Protein AF-A0A7C7DUZ4-F1 (afdb_monomer)

Sequence (855 aa):
MRRPFFCGAVLFALGIWLGDLLRHGRVPGPGAGMCAGWSPSPGIGALIILAMAALSCLAGTVTVIVPRFCFTRLPERAFGVTVLLLGLLAYEVASLRLDLWDRILPDGERITIRGVITGEPRVSGGYAQAPLRLEDGARVLLRWRPAGGAVGNGAKTGPREGWRWEGPRYGDVAVVRGRIVRPRPSLNPGEFNMRAYLARQGITRVVYLGDSAGPGVFQRVGRSGSLFVSMLSRLRDRLISAASAGLDRFQADILSMLLFGKAGSGSPVAGPEVESFSTIGVQHVFSVSGLHVTLVAAVTSSLCQYLRRGAVARAAIVALACTGYSVMSGGTPSSLRAAIMAIMACGPRGDPLNSLGLSALFLLVRNPYLLFDIGFQLSFATTYAIIFMVPLLTGLSQASCDPSGARNRGRSILIHMAATSLAAQAGSAPLVALYFGTVSPLAVVANLAIVPLVEAAVMTAMVSGFLGIVAPGLNLPINLGNSFILQGAIKVSSLLASLPGAQINVSVPAVAVAVYYWAFFILGPAHGHLAMFRVRRRAMATLALIISVVVAASFTARRLLDPPLRVVFAAVGQGDSILVIAPDGKTMLIDGGSGGGGDSWDAGDRVVVPLLRRYGIRTVDVVVLTHPHEDHVGGLVSVMRKVGARYVLDPGLPHPSQQYREFLELVEAGGAKYIRARRGTSIRLGRSASVTVLHPPPEVSPANGIYPAASLNDSSLVLRLEHGNVSFLFAGDIEAAGECLLLQGTLKKATVLKVAHHGSASSTSPAFIEAVDPKYSVISVGSNPFGHPSPGTIHRLERVGSKVFRTDLDGAVIMESDGRKIRVSAPRLKVGGMDETYSLSPSRRREGRRIPPMD

Solvent-accessible surface area (backbone atoms only — not comparable to full-atom values): 44678 Å² total; per-residue (Å²): 139,82,64,64,65,58,52,47,51,52,50,48,52,50,48,52,48,50,51,50,51,57,67,68,62,58,69,82,65,100,74,88,89,75,78,93,84,79,81,81,56,75,69,57,58,55,54,52,52,54,37,52,53,54,49,52,52,50,51,55,48,51,67,58,46,54,70,46,55,82,72,46,91,69,62,72,66,62,52,52,51,50,43,50,52,53,24,51,53,45,28,55,43,47,51,57,53,51,54,51,50,57,68,70,54,76,65,73,47,78,45,75,47,55,29,28,25,76,36,65,63,43,34,55,79,64,27,34,34,30,42,31,32,34,83,82,66,52,37,31,34,37,34,34,59,78,80,89,66,71,61,50,53,88,57,102,64,78,91,57,90,84,74,75,81,84,70,77,48,55,18,34,22,31,41,37,31,25,38,28,29,61,56,62,64,51,41,38,68,62,25,74,41,54,30,62,57,35,42,52,74,60,24,57,37,34,31,30,48,37,57,101,92,44,68,13,35,60,35,77,78,50,74,53,67,59,67,66,57,50,48,40,48,53,50,45,54,51,30,46,52,31,32,28,41,92,47,56,73,68,58,27,22,51,50,23,14,42,68,32,46,41,35,67,84,40,46,74,87,78,50,74,67,60,47,15,30,49,36,24,55,51,48,65,59,47,39,46,40,42,62,61,34,46,47,52,30,49,54,48,41,51,51,29,52,76,68,67,48,53,68,66,61,31,35,52,50,28,38,52,51,20,48,52,51,20,53,50,37,68,53,43,60,32,21,46,35,28,26,49,34,52,37,39,57,58,42,101,77,51,47,70,66,62,32,49,50,52,30,49,36,57,48,21,73,76,40,24,43,42,76,78,31,64,62,37,47,39,43,53,36,17,50,54,27,29,72,58,39,25,62,58,58,47,53,71,52,55,82,76,58,73,86,88,42,73,73,47,50,57,52,50,52,52,50,53,53,50,29,39,35,47,17,30,44,70,29,28,42,57,59,40,19,53,77,71,25,34,44,30,78,43,25,47,62,44,44,70,61,38,47,59,36,51,53,48,36,45,50,50,33,52,53,15,10,54,38,25,72,77,44,71,68,74,13,43,66,47,26,53,54,36,49,54,36,50,50,50,38,48,54,54,30,42,59,51,35,70,39,88,65,16,50,42,82,41,79,52,59,68,67,60,46,50,50,50,52,50,50,51,59,72,68,44,83,74,88,85,53,75,70,62,49,56,55,51,50,50,57,46,52,51,48,51,48,49,50,50,48,49,51,50,48,51,54,49,47,57,66,71,45,74,44,50,35,33,40,34,42,39,44,37,35,48,31,40,26,35,42,36,34,27,48,80,66,36,33,36,36,40,31,20,2,21,31,42,80,71,65,49,74,33,19,6,70,55,40,48,44,33,33,37,41,64,74,59,54,67,56,36,48,28,36,33,41,29,40,76,49,54,32,24,35,20,4,37,37,46,33,41,74,75,40,33,41,52,28,35,36,28,53,73,71,91,61,92,49,66,51,48,51,51,34,52,52,42,36,60,76,62,68,27,50,76,41,75,46,30,37,75,43,70,44,74,44,46,91,69,30,39,36,36,28,65,23,37,55,76,90,60,41,93,88,69,65,73,53,82,84,60,56,68,39,48,44,16,34,22,39,38,40,40,26,75,80,39,30,36,33,39,37,41,36,23,28,51,69,38,44,49,60,34,70,78,53,87,70,59,66,21,46,29,29,40,41,18,40,34,24,28,76,66,14,66,42,71,70,51,48,65,54,28,57,31,57,30,32,38,27,38,28,24,90,62,93,84,56,54,56,21,71,69,31,53,52,54,42,49,72,72,63,20,50,78,46,40,18,68,48,28,12,22,41,35,36,37,24,80,26,80,55,78,46,79,49,53,62,63,57,80,80,67,98,75,92,78,85,82,81,86,74,88,84,80,83,90,76,90,79,82,83,80,88,80,134

Secondary structure (DSSP, 8-state):
--SHHHHHHHHHHHHHHHHHHHHTT-PPPS-SSS-S--PPPHHHHHHHHHHHHHHHHHHHHHHHHHHHHTTS---HHHHHHHHHHHHHHHHHHHHHHHHHHHHHS-SS-EEEEEEEE-S--EEETTEEEEEEEETTS-EEEEEE-SSSS----SS-----T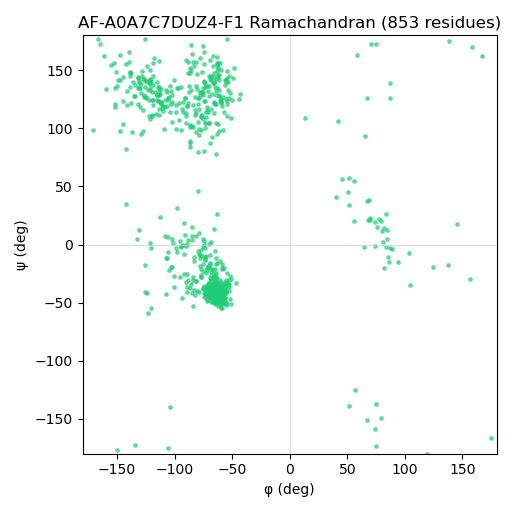T-------TTEEEEEEEEEEPPPPP-STT---HHHHHHTTTEEEEEESSBTTB--EEEEEEE-S-HHHHHHHHHHHHHHHHHHTTS-HHHHHHHHHHHHSS-TTSS---SHHHHHHHHTT-GGGGS--HHHHHHHHHHHHHHHHHTT--HHHHHHHHHHHHHHHHHHTT--HHHHHHHHHHHHHTSTT--HHHHHHHHHHHHHHH-GGGGG-HHHHHHHHHHHHHHHHHHHHHHHHHTT--TT-HHHHHHHHHHHHHHHHHHHHHHHHHHHHHHHSEE-TTHHHHHHHHHHHHHHHHHHHHHHHHHHHHSTTTTHHHHHHHHHHHHHHHHHHHHHHTSTTSSEE----HHHHHHHHHHHHHHS--TT-HHHHHHHHHHHHHHHHHHHHHHHHHHHHHHHS-PPEEEEE---SSS--EEEE-TTS-EEEE------SSSS--HIIIIIHHHHHHTT-SSEEEEE-SS--HHHHHHHHHHHHHT-EEEEEE-------HHHHHHHHHHHHTT-EEEE--TT-EEEETTTEEEEEEES-TT--GGGS--SS--GGGGPPEEEEEETTEEEEE-TT--HHHHHHHHTTT----SEEE-GGGG-TTSS-HHHHHHH--SEEEE---S-SS-PSPHHHHHHHHHTT-EEEEHHHH-SEEEEE-SS-EEEE-----SSS----------------PPPP--

Foldseek 3Di:
DPPVVVVCVVVVVVVVVVVVVVVLLDQDDQDDDDDDDDDDDPVVVVLSVLLVVLVVVLSVCCVVVVVVLVPDDDDLVVLLVVLVVSLVSLVVSLVSVLVVCLVPDDAQDWDWFKFFFAFAWFDELQKIWTWTQGPSRQIAIEIEGQDDAPADAPDPDDDDPPDRDPDDGHQFTKTKTFTKHFDDAAQAQLFDGPCLVCVLVRHGIYGYQDDPVGGMYIYRPDGGDDPLLVVLLVLLLLLLCQLCPPPDQLLSQQLSLQQQVAGNVSYDRDDPLLVLCVLLPNNCSSQHALVNLVVQLVVLLVVCVVVVHDLVVSLVSSLVRLVSSCSSSVNFLRSQLSSQLSSLVSDPDRDNSSSLSVSSSVVSSVRSSLVVPLSSQLNSLLSLLLSFQLCVQLVVVVVPDDPPDPVRVVVSVLSSLLRSQVSSCLRHQLSCCANVQKGFPNNSVLSSQQVVLSVLLNVLSSVSSVCCVVPNPVSNVSSVVSNVSSVSNSVVSSVCSPDPRRMDGHHDDPVLSVVSVVLVVVLGDPPDDPVVNVVNVVVVVVVVVVSVVVVVVVVVVLLVPQFFWKWKFFQLAAATWIWTAGSNRAIEIFFFFAADPDSHDASLVRHVVSNCSSVPQQEHAEYEQQFDDRRGQRSLLSCLVRRNYQEYEYCPDDDPDPSSVSNVVSCVVRVHHYDNDAAQDKDDRPDFKIKGWHDDHPVDDPVPCVPPPPDSLLRTTWMWMAGAQAIEIESEARFPVSLVSSVVDDQAAHQEYAFHNLQDPRGPDLVSCVRNLYQEYERNHHDDPRCPNPPVSVVSCVVSVHHYDYCHAQRIWMWTHPNPDIDIHTNGDDPDDDDDDDDDDDDDDDDDDDDDDDD

Radius of gyration: 30.51 Å; Cα contacts (8 Å, |Δi|>4): 1479; chains: 1; bounding box: 96×80×94 Å

Mean predicted aligned error: 12.91 Å

pLDDT: mean 77.42, std 19.64, range [24.36, 98.69]

Nearest PDB structures (foldseek):
  2wcd-assembly1_A  TM=1.338E-01  e=2.869E+00  Escherichia coli K-12
  4c6g-assembly1_B  TM=1.301E-01  e=3.816E+00  Taxus chinensis

Structure (mmCIF, N/CA/C/O backbone):
data_AF-A0A7C7DUZ4-F1
#
_entry.id   AF-A0A7C7DUZ4-F1
#
loop_
_atom_site.group_PDB
_atom_site.id
_atom_site.type_symbol
_atom_site.label_atom_id
_atom_site.label_alt_id
_atom_site.label_comp_id
_atom_site.label_asym_id
_atom_site.label_entity_id
_atom_site.label_seq_id
_atom_site.pdbx_PDB_ins_code
_atom_site.Cartn_x
_atom_site.Cartn_y
_atom_site.Cartn_z
_atom_site.occupancy
_atom_site.B_iso_or_equiv
_atom_site.auth_seq_id
_atom_site.auth_comp_id
_atom_site.auth_asym_id
_atom_site.auth_atom_id
_atom_site.pdbx_PDB_model_num
ATOM 1 N N . MET A 1 1 ? 12.848 9.543 -50.400 1.00 33.81 1 MET A N 1
ATOM 2 C CA . MET A 1 1 ? 12.300 8.163 -50.379 1.00 33.81 1 MET A CA 1
ATOM 3 C C . MET A 1 1 ? 12.406 7.423 -49.019 1.00 33.81 1 MET A C 1
ATOM 5 O O . MET A 1 1 ? 12.445 6.207 -49.006 1.00 33.81 1 MET A O 1
ATOM 9 N N . ARG A 1 2 ? 12.373 8.085 -47.843 1.00 41.28 2 ARG A N 1
ATOM 10 C CA . ARG A 1 2 ? 12.466 7.413 -46.509 1.00 41.28 2 ARG A CA 1
ATOM 11 C C . ARG A 1 2 ? 11.127 7.248 -45.756 1.00 41.28 2 ARG A C 1
ATOM 13 O O . ARG A 1 2 ? 11.113 6.842 -44.603 1.00 41.28 2 ARG A O 1
ATOM 20 N N . ARG A 1 3 ? 10.008 7.613 -46.391 1.00 38.47 3 ARG A N 1
ATOM 21 C CA . ARG A 1 3 ? 8.661 7.701 -45.791 1.00 38.47 3 ARG A CA 1
ATOM 22 C C . ARG A 1 3 ? 7.795 6.418 -45.862 1.00 38.47 3 ARG A C 1
ATOM 24 O O . ARG A 1 3 ? 7.060 6.198 -44.904 1.00 38.47 3 ARG A O 1
ATOM 31 N N . PRO A 1 4 ? 7.875 5.547 -46.894 1.00 40.22 4 PRO A N 1
ATOM 32 C CA . PRO A 1 4 ? 6.981 4.384 -46.984 1.00 40.22 4 PRO A CA 1
ATOM 33 C C . PRO A 1 4 ? 7.378 3.228 -46.053 1.00 40.22 4 PRO A C 1
ATOM 35 O O . PRO A 1 4 ? 6.509 2.496 -45.600 1.00 40.22 4 PRO A O 1
ATOM 38 N N . PHE A 1 5 ? 8.657 3.102 -45.683 1.00 39.91 5 PHE A N 1
ATOM 39 C CA . PHE A 1 5 ? 9.136 1.998 -44.837 1.00 39.91 5 PHE A CA 1
ATOM 40 C C . PHE A 1 5 ? 8.616 2.081 -43.389 1.00 39.91 5 PHE A C 1
ATOM 42 O O . PHE A 1 5 ? 8.281 1.070 -42.783 1.00 39.91 5 PHE A O 1
ATOM 49 N N . PHE A 1 6 ? 8.495 3.297 -42.843 1.00 41.75 6 PHE A N 1
ATOM 50 C CA . PHE A 1 6 ? 8.000 3.524 -41.479 1.00 41.75 6 PHE A CA 1
ATOM 51 C C . PHE A 1 6 ? 6.477 3.347 -41.387 1.00 41.75 6 PHE A C 1
ATOM 53 O O . PHE A 1 6 ? 5.975 2.752 -40.439 1.00 41.75 6 PHE A O 1
ATOM 60 N N . CYS A 1 7 ? 5.746 3.797 -42.413 1.00 37.91 7 CYS A N 1
ATOM 61 C CA . CYS A 1 7 ? 4.314 3.532 -42.558 1.00 37.91 7 CYS A CA 1
ATOM 62 C C . CYS A 1 7 ? 4.045 2.040 -42.761 1.00 37.91 7 CYS A C 1
ATOM 64 O O . CYS A 1 7 ? 3.163 1.496 -42.111 1.00 37.91 7 CYS A O 1
ATOM 66 N N . GLY A 1 8 ? 4.862 1.369 -43.579 1.00 39.41 8 GLY A N 1
ATOM 67 C CA . GLY A 1 8 ? 4.838 -0.079 -43.744 1.00 39.41 8 GLY A CA 1
ATOM 68 C C . GLY A 1 8 ? 5.050 -0.802 -42.419 1.00 39.41 8 GLY A C 1
ATOM 69 O O . GLY A 1 8 ? 4.252 -1.658 -42.088 1.00 39.41 8 GLY A O 1
ATOM 70 N N . ALA A 1 9 ? 6.032 -0.409 -41.604 1.00 41.56 9 ALA A N 1
ATOM 71 C CA . ALA A 1 9 ? 6.284 -1.040 -40.306 1.00 41.56 9 ALA A CA 1
ATOM 72 C C . ALA A 1 9 ? 5.157 -0.811 -39.280 1.00 41.56 9 ALA A C 1
ATOM 74 O O . ALA A 1 9 ? 4.790 -1.742 -38.567 1.00 41.56 9 ALA A O 1
ATOM 75 N N . VAL A 1 10 ? 4.579 0.395 -39.216 1.00 40.59 10 VAL A N 1
ATOM 76 C CA . VAL A 1 10 ? 3.463 0.714 -38.305 1.00 40.59 10 VAL A CA 1
ATOM 77 C C . VAL A 1 10 ? 2.162 0.052 -38.760 1.00 40.59 10 VAL A C 1
ATOM 79 O O . VAL A 1 10 ? 1.465 -0.520 -37.930 1.00 40.59 10 VAL A O 1
ATOM 82 N N . LEU A 1 11 ? 1.854 0.060 -40.061 1.00 41.94 11 LEU A N 1
ATOM 83 C CA . LEU A 1 11 ? 0.685 -0.618 -40.635 1.00 41.94 11 LEU A CA 1
ATOM 84 C C . LEU A 1 11 ? 0.834 -2.142 -40.610 1.00 41.94 11 LEU A C 1
ATOM 86 O O . LEU A 1 11 ? -0.147 -2.838 -40.393 1.00 41.94 11 LEU A O 1
ATOM 90 N N . PHE A 1 12 ? 2.047 -2.670 -40.768 1.00 41.31 12 PHE A N 1
ATOM 91 C CA . PHE A 1 12 ? 2.345 -4.095 -40.628 1.00 41.31 12 PHE A CA 1
ATOM 92 C C . PHE A 1 12 ? 2.257 -4.537 -39.167 1.00 41.31 12 PHE A C 1
ATOM 94 O O . PHE A 1 12 ? 1.655 -5.564 -38.882 1.00 41.31 12 PHE A O 1
ATOM 101 N N . ALA A 1 13 ? 2.759 -3.737 -38.222 1.00 40.25 13 ALA A N 1
ATOM 102 C CA . ALA A 1 13 ? 2.572 -3.988 -36.795 1.00 40.25 13 ALA A CA 1
ATOM 103 C C . ALA A 1 13 ? 1.093 -3.887 -36.389 1.00 40.25 13 ALA A C 1
ATOM 105 O O . ALA A 1 13 ? 0.623 -4.734 -35.637 1.00 40.25 13 ALA A O 1
ATOM 106 N N . LEU A 1 14 ? 0.347 -2.912 -36.923 1.00 40.88 14 LEU A N 1
ATOM 107 C CA . LEU A 1 14 ? -1.103 -2.785 -36.743 1.00 40.88 14 LEU A CA 1
ATOM 108 C C . LEU A 1 14 ? -1.871 -3.932 -37.401 1.00 40.88 14 LEU A C 1
ATOM 110 O O . LEU A 1 14 ? -2.829 -4.399 -36.810 1.00 40.88 14 LEU A O 1
ATOM 114 N N . GLY A 1 15 ? -1.451 -4.414 -38.570 1.00 36.53 15 GLY A N 1
ATOM 115 C CA . GLY A 1 15 ? -2.055 -5.542 -39.282 1.00 36.53 15 GLY A CA 1
ATOM 116 C C . GLY A 1 15 ? -1.769 -6.889 -38.616 1.00 36.53 15 GLY A C 1
ATOM 117 O O . GLY A 1 15 ? -2.671 -7.713 -38.499 1.00 36.53 15 GLY A O 1
ATOM 118 N N . ILE A 1 16 ? -0.556 -7.093 -38.092 1.00 41.47 16 ILE A N 1
ATOM 119 C CA . ILE A 1 16 ? -0.224 -8.231 -37.220 1.00 41.47 16 ILE A CA 1
ATOM 120 C C . ILE A 1 16 ? -1.041 -8.147 -35.934 1.00 41.47 16 ILE A C 1
ATOM 122 O O . ILE A 1 16 ? -1.579 -9.156 -35.499 1.00 41.47 16 ILE A O 1
ATOM 126 N N . TRP A 1 17 ? -1.177 -6.955 -35.354 1.00 40.88 17 TRP A N 1
ATOM 127 C CA . TRP A 1 17 ? -1.933 -6.729 -34.127 1.00 40.88 17 TRP A CA 1
ATOM 128 C C . TRP A 1 17 ? -3.445 -6.922 -34.317 1.00 40.88 17 TRP A C 1
ATOM 130 O O . TRP A 1 17 ? -4.054 -7.618 -33.516 1.00 40.88 17 TRP A O 1
ATOM 140 N N . LEU A 1 18 ? -4.040 -6.405 -35.398 1.00 38.69 18 LEU A N 1
ATOM 141 C CA . LEU A 1 18 ? -5.423 -6.674 -35.815 1.00 38.69 18 LEU A CA 1
ATOM 142 C C . LEU A 1 18 ? -5.620 -8.155 -36.140 1.00 38.69 18 LEU A C 1
ATOM 144 O O . LEU A 1 18 ? -6.634 -8.730 -35.765 1.00 38.69 18 LEU A O 1
ATOM 148 N N . GLY A 1 19 ? -4.642 -8.791 -36.785 1.00 35.31 19 GLY A N 1
ATOM 149 C CA . GLY A 1 19 ? -4.639 -10.225 -37.052 1.00 35.31 19 GLY A CA 1
ATOM 150 C C . GLY A 1 19 ? -4.582 -11.067 -35.776 1.00 35.31 19 GLY A C 1
ATOM 151 O O . GLY A 1 19 ? -5.274 -12.078 -35.700 1.00 35.31 19 GLY A O 1
ATOM 152 N N . ASP A 1 20 ? -3.814 -10.650 -34.768 1.00 39.31 20 ASP A N 1
ATOM 153 C CA . ASP A 1 20 ? -3.795 -11.265 -33.437 1.00 39.31 20 ASP A CA 1
ATOM 154 C C . ASP A 1 20 ? -5.133 -11.023 -32.736 1.00 39.31 20 ASP A C 1
ATOM 156 O O . ASP A 1 20 ? -5.725 -11.953 -32.206 1.00 39.31 20 ASP A O 1
ATOM 160 N N . LEU A 1 21 ? -5.682 -9.809 -32.797 1.00 36.78 21 LEU A N 1
ATOM 161 C CA . LEU A 1 21 ? -6.962 -9.479 -32.175 1.00 36.78 21 LEU A CA 1
ATOM 162 C C . LEU A 1 21 ? -8.148 -10.228 -32.790 1.00 36.78 21 LEU A C 1
ATOM 164 O O . LEU A 1 21 ? -9.027 -10.668 -32.057 1.00 36.78 21 LEU A O 1
ATOM 168 N N . LEU A 1 22 ? -8.149 -10.418 -34.112 1.00 36.94 22 LEU A N 1
ATOM 169 C CA . LEU A 1 22 ? -9.148 -11.194 -34.850 1.00 36.94 22 LEU A CA 1
ATOM 170 C C . LEU A 1 22 ? -8.966 -12.705 -34.634 1.00 36.94 22 LEU A C 1
ATOM 172 O O . LEU A 1 22 ? -9.954 -13.416 -34.458 1.00 36.94 22 LEU A O 1
ATOM 176 N N . ARG A 1 23 ? -7.724 -13.209 -34.543 1.00 39.25 23 ARG A N 1
ATOM 177 C CA . ARG A 1 23 ? -7.449 -14.592 -34.095 1.00 39.25 23 ARG A CA 1
ATOM 178 C C . ARG A 1 23 ? -7.860 -14.818 -32.637 1.00 39.25 23 ARG A C 1
ATOM 180 O O . ARG A 1 23 ? -8.276 -15.916 -32.289 1.00 39.25 23 ARG A O 1
ATOM 187 N N . HIS A 1 24 ? -7.783 -13.781 -31.805 1.00 40.59 24 HIS A N 1
ATOM 188 C CA . HIS A 1 24 ? -8.180 -13.763 -30.394 1.00 40.59 24 HIS A CA 1
ATOM 189 C C . HIS A 1 24 ? -9.648 -13.366 -30.153 1.00 40.59 24 HIS A C 1
ATOM 191 O O . HIS A 1 24 ? -10.066 -13.336 -28.993 1.00 40.59 24 HIS A O 1
ATOM 197 N N . GLY A 1 25 ? -10.400 -13.054 -31.215 1.00 35.28 25 GLY A N 1
ATOM 198 C CA . GLY A 1 25 ? -11.838 -12.772 -31.211 1.00 35.28 25 GLY A CA 1
ATOM 199 C C . GLY A 1 25 ? -12.702 -13.999 -31.518 1.00 35.28 25 GLY A C 1
ATOM 200 O O . GLY A 1 25 ? -13.926 -13.907 -31.475 1.00 35.28 25 GLY A O 1
ATOM 201 N N . ARG A 1 26 ? -12.091 -15.161 -31.798 1.00 35.31 26 ARG A N 1
ATOM 202 C CA . ARG A 1 26 ? -12.818 -16.434 -31.823 1.00 35.31 26 ARG A CA 1
ATOM 203 C C . ARG A 1 26 ? -13.210 -16.796 -30.391 1.00 35.31 26 ARG A C 1
ATOM 205 O O . ARG A 1 26 ? -12.368 -17.201 -29.596 1.00 35.31 26 ARG A O 1
ATOM 212 N N . VAL A 1 27 ? -14.490 -16.621 -30.076 1.00 37.53 27 VAL A N 1
ATOM 213 C CA . VAL A 1 27 ? -15.139 -17.278 -28.935 1.00 37.53 27 VAL A CA 1
ATOM 214 C C . VAL A 1 27 ? -14.940 -18.788 -29.114 1.00 37.53 27 VAL A C 1
ATOM 216 O O . VAL A 1 27 ? -15.043 -19.257 -30.254 1.00 37.53 27 VAL A O 1
ATOM 219 N N . PRO A 1 28 ? -14.605 -19.551 -28.057 1.00 36.03 28 PRO A N 1
ATOM 220 C CA . PRO A 1 28 ? -14.465 -20.992 -28.188 1.00 36.03 28 PRO A CA 1
ATOM 221 C C . PRO A 1 28 ? -15.755 -21.570 -28.776 1.00 36.03 28 PRO A C 1
ATOM 223 O O . PRO A 1 28 ? -16.844 -21.366 -28.241 1.00 36.03 28 PRO A O 1
ATOM 226 N N . GLY A 1 29 ? -15.626 -22.274 -29.902 1.00 35.53 29 GLY A N 1
ATOM 227 C CA . GLY A 1 29 ? -16.653 -23.224 -30.304 1.00 35.53 29 GLY A CA 1
ATOM 228 C C . GLY A 1 29 ? -16.737 -24.336 -29.252 1.00 35.53 29 GLY A C 1
ATOM 229 O O . GLY A 1 29 ? -15.759 -24.559 -28.533 1.00 35.53 29 GLY A O 1
ATOM 230 N N . PRO A 1 30 ? -17.874 -25.038 -29.135 1.00 31.16 30 PRO A N 1
ATOM 231 C CA . PRO A 1 30 ? -17.996 -26.182 -28.240 1.00 31.16 30 PRO A CA 1
ATOM 232 C C . PRO A 1 30 ? -17.017 -27.269 -28.707 1.00 31.16 30 PRO A C 1
ATOM 234 O O . PRO A 1 30 ? -17.293 -28.008 -29.646 1.00 31.16 30 PRO A O 1
ATOM 237 N N . GLY A 1 31 ? -15.824 -27.315 -28.116 1.00 31.09 31 GLY A N 1
ATOM 238 C CA . GLY A 1 31 ? -14.745 -28.158 -28.616 1.00 31.09 31 GLY A CA 1
ATOM 239 C C . GLY A 1 31 ? -13.549 -28.232 -27.675 1.00 31.09 31 GLY A C 1
ATOM 240 O O . GLY A 1 31 ? -12.676 -27.375 -27.715 1.00 31.09 31 GLY A O 1
ATOM 241 N N . ALA A 1 32 ? -13.531 -29.323 -26.903 1.00 36.09 32 ALA A N 1
ATOM 242 C CA . ALA A 1 32 ? -12.411 -29.938 -26.184 1.00 36.09 32 ALA A CA 1
ATOM 243 C C . ALA A 1 32 ? -11.758 -29.142 -25.032 1.00 36.09 32 ALA A C 1
ATOM 245 O O . ALA A 1 32 ? -10.777 -28.431 -25.218 1.00 36.09 32 ALA A O 1
ATOM 246 N N . GLY A 1 33 ? -12.226 -29.384 -23.798 1.00 36.31 33 GLY A N 1
ATOM 247 C CA . GLY A 1 33 ? -11.385 -29.207 -22.603 1.00 36.31 33 GLY A CA 1
ATOM 248 C C . GLY A 1 33 ? -12.107 -28.960 -21.279 1.00 36.31 33 GLY A C 1
ATOM 249 O O . GLY A 1 33 ? -11.611 -29.379 -20.238 1.00 36.31 33 GLY A O 1
ATOM 250 N N . MET A 1 34 ? -13.287 -28.340 -21.293 1.00 33.56 34 MET A N 1
ATOM 251 C CA . MET A 1 34 ? -14.133 -28.184 -20.103 1.00 33.56 34 MET A CA 1
ATOM 252 C C . MET A 1 34 ? -15.579 -28.527 -20.472 1.00 33.56 34 MET A C 1
ATOM 254 O O . MET A 1 34 ? -16.078 -28.052 -21.486 1.00 33.56 34 MET A O 1
ATOM 258 N N . CYS A 1 35 ? -16.165 -29.430 -19.679 1.00 31.61 35 CYS A N 1
ATOM 259 C CA . CYS A 1 35 ? -17.539 -29.946 -19.664 1.00 31.61 35 CYS A CA 1
ATOM 260 C C . CYS A 1 35 ? -18.419 -29.641 -20.894 1.00 31.61 35 CYS A C 1
ATOM 262 O O . CYS A 1 35 ? -18.907 -28.527 -21.078 1.00 31.61 35 CYS A O 1
ATOM 264 N N . ALA A 1 36 ? -18.698 -30.678 -21.689 1.00 31.48 36 ALA A N 1
ATOM 265 C CA . ALA A 1 36 ? -19.794 -30.671 -22.652 1.00 31.48 36 ALA A CA 1
ATOM 266 C C . ALA A 1 36 ? -21.114 -30.326 -21.932 1.00 31.48 36 ALA A C 1
ATOM 268 O O . ALA A 1 36 ? -21.492 -31.027 -20.997 1.00 31.48 36 ALA A O 1
ATOM 269 N N . GLY A 1 37 ? -21.790 -29.247 -22.349 1.00 31.62 37 GLY A N 1
ATOM 270 C CA . GLY A 1 37 ? -23.125 -28.909 -21.833 1.00 31.62 37 GLY A CA 1
ATOM 271 C C . GLY A 1 37 ? -23.489 -27.428 -21.679 1.00 31.62 37 GLY A C 1
ATOM 272 O O . GLY A 1 37 ? -24.429 -27.142 -20.946 1.00 31.62 37 GLY A O 1
ATOM 273 N N . TRP A 1 38 ? -22.799 -26.474 -22.315 1.00 34.53 38 TRP A N 1
ATOM 274 C CA . TRP A 1 38 ? -23.148 -25.049 -22.187 1.00 34.53 38 TRP A CA 1
ATOM 275 C C . TRP A 1 38 ? -23.474 -24.393 -23.534 1.00 34.53 38 TRP A C 1
ATOM 277 O O . TRP A 1 38 ? -22.587 -24.133 -24.345 1.00 34.53 38 TRP A O 1
ATOM 287 N N . SER A 1 39 ? -24.756 -24.089 -23.759 1.00 34.22 39 SER A N 1
ATOM 288 C CA . SER A 1 39 ? -25.189 -23.110 -24.761 1.00 34.22 39 SER A CA 1
ATOM 289 C C . SER A 1 39 ? -25.080 -21.702 -24.158 1.00 34.22 39 SER A C 1
ATOM 291 O O . SER A 1 39 ? -25.637 -21.480 -23.078 1.00 34.22 39 SER A O 1
ATOM 293 N N . PRO A 1 40 ? -24.400 -20.735 -24.799 1.00 37.03 40 PRO A N 1
ATOM 294 C CA . PRO A 1 40 ? -24.311 -19.378 -24.271 1.00 37.03 40 PRO A CA 1
ATOM 295 C C . PRO A 1 40 ? -25.707 -18.747 -24.182 1.00 37.03 40 PRO A C 1
ATOM 297 O O . PRO A 1 40 ? -26.492 -18.815 -25.126 1.00 37.03 40 PRO A O 1
ATOM 300 N N . SER A 1 41 ? -26.023 -18.125 -23.044 1.00 43.50 41 SER A N 1
ATOM 301 C CA . SER A 1 41 ? -27.274 -17.385 -22.870 1.00 43.50 41 SER A CA 1
ATOM 302 C C . SER A 1 41 ? -27.357 -16.206 -23.859 1.00 43.50 41 SER A C 1
ATOM 304 O O . SER A 1 41 ? -26.321 -15.635 -24.218 1.00 43.50 41 SER A O 1
ATOM 306 N N . PRO A 1 42 ? -28.561 -15.779 -24.287 1.00 42.41 42 PRO A N 1
ATOM 307 C CA . PRO A 1 42 ? -28.739 -14.701 -25.270 1.00 42.41 42 PRO A CA 1
ATOM 308 C C . PRO A 1 42 ? -28.042 -13.374 -24.901 1.00 42.41 42 PRO A C 1
ATOM 310 O O . PRO A 1 42 ? -27.651 -12.615 -25.787 1.00 42.41 42 PRO A O 1
ATOM 313 N N . GLY A 1 43 ? -27.784 -13.122 -23.611 1.00 46.31 43 GLY A N 1
ATOM 314 C CA . GLY A 1 43 ? -27.006 -11.964 -23.152 1.00 46.31 43 GLY A CA 1
ATOM 315 C C . GLY A 1 43 ? -25.534 -11.975 -23.590 1.00 46.31 43 GLY A C 1
ATOM 316 O O . GLY A 1 43 ? -24.968 -10.917 -23.859 1.00 46.31 43 GLY A O 1
ATOM 317 N N . ILE A 1 44 ? -24.916 -13.152 -23.730 1.00 49.62 44 ILE A N 1
ATOM 318 C CA . ILE A 1 44 ? -23.519 -13.300 -24.174 1.00 49.62 44 ILE A CA 1
ATOM 319 C C . ILE A 1 44 ? -23.385 -12.955 -25.667 1.00 49.62 44 ILE A C 1
ATOM 321 O O . ILE A 1 44 ? -22.405 -12.328 -26.066 1.00 49.62 44 ILE A O 1
ATOM 325 N N . GLY A 1 45 ? -24.396 -13.283 -26.481 1.00 43.44 45 GLY A N 1
ATOM 326 C CA . GLY A 1 45 ? -24.435 -12.941 -27.907 1.00 43.44 45 GLY A CA 1
ATOM 327 C C . GLY A 1 45 ? -24.455 -11.429 -28.163 1.00 43.44 45 GLY A C 1
ATOM 328 O O . GLY A 1 45 ? -23.686 -10.932 -28.984 1.00 43.44 45 GLY A O 1
ATOM 329 N N . ALA A 1 46 ? -25.259 -10.679 -27.404 1.00 49.88 46 ALA A N 1
ATOM 330 C CA . ALA A 1 46 ? -25.311 -9.216 -27.497 1.00 49.88 46 ALA A CA 1
ATOM 331 C C . ALA A 1 46 ? -23.973 -8.555 -27.109 1.00 49.88 46 ALA A C 1
ATOM 333 O O . ALA A 1 46 ? -23.503 -7.643 -27.790 1.00 49.88 46 ALA A O 1
ATOM 334 N N . LEU A 1 47 ? -23.327 -9.067 -26.056 1.00 51.28 47 LEU A N 1
ATOM 335 C CA . LEU A 1 47 ? -21.997 -8.653 -25.592 1.00 51.28 47 LEU A CA 1
ATOM 336 C C . LEU A 1 47 ? -20.913 -8.825 -26.673 1.00 51.28 47 LEU A C 1
ATOM 338 O O . LEU A 1 47 ? -20.077 -7.941 -26.862 1.00 51.28 47 LEU A O 1
ATOM 342 N N . ILE A 1 48 ? -20.948 -9.937 -27.413 1.00 51.50 48 ILE A N 1
ATOM 343 C CA . ILE A 1 48 ? -20.007 -10.225 -28.506 1.00 51.50 48 ILE A CA 1
ATOM 344 C C . ILE A 1 48 ? -20.209 -9.257 -29.681 1.00 51.50 48 ILE A C 1
ATOM 346 O O . ILE A 1 48 ? -19.234 -8.720 -30.207 1.00 51.50 48 ILE A O 1
ATOM 350 N N . ILE A 1 49 ? -21.460 -8.987 -30.066 1.00 50.25 49 ILE A N 1
ATOM 351 C CA . ILE A 1 49 ? -21.792 -8.067 -31.167 1.00 50.25 49 ILE A CA 1
ATOM 352 C C . ILE A 1 49 ? -21.346 -6.633 -30.838 1.00 50.25 49 ILE A C 1
ATOM 354 O O . ILE A 1 49 ? -20.705 -5.982 -31.665 1.00 50.25 49 ILE A O 1
ATOM 358 N N . LEU A 1 50 ? -21.607 -6.163 -29.613 1.00 54.16 50 LEU A N 1
ATOM 359 C CA . LEU A 1 50 ? -21.151 -4.856 -29.120 1.00 54.16 50 LEU A CA 1
ATOM 360 C C . LEU A 1 50 ? -19.621 -4.737 -29.124 1.00 54.16 50 LEU A C 1
ATOM 362 O O . LEU A 1 50 ? -19.081 -3.729 -29.587 1.00 54.16 50 LEU A O 1
ATOM 366 N N . ALA A 1 51 ? -18.915 -5.780 -28.677 1.00 51.81 51 ALA A N 1
ATOM 367 C CA . ALA A 1 51 ? -17.456 -5.812 -28.700 1.00 51.81 51 ALA A CA 1
ATOM 368 C C . ALA A 1 51 ? -16.904 -5.734 -30.136 1.00 51.81 51 ALA A C 1
ATOM 370 O O . ALA A 1 51 ? -15.986 -4.956 -30.397 1.00 51.81 51 ALA A O 1
ATOM 371 N N . MET A 1 52 ? -17.483 -6.485 -31.081 1.00 49.38 52 MET A N 1
ATOM 372 C CA . MET A 1 52 ? -17.073 -6.477 -32.492 1.00 49.38 52 MET A CA 1
ATOM 373 C C . MET A 1 52 ? -17.354 -5.144 -33.203 1.00 49.38 52 MET A C 1
ATOM 375 O O . MET A 1 52 ? -16.521 -4.682 -33.990 1.00 49.38 52 MET A O 1
ATOM 379 N N . ALA A 1 53 ? -18.485 -4.497 -32.911 1.00 49.41 53 ALA A N 1
ATOM 380 C CA . ALA A 1 53 ? -18.825 -3.187 -33.465 1.00 49.41 53 ALA A CA 1
ATOM 381 C C . ALA A 1 53 ? -17.841 -2.103 -32.992 1.00 49.41 53 ALA A C 1
ATOM 383 O O . ALA A 1 53 ? -17.264 -1.377 -33.803 1.00 49.41 53 ALA A O 1
ATOM 384 N N . ALA A 1 54 ? -17.561 -2.053 -31.688 1.00 53.53 54 ALA A N 1
ATOM 385 C CA . ALA A 1 54 ? -16.613 -1.103 -31.115 1.00 53.53 54 ALA A CA 1
ATOM 386 C C . ALA A 1 54 ? -15.165 -1.350 -31.586 1.00 53.53 54 ALA A C 1
ATOM 388 O O . ALA A 1 54 ? -14.420 -0.401 -31.838 1.00 53.53 54 ALA A O 1
ATOM 389 N N . LEU A 1 55 ? -14.781 -2.613 -31.799 1.00 54.72 55 LEU A N 1
ATOM 390 C CA . LEU A 1 55 ? -13.504 -2.995 -32.408 1.00 54.72 55 LEU A CA 1
ATOM 391 C C . LEU A 1 55 ? -13.352 -2.517 -33.852 1.00 54.72 55 LEU A C 1
ATOM 393 O O . LEU A 1 55 ? -12.282 -2.044 -34.238 1.00 54.72 55 LEU A O 1
ATOM 397 N N . SER A 1 56 ? -14.429 -2.594 -34.629 1.00 47.12 56 SER A N 1
ATOM 398 C CA . SER A 1 56 ? -14.463 -2.116 -36.012 1.00 47.12 56 SER A CA 1
ATOM 399 C C . SER A 1 56 ? -14.356 -0.587 -36.077 1.00 47.12 56 SER A C 1
ATOM 401 O O . SER A 1 56 ? -13.596 -0.055 -36.888 1.00 47.12 56 SER A O 1
ATOM 403 N N . CYS A 1 57 ? -15.014 0.132 -35.159 1.00 52.50 57 CYS A N 1
ATOM 404 C CA . CYS A 1 57 ? -14.861 1.583 -35.006 1.00 52.50 57 CYS A CA 1
ATOM 405 C C . CYS A 1 57 ? -13.438 1.987 -34.582 1.00 52.50 57 CYS A C 1
ATOM 407 O O . CYS A 1 57 ? -12.876 2.936 -35.136 1.00 52.50 57 CYS A O 1
ATOM 409 N N . LEU A 1 58 ? -12.824 1.258 -33.641 1.00 57.06 58 LEU A N 1
ATOM 410 C CA . LEU A 1 58 ? -11.442 1.488 -33.206 1.00 57.06 58 LEU A CA 1
ATOM 411 C C . LEU A 1 58 ? -10.456 1.281 -34.364 1.00 57.06 58 LEU A C 1
ATOM 413 O O . LEU A 1 58 ? -9.607 2.138 -34.613 1.00 57.06 58 LEU A O 1
ATOM 417 N N . ALA A 1 59 ? -10.604 0.184 -35.110 1.00 54.16 59 ALA A N 1
ATOM 418 C CA . ALA A 1 59 ? -9.782 -0.124 -36.274 1.00 54.16 59 ALA A CA 1
ATOM 419 C C . ALA A 1 59 ? -9.920 0.950 -37.364 1.00 54.16 59 ALA A C 1
ATOM 421 O O . ALA A 1 59 ? -8.910 1.488 -37.820 1.00 54.16 59 ALA A O 1
ATOM 422 N N . GLY A 1 60 ? -11.147 1.336 -37.726 1.00 52.00 60 GLY A N 1
ATOM 423 C CA . GLY A 1 60 ? -11.396 2.398 -38.706 1.00 52.00 60 GLY A CA 1
ATOM 424 C C . GLY A 1 60 ? -10.755 3.729 -38.302 1.00 52.00 60 GLY A C 1
ATOM 425 O O . GLY A 1 60 ? -10.083 4.376 -39.107 1.00 52.00 60 GLY A O 1
ATOM 426 N N . THR A 1 61 ? -10.859 4.097 -37.024 1.00 55.41 61 THR A N 1
ATOM 427 C CA . THR A 1 61 ? -10.317 5.365 -36.519 1.00 55.41 61 THR A CA 1
ATOM 428 C C . THR A 1 61 ? -8.785 5.371 -36.477 1.00 55.41 61 THR A C 1
ATOM 430 O O . THR A 1 61 ? -8.159 6.336 -36.917 1.00 55.41 61 THR A O 1
ATOM 433 N N . VAL A 1 62 ? -8.148 4.282 -36.031 1.00 58.03 62 VAL A N 1
ATOM 434 C CA . VAL A 1 62 ? -6.678 4.144 -36.036 1.00 58.03 62 VAL A CA 1
ATOM 435 C C . VAL A 1 62 ? -6.124 4.200 -37.465 1.00 58.03 62 VAL A C 1
ATOM 437 O O . VAL A 1 62 ? -5.125 4.879 -37.710 1.00 58.03 62 VAL A O 1
ATOM 440 N N . THR A 1 63 ? -6.803 3.561 -38.421 1.00 54.16 63 THR A N 1
ATOM 441 C CA . THR A 1 63 ? -6.371 3.499 -39.829 1.00 54.16 63 THR A CA 1
ATOM 442 C C . THR A 1 63 ? -6.465 4.855 -40.536 1.00 54.16 63 THR A C 1
ATOM 444 O O . THR A 1 63 ? -5.662 5.139 -41.418 1.00 54.16 63 THR A O 1
ATOM 447 N N . VAL A 1 64 ? -7.388 5.733 -40.127 1.00 54.09 64 VAL A N 1
ATOM 448 C CA . VAL A 1 64 ? -7.532 7.090 -40.691 1.00 54.09 64 VAL A CA 1
ATOM 449 C C . VAL A 1 64 ? -6.619 8.109 -39.995 1.00 54.09 64 VAL A C 1
ATOM 451 O O . VAL A 1 64 ? -6.065 8.999 -40.646 1.00 54.09 64 VAL A O 1
ATOM 454 N N . ILE A 1 65 ? -6.440 7.999 -38.676 1.00 56.06 65 ILE A N 1
ATOM 455 C CA . ILE A 1 65 ? -5.753 9.023 -37.875 1.00 56.06 65 ILE A CA 1
ATOM 456 C C . ILE A 1 65 ? -4.233 8.842 -37.882 1.00 56.06 65 ILE A C 1
ATOM 458 O O . ILE A 1 65 ? -3.512 9.828 -38.047 1.00 56.06 65 ILE A O 1
ATOM 462 N N . VAL A 1 66 ? -3.720 7.612 -37.771 1.00 55.75 66 VAL A N 1
ATOM 463 C CA . VAL A 1 66 ? -2.266 7.352 -37.722 1.00 55.75 66 VAL A CA 1
ATOM 464 C C . VAL A 1 66 ? -1.545 7.824 -39.002 1.00 55.75 66 VAL A C 1
ATOM 466 O O . VAL A 1 66 ? -0.530 8.521 -38.883 1.00 55.75 66 VAL A O 1
ATOM 469 N N . PRO A 1 67 ? -2.066 7.579 -40.225 1.00 51.19 67 PRO A N 1
ATOM 470 C CA . PRO A 1 67 ? -1.455 8.081 -41.456 1.00 51.19 67 PRO A CA 1
ATOM 471 C C . PRO A 1 67 ? -1.684 9.573 -41.709 1.00 51.19 67 PRO A C 1
ATOM 473 O O . PRO A 1 67 ? -0.971 10.156 -42.507 1.00 51.19 67 PRO A O 1
ATOM 476 N N . ARG A 1 68 ? -2.642 10.246 -41.064 1.00 51.81 68 ARG A N 1
ATOM 477 C CA . ARG A 1 68 ? -2.711 11.721 -41.121 1.00 51.81 68 ARG A CA 1
ATOM 478 C C . ARG A 1 68 ? -1.742 12.362 -40.128 1.00 51.81 68 ARG A C 1
ATOM 480 O O . ARG A 1 68 ? -1.159 13.402 -40.424 1.00 51.81 68 ARG A O 1
ATOM 487 N N . PHE A 1 69 ? -1.493 11.702 -39.001 1.00 54.62 69 PHE A N 1
ATOM 488 C CA . PHE A 1 69 ? -0.616 12.153 -37.922 1.00 54.62 69 PHE A CA 1
ATOM 489 C C . PHE A 1 69 ? 0.878 12.086 -38.264 1.00 54.62 69 PHE A C 1
ATOM 491 O O . PHE A 1 69 ? 1.620 13.026 -37.992 1.00 54.62 69 PHE A O 1
ATOM 498 N N . CYS A 1 70 ? 1.333 11.028 -38.946 1.00 48.31 70 CYS A N 1
ATOM 499 C CA . CYS A 1 70 ? 2.712 10.979 -39.449 1.00 48.31 70 CYS A CA 1
ATOM 500 C C . CYS A 1 70 ? 3.007 12.065 -40.512 1.00 48.31 70 CYS A C 1
ATOM 502 O O . CYS A 1 70 ? 4.170 12.276 -40.867 1.00 48.31 70 CYS A O 1
ATOM 504 N N . PHE A 1 71 ? 1.973 12.746 -41.030 1.00 42.41 71 PHE A N 1
ATOM 505 C CA . PHE A 1 71 ? 2.058 13.592 -42.221 1.00 42.41 71 PHE A CA 1
ATOM 506 C C . PHE A 1 71 ? 1.564 15.043 -42.021 1.00 42.41 71 PHE A C 1
ATOM 508 O O . PHE A 1 71 ? 1.976 15.897 -42.805 1.00 42.41 71 PHE A O 1
ATOM 515 N N . THR A 1 72 ? 0.782 15.368 -40.977 1.00 43.59 72 THR A N 1
ATOM 516 C CA . THR A 1 72 ? 0.232 16.722 -40.714 1.00 43.59 72 THR A CA 1
ATOM 517 C C . THR A 1 72 ? 0.288 17.123 -39.228 1.00 43.59 72 THR A C 1
ATOM 519 O O . THR A 1 72 ? 0.132 16.282 -38.346 1.00 43.59 72 THR A O 1
ATOM 522 N N . ARG A 1 73 ? 0.515 18.419 -38.934 1.00 48.50 73 ARG A N 1
ATOM 523 C CA . ARG A 1 73 ? 0.417 18.992 -37.574 1.00 48.50 73 ARG A CA 1
ATOM 524 C C . ARG A 1 73 ? -1.059 19.190 -37.210 1.00 48.50 73 ARG A C 1
ATOM 526 O O . ARG A 1 73 ? -1.652 20.189 -37.605 1.00 48.50 73 ARG A O 1
ATOM 533 N N . LEU A 1 74 ? -1.650 18.261 -36.465 1.00 51.66 74 LEU A N 1
ATOM 534 C CA . LEU A 1 74 ? -2.913 18.522 -35.768 1.00 51.66 74 LEU A CA 1
ATOM 535 C C . LEU A 1 74 ? -2.664 19.420 -34.542 1.00 51.66 74 LEU A C 1
ATOM 537 O O . LEU A 1 74 ? -1.558 19.405 -33.997 1.00 51.66 74 LEU A O 1
ATOM 541 N N . PRO A 1 75 ? -3.671 20.173 -34.064 1.00 59.25 75 PRO A N 1
ATOM 542 C CA . PRO A 1 75 ? -3.580 20.854 -32.778 1.00 59.25 75 PRO A CA 1
ATOM 543 C C . PRO A 1 75 ? -3.359 19.811 -31.674 1.00 59.25 75 PRO A C 1
ATOM 545 O O . PRO A 1 75 ? -4.191 18.920 -31.494 1.00 59.25 75 PRO A O 1
ATOM 548 N N . GLU A 1 76 ? -2.261 19.929 -30.924 1.00 56.59 76 GLU A N 1
ATOM 549 C CA . GLU A 1 76 ? -1.799 18.975 -29.892 1.00 56.59 76 GLU A CA 1
ATOM 550 C C . GLU A 1 76 ? -2.918 18.525 -28.929 1.00 56.59 76 GLU A C 1
ATOM 552 O O . GLU A 1 76 ? -2.985 17.370 -28.504 1.00 56.59 76 GLU A O 1
ATOM 557 N N . ARG A 1 77 ? -3.864 19.428 -28.643 1.00 56.22 77 ARG A N 1
ATOM 558 C CA . ARG A 1 77 ? -5.013 19.201 -27.755 1.00 56.22 77 ARG A CA 1
ATOM 559 C C . ARG A 1 77 ? -6.069 18.261 -28.348 1.00 56.22 77 ARG A C 1
ATOM 561 O O . ARG A 1 77 ? -6.584 17.408 -27.632 1.00 56.22 77 ARG A O 1
ATOM 568 N N . ALA A 1 78 ? -6.370 18.373 -29.643 1.00 56.31 78 ALA A N 1
ATOM 569 C CA . ALA A 1 78 ? -7.345 17.507 -30.313 1.00 56.31 78 ALA A CA 1
ATOM 570 C C . ALA A 1 78 ? -6.843 16.055 -30.393 1.00 56.31 78 ALA A C 1
ATOM 572 O O . ALA A 1 78 ? -7.617 15.107 -30.253 1.00 56.31 78 ALA A O 1
ATOM 573 N N . PHE A 1 79 ? -5.528 15.881 -30.546 1.00 59.69 79 PHE A N 1
ATOM 574 C CA . PHE A 1 79 ? -4.889 14.570 -30.548 1.00 59.69 79 PHE A CA 1
ATOM 575 C C . PHE A 1 79 ? -4.972 13.884 -29.181 1.00 59.69 79 PHE A C 1
ATOM 577 O O . PHE A 1 79 ? -5.435 12.748 -29.103 1.00 59.69 79 PHE A O 1
ATOM 584 N N . GLY A 1 80 ? -4.612 14.586 -28.099 1.00 60.47 80 GLY A N 1
ATOM 585 C CA . GLY A 1 80 ? -4.714 14.042 -26.741 1.00 60.47 80 GLY A CA 1
ATOM 586 C C . GLY A 1 80 ? -6.137 13.596 -26.384 1.00 60.47 80 GLY A C 1
ATOM 587 O O . GLY A 1 80 ? -6.324 12.501 -25.857 1.00 60.47 80 GLY A O 1
ATOM 588 N N . VAL A 1 81 ? -7.144 14.396 -26.754 1.00 59.72 81 VAL A N 1
ATOM 589 C CA . VAL A 1 81 ? -8.564 14.052 -26.557 1.00 59.72 81 VAL A CA 1
ATOM 590 C C . VAL A 1 81 ? -8.958 12.816 -27.368 1.00 59.72 81 VAL A C 1
ATOM 592 O O . VAL A 1 81 ? -9.609 11.921 -26.839 1.00 59.72 81 VAL A O 1
ATOM 595 N N . THR A 1 82 ? -8.520 12.715 -28.623 1.00 61.22 82 THR A N 1
ATOM 596 C CA . THR A 1 82 ? -8.812 11.550 -29.474 1.00 61.22 82 THR A CA 1
ATOM 597 C C . THR A 1 82 ? -8.203 10.266 -28.905 1.00 61.22 82 THR A C 1
ATOM 599 O O . THR A 1 82 ? -8.880 9.243 -28.837 1.00 61.22 82 THR A O 1
ATOM 602 N N . VAL A 1 83 ? -6.943 10.308 -28.455 1.00 64.12 83 VAL A N 1
ATOM 603 C CA . VAL A 1 83 ? -6.272 9.157 -27.825 1.00 64.12 83 VAL A CA 1
ATOM 604 C C . VAL A 1 83 ? -7.001 8.730 -26.552 1.00 64.12 83 VAL A C 1
ATOM 606 O O . VAL A 1 83 ? -7.187 7.535 -26.332 1.00 64.12 83 VAL A O 1
ATOM 609 N N . LEU A 1 84 ? -7.456 9.691 -25.742 1.00 63.81 84 LEU A N 1
ATOM 610 C CA . LEU A 1 84 ? -8.233 9.413 -24.537 1.00 63.81 84 LEU A CA 1
ATOM 611 C C . LEU A 1 84 ? -9.571 8.739 -24.870 1.00 63.81 84 LEU A C 1
ATOM 613 O O . LEU A 1 84 ? -9.890 7.714 -24.276 1.00 63.81 84 LEU A O 1
ATOM 617 N N . LEU A 1 85 ? -10.327 9.271 -25.836 1.00 62.38 85 LEU A N 1
ATOM 618 C CA . LEU A 1 85 ? -11.621 8.714 -26.248 1.00 62.38 85 LEU A CA 1
ATOM 619 C C . LEU A 1 85 ? -11.482 7.303 -26.834 1.00 62.38 85 LEU A C 1
ATOM 621 O O . LEU A 1 85 ? -12.255 6.418 -26.477 1.00 62.38 85 LEU A O 1
ATOM 625 N N . LEU A 1 86 ? -10.471 7.062 -27.675 1.00 63.81 86 LEU A N 1
ATOM 626 C CA . LEU A 1 86 ? -10.187 5.722 -28.203 1.00 63.81 86 LEU A CA 1
ATOM 627 C C . LEU A 1 86 ? -9.731 4.757 -27.106 1.00 63.81 86 LEU A C 1
ATOM 629 O O . LEU A 1 86 ? -10.110 3.590 -27.130 1.00 63.81 86 LEU A O 1
ATOM 633 N N . GLY A 1 87 ? -8.954 5.238 -26.134 1.00 64.81 87 GLY A N 1
ATOM 634 C CA . GLY A 1 87 ? -8.570 4.464 -24.957 1.00 64.81 87 GLY A CA 1
ATOM 635 C C . GLY A 1 87 ? -9.771 4.079 -24.090 1.00 64.81 87 GLY A C 1
ATOM 636 O O . GLY A 1 87 ? -9.858 2.932 -23.663 1.00 64.81 87 GLY A O 1
ATOM 637 N N . LEU A 1 88 ? -10.715 5.003 -23.875 1.00 65.44 88 LEU A N 1
ATOM 638 C CA . LEU A 1 88 ? -11.964 4.748 -23.147 1.00 65.44 88 LEU A CA 1
ATOM 639 C C . LEU A 1 88 ? -12.862 3.754 -23.891 1.00 65.44 88 LEU A C 1
ATOM 641 O O . LEU A 1 88 ? -13.353 2.809 -23.283 1.00 65.44 88 LEU A O 1
ATOM 645 N N . LEU A 1 89 ? -13.014 3.902 -25.209 1.00 64.38 89 LEU A N 1
ATOM 646 C CA . LEU A 1 89 ? -13.758 2.942 -26.026 1.00 64.38 89 LEU A CA 1
ATOM 647 C C . LEU A 1 89 ? -13.116 1.547 -25.975 1.00 64.38 89 LEU A C 1
ATOM 649 O O . LEU A 1 89 ? -13.803 0.551 -25.766 1.00 64.38 89 LEU A O 1
ATOM 653 N N . ALA A 1 90 ? -11.791 1.467 -26.128 1.00 65.62 90 ALA A N 1
ATOM 654 C CA . ALA A 1 90 ? -11.060 0.211 -26.007 1.00 65.62 90 ALA A CA 1
ATOM 655 C C . ALA A 1 90 ? -11.208 -0.398 -24.602 1.00 65.62 90 ALA A C 1
ATOM 657 O O . ALA A 1 90 ? -11.305 -1.618 -24.472 1.00 65.62 90 ALA A O 1
ATOM 658 N N . TYR A 1 91 ? -11.261 0.437 -23.559 1.00 70.44 91 TYR A N 1
ATOM 659 C CA . TYR A 1 91 ? -11.500 0.002 -22.186 1.00 70.44 91 TYR A CA 1
ATOM 660 C C . TYR A 1 91 ? -12.883 -0.623 -22.018 1.00 70.44 91 TYR A C 1
ATOM 662 O O . TYR A 1 91 ? -12.950 -1.715 -21.462 1.00 70.44 91 TYR A O 1
ATOM 670 N N . GLU A 1 92 ? -13.942 0.002 -22.540 1.00 68.00 92 GLU A N 1
ATOM 671 C CA . GLU A 1 92 ? -15.300 -0.561 -22.501 1.00 68.00 92 GLU A CA 1
ATOM 672 C C . GLU A 1 92 ? -15.376 -1.915 -23.219 1.00 68.00 92 GLU A C 1
ATOM 674 O O . GLU A 1 92 ? -15.952 -2.874 -22.720 1.00 68.00 92 GLU A O 1
ATOM 679 N N . VAL A 1 93 ? -14.716 -2.069 -24.369 1.00 65.94 93 VAL A N 1
ATOM 680 C CA . VAL A 1 93 ? -14.666 -3.378 -25.047 1.00 65.94 93 VAL A CA 1
ATOM 681 C C . VAL A 1 93 ? -13.931 -4.419 -24.209 1.00 65.94 93 VAL A C 1
ATOM 683 O O . VAL A 1 93 ? -14.342 -5.579 -24.121 1.00 65.94 93 VAL A O 1
ATOM 686 N N . ALA A 1 94 ? -12.812 -4.026 -23.607 1.00 67.69 94 ALA A N 1
ATOM 687 C CA . ALA A 1 94 ? -12.036 -4.934 -22.790 1.00 67.69 94 ALA A CA 1
ATOM 688 C C . ALA A 1 94 ? -12.814 -5.333 -21.524 1.00 67.69 94 ALA A C 1
ATOM 690 O O . ALA A 1 94 ? -12.810 -6.515 -21.175 1.00 67.69 94 ALA A O 1
ATOM 691 N N . SER A 1 95 ? -13.471 -4.391 -20.831 1.00 69.00 95 SER A N 1
ATOM 692 C CA . SER A 1 95 ? -14.220 -4.639 -19.587 1.00 69.00 95 SER A CA 1
ATOM 693 C C . SER A 1 95 ? -15.311 -5.685 -19.800 1.00 69.00 95 SER A C 1
ATOM 695 O O . SER A 1 95 ? -15.349 -6.665 -19.060 1.00 69.00 95 SER A O 1
ATOM 697 N N . LEU A 1 96 ? -16.069 -5.577 -20.894 1.00 68.75 96 LEU A N 1
ATOM 698 C CA . LEU A 1 96 ? -17.051 -6.580 -21.312 1.00 68.75 96 LEU A CA 1
ATOM 699 C C . LEU A 1 96 ? -16.434 -7.983 -21.462 1.00 68.75 96 LEU A C 1
ATOM 701 O O . LEU A 1 96 ? -17.020 -8.983 -21.043 1.00 68.75 96 LEU A O 1
ATOM 705 N N . ARG A 1 97 ? -15.221 -8.076 -22.024 1.00 70.00 97 ARG A N 1
ATOM 706 C CA . ARG A 1 97 ? -14.493 -9.348 -22.169 1.00 70.00 97 ARG A CA 1
ATOM 707 C C . ARG A 1 97 ? -14.023 -9.910 -20.826 1.00 70.00 97 ARG A C 1
ATOM 709 O O . ARG A 1 97 ? -14.072 -11.122 -20.627 1.00 70.00 97 ARG A O 1
ATOM 716 N N . LEU A 1 98 ? -13.535 -9.064 -19.921 1.00 73.69 98 LEU A N 1
ATOM 717 C CA . LEU A 1 98 ? -13.155 -9.483 -18.569 1.00 73.69 98 LEU A CA 1
ATOM 718 C C . LEU A 1 98 ? -14.357 -10.013 -17.792 1.00 73.69 98 LEU A C 1
ATOM 720 O O . LEU A 1 98 ? -14.239 -11.067 -17.171 1.00 73.69 98 LEU A O 1
ATOM 724 N N . ASP A 1 99 ? -15.493 -9.322 -17.860 1.00 72.44 99 ASP A N 1
ATOM 725 C CA . ASP A 1 99 ? -16.726 -9.730 -17.187 1.00 72.44 99 ASP A CA 1
ATOM 726 C C . ASP A 1 99 ? -17.228 -11.080 -17.705 1.00 72.44 99 ASP A C 1
ATOM 728 O O . ASP A 1 99 ? -17.693 -11.914 -16.927 1.00 72.44 99 ASP A O 1
ATOM 732 N N . LEU A 1 100 ? -17.076 -11.337 -19.008 1.00 74.31 100 LEU A N 1
ATOM 733 C CA . LEU A 1 100 ? -17.371 -12.639 -19.598 1.00 74.31 100 LEU A CA 1
ATOM 734 C C . LEU A 1 100 ? -16.495 -13.743 -18.979 1.00 74.31 100 LEU A C 1
ATOM 736 O O . LEU A 1 100 ? -17.018 -14.739 -18.483 1.00 74.31 100 LEU A O 1
ATOM 740 N N . TRP A 1 101 ? -15.171 -13.559 -18.945 1.00 76.81 101 TRP A N 1
ATOM 741 C CA . TRP A 1 101 ? -14.256 -14.541 -18.346 1.00 76.81 101 TRP A CA 1
ATOM 742 C C . TRP A 1 101 ? -14.475 -14.724 -16.847 1.00 76.81 101 TRP A C 1
ATOM 744 O O . TRP A 1 101 ? -14.364 -15.836 -16.333 1.00 76.81 101 TRP A O 1
ATOM 754 N N . ASP A 1 102 ? -14.786 -13.642 -16.137 1.00 78.00 102 ASP A N 1
ATOM 755 C CA . ASP A 1 102 ? -15.085 -13.674 -14.711 1.00 78.00 102 ASP A CA 1
ATOM 756 C C . ASP A 1 102 ? -16.367 -14.465 -14.403 1.00 78.00 102 ASP A C 1
ATOM 758 O O . ASP A 1 102 ? -16.480 -15.008 -13.306 1.00 78.00 102 ASP A O 1
ATOM 762 N N . ARG A 1 103 ? -17.302 -14.581 -15.356 1.00 77.44 103 ARG A N 1
ATOM 763 C CA . ARG A 1 103 ? -18.507 -15.421 -15.240 1.00 77.44 103 ARG A CA 1
ATOM 764 C C . ARG A 1 103 ? -18.282 -16.876 -15.650 1.00 77.44 103 ARG A C 1
ATOM 766 O O . ARG A 1 103 ? -18.913 -17.748 -15.069 1.00 77.44 103 ARG A O 1
ATOM 773 N N . ILE A 1 104 ? -17.420 -17.130 -16.636 1.00 79.31 104 ILE A N 1
ATOM 774 C CA . ILE A 1 104 ? -17.197 -18.478 -17.192 1.00 79.31 104 ILE A CA 1
ATOM 775 C C . ILE A 1 104 ? -16.251 -19.309 -16.320 1.00 79.31 104 ILE A C 1
ATOM 777 O O . ILE A 1 104 ? -16.456 -20.509 -16.158 1.00 79.31 104 ILE A O 1
ATOM 781 N N . LEU A 1 105 ? -15.190 -18.703 -15.778 1.00 82.44 105 LEU A N 1
ATOM 782 C CA . LEU A 1 105 ? -14.172 -19.471 -15.065 1.00 82.44 105 LEU A CA 1
ATOM 783 C C . LEU A 1 105 ? -14.676 -19.938 -13.685 1.00 82.44 105 LEU A C 1
ATOM 785 O O . LEU A 1 105 ? -15.207 -19.112 -12.932 1.00 82.44 105 LEU A O 1
ATOM 789 N N . PRO A 1 106 ? -14.430 -21.205 -13.300 1.00 82.81 106 PRO A N 1
ATOM 790 C CA . PRO A 1 106 ? -14.832 -21.723 -11.995 1.00 82.81 106 PRO A CA 1
ATOM 791 C C . PRO A 1 106 ? -14.132 -20.990 -10.841 1.00 82.81 106 PRO A C 1
ATOM 793 O O . PRO A 1 106 ? -13.115 -20.307 -11.026 1.00 82.81 106 PRO A O 1
ATOM 796 N N . ASP A 1 107 ? -14.695 -21.112 -9.639 1.00 85.44 107 ASP A N 1
ATOM 797 C CA . ASP A 1 107 ? -14.184 -20.496 -8.412 1.00 85.44 107 ASP A CA 1
ATOM 798 C C . ASP A 1 107 ? -14.216 -21.508 -7.261 1.00 85.44 107 ASP A C 1
ATOM 800 O O . ASP A 1 107 ? -15.234 -22.137 -6.997 1.00 85.44 107 ASP A O 1
ATOM 804 N N . GLY A 1 108 ? -13.084 -21.690 -6.586 1.00 82.62 108 GLY A N 1
ATOM 805 C CA . GLY A 1 108 ? -12.930 -22.599 -5.453 1.00 82.62 108 GLY A CA 1
ATOM 806 C C . GLY A 1 108 ? -12.603 -24.052 -5.811 1.00 82.62 108 GLY A C 1
ATOM 807 O O . GLY A 1 108 ? -12.141 -24.774 -4.927 1.00 82.62 108 GLY A O 1
ATOM 808 N N . GLU A 1 109 ? -12.772 -24.465 -7.067 1.00 83.62 109 GLU A N 1
ATOM 809 C CA . GLU A 1 109 ? -12.600 -25.849 -7.529 1.00 83.62 109 GLU A CA 1
ATOM 810 C C . GLU A 1 109 ? -11.142 -26.215 -7.856 1.00 83.62 109 GLU A C 1
ATOM 812 O O . GLU A 1 109 ? -10.307 -25.361 -8.176 1.00 83.62 109 GLU A O 1
ATOM 817 N N . ARG A 1 110 ? -10.817 -27.515 -7.816 1.00 84.69 110 ARG A N 1
ATOM 818 C CA . ARG A 1 110 ? -9.545 -28.028 -8.348 1.00 84.69 110 ARG A CA 1
ATOM 819 C C . ARG A 1 110 ? -9.720 -28.378 -9.814 1.00 84.69 110 ARG A C 1
ATOM 821 O O . ARG A 1 110 ? -10.472 -29.285 -10.149 1.00 84.69 110 ARG A O 1
ATOM 828 N N . ILE A 1 111 ? -8.956 -27.711 -10.665 1.00 87.00 111 ILE A N 1
ATOM 829 C CA . ILE A 1 111 ? -9.017 -27.899 -12.111 1.00 87.00 111 ILE A CA 1
ATOM 830 C C . ILE A 1 111 ? -7.675 -28.383 -12.648 1.00 87.00 111 ILE A C 1
ATOM 832 O O . ILE A 1 111 ? -6.626 -28.145 -12.042 1.00 87.00 111 ILE A O 1
ATOM 836 N N . THR A 1 112 ? -7.720 -29.048 -13.799 1.00 88.25 112 THR A N 1
ATOM 837 C CA . THR A 1 112 ? -6.539 -29.332 -14.616 1.00 88.25 112 THR A CA 1
ATOM 838 C C . THR A 1 112 ? -6.648 -28.507 -15.887 1.00 88.25 112 THR A C 1
ATOM 840 O O . THR A 1 112 ? -7.597 -28.669 -16.645 1.00 88.25 112 THR A O 1
ATOM 843 N N . ILE A 1 113 ? -5.701 -27.602 -16.098 1.00 88.69 113 ILE A N 1
ATOM 844 C CA . ILE A 1 113 ? -5.704 -26.644 -17.205 1.00 88.69 113 ILE A CA 1
ATOM 845 C C . ILE A 1 113 ? -4.392 -26.715 -17.969 1.00 88.69 113 ILE A C 1
ATOM 847 O O . ILE A 1 113 ? -3.320 -26.860 -17.381 1.00 88.69 113 ILE A O 1
ATOM 851 N N . ARG A 1 114 ? -4.470 -26.577 -19.291 1.00 90.31 114 ARG A N 1
ATOM 852 C CA . ARG A 1 114 ? -3.303 -26.457 -20.163 1.00 90.31 114 ARG A CA 1
ATOM 853 C C . ARG A 1 114 ? -3.136 -25.006 -20.591 1.00 90.31 114 ARG A C 1
ATOM 855 O O . ARG A 1 114 ? -4.104 -24.327 -20.924 1.00 90.31 114 ARG A O 1
ATOM 862 N N . GLY A 1 115 ? -1.902 -24.519 -20.564 1.00 90.12 115 GLY A N 1
ATOM 863 C CA . GLY A 1 115 ? -1.612 -23.148 -20.956 1.00 90.12 115 GLY A CA 1
ATOM 864 C C . GLY A 1 115 ? -0.133 -22.876 -21.173 1.00 90.12 115 GLY A C 1
ATOM 865 O O . GLY A 1 115 ? 0.726 -23.731 -20.963 1.00 90.12 115 GLY A O 1
ATOM 866 N N . VAL A 1 116 ? 0.156 -21.652 -21.598 1.00 90.38 116 VAL A N 1
ATOM 867 C CA . VAL A 1 116 ? 1.501 -21.154 -21.883 1.00 90.38 116 VAL A CA 1
ATOM 868 C C . VAL A 1 116 ? 1.867 -20.068 -20.886 1.00 90.38 116 VAL A C 1
ATOM 870 O O . VAL A 1 116 ? 1.103 -19.123 -20.675 1.00 90.38 116 VAL A O 1
ATOM 873 N N . ILE A 1 117 ? 3.050 -20.167 -20.290 1.00 89.44 117 ILE A N 1
ATOM 874 C CA . ILE A 1 117 ? 3.587 -19.125 -19.416 1.00 89.44 117 ILE A CA 1
ATOM 875 C C . ILE A 1 117 ? 3.970 -17.914 -20.272 1.00 89.44 117 ILE A C 1
ATOM 877 O O . ILE A 1 117 ? 4.874 -17.970 -21.103 1.00 89.44 117 ILE A O 1
ATOM 881 N N . THR A 1 118 ? 3.266 -16.802 -20.078 1.00 84.94 118 THR A N 1
ATOM 882 C CA . THR A 1 118 ? 3.395 -15.587 -20.909 1.00 84.94 118 THR A CA 1
ATOM 883 C C . THR A 1 118 ? 4.272 -14.500 -20.301 1.00 84.94 118 THR A C 1
ATOM 885 O O . THR A 1 118 ? 4.517 -13.477 -20.938 1.00 84.94 118 THR A O 1
ATOM 888 N N . GLY A 1 119 ? 4.771 -14.713 -19.088 1.00 79.56 119 GLY A N 1
ATOM 889 C CA . GLY A 1 119 ? 5.632 -13.774 -18.385 1.00 79.56 119 GLY A CA 1
ATOM 890 C C . GLY A 1 119 ? 6.545 -14.499 -17.413 1.00 79.56 119 GLY A C 1
ATOM 891 O O . GLY A 1 119 ? 6.249 -15.609 -16.979 1.00 79.56 119 GLY A O 1
ATOM 892 N N . GLU A 1 120 ? 7.667 -13.868 -17.092 1.00 75.31 120 GLU A N 1
ATOM 893 C CA . GLU A 1 120 ? 8.628 -14.431 -16.149 1.00 75.31 120 GLU A CA 1
ATOM 894 C C . GLU A 1 120 ? 8.039 -14.534 -14.733 1.00 75.31 120 GLU A C 1
ATOM 896 O O . GLU A 1 120 ? 7.328 -13.615 -14.303 1.00 75.31 120 GLU A O 1
ATOM 901 N N . PRO A 1 121 ? 8.386 -15.589 -13.976 1.00 76.38 121 PRO A N 1
ATOM 902 C CA . PRO A 1 121 ? 8.076 -15.686 -12.560 1.00 76.38 121 PRO A CA 1
ATOM 903 C C . PRO A 1 121 ? 8.559 -14.477 -11.766 1.00 76.38 121 PRO A C 1
ATOM 905 O O . PRO A 1 121 ? 9.681 -13.983 -11.953 1.00 76.38 121 PRO A O 1
ATOM 908 N N . ARG A 1 122 ? 7.727 -14.049 -10.822 1.00 72.44 122 ARG A N 1
ATOM 909 C CA . ARG A 1 122 ? 8.049 -13.063 -9.786 1.00 72.44 122 ARG A CA 1
ATOM 910 C C . ARG A 1 122 ? 7.762 -13.676 -8.424 1.00 72.44 122 ARG A C 1
ATOM 912 O O . ARG A 1 122 ? 6.751 -14.357 -8.303 1.00 72.44 122 ARG A O 1
ATOM 919 N N . VAL A 1 123 ? 8.589 -13.430 -7.412 1.00 67.00 123 VAL A N 1
ATOM 920 C CA . VAL A 1 123 ? 8.278 -13.840 -6.035 1.00 67.00 123 VAL A CA 1
ATOM 921 C C . VAL A 1 123 ? 7.694 -12.647 -5.285 1.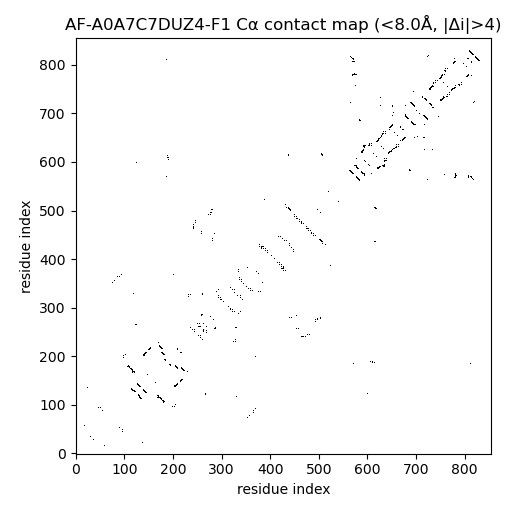00 67.00 123 VAL A C 1
ATOM 923 O O . VAL A 1 123 ? 8.149 -11.514 -5.423 1.00 67.00 123 VAL A O 1
ATOM 926 N N . SER A 1 124 ? 6.615 -12.881 -4.548 1.00 60.50 124 SER A N 1
ATOM 927 C CA . SER A 1 124 ? 5.927 -11.891 -3.731 1.00 60.50 124 SER A CA 1
ATOM 928 C C . SER A 1 124 ? 5.242 -12.569 -2.542 1.00 60.50 124 SER A C 1
ATOM 930 O O . SER A 1 124 ? 4.389 -13.445 -2.717 1.00 60.50 124 SER A O 1
ATOM 932 N N . GLY A 1 125 ? 5.627 -12.155 -1.328 1.00 58.19 125 GLY A N 1
ATOM 933 C CA . GLY A 1 125 ? 5.046 -12.614 -0.061 1.00 58.19 125 GLY A CA 1
ATOM 934 C C . GLY A 1 125 ? 5.079 -14.132 0.111 1.00 58.19 125 GLY A C 1
ATOM 935 O O . GLY A 1 125 ? 4.014 -14.730 0.231 1.00 58.19 125 GLY A O 1
ATOM 936 N N . GLY A 1 126 ? 6.262 -14.746 -0.001 1.00 63.25 126 GLY A N 1
ATOM 937 C CA . GLY A 1 126 ? 6.467 -16.194 0.161 1.00 63.25 126 GLY A CA 1
ATOM 938 C C . GLY A 1 126 ? 5.969 -17.078 -0.994 1.00 63.25 126 GLY A C 1
ATOM 939 O O . GLY A 1 126 ? 6.132 -18.296 -0.959 1.00 63.25 126 GLY A O 1
ATOM 940 N N . TYR A 1 127 ? 5.371 -16.497 -2.040 1.00 71.75 127 TYR A N 1
ATOM 941 C CA . TYR A 1 127 ? 4.932 -17.233 -3.227 1.00 71.75 127 TYR A CA 1
ATOM 942 C C . TYR A 1 127 ? 5.600 -16.695 -4.481 1.00 71.75 127 TYR A C 1
ATOM 944 O O . TYR A 1 127 ? 5.705 -15.488 -4.672 1.00 71.75 127 TYR A O 1
ATOM 952 N N . ALA A 1 128 ? 5.962 -17.584 -5.389 1.00 78.62 128 ALA A N 1
ATOM 953 C CA . ALA A 1 128 ? 6.257 -17.232 -6.760 1.00 78.62 128 ALA A CA 1
ATOM 954 C C . ALA A 1 128 ? 4.978 -17.266 -7.606 1.00 78.62 128 ALA A C 1
ATOM 956 O O . ALA A 1 128 ? 4.042 -18.017 -7.328 1.00 78.62 128 ALA A O 1
ATOM 957 N N . GLN A 1 129 ? 4.913 -16.396 -8.608 1.00 85.62 129 GLN A N 1
ATOM 958 C CA . GLN A 1 129 ? 3.744 -16.221 -9.454 1.00 85.62 129 GLN A CA 1
ATOM 959 C C . GLN A 1 129 ? 4.125 -15.890 -10.896 1.00 85.62 129 GLN A C 1
ATOM 961 O O . GLN A 1 129 ? 5.092 -15.167 -11.138 1.00 85.62 129 GLN A O 1
ATOM 966 N N . ALA A 1 130 ? 3.355 -16.399 -11.856 1.00 87.44 130 ALA A N 1
ATOM 967 C CA . ALA A 1 130 ? 3.559 -16.170 -13.284 1.00 87.44 130 ALA A CA 1
ATOM 968 C C . ALA A 1 130 ? 2.218 -16.143 -14.040 1.00 87.44 130 ALA A C 1
ATOM 970 O O . ALA A 1 130 ? 1.325 -16.934 -13.730 1.00 87.44 130 ALA A O 1
ATOM 971 N N . PRO A 1 131 ? 2.048 -15.263 -15.042 1.00 89.44 131 PRO A N 1
ATOM 972 C CA . PRO A 1 131 ? 0.834 -15.233 -15.847 1.00 89.44 131 PRO A CA 1
ATOM 973 C C . PRO A 1 131 ? 0.802 -16.414 -16.829 1.00 89.44 131 PRO A C 1
ATOM 975 O O . PRO A 1 131 ? 1.693 -16.582 -17.669 1.00 89.44 131 PRO A O 1
ATOM 978 N N . LEU A 1 132 ? -0.259 -17.208 -16.749 1.00 90.12 132 LEU A N 1
ATOM 979 C CA . LEU A 1 132 ? -0.533 -18.362 -17.598 1.00 90.12 132 LEU A CA 1
ATOM 980 C C . LEU A 1 132 ? -1.686 -18.014 -18.546 1.00 90.12 132 LEU A C 1
ATOM 982 O O . LEU A 1 132 ? -2.765 -17.619 -18.104 1.00 90.12 132 LEU A O 1
ATOM 986 N N . ARG A 1 133 ? -1.461 -18.151 -19.854 1.00 89.62 133 ARG A N 1
ATOM 987 C CA . ARG A 1 133 ? -2.513 -18.019 -20.868 1.00 89.62 133 ARG A CA 1
ATOM 988 C C . ARG A 1 133 ? -3.037 -19.401 -21.230 1.00 89.62 133 ARG A C 1
ATOM 990 O O . ARG A 1 133 ? -2.254 -20.240 -21.671 1.00 89.62 133 ARG A O 1
ATOM 997 N N . LEU A 1 134 ? -4.330 -19.612 -21.049 1.00 88.06 134 LEU A N 1
ATOM 998 C CA . LEU A 1 134 ? -5.031 -20.842 -21.398 1.00 88.06 134 LEU A CA 1
ATOM 999 C C . LEU A 1 134 ? -5.220 -20.956 -22.919 1.00 88.06 134 LEU A C 1
ATOM 1001 O O . LEU A 1 134 ? -5.020 -19.987 -23.658 1.00 88.06 134 LEU A O 1
ATOM 1005 N N . GLU A 1 135 ? -5.579 -22.148 -23.392 1.00 81.44 135 GLU A N 1
ATOM 1006 C CA . GLU A 1 135 ? -5.792 -22.423 -24.823 1.00 81.44 135 GLU A CA 1
ATOM 1007 C C . GLU A 1 135 ? -6.963 -21.630 -25.421 1.00 81.44 135 GLU A C 1
ATOM 1009 O O . GLU A 1 135 ? -6.872 -21.167 -26.557 1.00 81.44 135 GLU A O 1
ATOM 1014 N N . ASP A 1 136 ? -8.004 -21.378 -24.627 1.00 73.25 136 ASP A N 1
ATOM 1015 C CA . ASP A 1 136 ? -9.159 -20.530 -24.963 1.00 73.25 136 ASP A CA 1
ATOM 1016 C C . ASP A 1 136 ? -8.839 -19.016 -24.963 1.00 73.25 136 ASP A C 1
ATOM 1018 O O . ASP A 1 136 ? -9.679 -18.177 -25.296 1.00 73.25 136 ASP A O 1
ATOM 1022 N N . GLY A 1 137 ? -7.604 -18.648 -24.606 1.00 76.75 137 GLY A N 1
ATOM 1023 C CA . GLY A 1 137 ? -7.114 -17.275 -24.561 1.00 76.75 137 GLY A CA 1
ATOM 1024 C C . GLY A 1 137 ? -7.326 -16.552 -23.228 1.00 76.75 137 GLY A C 1
ATOM 1025 O O . GLY A 1 137 ? -6.825 -15.427 -23.093 1.00 76.75 137 GLY A O 1
ATOM 1026 N N . ALA A 1 138 ? -7.992 -17.160 -22.241 1.00 81.94 138 ALA A N 1
ATOM 1027 C CA . ALA A 1 138 ? -8.109 -16.596 -20.900 1.00 81.94 138 ALA A CA 1
ATOM 1028 C C . ALA A 1 138 ? -6.730 -16.476 -20.231 1.00 81.94 138 ALA A C 1
ATOM 1030 O O . ALA A 1 138 ? -5.813 -17.263 -20.482 1.00 81.94 138 ALA A O 1
ATOM 1031 N N . ARG A 1 139 ? -6.558 -15.474 -19.363 1.00 88.19 139 ARG A N 1
ATOM 1032 C CA . ARG A 1 139 ? -5.328 -15.302 -18.579 1.00 88.19 139 ARG A CA 1
ATOM 1033 C C . ARG A 1 139 ? -5.618 -15.523 -17.105 1.00 88.19 139 ARG A C 1
ATOM 1035 O O . ARG A 1 139 ? -6.503 -14.893 -16.532 1.00 88.19 139 ARG A O 1
ATOM 1042 N N . VAL A 1 140 ? -4.822 -16.383 -16.488 1.00 91.12 140 VAL A N 1
ATOM 1043 C CA . VAL A 1 140 ? -4.868 -16.674 -15.054 1.00 91.12 140 VAL A CA 1
ATOM 1044 C C . VAL A 1 140 ? -3.495 -16.423 -14.439 1.00 91.12 140 VAL A C 1
ATOM 1046 O O . VAL A 1 140 ? -2.470 -16.501 -15.119 1.00 91.12 140 VAL A O 1
ATOM 1049 N N . LEU A 1 141 ? -3.449 -16.106 -13.149 1.00 91.38 141 LEU A N 1
ATOM 1050 C CA . LEU A 1 141 ? -2.190 -16.001 -12.416 1.00 91.38 141 LEU A CA 1
ATOM 1051 C C . LEU A 1 141 ? -1.879 -17.340 -11.755 1.00 91.38 141 LEU A C 1
ATOM 1053 O O . LEU A 1 141 ? -2.582 -17.754 -10.840 1.00 91.38 141 LEU A O 1
ATOM 1057 N N . LEU A 1 142 ? -0.819 -18.010 -12.186 1.00 90.19 142 LEU A N 1
ATOM 1058 C CA . LEU A 1 142 ? -0.314 -19.202 -11.516 1.00 90.19 142 LEU A CA 1
ATOM 1059 C C . LEU A 1 142 ? 0.484 -18.783 -10.281 1.00 90.19 142 LEU A C 1
ATOM 1061 O O . LEU A 1 142 ? 1.353 -17.925 -10.410 1.00 90.19 142 LEU A O 1
ATOM 1065 N N . ARG A 1 143 ? 0.230 -19.384 -9.116 1.00 87.69 143 ARG A N 1
ATOM 1066 C CA . ARG A 1 143 ? 0.916 -19.080 -7.850 1.00 87.69 143 ARG A CA 1
ATOM 1067 C C . ARG A 1 143 ? 1.383 -20.361 -7.155 1.00 87.69 143 ARG A C 1
ATOM 1069 O O . ARG A 1 143 ? 0.622 -21.316 -7.064 1.00 87.69 143 ARG A O 1
ATOM 1076 N N . TRP A 1 144 ? 2.618 -20.386 -6.659 1.00 82.81 144 TRP A N 1
ATOM 1077 C CA . TRP A 1 144 ? 3.240 -21.544 -5.997 1.00 82.81 144 TRP A CA 1
ATOM 1078 C C . TRP A 1 144 ? 4.222 -21.113 -4.906 1.00 82.81 144 TRP A C 1
ATOM 1080 O O . TRP A 1 144 ? 4.657 -19.965 -4.889 1.00 82.81 144 TRP A O 1
ATOM 1090 N N . ARG A 1 145 ? 4.605 -22.021 -4.003 1.00 74.19 145 ARG A N 1
ATOM 1091 C CA . ARG A 1 145 ? 5.659 -21.756 -3.009 1.00 74.19 145 ARG A CA 1
ATOM 1092 C C . ARG A 1 145 ? 7.034 -22.180 -3.550 1.00 74.19 145 ARG A C 1
ATOM 1094 O O . ARG A 1 145 ? 7.160 -23.324 -3.996 1.00 74.19 145 ARG A O 1
ATOM 1101 N N . PRO A 1 146 ? 8.054 -21.302 -3.559 1.00 62.19 146 PRO A N 1
ATOM 1102 C CA . PRO A 1 146 ? 9.410 -21.674 -3.950 1.00 62.19 146 PRO A CA 1
ATOM 1103 C C . PRO A 1 146 ? 10.059 -22.519 -2.836 1.00 62.19 146 PRO A C 1
ATOM 1105 O O . PRO A 1 146 ? 10.526 -21.970 -1.852 1.00 62.19 146 PRO A O 1
ATOM 1108 N N . ALA A 1 147 ? 10.076 -23.847 -3.017 1.00 53.44 147 ALA A N 1
ATOM 1109 C CA . ALA A 1 147 ? 10.650 -24.879 -2.133 1.00 53.44 147 ALA A CA 1
ATOM 1110 C C . ALA A 1 147 ? 9.961 -25.080 -0.756 1.00 53.44 147 ALA A C 1
ATOM 1112 O O . ALA A 1 147 ? 9.780 -24.154 0.022 1.00 53.44 147 ALA A O 1
ATOM 1113 N N . GLY A 1 148 ? 9.567 -26.330 -0.466 1.00 43.06 148 GLY A N 1
ATOM 1114 C CA . GLY A 1 148 ? 8.937 -26.771 0.795 1.00 43.06 148 GLY A CA 1
ATOM 1115 C C . GLY A 1 148 ? 7.578 -27.471 0.632 1.00 43.06 148 GLY A C 1
ATOM 1116 O O . GLY A 1 148 ? 7.163 -28.219 1.507 1.00 43.06 148 GLY A O 1
ATOM 1117 N N . GLY A 1 149 ? 6.896 -27.289 -0.503 1.00 39.16 149 GLY A N 1
ATOM 1118 C CA . GLY A 1 149 ? 5.702 -28.061 -0.861 1.00 39.16 149 GLY A CA 1
ATOM 1119 C C . GLY A 1 149 ? 6.040 -29.072 -1.948 1.00 39.16 149 GLY A C 1
ATOM 1120 O O . GLY A 1 149 ? 6.585 -28.684 -2.980 1.00 39.16 149 GLY A O 1
ATOM 1121 N N . ALA A 1 150 ? 5.738 -30.351 -1.735 1.00 37.44 150 ALA A N 1
ATOM 1122 C CA . ALA A 1 150 ? 5.875 -31.383 -2.756 1.00 37.44 150 ALA A CA 1
ATOM 1123 C C . ALA A 1 150 ? 5.029 -31.017 -3.992 1.00 37.44 150 ALA A C 1
ATOM 1125 O O . ALA A 1 150 ? 3.818 -31.224 -4.023 1.00 37.44 150 ALA A O 1
ATOM 1126 N N . VAL A 1 151 ? 5.658 -30.441 -5.017 1.00 44.66 151 VAL A N 1
ATOM 1127 C CA . VAL A 1 151 ? 5.084 -30.341 -6.360 1.00 44.66 151 VAL A CA 1
ATOM 1128 C C . VAL A 1 151 ? 5.465 -31.641 -7.045 1.00 44.66 151 VAL A C 1
ATOM 1130 O O . VAL A 1 151 ? 6.621 -31.840 -7.417 1.00 44.66 151 VAL A O 1
ATOM 1133 N N . GLY A 1 152 ? 4.509 -32.562 -7.145 1.00 41.47 152 GLY A N 1
ATOM 1134 C CA . GLY A 1 152 ? 4.719 -33.807 -7.867 1.00 41.47 152 GLY A CA 1
ATOM 1135 C C . GLY A 1 152 ? 4.942 -33.484 -9.338 1.00 41.47 152 GLY A C 1
ATOM 1136 O O . GLY A 1 152 ? 3.993 -33.164 -10.054 1.00 41.47 152 GLY A O 1
ATOM 1137 N N . ASN A 1 153 ? 6.190 -33.556 -9.803 1.00 40.38 153 ASN A N 1
ATOM 1138 C CA . ASN A 1 153 ? 6.440 -33.719 -11.228 1.00 40.38 153 ASN A CA 1
ATOM 1139 C C . ASN A 1 153 ? 5.730 -35.011 -11.634 1.00 40.38 153 ASN A C 1
ATOM 1141 O O . ASN A 1 153 ? 5.954 -36.046 -11.017 1.00 40.38 153 ASN A O 1
ATOM 1145 N N . GLY A 1 154 ? 4.874 -34.966 -12.653 1.00 39.53 154 GLY A N 1
ATOM 1146 C CA . GLY A 1 154 ? 4.135 -36.125 -13.171 1.00 39.53 154 GLY A CA 1
ATOM 1147 C C . GLY A 1 154 ? 5.000 -37.249 -13.770 1.00 39.53 154 GLY A C 1
ATOM 1148 O O . GLY A 1 154 ? 4.527 -37.973 -14.636 1.00 39.53 154 GLY A O 1
ATOM 1149 N N . ALA A 1 155 ? 6.254 -37.403 -13.343 1.00 31.27 155 ALA A N 1
ATOM 1150 C CA . ALA A 1 155 ? 7.063 -38.590 -13.548 1.00 31.27 155 ALA A CA 1
ATOM 1151 C C . ALA A 1 155 ? 7.092 -39.368 -12.225 1.00 31.27 155 ALA A C 1
ATOM 1153 O O . ALA A 1 155 ? 7.531 -38.842 -11.204 1.00 31.27 155 ALA A O 1
ATOM 1154 N N . LYS A 1 156 ? 6.630 -40.623 -12.237 1.00 29.38 156 LYS A N 1
ATOM 1155 C CA . LYS A 1 156 ? 6.854 -41.581 -11.146 1.00 29.38 156 LYS A CA 1
ATOM 1156 C C . LYS A 1 156 ? 8.356 -41.867 -11.020 1.00 29.38 156 LYS A C 1
ATOM 1158 O O . LYS A 1 156 ? 8.841 -42.892 -11.475 1.00 29.38 156 LYS A O 1
ATOM 1163 N N . THR A 1 157 ? 9.096 -40.957 -10.411 1.00 28.72 157 THR A N 1
ATOM 1164 C CA . THR A 1 157 ? 10.418 -41.202 -9.842 1.00 28.72 157 THR A CA 1
ATOM 1165 C C . THR A 1 157 ? 10.453 -40.391 -8.561 1.00 28.72 157 THR A C 1
ATOM 1167 O O . THR A 1 157 ? 10.218 -39.185 -8.614 1.00 28.72 157 THR A O 1
ATOM 1170 N N . GLY A 1 158 ? 10.645 -41.068 -7.426 1.00 28.81 158 GLY A N 1
ATOM 1171 C CA . GLY A 1 158 ? 10.608 -40.478 -6.089 1.00 28.81 158 GLY A CA 1
ATOM 1172 C C . GLY A 1 158 ? 11.549 -39.279 -5.906 1.00 28.81 158 GLY A C 1
ATOM 1173 O O . GLY A 1 158 ? 12.289 -38.919 -6.826 1.00 28.81 158 GLY A O 1
ATOM 1174 N N . PRO A 1 159 ? 11.531 -38.644 -4.723 1.00 31.42 159 PRO A N 1
ATOM 1175 C CA . PRO A 1 159 ? 12.407 -37.521 -4.426 1.00 31.42 159 PRO A CA 1
ATOM 1176 C C . PRO A 1 159 ? 13.860 -37.999 -4.516 1.00 31.42 159 PRO A C 1
ATOM 1178 O O . PRO A 1 159 ? 14.387 -38.604 -3.591 1.00 31.42 159 PRO A O 1
ATOM 1181 N N . ARG A 1 160 ? 14.513 -37.762 -5.657 1.00 31.73 160 ARG A N 1
ATOM 1182 C CA . ARG A 1 160 ? 15.969 -37.806 -5.723 1.00 31.73 160 ARG A CA 1
ATOM 1183 C C . ARG A 1 160 ? 16.460 -36.610 -4.919 1.00 31.73 160 ARG A C 1
ATOM 1185 O O . ARG A 1 160 ? 16.158 -35.468 -5.282 1.00 31.73 160 ARG A O 1
ATOM 1192 N N . GLU A 1 161 ? 17.176 -36.876 -3.830 1.00 29.08 161 GLU A N 1
ATOM 1193 C CA . GLU A 1 161 ? 17.981 -35.869 -3.141 1.00 29.08 161 GLU A CA 1
ATOM 1194 C C . GLU A 1 161 ? 18.748 -35.042 -4.184 1.00 29.08 161 GLU A C 1
ATOM 1196 O O . GLU A 1 161 ? 19.399 -35.584 -5.078 1.00 29.08 161 GLU A O 1
ATOM 1201 N N . GLY A 1 162 ? 18.589 -33.717 -4.131 1.00 34.06 162 GLY A N 1
ATOM 1202 C CA . GLY A 1 162 ? 19.284 -32.780 -5.019 1.00 34.06 162 GLY A CA 1
ATOM 1203 C C . GLY A 1 162 ? 18.472 -32.180 -6.176 1.00 34.06 162 GLY A C 1
ATOM 1204 O O . GLY A 1 162 ? 18.958 -31.242 -6.809 1.00 34.06 162 GLY A O 1
ATOM 1205 N N . TRP A 1 163 ? 17.233 -32.613 -6.453 1.00 31.59 163 TRP A N 1
ATOM 1206 C CA . TRP A 1 163 ? 16.412 -31.975 -7.500 1.00 31.59 163 TRP A CA 1
ATOM 1207 C C . TRP A 1 163 ? 15.729 -30.690 -6.996 1.00 31.59 163 TRP A C 1
ATOM 1209 O O . TRP A 1 163 ? 14.658 -30.721 -6.389 1.00 31.59 163 TRP A O 1
ATOM 1219 N N . ARG A 1 164 ? 16.334 -29.523 -7.260 1.00 43.94 164 ARG A N 1
ATOM 1220 C CA . ARG A 1 164 ? 15.676 -28.217 -7.073 1.00 43.94 164 ARG A CA 1
ATOM 1221 C C . ARG A 1 164 ? 14.731 -27.947 -8.244 1.00 43.94 164 ARG A C 1
ATOM 1223 O O . ARG A 1 164 ? 15.172 -27.809 -9.380 1.00 43.94 164 ARG A O 1
ATOM 1230 N N . TRP A 1 165 ? 13.429 -27.840 -7.975 1.00 55.50 165 TRP A N 1
ATOM 1231 C CA . TRP A 1 165 ? 12.471 -27.384 -8.981 1.00 55.50 165 TRP A CA 1
ATOM 1232 C C . TRP A 1 165 ? 12.754 -25.921 -9.345 1.00 55.50 165 TRP A C 1
ATOM 1234 O O . TRP A 1 165 ? 12.581 -25.021 -8.528 1.00 55.50 165 TRP A O 1
ATOM 1244 N N . GLU A 1 166 ? 13.181 -25.685 -10.585 1.00 57.00 166 GLU A N 1
ATOM 1245 C CA . GLU A 1 166 ? 13.526 -24.351 -11.099 1.00 57.00 166 GLU A CA 1
ATOM 1246 C C . GLU A 1 166 ? 12.302 -23.460 -11.395 1.00 57.00 166 GLU A C 1
ATOM 1248 O O . GLU A 1 166 ? 12.457 -22.317 -11.825 1.00 57.00 166 GLU A O 1
ATOM 1253 N N . GLY A 1 167 ? 11.084 -23.965 -11.172 1.00 69.75 167 GLY A N 1
ATOM 1254 C CA . GLY A 1 167 ? 9.845 -23.251 -11.471 1.00 69.75 167 GLY A CA 1
ATOM 1255 C C . GLY A 1 167 ? 9.494 -23.196 -12.970 1.00 69.75 167 GLY A C 1
ATOM 1256 O O . GLY A 1 167 ? 10.275 -23.619 -13.826 1.00 69.75 167 GLY A O 1
ATOM 1257 N N . PRO A 1 168 ? 8.293 -22.695 -13.315 1.00 80.25 168 PRO A N 1
ATOM 1258 C CA . PRO A 1 168 ? 7.910 -22.387 -14.694 1.00 80.25 168 PRO A CA 1
ATOM 1259 C C . PRO A 1 168 ? 8.803 -21.294 -15.291 1.00 80.25 168 PRO A C 1
ATOM 1261 O O . PRO A 1 168 ? 9.154 -20.347 -14.598 1.00 80.25 168 PRO A O 1
ATOM 1264 N N . ARG A 1 169 ? 9.105 -21.353 -16.590 1.00 81.94 169 ARG A N 1
ATOM 1265 C CA . ARG A 1 169 ? 9.796 -20.269 -17.314 1.00 81.94 169 ARG A CA 1
ATOM 1266 C C . ARG A 1 169 ? 8.923 -19.693 -18.422 1.00 81.94 169 ARG A C 1
ATOM 1268 O O . ARG A 1 169 ? 7.985 -20.345 -18.884 1.00 81.94 169 ARG A O 1
ATOM 1275 N N . TYR A 1 170 ? 9.245 -18.479 -18.880 1.00 84.31 170 TYR A N 1
ATOM 1276 C CA . TYR A 1 170 ? 8.570 -17.894 -20.039 1.00 84.31 170 TYR A CA 1
ATOM 1277 C C . TYR A 1 170 ? 8.592 -18.855 -21.234 1.00 84.31 170 TYR A C 1
ATOM 1279 O O . TYR A 1 170 ? 9.641 -19.368 -21.634 1.00 84.31 170 TYR A O 1
ATOM 1287 N N . GLY A 1 171 ? 7.415 -19.054 -21.818 1.00 84.62 171 GLY A N 1
ATOM 1288 C CA . GLY A 1 171 ? 7.196 -19.900 -22.976 1.00 84.62 171 GLY A CA 1
ATOM 1289 C C . GLY A 1 171 ? 7.088 -21.392 -22.669 1.00 84.62 171 GLY A C 1
ATOM 1290 O O . GLY A 1 171 ? 6.932 -22.178 -23.597 1.00 84.62 171 GLY A O 1
ATOM 1291 N N . ASP A 1 172 ? 7.145 -21.828 -21.410 1.00 87.19 172 ASP A N 1
ATOM 1292 C CA . ASP A 1 172 ? 6.806 -23.213 -21.086 1.00 87.19 172 ASP A CA 1
ATOM 1293 C C . ASP A 1 172 ? 5.304 -23.446 -21.332 1.00 87.19 172 ASP A C 1
ATOM 1295 O O . ASP A 1 172 ? 4.451 -22.682 -20.870 1.00 87.19 172 ASP A O 1
ATOM 1299 N N . VAL A 1 173 ? 4.981 -24.508 -22.074 1.00 88.19 173 VAL A N 1
ATOM 1300 C CA . VAL A 1 173 ? 3.618 -25.042 -22.181 1.00 88.19 173 VAL A CA 1
ATOM 1301 C C . VAL A 1 173 ? 3.476 -26.044 -21.052 1.00 88.19 173 VAL A C 1
ATOM 1303 O O . VAL A 1 173 ? 4.250 -27.004 -20.976 1.00 88.19 173 VAL A O 1
ATOM 1306 N N . ALA A 1 174 ? 2.504 -25.831 -20.177 1.00 87.88 174 ALA A N 1
ATOM 1307 C CA . ALA A 1 174 ? 2.320 -26.653 -18.999 1.00 87.88 174 ALA A CA 1
ATOM 1308 C C . ALA A 1 174 ? 0.870 -27.098 -18.838 1.00 87.88 174 ALA A C 1
ATOM 1310 O O . ALA A 1 174 ? -0.064 -26.340 -19.102 1.00 87.88 174 ALA A O 1
ATOM 1311 N N . VAL A 1 175 ? 0.713 -28.333 -18.370 1.00 88.12 175 VAL A N 1
ATOM 1312 C CA . VAL A 1 175 ? -0.518 -28.823 -17.759 1.00 88.12 175 VAL A CA 1
ATOM 1313 C C . VAL A 1 175 ? -0.383 -28.604 -16.258 1.00 88.12 175 VAL A C 1
ATOM 1315 O O . VAL A 1 175 ? 0.579 -29.048 -15.628 1.00 88.12 175 VAL A O 1
ATOM 1318 N N . VAL A 1 176 ? -1.328 -27.862 -15.700 1.00 87.75 176 VAL A N 1
ATOM 1319 C CA . VAL A 1 176 ? -1.3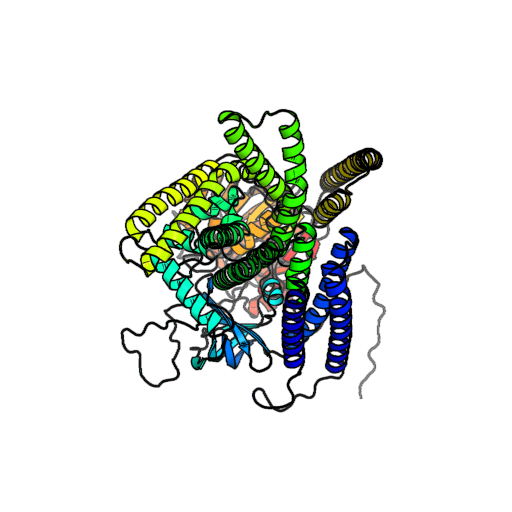37 -27.412 -14.313 1.00 87.75 176 VAL A CA 1
ATOM 1320 C C . VAL A 1 176 ? -2.578 -27.964 -13.638 1.00 87.75 176 VAL A C 1
ATOM 1322 O O . VAL A 1 176 ? -3.690 -27.697 -14.086 1.00 87.75 176 VAL A O 1
ATOM 1325 N N . ARG A 1 177 ? -2.395 -28.681 -12.529 1.00 87.50 177 ARG A N 1
ATOM 1326 C CA . ARG A 1 177 ? -3.476 -29.075 -11.625 1.00 87.50 177 ARG A CA 1
ATOM 1327 C C . ARG A 1 177 ? -3.376 -28.275 -10.335 1.00 87.50 177 ARG A C 1
ATOM 1329 O O . ARG A 1 177 ? -2.387 -28.390 -9.610 1.00 87.50 177 ARG A O 1
ATOM 1336 N N . GLY A 1 178 ? -4.401 -27.487 -10.038 1.00 87.44 178 GLY A N 1
ATOM 1337 C CA . GLY A 1 178 ? -4.409 -26.586 -8.888 1.00 87.44 178 GLY A CA 1
ATOM 1338 C C . GLY A 1 178 ? -5.804 -26.079 -8.551 1.00 87.44 178 GLY A C 1
ATOM 1339 O O . GLY A 1 178 ? -6.758 -26.328 -9.288 1.00 87.44 178 GLY A O 1
ATOM 1340 N N . ARG A 1 179 ? -5.923 -25.376 -7.422 1.00 87.94 179 ARG A N 1
ATOM 1341 C CA . ARG A 1 179 ? -7.181 -24.743 -7.017 1.00 87.94 179 ARG A CA 1
ATOM 1342 C C . ARG A 1 179 ? -7.304 -23.386 -7.693 1.00 87.94 179 ARG A C 1
ATOM 1344 O O . ARG A 1 179 ? -6.435 -22.531 -7.503 1.00 87.94 179 ARG A O 1
ATOM 1351 N N . ILE A 1 180 ? -8.350 -23.196 -8.488 1.00 88.94 180 ILE A N 1
ATOM 1352 C CA . ILE A 1 180 ? -8.652 -21.904 -9.102 1.00 88.94 180 ILE A CA 1
ATOM 1353 C C . ILE A 1 180 ? -9.515 -21.093 -8.144 1.00 88.94 180 ILE A C 1
ATOM 1355 O O . ILE A 1 180 ? -10.490 -21.596 -7.599 1.00 88.94 180 ILE A O 1
ATOM 1359 N N . VAL A 1 181 ? -9.145 -19.842 -7.901 1.00 88.69 181 VAL A N 1
ATOM 1360 C CA . VAL A 1 181 ? -9.910 -18.945 -7.035 1.00 88.69 181 VAL A CA 1
ATOM 1361 C C . VAL A 1 181 ? -9.973 -17.548 -7.625 1.00 88.69 181 VAL A C 1
ATOM 1363 O O . VAL A 1 181 ? -9.035 -17.066 -8.277 1.00 88.69 181 VAL A O 1
ATOM 1366 N N . ARG A 1 182 ? -11.073 -16.856 -7.366 1.00 88.25 182 ARG A N 1
ATOM 1367 C CA . ARG A 1 182 ? -11.200 -15.434 -7.647 1.00 88.25 182 ARG A CA 1
ATOM 1368 C C . ARG A 1 182 ? -10.320 -14.646 -6.661 1.00 88.25 182 ARG A C 1
ATOM 1370 O O . ARG A 1 182 ? -10.376 -14.888 -5.455 1.00 88.25 182 ARG A O 1
ATOM 1377 N N . PRO A 1 183 ? -9.506 -13.678 -7.130 1.00 86.50 183 PRO A N 1
ATOM 1378 C CA . PRO A 1 183 ? -8.735 -12.826 -6.235 1.00 86.50 183 PRO A CA 1
ATOM 1379 C C . PRO A 1 183 ? -9.647 -12.102 -5.236 1.00 86.50 183 PRO A C 1
ATOM 1381 O O . PRO A 1 183 ? -10.737 -11.626 -5.593 1.00 86.50 183 PRO A O 1
ATOM 1384 N N . ARG A 1 184 ? -9.180 -11.978 -3.989 1.00 79.56 184 ARG A N 1
ATOM 1385 C CA . ARG A 1 184 ? -9.891 -11.240 -2.939 1.00 79.56 184 ARG A CA 1
ATOM 1386 C C . ARG A 1 184 ? -10.002 -9.757 -3.337 1.00 79.56 184 ARG A C 1
ATOM 1388 O O . ARG A 1 184 ? -9.018 -9.196 -3.836 1.00 79.56 184 ARG A O 1
ATOM 1395 N N . PRO A 1 185 ? -11.177 -9.123 -3.194 1.00 82.62 185 PRO A N 1
ATOM 1396 C CA . PRO A 1 185 ? -11.280 -7.679 -3.348 1.00 82.62 185 PRO A CA 1
ATOM 1397 C C . PRO A 1 185 ? -10.700 -6.985 -2.104 1.00 82.62 185 PRO A C 1
ATOM 1399 O O . PRO A 1 185 ? -10.408 -7.639 -1.105 1.00 82.62 185 PRO A O 1
ATOM 1402 N N . SER A 1 186 ? -10.543 -5.663 -2.170 1.00 86.50 186 SER A N 1
ATOM 1403 C CA . SER A 1 186 ? -10.253 -4.858 -0.977 1.00 86.50 186 SER A CA 1
ATOM 1404 C C . SER A 1 186 ? -11.443 -4.940 -0.015 1.00 86.50 186 SER A C 1
ATOM 1406 O O . SER A 1 186 ? -12.582 -4.749 -0.451 1.00 86.50 186 SER A O 1
ATOM 1408 N N . LEU A 1 187 ? -11.190 -5.273 1.253 1.00 89.25 187 LEU A N 1
ATOM 1409 C CA . LEU A 1 187 ? -12.221 -5.367 2.293 1.00 89.25 187 LEU A CA 1
ATOM 1410 C C . LEU A 1 187 ? -12.233 -4.156 3.211 1.00 89.25 187 LEU A C 1
ATOM 1412 O O . LEU A 1 187 ? -13.232 -3.902 3.881 1.00 89.25 187 LEU A O 1
ATOM 1416 N N . ASN A 1 188 ? -11.134 -3.411 3.233 1.00 92.06 188 ASN A N 1
ATOM 1417 C CA . ASN A 1 188 ? -10.936 -2.293 4.130 1.00 92.06 188 ASN A CA 1
ATOM 1418 C C . ASN A 1 188 ? -10.752 -0.983 3.354 1.00 92.06 188 ASN A C 1
ATOM 1420 O O . ASN A 1 188 ? -10.117 -0.955 2.294 1.00 92.06 188 ASN A O 1
ATOM 1424 N N . PRO A 1 189 ? -11.241 0.151 3.880 1.00 88.50 189 PRO A N 1
ATOM 1425 C CA . PRO A 1 189 ? -10.922 1.455 3.316 1.00 88.50 189 PRO A CA 1
ATOM 1426 C C . PRO A 1 189 ? -9.405 1.678 3.239 1.00 88.50 189 PRO A C 1
ATOM 1428 O O . PRO A 1 189 ? -8.709 1.600 4.242 1.00 88.50 189 PRO A O 1
ATOM 1431 N N . GLY A 1 190 ? -8.895 1.996 2.047 1.00 82.50 190 GLY A N 1
ATOM 1432 C CA . GLY A 1 190 ? -7.462 2.234 1.827 1.00 82.50 190 GLY A CA 1
ATOM 1433 C C . GLY A 1 190 ? -6.626 0.979 1.553 1.00 82.50 190 GLY A C 1
ATOM 1434 O O . GLY A 1 190 ? -5.491 1.117 1.109 1.00 82.50 190 GLY A O 1
ATOM 1435 N N . GLU A 1 191 ? -7.171 -0.228 1.735 1.00 85.38 191 GLU A N 1
ATOM 1436 C CA . GLU A 1 191 ? -6.470 -1.479 1.423 1.00 85.38 191 GLU A CA 1
ATOM 1437 C C . GLU A 1 191 ? -6.287 -1.661 -0.092 1.00 85.38 191 GLU A C 1
ATOM 1439 O O . GLU A 1 191 ? -7.182 -1.370 -0.897 1.00 85.38 191 GLU A O 1
ATOM 1444 N N . PHE A 1 192 ? -5.129 -2.201 -0.482 1.00 83.00 192 PHE A N 1
ATOM 1445 C CA . PHE A 1 192 ? -4.806 -2.502 -1.872 1.00 83.00 192 PHE A CA 1
ATOM 1446 C C . PHE A 1 192 ? -5.801 -3.491 -2.499 1.00 83.00 192 PHE A C 1
ATOM 1448 O O . PHE A 1 192 ? -5.967 -4.624 -2.049 1.00 83.00 192 PHE A O 1
ATOM 1455 N N . ASN A 1 193 ? -6.425 -3.094 -3.610 1.00 84.69 193 ASN A N 1
ATOM 1456 C CA . ASN A 1 193 ? -7.384 -3.941 -4.311 1.00 84.69 193 ASN A CA 1
ATOM 1457 C C . ASN A 1 193 ? -6.685 -4.871 -5.319 1.00 84.69 193 ASN A C 1
ATOM 1459 O O . ASN A 1 193 ? -6.544 -4.543 -6.501 1.00 84.69 193 ASN A O 1
ATOM 1463 N N . MET A 1 194 ? -6.285 -6.057 -4.849 1.00 83.62 194 MET A N 1
ATOM 1464 C CA . MET A 1 194 ? -5.629 -7.076 -5.677 1.00 83.62 194 MET A CA 1
ATOM 1465 C C . MET A 1 194 ? -6.498 -7.524 -6.860 1.00 83.62 194 MET A C 1
ATOM 1467 O O . MET A 1 194 ? -5.988 -7.685 -7.968 1.00 83.62 194 MET A O 1
ATOM 1471 N N . ARG A 1 195 ? -7.814 -7.683 -6.663 1.00 85.38 195 ARG A N 1
ATOM 1472 C CA . ARG A 1 195 ? -8.749 -8.034 -7.744 1.00 85.38 195 ARG A CA 1
ATOM 1473 C C . ARG A 1 195 ? -8.731 -6.999 -8.865 1.00 85.38 195 ARG A C 1
ATOM 1475 O O . ARG A 1 195 ? -8.563 -7.369 -10.021 1.00 85.38 195 ARG A O 1
ATOM 1482 N N . ALA A 1 196 ? -8.860 -5.717 -8.531 1.00 82.00 196 ALA A N 1
ATOM 1483 C CA . ALA A 1 196 ? -8.820 -4.641 -9.520 1.00 82.00 196 ALA A CA 1
ATOM 1484 C C . ALA A 1 196 ? -7.449 -4.551 -10.210 1.00 82.00 196 ALA A C 1
ATOM 1486 O O . ALA A 1 196 ? -7.381 -4.317 -11.415 1.00 82.00 196 ALA A O 1
ATOM 1487 N N . TYR A 1 197 ? -6.359 -4.770 -9.470 1.00 83.62 197 TYR A N 1
ATOM 1488 C CA . TYR A 1 197 ? -5.008 -4.801 -10.027 1.00 83.62 197 TYR A CA 1
ATOM 1489 C C . TYR A 1 197 ? -4.822 -5.922 -11.062 1.00 83.62 197 TYR A C 1
ATOM 1491 O O . TYR A 1 197 ? -4.347 -5.659 -12.165 1.00 83.62 197 TYR A O 1
ATOM 1499 N N . LEU A 1 198 ? -5.234 -7.153 -10.743 1.00 85.19 198 LEU A N 1
ATOM 1500 C CA . LEU A 1 198 ? -5.132 -8.291 -11.662 1.00 85.19 198 LEU A CA 1
ATOM 1501 C C . LEU A 1 198 ? -6.085 -8.159 -12.852 1.00 85.19 198 LEU A C 1
ATOM 1503 O O . LEU A 1 198 ? -5.685 -8.443 -13.983 1.00 85.19 198 LEU A O 1
ATOM 1507 N N . ALA A 1 199 ? -7.292 -7.631 -12.633 1.00 82.75 199 ALA A N 1
ATOM 1508 C CA . ALA A 1 199 ? -8.236 -7.339 -13.706 1.00 82.75 199 ALA A CA 1
ATOM 1509 C C . ALA A 1 199 ? -7.604 -6.413 -14.760 1.00 82.75 199 ALA A C 1
ATOM 1511 O O . ALA A 1 199 ? -7.670 -6.704 -15.950 1.00 82.75 199 ALA A O 1
ATOM 1512 N N . ARG A 1 200 ? -6.854 -5.380 -14.347 1.00 78.56 200 ARG A N 1
ATOM 1513 C CA . ARG A 1 200 ? -6.121 -4.489 -15.273 1.00 78.56 200 ARG A CA 1
ATOM 1514 C C . ARG A 1 200 ? -5.030 -5.191 -16.101 1.00 78.56 200 ARG A C 1
ATOM 1516 O O . ARG A 1 200 ? -4.555 -4.650 -17.098 1.00 78.56 200 ARG A O 1
ATOM 1523 N N . GLN A 1 201 ? -4.617 -6.393 -15.711 1.00 79.44 201 GLN A N 1
ATOM 1524 C CA . GLN A 1 201 ? -3.678 -7.234 -16.463 1.00 79.44 201 GLN A CA 1
ATOM 1525 C C . GLN A 1 201 ? -4.383 -8.267 -17.358 1.00 79.44 201 GLN A C 1
ATOM 1527 O O . GLN A 1 201 ? -3.721 -9.069 -18.026 1.00 79.44 201 GLN A O 1
ATOM 1532 N N . GLY A 1 202 ? -5.717 -8.246 -17.397 1.00 79.69 202 GLY A N 1
ATOM 1533 C CA . GLY A 1 202 ? -6.529 -9.244 -18.084 1.00 79.69 202 GLY A CA 1
ATOM 1534 C C . GLY A 1 202 ? -6.745 -10.523 -17.269 1.00 79.69 202 GLY A C 1
ATOM 1535 O O . GLY A 1 202 ? -7.118 -11.532 -17.857 1.00 79.69 202 GLY A O 1
ATOM 1536 N N . ILE A 1 203 ? -6.455 -10.517 -15.961 1.00 87.06 203 ILE A N 1
ATOM 1537 C CA . ILE A 1 203 ? -6.466 -11.704 -15.096 1.00 87.06 203 ILE A CA 1
ATOM 1538 C C . ILE A 1 203 ? -7.635 -11.630 -14.108 1.00 87.06 203 ILE A C 1
ATOM 1540 O O . ILE A 1 203 ? -7.676 -10.756 -13.245 1.00 87.06 203 ILE A O 1
ATOM 1544 N N . THR A 1 204 ? -8.552 -12.596 -14.176 1.00 88.19 204 THR A N 1
ATOM 1545 C CA . THR A 1 204 ? -9.727 -12.693 -13.280 1.00 88.19 204 THR A CA 1
ATOM 1546 C C . THR A 1 204 ? -9.616 -13.815 -12.249 1.00 88.19 204 THR A C 1
ATOM 1548 O O . THR A 1 204 ? -10.419 -13.888 -11.316 1.00 88.19 204 THR A O 1
ATOM 1551 N N . ARG A 1 205 ? -8.630 -14.708 -12.400 1.00 90.88 205 ARG A N 1
ATOM 1552 C CA . ARG A 1 205 ? -8.447 -15.899 -11.560 1.00 90.88 205 ARG A CA 1
ATOM 1553 C C . ARG A 1 205 ? -6.990 -16.123 -11.188 1.00 90.88 205 ARG A C 1
ATOM 1555 O O . ARG A 1 205 ? -6.082 -15.839 -11.971 1.00 90.88 205 ARG A O 1
ATOM 1562 N N . VAL A 1 206 ? -6.786 -16.677 -9.997 1.00 91.12 206 VAL A N 1
ATOM 1563 C CA . VAL A 1 206 ? -5.495 -17.166 -9.505 1.00 91.12 206 VAL A CA 1
ATOM 1564 C C . VAL A 1 206 ? -5.583 -18.678 -9.354 1.00 91.12 206 VAL A C 1
ATOM 1566 O O . VAL A 1 206 ? -6.552 -19.185 -8.799 1.00 91.12 206 VAL A O 1
ATOM 1569 N N . VAL A 1 207 ? -4.576 -19.397 -9.830 1.00 90.31 207 VAL A N 1
ATOM 1570 C CA . VAL A 1 207 ? -4.466 -20.851 -9.707 1.00 90.31 207 VAL A CA 1
ATOM 1571 C C . VAL A 1 207 ? -3.335 -21.162 -8.738 1.00 90.31 207 VAL A C 1
ATOM 1573 O O . VAL A 1 207 ? -2.176 -20.859 -9.019 1.00 90.31 207 VAL A O 1
ATOM 1576 N N . TYR A 1 208 ? -3.669 -21.757 -7.597 1.00 87.12 208 TYR A N 1
ATOM 1577 C CA . TYR A 1 208 ? -2.704 -22.158 -6.578 1.00 87.12 208 TYR A CA 1
ATOM 1578 C C . TYR A 1 208 ? -2.200 -23.582 -6.848 1.00 87.12 208 TYR A C 1
ATOM 1580 O O . TYR A 1 208 ? -2.974 -24.545 -6.876 1.00 87.12 208 TYR A O 1
ATOM 1588 N N . LEU A 1 209 ? -0.888 -23.707 -7.062 1.00 80.94 209 LEU A N 1
ATOM 1589 C CA . LEU A 1 209 ? -0.159 -24.971 -7.151 1.00 80.94 209 LEU A CA 1
ATOM 1590 C C . LEU A 1 209 ? 0.088 -25.506 -5.740 1.00 80.94 209 LEU A C 1
ATOM 1592 O O . LEU A 1 209 ? 1.069 -25.148 -5.088 1.00 80.94 209 LEU A O 1
ATOM 1596 N N . GLY A 1 210 ? -0.821 -26.370 -5.299 1.00 70.25 210 GLY A N 1
ATOM 1597 C CA . GLY A 1 210 ? -0.809 -26.951 -3.962 1.00 70.25 210 GLY A CA 1
ATOM 1598 C C . GLY A 1 210 ? -1.525 -26.072 -2.943 1.00 70.25 210 GLY A C 1
ATOM 1599 O O . GLY A 1 210 ? -1.412 -24.846 -2.947 1.00 70.25 210 GLY A O 1
ATOM 1600 N N . ASP A 1 211 ? -2.285 -26.726 -2.080 1.00 65.62 211 ASP A N 1
ATOM 1601 C CA . ASP A 1 211 ? -3.007 -26.133 -0.964 1.00 65.62 211 ASP A CA 1
ATOM 1602 C C . ASP A 1 211 ? -3.127 -27.153 0.178 1.00 65.62 211 ASP A C 1
ATOM 1604 O O . ASP A 1 211 ? -2.610 -28.270 0.091 1.00 65.62 211 ASP A O 1
ATOM 1608 N N . SER A 1 212 ? -3.822 -26.778 1.253 1.00 58.47 212 SER A N 1
ATOM 1609 C CA . SER A 1 212 ? -4.097 -27.665 2.389 1.00 58.47 212 SER A CA 1
ATOM 1610 C C . SER A 1 212 ? -4.874 -28.934 1.998 1.00 58.47 212 SER A C 1
ATOM 1612 O O . SER A 1 212 ? -4.885 -29.889 2.763 1.00 58.47 212 SER A O 1
ATOM 1614 N N . ALA A 1 213 ? -5.510 -28.963 0.819 1.00 54.44 213 ALA A N 1
ATOM 1615 C CA . ALA A 1 213 ? -6.258 -30.106 0.299 1.00 54.44 213 ALA A CA 1
ATOM 1616 C C . ALA A 1 213 ? -5.403 -31.037 -0.590 1.00 54.44 213 ALA A C 1
ATOM 1618 O O . ALA A 1 213 ? -5.902 -32.040 -1.106 1.00 54.44 213 ALA A O 1
ATOM 1619 N N . GLY A 1 214 ? -4.121 -30.733 -0.814 1.00 61.72 214 GLY A N 1
ATOM 1620 C CA . GLY A 1 214 ? -3.139 -31.657 -1.388 1.00 61.72 214 GLY A CA 1
ATOM 1621 C C . GLY A 1 214 ? -2.192 -31.025 -2.415 1.00 61.72 214 GLY A C 1
ATOM 1622 O O . GLY A 1 214 ? -2.379 -29.880 -2.835 1.00 61.72 214 GLY A O 1
ATOM 1623 N N . PRO A 1 215 ? -1.198 -31.783 -2.904 1.00 68.88 215 PRO A N 1
ATOM 1624 C CA . PRO A 1 215 ? -0.174 -31.270 -3.810 1.00 68.88 215 PRO A CA 1
ATOM 1625 C C . PRO A 1 215 ? -0.752 -30.858 -5.172 1.00 68.88 215 PRO A C 1
ATOM 1627 O O . PRO A 1 215 ? -1.632 -31.517 -5.729 1.00 68.88 215 PRO A O 1
ATOM 1630 N N . GLY A 1 216 ? -0.260 -29.743 -5.714 1.00 71.81 216 GLY A N 1
ATOM 1631 C CA . GLY A 1 216 ? -0.515 -29.344 -7.098 1.00 71.81 216 GLY A CA 1
ATOM 1632 C C . GLY A 1 216 ? 0.414 -30.081 -8.061 1.00 71.81 216 GLY A C 1
ATOM 1633 O O . GLY A 1 216 ? 1.496 -30.521 -7.670 1.00 71.81 216 GLY A O 1
ATOM 1634 N N . VAL A 1 217 ? 0.012 -30.188 -9.327 1.00 78.12 217 VAL A N 1
ATOM 1635 C CA . VAL A 1 217 ? 0.853 -30.761 -10.391 1.00 78.12 217 VAL A CA 1
ATOM 1636 C C . VAL A 1 217 ? 1.218 -29.657 -11.364 1.00 78.12 217 VAL A C 1
ATOM 1638 O O . VAL A 1 217 ? 0.345 -28.951 -11.863 1.00 78.12 217 VAL A O 1
ATOM 1641 N N . PHE A 1 218 ? 2.506 -29.534 -11.660 1.00 83.75 218 PHE A N 1
ATOM 1642 C CA . PHE A 1 218 ? 2.997 -28.746 -12.779 1.00 83.75 218 PHE A CA 1
ATOM 1643 C C . PHE A 1 218 ? 3.759 -29.683 -13.711 1.00 83.75 218 PHE A C 1
ATOM 1645 O O . PHE A 1 218 ? 4.826 -30.182 -13.362 1.00 83.75 218 PHE A O 1
ATOM 1652 N N . GLN A 1 219 ? 3.217 -29.931 -14.899 1.00 84.38 219 GLN A N 1
ATOM 1653 C CA . GLN A 1 219 ? 3.864 -30.759 -15.907 1.00 84.38 219 GLN A CA 1
ATOM 1654 C C . GLN A 1 219 ? 4.172 -29.913 -17.133 1.00 84.38 219 GLN A C 1
ATOM 1656 O O . GLN A 1 219 ? 3.269 -29.499 -17.860 1.00 84.38 219 GLN A O 1
ATOM 1661 N N . ARG A 1 220 ? 5.459 -29.678 -17.396 1.00 87.38 220 ARG A N 1
ATOM 1662 C CA . ARG A 1 220 ? 5.892 -29.064 -18.652 1.00 87.38 220 ARG A CA 1
ATOM 1663 C C . ARG A 1 220 ? 5.711 -30.074 -19.783 1.00 87.38 220 ARG A C 1
ATOM 1665 O O . ARG A 1 220 ? 6.391 -31.094 -19.806 1.00 87.38 220 ARG A O 1
ATOM 1672 N N . VAL A 1 221 ? 4.825 -29.765 -20.722 1.00 86.94 221 VAL A N 1
ATOM 1673 C CA . VAL A 1 221 ? 4.495 -30.612 -21.883 1.00 86.94 221 VAL A CA 1
ATOM 1674 C C . VAL A 1 221 ? 5.080 -30.081 -23.191 1.00 86.94 221 VAL A C 1
ATOM 1676 O O . VAL A 1 221 ? 4.991 -30.736 -24.222 1.00 86.94 221 VAL A O 1
ATOM 1679 N N . GLY A 1 222 ? 5.691 -28.897 -23.173 1.00 85.88 222 GLY A N 1
ATOM 1680 C CA . GLY A 1 222 ? 6.366 -28.347 -24.340 1.00 85.88 222 GLY A CA 1
ATOM 1681 C C . GLY A 1 222 ? 6.876 -26.934 -24.113 1.00 85.88 222 GLY A C 1
ATOM 16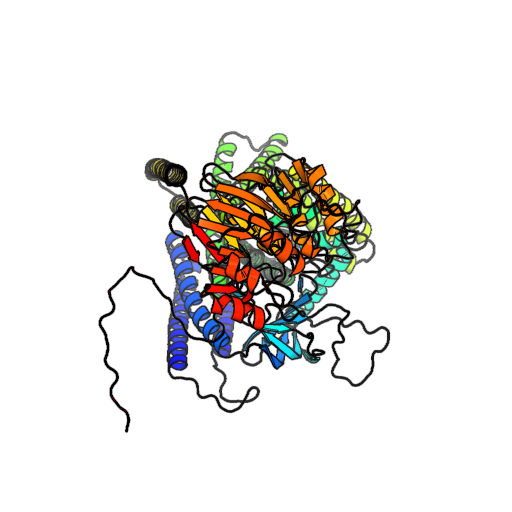82 O O . GLY A 1 222 ? 6.913 -26.436 -22.985 1.00 85.88 222 GLY A O 1
ATOM 1683 N N . ARG A 1 223 ? 7.249 -26.278 -25.211 1.00 83.81 223 ARG A N 1
ATOM 1684 C CA . ARG A 1 223 ? 7.556 -24.850 -25.247 1.00 83.81 223 ARG A CA 1
ATOM 1685 C C . ARG A 1 223 ? 6.821 -24.185 -26.400 1.00 83.81 223 ARG A C 1
ATOM 1687 O O . ARG A 1 223 ? 6.802 -24.700 -27.510 1.00 83.81 223 ARG A O 1
ATOM 1694 N N . SER A 1 224 ? 6.228 -23.041 -26.114 1.00 79.19 224 SER A N 1
ATOM 1695 C CA . SER A 1 224 ? 5.519 -22.174 -27.040 1.00 79.19 224 SER A CA 1
ATOM 1696 C C . SER A 1 224 ? 5.774 -20.744 -26.599 1.00 79.19 224 SER A C 1
ATOM 1698 O O . SER A 1 224 ? 5.503 -20.382 -25.463 1.00 79.19 224 SER A O 1
ATOM 1700 N N . GLY A 1 225 ? 6.304 -19.908 -27.475 1.00 74.44 225 GLY A N 1
ATOM 1701 C CA . GLY A 1 225 ? 6.665 -18.542 -27.127 1.00 74.44 225 GLY A CA 1
ATOM 1702 C C . GLY A 1 225 ? 7.700 -17.998 -28.090 1.00 74.44 225 GLY A C 1
ATOM 1703 O O . GLY A 1 225 ? 8.258 -18.729 -28.907 1.00 74.44 225 GLY A O 1
ATOM 1704 N N . SER A 1 226 ? 7.954 -16.697 -28.010 1.00 80.12 226 SER A N 1
ATOM 1705 C CA . SER A 1 226 ? 8.951 -16.079 -28.874 1.00 80.12 226 SER A CA 1
ATOM 1706 C C . SER A 1 226 ? 10.356 -16.504 -28.447 1.00 80.12 226 SER A C 1
ATOM 1708 O O . SER A 1 226 ? 10.793 -16.177 -27.341 1.00 80.12 226 SER A O 1
ATOM 1710 N N . LEU A 1 227 ? 11.082 -17.180 -29.345 1.00 81.94 227 LEU A N 1
ATOM 1711 C CA . LEU A 1 227 ? 12.498 -17.525 -29.155 1.00 81.94 227 LEU A CA 1
ATOM 1712 C C . LEU A 1 227 ? 13.336 -16.287 -28.818 1.00 81.94 227 LEU A C 1
ATOM 1714 O O . LEU A 1 227 ? 14.234 -16.357 -27.981 1.00 81.94 227 LEU A O 1
ATOM 1718 N N . PHE A 1 228 ? 12.995 -15.144 -29.418 1.00 81.75 228 PHE A N 1
ATOM 1719 C CA . PHE A 1 228 ? 13.632 -13.861 -29.147 1.00 81.75 228 PHE A CA 1
ATOM 1720 C C . PHE A 1 228 ? 13.451 -13.427 -27.686 1.00 81.75 228 PHE A C 1
ATOM 1722 O O . PHE A 1 228 ? 14.423 -13.071 -27.026 1.00 81.75 228 PHE A O 1
ATOM 1729 N N . VAL A 1 229 ? 12.236 -13.527 -27.137 1.00 82.88 229 VAL A N 1
ATOM 1730 C CA . VAL A 1 229 ? 11.975 -13.181 -25.729 1.00 82.88 229 VAL A CA 1
ATOM 1731 C C . VAL A 1 229 ? 12.709 -14.141 -24.792 1.00 82.88 229 VAL A C 1
ATOM 1733 O O . VAL A 1 229 ? 13.362 -13.692 -23.856 1.00 82.88 229 VAL A O 1
ATOM 1736 N N . SER A 1 230 ? 12.696 -15.448 -25.076 1.00 81.38 230 SER A N 1
ATOM 1737 C CA . SER A 1 230 ? 13.450 -16.430 -24.284 1.00 81.38 230 SER A CA 1
ATOM 1738 C C . SER A 1 230 ? 14.964 -16.185 -24.318 1.00 81.38 230 SER A C 1
ATOM 1740 O O . SER A 1 230 ? 15.631 -16.354 -23.297 1.00 81.38 230 SER A O 1
ATOM 1742 N N . MET A 1 231 ? 15.521 -15.789 -25.467 1.00 87.31 231 MET A N 1
ATOM 1743 C CA . MET A 1 231 ? 16.933 -15.415 -25.597 1.00 87.31 231 MET A CA 1
ATOM 1744 C C . MET A 1 231 ? 17.251 -14.178 -24.751 1.00 87.31 231 MET A C 1
ATOM 1746 O O . MET A 1 231 ? 18.221 -14.193 -23.994 1.00 87.31 231 MET A O 1
ATOM 1750 N N . LEU A 1 232 ? 16.419 -13.137 -24.834 1.00 88.31 232 LEU A N 1
ATOM 1751 C CA . LEU A 1 232 ? 16.585 -11.907 -24.060 1.00 88.31 232 LEU A CA 1
ATOM 1752 C C . LEU A 1 232 ? 16.463 -12.138 -22.550 1.00 88.31 232 LEU A C 1
ATOM 1754 O O . LEU A 1 232 ? 17.255 -11.577 -21.798 1.00 88.31 232 LEU A O 1
ATOM 1758 N N . SER A 1 233 ? 15.541 -12.993 -22.098 1.00 83.75 233 SER A N 1
ATOM 1759 C CA . SER A 1 233 ? 15.449 -13.381 -20.685 1.00 83.75 233 SER A CA 1
ATOM 1760 C C . SER A 1 233 ? 16.741 -14.037 -20.196 1.00 83.75 233 SER A C 1
ATOM 1762 O O . SER A 1 233 ? 17.265 -13.653 -19.155 1.00 83.75 233 SER A O 1
ATOM 1764 N N . ARG A 1 234 ? 17.318 -14.969 -20.970 1.00 86.12 234 ARG A N 1
ATOM 1765 C CA . ARG A 1 234 ? 18.597 -15.609 -20.607 1.00 86.12 234 ARG A CA 1
ATOM 1766 C C . ARG A 1 234 ? 19.759 -14.622 -20.608 1.00 86.12 234 ARG A C 1
ATOM 1768 O O . ARG A 1 234 ? 20.623 -14.707 -19.742 1.00 86.12 234 ARG A O 1
ATOM 1775 N N . LEU A 1 235 ? 19.795 -13.710 -21.580 1.00 89.62 235 LEU A N 1
ATOM 1776 C CA . LEU A 1 235 ? 20.801 -12.652 -21.627 1.00 89.62 235 LEU A CA 1
ATOM 1777 C C . LEU A 1 235 ? 20.695 -11.751 -20.396 1.00 89.62 235 LEU A C 1
ATOM 1779 O O . LEU A 1 235 ? 21.709 -11.475 -19.767 1.00 89.62 235 LEU A O 1
ATOM 1783 N N . ARG A 1 236 ? 19.478 -11.342 -20.020 1.00 89.00 236 ARG A N 1
ATOM 1784 C CA . ARG A 1 236 ? 19.226 -10.562 -18.805 1.00 89.00 236 ARG A CA 1
ATOM 1785 C C . ARG A 1 236 ? 19.757 -11.283 -17.575 1.00 89.00 236 ARG A C 1
ATOM 1787 O O . ARG A 1 236 ? 20.486 -10.674 -16.805 1.00 89.00 236 ARG A O 1
ATOM 1794 N N . ASP A 1 237 ? 19.412 -12.555 -17.399 1.00 85.88 237 ASP A N 1
ATOM 1795 C CA . ASP A 1 237 ? 19.820 -13.307 -16.210 1.00 85.88 237 ASP A CA 1
ATOM 1796 C C . ASP A 1 237 ? 21.354 -13.428 -16.139 1.00 85.88 237 ASP A C 1
ATOM 1798 O O . ASP A 1 237 ? 21.936 -13.213 -15.081 1.00 85.88 237 ASP A O 1
ATOM 1802 N N . ARG A 1 238 ? 22.031 -13.637 -17.280 1.00 90.00 238 ARG A N 1
ATOM 1803 C CA . ARG A 1 238 ? 23.505 -13.601 -17.360 1.00 90.00 238 ARG A CA 1
ATOM 1804 C C . ARG A 1 238 ? 24.088 -12.232 -17.013 1.00 90.00 238 ARG A C 1
ATOM 1806 O O . ARG A 1 238 ? 25.070 -12.173 -16.280 1.00 90.00 238 ARG A O 1
ATOM 1813 N N . LEU A 1 239 ? 23.496 -11.148 -17.520 1.00 91.19 239 LEU A N 1
ATOM 1814 C CA . LEU A 1 239 ? 23.926 -9.781 -17.209 1.00 91.19 239 LEU A CA 1
ATOM 1815 C C . LEU A 1 239 ? 23.766 -9.476 -15.718 1.00 91.19 239 LEU A C 1
ATOM 1817 O O . LEU A 1 239 ? 24.679 -8.915 -15.124 1.00 91.19 239 LEU A O 1
ATOM 1821 N N . ILE A 1 240 ? 22.648 -9.883 -15.108 1.00 89.00 240 ILE A N 1
ATOM 1822 C CA . ILE A 1 240 ? 22.410 -9.745 -13.666 1.00 89.00 240 ILE A CA 1
ATOM 1823 C C . ILE A 1 240 ? 23.472 -10.515 -12.881 1.00 89.00 240 ILE A C 1
ATOM 1825 O O . ILE A 1 240 ? 24.094 -9.941 -11.990 1.00 89.00 240 ILE A O 1
ATOM 1829 N N . SER A 1 241 ? 23.715 -11.786 -13.220 1.00 89.38 241 SER A N 1
ATOM 1830 C CA . SER A 1 241 ? 24.720 -12.605 -12.535 1.00 89.38 241 SER A CA 1
ATOM 1831 C C . SER A 1 241 ? 26.125 -12.005 -12.642 1.00 89.38 241 SER A C 1
ATOM 1833 O O . SER A 1 241 ? 26.835 -11.948 -11.643 1.00 89.38 241 SER A O 1
ATOM 1835 N N . ALA A 1 242 ? 26.514 -11.508 -13.818 1.00 92.62 242 ALA A N 1
ATOM 1836 C CA . ALA A 1 242 ? 27.812 -10.870 -14.028 1.00 92.62 242 ALA A CA 1
ATOM 1837 C C . ALA A 1 242 ? 27.941 -9.523 -13.291 1.00 92.62 242 ALA A C 1
ATOM 1839 O O . ALA A 1 242 ? 28.955 -9.273 -12.639 1.00 92.62 242 ALA A O 1
ATOM 1840 N N . ALA A 1 243 ? 26.917 -8.667 -13.344 1.00 91.81 243 ALA A N 1
ATOM 1841 C CA . ALA A 1 243 ? 26.916 -7.359 -12.684 1.00 91.81 243 ALA A CA 1
ATOM 1842 C C . ALA A 1 243 ? 26.787 -7.446 -11.153 1.00 91.81 243 ALA A C 1
ATOM 1844 O O . ALA A 1 243 ? 27.135 -6.504 -10.449 1.00 91.81 243 ALA A O 1
ATOM 1845 N N . SER A 1 244 ? 26.290 -8.571 -10.635 1.00 91.44 244 SER A N 1
ATOM 1846 C CA . SER A 1 244 ? 26.112 -8.793 -9.194 1.00 91.44 244 SER A CA 1
ATOM 1847 C C . SER A 1 244 ? 27.248 -9.595 -8.558 1.00 91.44 244 SER A C 1
ATOM 1849 O O . SER A 1 244 ? 27.275 -9.765 -7.342 1.00 91.44 244 SER A O 1
ATOM 1851 N N . ALA A 1 245 ? 28.183 -10.115 -9.356 1.00 91.06 245 ALA A N 1
ATOM 1852 C CA . ALA A 1 245 ? 29.289 -10.919 -8.852 1.00 91.06 245 ALA A CA 1
ATOM 1853 C C . ALA A 1 245 ? 30.156 -10.112 -7.868 1.00 91.06 245 ALA A C 1
ATOM 1855 O O . ALA A 1 245 ? 30.668 -9.051 -8.223 1.00 91.06 245 ALA A O 1
ATOM 1856 N N . GLY A 1 246 ? 30.334 -10.626 -6.649 1.00 87.56 246 GLY A N 1
ATOM 1857 C CA . GLY A 1 246 ? 31.115 -9.972 -5.592 1.00 87.56 246 GLY A CA 1
ATOM 1858 C C . GLY A 1 246 ? 30.359 -8.918 -4.774 1.00 87.56 246 GLY A C 1
ATOM 1859 O O . GLY A 1 246 ? 30.938 -8.381 -3.835 1.00 87.56 246 GLY A O 1
ATOM 1860 N N . LEU A 1 247 ? 29.089 -8.635 -5.088 1.00 90.56 247 LEU A N 1
ATOM 1861 C CA . LEU A 1 247 ? 28.219 -7.816 -4.239 1.00 90.56 247 LEU A CA 1
ATOM 1862 C C . LEU A 1 247 ? 27.592 -8.663 -3.130 1.00 90.56 247 LEU A C 1
ATOM 1864 O O . LEU A 1 247 ? 27.367 -9.865 -3.304 1.00 90.56 247 LEU A O 1
ATOM 1868 N N . ASP A 1 248 ? 27.248 -8.028 -2.010 1.00 89.50 248 ASP A N 1
ATOM 1869 C CA . ASP A 1 248 ? 26.383 -8.674 -1.028 1.00 89.50 248 ASP A CA 1
ATOM 1870 C C . ASP A 1 248 ? 24.968 -8.893 -1.601 1.00 89.50 248 ASP A C 1
ATOM 1872 O O . ASP A 1 248 ? 24.563 -8.297 -2.605 1.00 89.50 248 ASP A O 1
ATOM 1876 N N . ARG A 1 249 ? 24.196 -9.779 -0.963 1.00 84.56 249 ARG A N 1
ATOM 1877 C CA . ARG A 1 249 ? 22.869 -10.175 -1.455 1.00 84.56 249 ARG A CA 1
ATOM 1878 C C . ARG A 1 249 ? 21.899 -8.993 -1.563 1.00 84.56 249 ARG A C 1
ATOM 1880 O O . ARG A 1 249 ? 21.108 -8.946 -2.501 1.00 84.56 249 ARG A O 1
ATOM 1887 N N . PHE A 1 250 ? 21.956 -8.055 -0.622 1.00 85.06 250 PHE A N 1
ATOM 1888 C CA . PHE A 1 250 ? 21.060 -6.905 -0.582 1.00 85.06 250 PHE A CA 1
ATOM 1889 C C . PHE A 1 250 ? 21.374 -5.920 -1.717 1.00 85.06 250 PHE A C 1
ATOM 1891 O O . PHE A 1 250 ? 20.480 -5.505 -2.458 1.00 85.06 250 PHE A O 1
ATOM 1898 N N . GLN A 1 251 ? 22.655 -5.619 -1.925 1.00 89.44 251 GLN A N 1
ATOM 1899 C CA . GLN A 1 251 ? 23.140 -4.791 -3.027 1.00 89.44 251 GLN A CA 1
ATOM 1900 C C . GLN A 1 251 ? 22.868 -5.413 -4.394 1.00 89.44 251 GLN A C 1
ATOM 1902 O O . GLN A 1 251 ? 22.425 -4.709 -5.301 1.00 89.44 251 GLN A O 1
ATOM 1907 N N . ALA A 1 252 ? 23.103 -6.718 -4.548 1.00 88.50 252 ALA A N 1
ATOM 1908 C CA . ALA A 1 252 ? 22.802 -7.451 -5.774 1.00 88.50 252 ALA A CA 1
ATOM 1909 C C . ALA A 1 252 ? 21.314 -7.344 -6.143 1.00 88.50 252 ALA A C 1
ATOM 1911 O O . ALA A 1 252 ? 20.964 -7.127 -7.309 1.00 88.50 252 ALA A O 1
ATOM 1912 N N . ASP A 1 253 ? 20.428 -7.443 -5.149 1.00 86.12 253 ASP A N 1
ATOM 1913 C CA . ASP A 1 253 ? 18.993 -7.332 -5.374 1.00 86.12 253 ASP A CA 1
ATOM 1914 C C . ASP A 1 253 ? 18.565 -5.901 -5.721 1.00 86.12 253 ASP A C 1
ATOM 1916 O O . ASP A 1 253 ? 17.822 -5.724 -6.691 1.00 86.12 253 ASP A O 1
ATOM 1920 N N . ILE A 1 254 ? 19.083 -4.886 -5.015 1.00 88.81 254 ILE A N 1
ATOM 1921 C CA . ILE A 1 254 ? 18.882 -3.470 -5.367 1.00 88.81 254 ILE A CA 1
ATOM 1922 C C . ILE A 1 254 ? 19.349 -3.210 -6.797 1.00 88.81 254 ILE A C 1
ATOM 1924 O O . ILE A 1 254 ? 18.598 -2.658 -7.599 1.00 88.81 254 ILE A O 1
ATOM 1928 N N . LEU A 1 255 ? 20.558 -3.642 -7.151 1.00 90.50 255 LEU A N 1
ATOM 1929 C CA . LEU A 1 255 ? 21.124 -3.397 -8.470 1.00 90.50 255 LEU A CA 1
ATOM 1930 C C . LEU A 1 255 ? 20.299 -4.051 -9.579 1.00 90.50 255 LEU A C 1
ATOM 1932 O O . LEU A 1 255 ? 20.029 -3.434 -10.609 1.00 90.50 255 LEU A O 1
ATOM 1936 N N . SER A 1 256 ? 19.845 -5.282 -9.352 1.00 87.94 256 SER A N 1
ATOM 1937 C CA . SER A 1 256 ? 18.961 -5.992 -10.279 1.00 87.94 256 SER A CA 1
ATOM 1938 C C . SER A 1 256 ? 17.625 -5.258 -10.456 1.00 87.94 256 SER A C 1
ATOM 1940 O O . SER A 1 256 ? 17.127 -5.129 -11.582 1.00 87.94 256 SER A O 1
ATOM 1942 N N . MET A 1 257 ? 17.062 -4.721 -9.363 1.00 86.19 257 MET A N 1
ATOM 1943 C CA . MET A 1 257 ? 15.850 -3.897 -9.399 1.00 86.19 257 MET A CA 1
ATOM 1944 C C . MET A 1 257 ? 16.068 -2.610 -10.196 1.00 86.19 257 MET A C 1
ATOM 1946 O O . MET A 1 257 ? 15.227 -2.277 -11.025 1.00 86.19 257 MET A O 1
ATOM 1950 N N . LEU A 1 258 ? 17.204 -1.933 -10.025 1.00 89.25 258 LEU A N 1
ATOM 1951 C CA . LEU A 1 258 ? 17.551 -0.739 -10.800 1.00 89.25 258 LEU A CA 1
ATOM 1952 C C . LEU A 1 258 ? 17.717 -1.063 -12.299 1.00 89.25 258 LEU A C 1
ATOM 1954 O O . LEU A 1 258 ? 17.137 -0.393 -13.151 1.00 89.25 258 LEU A O 1
ATOM 1958 N N . LEU A 1 259 ? 18.441 -2.133 -12.646 1.00 88.38 259 LEU A N 1
ATOM 1959 C CA . LEU A 1 259 ? 18.722 -2.494 -14.041 1.00 88.38 259 LEU A CA 1
ATOM 1960 C C . LEU A 1 259 ? 17.486 -2.969 -14.814 1.00 88.38 259 LEU A C 1
ATOM 1962 O O . LEU A 1 259 ? 17.295 -2.581 -15.970 1.00 88.38 259 LEU A O 1
ATOM 1966 N N . PHE A 1 260 ? 16.675 -3.840 -14.208 1.00 85.50 260 PHE A N 1
ATOM 1967 C CA . PHE A 1 260 ? 15.620 -4.579 -14.911 1.00 85.50 260 PHE A CA 1
ATOM 1968 C C . PHE A 1 260 ? 14.261 -4.571 -14.200 1.00 85.50 260 PHE A C 1
ATOM 1970 O O . PHE A 1 260 ? 13.331 -5.224 -14.675 1.00 85.50 260 PHE A O 1
ATOM 1977 N N . GLY A 1 261 ? 14.106 -3.844 -13.088 1.00 78.06 261 GLY A N 1
ATOM 1978 C CA . GLY A 1 261 ? 12.845 -3.771 -12.340 1.00 78.06 261 GLY A CA 1
ATOM 1979 C C . GLY A 1 261 ? 12.489 -5.074 -11.621 1.00 78.06 261 GLY A C 1
ATOM 1980 O O . GLY A 1 261 ? 11.313 -5.326 -11.351 1.00 78.06 261 GLY A O 1
ATOM 1981 N N . LYS A 1 262 ? 13.480 -5.939 -11.368 1.00 70.00 262 LYS A N 1
ATOM 1982 C CA . LYS A 1 262 ? 13.316 -7.251 -10.729 1.00 70.00 262 LYS A CA 1
ATOM 1983 C C . LYS A 1 262 ? 14.486 -7.526 -9.784 1.00 70.00 262 LYS A C 1
ATOM 1985 O O . LYS A 1 262 ? 15.628 -7.387 -10.197 1.00 70.00 262 LYS A O 1
ATOM 1990 N N . ALA A 1 263 ? 14.207 -7.965 -8.557 1.00 55.53 263 ALA A N 1
ATOM 1991 C CA . ALA A 1 263 ? 15.245 -8.419 -7.630 1.00 55.53 263 ALA A CA 1
ATOM 1992 C C . ALA A 1 263 ? 15.963 -9.670 -8.162 1.00 55.53 263 ALA A C 1
ATOM 1994 O O . ALA A 1 263 ? 15.323 -10.552 -8.747 1.00 55.53 263 ALA A O 1
ATOM 1995 N N . GLY A 1 264 ? 17.277 -9.754 -7.948 1.00 52.62 264 GLY A N 1
ATOM 1996 C CA . GLY A 1 264 ? 18.124 -10.845 -8.439 1.00 52.62 264 GLY A CA 1
ATOM 1997 C C . GLY A 1 264 ? 17.785 -12.185 -7.784 1.00 52.62 264 GLY A C 1
ATOM 1998 O O . GLY A 1 264 ? 17.707 -13.209 -8.461 1.00 52.62 264 GLY A O 1
ATOM 1999 N N . SER A 1 265 ? 17.463 -12.161 -6.492 1.00 49.03 265 SER A N 1
ATOM 2000 C CA . SER A 1 265 ? 16.998 -13.296 -5.692 1.00 49.03 265 SER A CA 1
ATOM 2001 C C . SER A 1 265 ? 15.564 -13.724 -6.008 1.00 49.03 265 SER A C 1
ATOM 2003 O O . SER A 1 265 ? 15.105 -14.769 -5.549 1.00 49.03 265 SER A O 1
ATOM 2005 N N . GLY A 1 266 ? 14.838 -12.924 -6.790 1.00 52.78 266 GLY A N 1
ATOM 2006 C CA . GLY A 1 266 ? 13.432 -13.133 -7.110 1.00 52.78 266 GLY A CA 1
ATOM 2007 C C . GLY A 1 266 ? 12.463 -12.647 -6.032 1.00 52.78 266 GLY A C 1
ATOM 2008 O O . GLY A 1 266 ? 11.314 -12.389 -6.395 1.00 52.78 266 GLY A O 1
ATOM 2009 N N . SER A 1 267 ? 12.908 -12.472 -4.781 1.00 52.19 267 SER A N 1
ATOM 2010 C CA . SER A 1 267 ? 12.110 -11.996 -3.640 1.00 52.19 267 SER A CA 1
ATOM 2011 C C . SER A 1 267 ? 12.045 -10.467 -3.556 1.00 52.19 267 SER A C 1
ATOM 2013 O O . SER A 1 267 ? 12.987 -9.796 -3.971 1.00 52.19 267 SER A O 1
ATOM 2015 N N . PRO A 1 268 ? 10.954 -9.879 -3.026 1.00 57.19 268 PRO A N 1
ATOM 2016 C CA . PRO A 1 268 ? 10.901 -8.443 -2.774 1.00 57.19 268 PRO A CA 1
ATOM 2017 C C . PRO A 1 268 ? 11.987 -8.052 -1.771 1.00 57.19 268 PRO A C 1
ATOM 2019 O O . PRO A 1 268 ? 12.056 -8.634 -0.691 1.00 57.19 268 PRO A O 1
ATOM 2022 N N . VAL A 1 269 ? 12.802 -7.054 -2.108 1.00 66.25 269 VAL A N 1
ATOM 2023 C CA . VAL A 1 269 ? 13.709 -6.440 -1.135 1.00 66.25 269 VAL A CA 1
ATOM 2024 C C . VAL A 1 269 ? 12.871 -5.536 -0.243 1.00 66.25 269 VAL A C 1
ATOM 2026 O O . VAL A 1 269 ? 12.322 -4.536 -0.708 1.00 66.25 269 VAL A O 1
ATOM 2029 N N . ALA A 1 270 ? 12.737 -5.916 1.021 1.00 63.38 270 ALA A N 1
ATOM 2030 C CA . ALA A 1 270 ? 12.075 -5.129 2.047 1.00 63.38 270 ALA A CA 1
ATOM 2031 C C . ALA A 1 270 ? 13.077 -4.840 3.165 1.00 63.38 270 ALA A C 1
ATOM 2033 O O . ALA A 1 270 ? 13.889 -5.696 3.508 1.00 63.38 270 ALA A O 1
ATOM 2034 N N . GLY A 1 271 ? 13.026 -3.628 3.702 1.00 71.25 271 GLY A N 1
ATOM 2035 C CA . GLY A 1 271 ? 13.906 -3.186 4.774 1.00 71.25 271 GLY A CA 1
ATOM 2036 C C . GLY A 1 271 ? 13.837 -1.670 4.967 1.00 71.25 271 GLY A C 1
ATOM 2037 O O . GLY A 1 271 ? 13.375 -0.966 4.055 1.00 71.25 271 GLY A O 1
ATOM 2038 N N . PRO A 1 272 ? 14.295 -1.158 6.122 1.00 74.69 272 PRO A N 1
ATOM 2039 C CA . PRO A 1 272 ? 14.330 0.276 6.418 1.00 74.69 272 PRO A CA 1
ATOM 2040 C C . PRO A 1 272 ? 15.088 1.095 5.359 1.00 74.69 272 PRO A C 1
ATOM 2042 O O . PRO A 1 272 ? 14.726 2.233 5.048 1.00 74.69 272 PRO A O 1
ATOM 2045 N N . GLU A 1 273 ? 16.118 0.510 4.747 1.00 83.31 273 GLU A N 1
ATOM 2046 C CA . GLU A 1 273 ? 16.932 1.151 3.717 1.00 83.31 273 GLU A CA 1
ATOM 2047 C C . GLU A 1 273 ? 16.143 1.356 2.420 1.00 83.31 273 GLU A C 1
ATOM 2049 O O . GLU A 1 273 ? 16.200 2.431 1.830 1.00 83.31 273 GLU A O 1
ATOM 2054 N N . VAL A 1 274 ? 15.358 0.363 1.982 1.00 82.75 274 VAL A N 1
ATOM 2055 C CA . VAL A 1 274 ? 14.499 0.498 0.789 1.00 82.75 274 VAL A CA 1
ATOM 2056 C C . VAL A 1 274 ? 13.348 1.467 1.060 1.00 82.75 274 VAL A C 1
ATOM 2058 O O . VAL A 1 274 ? 12.990 2.267 0.192 1.00 82.75 274 VAL A O 1
ATOM 2061 N N . GLU A 1 275 ? 12.792 1.441 2.275 1.00 83.44 275 GLU A N 1
ATOM 2062 C CA . GLU A 1 275 ? 11.741 2.372 2.695 1.00 83.44 275 GLU A CA 1
ATOM 2063 C C . GLU A 1 275 ? 12.241 3.824 2.705 1.00 83.44 275 GLU A C 1
ATOM 2065 O O . GLU A 1 275 ? 11.505 4.718 2.282 1.00 83.44 275 GLU A O 1
ATOM 2070 N N . SER A 1 276 ? 13.516 4.059 3.040 1.00 90.25 276 SER A N 1
ATOM 2071 C CA . SER A 1 276 ? 14.135 5.394 3.020 1.00 90.25 276 SER A CA 1
ATOM 2072 C C . SER A 1 276 ? 14.018 6.083 1.654 1.00 90.25 276 SER A C 1
ATOM 2074 O O . SER A 1 276 ? 13.682 7.268 1.595 1.00 90.25 276 SER A O 1
ATOM 2076 N N . PHE A 1 277 ? 14.176 5.351 0.541 1.00 90.69 277 PHE A N 1
ATOM 2077 C CA . PHE A 1 277 ? 13.953 5.887 -0.812 1.00 90.69 277 PHE A CA 1
ATOM 2078 C C . PHE A 1 277 ? 12.495 6.300 -1.052 1.00 90.69 277 PHE A C 1
ATOM 2080 O O . PHE A 1 277 ? 12.235 7.278 -1.757 1.00 90.69 277 PHE A O 1
ATOM 2087 N N . SER A 1 278 ? 11.531 5.570 -0.484 1.00 87.31 278 SER A N 1
ATOM 2088 C CA . SER A 1 278 ? 10.111 5.928 -0.549 1.00 87.31 278 SER A CA 1
ATOM 2089 C C . SER A 1 278 ? 9.800 7.162 0.290 1.00 87.31 278 SER A C 1
ATOM 2091 O O . SER A 1 278 ? 9.083 8.048 -0.177 1.00 87.31 278 SER A O 1
ATOM 2093 N N . THR A 1 279 ? 10.375 7.264 1.489 1.00 88.12 279 THR A N 1
ATOM 2094 C CA . THR A 1 279 ? 10.214 8.409 2.395 1.00 88.12 279 THR A CA 1
ATOM 2095 C C . THR A 1 279 ? 10.648 9.711 1.730 1.00 88.12 279 THR A C 1
ATOM 2097 O O . THR A 1 279 ? 9.906 10.691 1.744 1.00 88.12 279 THR A O 1
ATOM 2100 N N . ILE A 1 280 ? 11.793 9.713 1.047 1.00 93.00 280 ILE A N 1
ATOM 2101 C CA . ILE A 1 280 ? 12.323 10.907 0.366 1.00 93.00 280 ILE A CA 1
ATOM 2102 C C . ILE A 1 280 ? 11.760 11.117 -1.051 1.00 93.00 280 ILE A C 1
ATOM 2104 O O . ILE A 1 280 ? 12.173 12.047 -1.737 1.00 93.00 280 ILE A O 1
ATOM 2108 N N . GLY A 1 281 ? 10.812 10.291 -1.507 1.00 87.94 281 GLY A N 1
ATOM 2109 C CA . GLY A 1 281 ? 10.125 10.466 -2.795 1.00 87.94 281 GLY A CA 1
ATOM 2110 C C . GLY A 1 281 ? 10.911 9.998 -4.028 1.00 87.94 281 GLY A C 1
ATOM 2111 O O . GLY A 1 281 ? 10.603 10.403 -5.152 1.00 87.94 281 GLY A O 1
ATOM 2112 N N . VAL A 1 282 ? 11.910 9.132 -3.839 1.00 89.31 282 VAL A N 1
ATOM 2113 C CA . VAL A 1 282 ? 12.819 8.626 -4.886 1.00 89.31 282 VAL A CA 1
ATOM 2114 C C . VAL A 1 282 ? 12.540 7.152 -5.235 1.00 89.31 282 VAL A C 1
ATOM 2116 O O . VAL A 1 282 ? 13.223 6.572 -6.064 1.00 89.31 282 VAL A O 1
ATOM 2119 N N . GLN A 1 283 ? 11.468 6.536 -4.717 1.00 85.19 283 GLN A N 1
ATOM 2120 C CA . GLN A 1 283 ? 11.092 5.133 -5.006 1.00 85.19 283 GLN A CA 1
ATOM 2121 C C . GLN A 1 283 ? 11.000 4.787 -6.504 1.00 85.19 283 GLN A C 1
ATOM 2123 O O . GLN A 1 283 ? 11.197 3.639 -6.901 1.00 85.19 283 GLN A O 1
ATOM 2128 N N . HIS A 1 284 ? 10.708 5.777 -7.349 1.00 83.56 284 HIS A N 1
ATOM 2129 C CA . HIS A 1 284 ? 10.606 5.603 -8.795 1.00 83.56 284 HIS A CA 1
ATOM 2130 C C . HIS A 1 284 ? 11.894 5.067 -9.444 1.00 83.56 284 HIS A C 1
ATOM 2132 O O . HIS A 1 284 ? 11.798 4.491 -10.525 1.00 83.56 284 HIS A O 1
ATOM 2138 N N . VAL A 1 285 ? 13.061 5.194 -8.798 1.00 85.44 285 VAL A N 1
ATOM 2139 C CA . VAL A 1 285 ? 14.334 4.652 -9.307 1.00 85.44 285 VAL A CA 1
ATOM 2140 C C . VAL A 1 285 ? 14.363 3.122 -9.361 1.00 85.44 285 VAL A C 1
ATOM 2142 O O . VAL A 1 285 ? 15.027 2.555 -10.221 1.00 85.44 285 VAL A O 1
ATOM 2145 N N . PHE A 1 286 ? 13.593 2.440 -8.505 1.00 81.25 286 PHE A N 1
ATOM 2146 C CA . PHE A 1 286 ? 13.466 0.975 -8.523 1.00 81.25 286 PHE A CA 1
ATOM 2147 C C . PHE A 1 286 ? 12.566 0.453 -9.651 1.00 81.25 286 PHE A C 1
ATOM 2149 O O . PHE A 1 286 ? 12.492 -0.752 -9.892 1.00 81.25 286 PHE A O 1
ATOM 2156 N N . SER A 1 287 ? 11.853 1.345 -10.338 1.00 75.44 287 SER A N 1
ATOM 2157 C CA . SER A 1 287 ? 11.157 1.029 -11.579 1.00 75.44 287 SER A CA 1
ATOM 2158 C C . SER A 1 287 ? 12.063 1.390 -12.747 1.00 75.44 287 SER A C 1
ATOM 2160 O O . SER A 1 287 ? 12.583 2.499 -12.790 1.00 75.44 287 SER A O 1
ATOM 2162 N N . VAL A 1 288 ? 12.159 0.519 -13.759 1.00 78.44 288 VAL A N 1
ATOM 2163 C CA . VAL A 1 288 ? 12.895 0.839 -14.994 1.00 78.44 288 VAL A CA 1
ATOM 2164 C C . VAL A 1 288 ? 12.362 2.138 -15.592 1.00 78.44 288 VAL A C 1
ATOM 2166 O O . VAL A 1 288 ? 11.210 2.221 -16.040 1.00 78.44 288 VAL A O 1
ATOM 2169 N N . SER A 1 289 ? 13.203 3.167 -15.521 1.00 80.31 289 SER A N 1
ATOM 2170 C CA . SER A 1 289 ? 12.854 4.541 -15.838 1.00 80.31 289 SER A CA 1
ATOM 2171 C C . SER A 1 289 ? 12.983 4.791 -17.342 1.00 80.31 289 SER A C 1
ATOM 2173 O O . SER A 1 289 ? 13.613 4.035 -18.087 1.00 80.31 289 SER A O 1
ATOM 2175 N N . GLY A 1 290 ? 12.388 5.888 -17.819 1.00 81.38 290 GLY A N 1
ATOM 2176 C CA . GLY A 1 290 ? 12.636 6.336 -19.190 1.00 81.38 290 GLY A CA 1
ATOM 2177 C C . GLY A 1 290 ? 14.088 6.773 -19.421 1.00 81.38 290 GLY A C 1
ATOM 2178 O O . GLY A 1 290 ? 14.544 6.772 -20.565 1.00 81.38 290 GLY A O 1
ATOM 2179 N N . LEU A 1 291 ? 14.818 7.106 -18.349 1.00 83.50 291 LEU A N 1
ATOM 2180 C CA . LEU A 1 291 ? 16.213 7.525 -18.411 1.00 83.50 291 LEU A CA 1
ATOM 2181 C C . LEU A 1 291 ? 17.117 6.352 -18.807 1.00 83.50 291 LEU A C 1
ATOM 2183 O O . LEU A 1 291 ? 17.897 6.507 -19.743 1.00 83.50 291 LEU A O 1
ATOM 2187 N N . HIS A 1 292 ? 16.904 5.154 -18.247 1.00 87.31 292 HIS A N 1
ATOM 2188 C CA . HIS A 1 292 ? 17.670 3.957 -18.629 1.00 87.31 292 HIS A CA 1
ATOM 2189 C C . HIS A 1 292 ? 17.501 3.615 -20.120 1.00 87.31 292 HIS A C 1
ATOM 2191 O O . HIS A 1 292 ? 18.463 3.315 -20.823 1.00 87.31 292 HIS A O 1
ATOM 2197 N N . VAL A 1 293 ? 16.276 3.714 -20.653 1.00 88.56 293 VAL A N 1
ATOM 2198 C CA . VAL A 1 293 ? 16.025 3.460 -22.085 1.00 88.56 293 VAL A CA 1
ATOM 2199 C C . VAL A 1 293 ? 16.669 4.534 -22.965 1.00 88.56 293 VAL A C 1
ATOM 2201 O O . VAL A 1 293 ? 17.219 4.223 -24.022 1.00 88.56 293 VAL A O 1
ATOM 2204 N N . THR A 1 294 ? 16.622 5.795 -22.529 1.00 84.75 294 THR A N 1
ATOM 2205 C CA . THR A 1 294 ? 17.258 6.920 -23.234 1.00 84.75 294 THR A CA 1
ATOM 2206 C C . THR A 1 294 ? 18.777 6.770 -23.251 1.00 84.75 294 THR A C 1
ATOM 2208 O O . THR A 1 294 ? 19.418 7.085 -24.248 1.00 84.75 294 THR A O 1
ATOM 2211 N N . LEU A 1 295 ? 19.353 6.227 -22.184 1.00 86.12 295 LEU A N 1
ATOM 2212 C CA . LEU A 1 295 ? 20.773 5.935 -22.061 1.00 86.12 295 LEU A CA 1
ATOM 2213 C C . LEU A 1 295 ? 21.215 4.823 -23.018 1.00 86.12 295 LEU A C 1
ATOM 2215 O O . LEU A 1 295 ? 22.178 5.003 -23.763 1.00 86.12 295 LEU A O 1
ATOM 2219 N N . VAL A 1 296 ? 20.444 3.733 -23.100 1.00 89.25 296 VAL A N 1
ATOM 2220 C CA . VAL A 1 296 ? 20.629 2.694 -24.129 1.00 89.25 296 VAL A CA 1
ATOM 2221 C C . VAL A 1 296 ? 20.559 3.304 -25.530 1.00 89.25 296 VAL A C 1
ATOM 2223 O O . VAL A 1 296 ? 21.419 3.023 -26.367 1.00 89.25 296 VAL A O 1
ATOM 2226 N N . ALA A 1 297 ? 19.582 4.179 -25.788 1.00 88.56 297 ALA A N 1
ATOM 2227 C CA . ALA A 1 297 ? 19.448 4.867 -27.070 1.00 88.56 297 ALA A CA 1
ATOM 2228 C C . ALA A 1 297 ? 20.658 5.765 -27.379 1.00 88.56 297 ALA A C 1
ATOM 2230 O O . ALA A 1 297 ? 21.163 5.758 -28.501 1.00 88.56 297 ALA A O 1
ATOM 2231 N N . ALA A 1 298 ? 21.146 6.521 -26.394 1.00 86.94 298 ALA A N 1
ATOM 2232 C CA . ALA A 1 298 ? 22.271 7.435 -26.544 1.00 86.94 298 ALA A CA 1
ATOM 2233 C C . ALA A 1 298 ? 23.573 6.682 -26.841 1.00 86.94 298 ALA A C 1
ATOM 2235 O O . ALA A 1 298 ? 24.244 6.998 -27.822 1.00 86.94 298 ALA A O 1
ATOM 2236 N N . VAL A 1 299 ? 23.898 5.646 -26.062 1.00 87.81 299 VAL A N 1
ATOM 2237 C CA . VAL A 1 299 ? 25.109 4.829 -26.259 1.00 87.81 299 VAL A CA 1
ATOM 2238 C C . VAL A 1 299 ? 25.088 4.145 -27.626 1.00 87.81 299 VAL A C 1
ATOM 2240 O O . VAL A 1 299 ? 26.053 4.235 -28.386 1.00 87.81 299 VAL A O 1
ATOM 2243 N N . THR A 1 300 ? 23.970 3.512 -27.985 1.00 88.06 300 THR A N 1
ATOM 2244 C CA . THR A 1 300 ? 23.836 2.808 -29.272 1.00 88.06 300 THR A CA 1
ATOM 2245 C C . THR A 1 300 ? 23.872 3.767 -30.460 1.00 88.06 300 THR A C 1
ATOM 2247 O O . THR A 1 300 ? 24.524 3.482 -31.468 1.00 88.06 300 THR A O 1
ATOM 2250 N N . SER A 1 301 ? 23.240 4.937 -30.338 1.00 86.56 301 SER A N 1
ATOM 2251 C CA . SER A 1 301 ? 23.282 5.993 -31.352 1.00 86.56 301 SER A CA 1
ATOM 2252 C C . SER A 1 301 ? 24.693 6.556 -31.536 1.00 86.56 301 SER A C 1
ATOM 2254 O O . SER A 1 301 ? 25.130 6.713 -32.678 1.00 86.56 301 SER A O 1
ATOM 2256 N N . SER A 1 302 ? 25.422 6.823 -30.449 1.00 87.38 302 SER A N 1
ATOM 2257 C CA . SER A 1 302 ? 26.807 7.313 -30.483 1.00 87.38 302 SER A CA 1
ATOM 2258 C C . SER A 1 302 ? 27.759 6.292 -31.102 1.00 87.38 302 SER A C 1
ATOM 2260 O O . SER A 1 302 ? 28.565 6.651 -31.959 1.00 87.38 302 SER A O 1
ATOM 2262 N N . LEU A 1 303 ? 27.614 5.006 -30.773 1.00 88.62 303 LEU A N 1
ATOM 2263 C CA . LEU A 1 303 ? 28.399 3.938 -31.396 1.00 88.62 303 LEU A CA 1
ATOM 2264 C C . LEU A 1 303 ? 28.117 3.831 -32.902 1.00 88.62 303 LEU A C 1
ATOM 2266 O O . LEU A 1 303 ? 29.041 3.723 -33.703 1.00 88.62 303 LEU A O 1
ATOM 2270 N N . CYS A 1 304 ? 26.852 3.926 -33.319 1.00 88.25 304 CYS A N 1
ATOM 2271 C CA . CYS A 1 304 ? 26.501 3.946 -34.742 1.00 88.25 304 CYS A CA 1
ATOM 2272 C C . CYS A 1 304 ? 27.114 5.145 -35.479 1.00 88.25 304 CYS A C 1
ATOM 2274 O O . CYS A 1 304 ? 27.500 5.007 -36.640 1.00 88.25 304 CYS A O 1
ATOM 2276 N N . GLN A 1 305 ? 27.191 6.308 -34.823 1.00 86.81 305 GLN A N 1
ATOM 2277 C CA . GLN A 1 305 ? 27.828 7.509 -35.373 1.00 86.81 305 GLN A CA 1
ATOM 2278 C C . GLN A 1 305 ? 29.341 7.334 -35.499 1.00 86.81 305 GLN A C 1
ATOM 2280 O O . GLN A 1 305 ? 29.890 7.624 -36.559 1.00 86.81 305 GLN A O 1
ATOM 2285 N N . TYR A 1 306 ? 29.992 6.788 -34.470 1.00 92.25 306 TYR A N 1
ATOM 2286 C CA . TYR A 1 306 ? 31.414 6.443 -34.499 1.00 92.25 306 TYR A CA 1
ATOM 2287 C C . TYR A 1 306 ? 31.735 5.460 -35.638 1.00 92.25 306 TYR A C 1
ATOM 2289 O O . TYR A 1 306 ? 32.668 5.670 -36.407 1.00 92.25 306 TYR A O 1
ATOM 2297 N N . LEU A 1 307 ? 30.876 4.455 -35.837 1.00 92.69 307 LEU A N 1
ATOM 2298 C CA . LEU A 1 307 ? 30.956 3.485 -36.937 1.00 92.69 307 LEU A CA 1
ATOM 2299 C C . LEU A 1 307 ? 30.431 4.020 -38.287 1.00 92.69 307 LEU A C 1
ATOM 2301 O O . LEU A 1 307 ? 30.234 3.237 -39.217 1.00 92.69 307 LEU A O 1
ATOM 2305 N N . ARG A 1 308 ? 30.158 5.330 -38.397 1.00 90.81 308 ARG A N 1
ATOM 2306 C CA . ARG A 1 308 ? 29.703 6.033 -39.614 1.00 90.81 308 ARG A CA 1
ATOM 2307 C C . ARG A 1 308 ? 28.482 5.395 -40.299 1.00 90.81 308 ARG A C 1
ATOM 2309 O O . ARG A 1 308 ? 28.350 5.421 -41.523 1.00 90.81 308 ARG A O 1
ATOM 2316 N N . ARG A 1 309 ? 27.555 4.817 -39.528 1.00 86.50 309 ARG A N 1
ATOM 2317 C CA . ARG A 1 309 ? 26.328 4.198 -40.061 1.00 86.50 309 ARG A CA 1
ATOM 2318 C C . ARG A 1 309 ? 25.319 5.261 -40.501 1.00 86.50 309 ARG A C 1
ATOM 2320 O O . ARG A 1 309 ? 25.101 6.260 -39.819 1.00 86.50 309 ARG A O 1
ATOM 2327 N N . GLY A 1 310 ? 24.643 5.016 -41.627 1.00 83.88 310 GLY A N 1
ATOM 2328 C CA . GLY A 1 310 ? 23.605 5.912 -42.145 1.00 83.88 310 GLY A CA 1
ATOM 2329 C C . GLY A 1 310 ? 22.399 6.046 -41.204 1.00 83.88 310 GLY A C 1
ATOM 2330 O O . GLY A 1 310 ? 22.080 5.133 -40.444 1.00 83.88 310 GLY A O 1
ATOM 2331 N N . ALA A 1 311 ? 21.678 7.170 -41.287 1.00 79.75 311 ALA A N 1
ATOM 2332 C CA . ALA A 1 311 ? 20.589 7.512 -40.360 1.00 79.75 311 ALA A CA 1
ATOM 2333 C C . ALA A 1 311 ? 19.486 6.439 -40.232 1.00 79.75 311 ALA A C 1
ATOM 2335 O O . ALA A 1 311 ? 18.927 6.269 -39.152 1.00 79.75 311 ALA A O 1
ATOM 2336 N N . VAL A 1 312 ? 19.193 5.703 -41.312 1.00 82.44 312 VAL A N 1
ATOM 2337 C CA . VAL A 1 312 ? 18.203 4.609 -41.310 1.00 82.44 312 VAL A CA 1
ATOM 2338 C C . VAL A 1 312 ? 18.716 3.401 -40.523 1.00 82.44 312 VAL A C 1
ATOM 2340 O O . VAL A 1 312 ? 18.009 2.898 -39.655 1.00 82.44 312 VAL A O 1
ATOM 2343 N N . ALA A 1 313 ? 19.959 2.978 -40.774 1.00 86.25 313 ALA A N 1
ATOM 2344 C CA . ALA A 1 313 ? 20.590 1.884 -40.040 1.00 86.25 313 ALA A CA 1
ATOM 2345 C C . ALA A 1 313 ? 20.727 2.228 -38.551 1.00 86.25 313 ALA A C 1
ATOM 2347 O O . ALA A 1 313 ? 20.390 1.414 -37.698 1.00 86.25 313 ALA A O 1
ATOM 2348 N N . ARG A 1 314 ? 21.127 3.466 -38.235 1.00 84.38 314 ARG A N 1
ATOM 2349 C CA . ARG A 1 314 ? 21.174 3.970 -36.857 1.00 84.38 314 ARG A CA 1
ATOM 2350 C C . ARG A 1 314 ? 19.808 3.884 -36.174 1.00 84.38 314 ARG A C 1
ATOM 2352 O O . ARG A 1 314 ? 19.721 3.333 -35.085 1.00 84.38 314 ARG A O 1
ATOM 2359 N N . ALA A 1 315 ? 18.749 4.389 -36.811 1.00 82.62 315 ALA A N 1
ATOM 2360 C CA . ALA A 1 315 ? 17.400 4.337 -36.249 1.00 82.62 315 ALA A CA 1
ATOM 2361 C C . ALA A 1 315 ? 16.921 2.893 -36.019 1.00 82.62 315 ALA A C 1
ATOM 2363 O O . ALA A 1 315 ? 16.335 2.609 -34.979 1.00 82.62 315 ALA A O 1
ATOM 2364 N N . ALA A 1 316 ? 17.213 1.973 -36.945 1.00 85.94 316 ALA A N 1
ATOM 2365 C CA . ALA A 1 316 ? 16.865 0.560 -36.804 1.00 85.94 316 ALA A CA 1
ATOM 2366 C C . ALA A 1 316 ? 17.621 -0.124 -35.649 1.00 85.94 316 ALA A C 1
ATOM 2368 O O . ALA A 1 316 ? 17.012 -0.853 -34.870 1.00 85.94 316 ALA A O 1
ATOM 2369 N N . ILE A 1 317 ? 18.924 0.143 -35.499 1.00 89.12 317 ILE A N 1
ATOM 2370 C CA . ILE A 1 317 ? 19.747 -0.419 -34.414 1.00 89.12 317 ILE A CA 1
ATOM 2371 C C . ILE A 1 317 ? 19.294 0.119 -33.053 1.00 89.12 317 ILE A C 1
ATOM 2373 O O . ILE A 1 317 ? 19.112 -0.663 -32.122 1.00 89.12 317 ILE A O 1
ATOM 2377 N N . VAL A 1 318 ? 19.054 1.430 -32.944 1.00 87.56 318 VAL A N 1
ATOM 2378 C CA . VAL A 1 318 ? 18.521 2.049 -31.718 1.00 87.56 318 VAL A CA 1
ATOM 2379 C C . VAL A 1 318 ? 17.149 1.463 -31.381 1.00 87.56 318 VAL A C 1
ATOM 2381 O O . VAL A 1 318 ? 16.913 1.078 -30.239 1.00 87.56 318 VAL A O 1
ATOM 2384 N N . ALA A 1 319 ? 16.261 1.316 -32.371 1.00 86.88 319 ALA A N 1
ATOM 2385 C CA . ALA A 1 319 ? 14.950 0.706 -32.172 1.00 86.88 319 ALA A CA 1
ATOM 2386 C C . ALA A 1 319 ? 15.051 -0.724 -31.639 1.00 86.88 319 ALA A C 1
ATOM 2388 O O . ALA A 1 319 ? 14.353 -1.074 -30.684 1.00 86.88 319 ALA A O 1
ATOM 2389 N N . LEU A 1 320 ? 15.937 -1.534 -32.219 1.00 89.25 320 LEU A N 1
ATOM 2390 C CA . LEU A 1 320 ? 16.173 -2.906 -31.785 1.00 89.25 320 LEU A CA 1
ATOM 2391 C C . LEU A 1 320 ? 16.721 -2.955 -30.353 1.00 89.25 320 LEU A C 1
ATOM 2393 O O . LEU A 1 320 ? 16.209 -3.717 -29.536 1.00 89.25 320 LEU A O 1
ATOM 2397 N N . ALA A 1 321 ? 17.711 -2.119 -30.032 1.00 90.44 321 ALA A N 1
ATOM 2398 C CA . ALA A 1 321 ? 18.330 -2.081 -28.711 1.00 90.44 321 ALA A CA 1
ATOM 2399 C C . ALA A 1 321 ? 17.353 -1.616 -27.621 1.00 90.44 321 ALA A C 1
ATOM 2401 O O . ALA A 1 321 ? 17.211 -2.286 -26.597 1.00 90.44 321 ALA A O 1
ATOM 2402 N N . CYS A 1 322 ? 16.626 -0.518 -27.852 1.00 90.69 322 CYS A N 1
ATOM 2403 C CA . CYS A 1 322 ? 15.627 -0.014 -26.910 1.00 90.69 322 CYS A CA 1
ATOM 2404 C C . CYS A 1 322 ? 14.484 -1.013 -26.720 1.00 90.69 322 CYS A C 1
ATOM 2406 O O . CYS A 1 322 ? 14.104 -1.285 -25.587 1.00 90.69 322 CYS A O 1
ATOM 2408 N N . THR A 1 323 ? 13.975 -1.611 -27.802 1.00 88.00 323 THR A N 1
ATOM 2409 C CA . THR A 1 323 ? 12.916 -2.629 -27.711 1.00 88.00 323 THR A CA 1
ATOM 2410 C C . THR A 1 323 ? 13.403 -3.867 -26.958 1.00 88.00 323 THR A C 1
ATOM 2412 O O . THR A 1 323 ? 12.689 -4.372 -26.094 1.00 88.00 323 THR A O 1
ATOM 2415 N N . GLY A 1 324 ? 14.628 -4.331 -27.229 1.00 89.19 324 GLY A N 1
ATOM 2416 C CA . GLY A 1 324 ? 15.245 -5.448 -26.513 1.00 89.19 324 GLY A CA 1
ATOM 2417 C C . GLY A 1 324 ? 15.365 -5.173 -25.014 1.00 89.19 324 GLY A C 1
ATOM 2418 O O . GLY A 1 324 ? 14.909 -5.978 -24.203 1.00 89.19 324 GLY A O 1
ATOM 2419 N N . TYR A 1 325 ? 15.875 -3.997 -24.640 1.00 89.81 325 TYR A N 1
ATOM 2420 C CA . TYR A 1 325 ? 15.981 -3.579 -23.241 1.00 89.81 325 TYR A CA 1
ATOM 2421 C C . TYR A 1 325 ? 14.606 -3.437 -22.556 1.00 89.81 325 TYR A C 1
ATOM 2423 O O . TYR A 1 325 ? 14.417 -3.906 -21.430 1.00 89.81 325 TYR A O 1
ATOM 2431 N N . SER A 1 326 ? 13.603 -2.873 -23.239 1.00 88.94 326 SER A N 1
ATOM 2432 C CA . SER A 1 326 ? 12.226 -2.804 -22.726 1.00 88.94 326 SER A CA 1
ATOM 2433 C C . SER A 1 326 ? 11.619 -4.193 -22.503 1.00 88.94 326 SER A C 1
ATOM 2435 O O . SER A 1 326 ? 10.912 -4.403 -21.524 1.00 88.94 326 SER A O 1
ATOM 2437 N N . VAL A 1 327 ? 11.903 -5.172 -23.368 1.00 85.12 327 VAL A N 1
ATOM 2438 C CA . VAL A 1 327 ? 11.457 -6.564 -23.172 1.00 85.12 327 VAL A CA 1
ATOM 2439 C C . VAL A 1 327 ? 12.173 -7.211 -21.983 1.00 85.12 327 VAL A C 1
ATOM 2441 O O . VAL A 1 327 ? 11.518 -7.840 -21.152 1.00 85.12 327 VAL A O 1
ATOM 2444 N N . MET A 1 328 ? 13.489 -7.017 -21.847 1.00 86.19 328 MET A N 1
ATOM 2445 C CA . MET A 1 328 ? 14.277 -7.554 -20.726 1.00 86.19 328 MET A CA 1
ATOM 2446 C C . MET A 1 328 ? 13.806 -7.015 -19.369 1.00 86.19 328 MET A C 1
ATOM 2448 O O . MET A 1 328 ? 13.713 -7.774 -18.404 1.00 86.19 328 MET A O 1
ATOM 2452 N N . SER A 1 329 ? 13.434 -5.736 -19.312 1.00 82.62 329 SER A N 1
ATOM 2453 C CA . SER A 1 329 ? 12.853 -5.084 -18.127 1.00 82.62 329 SER A CA 1
ATOM 2454 C C . SER A 1 329 ? 11.383 -5.445 -17.856 1.00 82.62 329 SER A C 1
ATOM 2456 O O . SER A 1 329 ? 10.750 -4.901 -16.951 1.00 82.62 329 SER A O 1
ATOM 2458 N N . GLY A 1 330 ? 10.803 -6.370 -18.629 1.00 79.38 330 GLY A N 1
ATOM 2459 C CA . GLY A 1 330 ? 9.438 -6.855 -18.429 1.00 79.38 330 GLY A CA 1
ATOM 2460 C C . GLY A 1 330 ? 8.346 -5.991 -19.063 1.00 79.38 330 GLY A C 1
ATOM 2461 O O . GLY A 1 330 ? 7.173 -6.197 -18.758 1.00 79.38 330 GLY A O 1
ATOM 2462 N N . GLY A 1 331 ? 8.698 -5.048 -19.941 1.00 81.31 331 GLY A N 1
ATOM 2463 C CA . GLY A 1 331 ? 7.748 -4.286 -20.754 1.00 81.31 331 GLY A CA 1
ATOM 2464 C C . GLY A 1 331 ? 6.885 -3.313 -19.955 1.00 81.31 331 GLY A C 1
ATOM 2465 O O . GLY A 1 331 ? 5.694 -3.182 -20.233 1.00 81.31 331 GLY A O 1
ATOM 2466 N N . THR A 1 332 ? 7.456 -2.652 -18.945 1.00 84.25 332 THR A N 1
ATOM 2467 C CA . THR A 1 332 ? 6.734 -1.643 -18.153 1.00 84.25 332 THR A CA 1
ATOM 2468 C C . THR A 1 332 ? 6.233 -0.490 -19.040 1.00 84.25 332 THR A C 1
ATOM 2470 O O . THR A 1 332 ? 6.903 -0.142 -20.019 1.00 84.25 332 THR A O 1
ATOM 2473 N N . PRO A 1 333 ? 5.106 0.170 -18.703 1.00 85.81 333 PRO A N 1
ATOM 2474 C CA . PRO A 1 333 ? 4.607 1.310 -19.477 1.00 85.81 333 PRO A CA 1
ATOM 2475 C C . PRO A 1 333 ? 5.663 2.404 -19.691 1.00 85.81 333 PRO A C 1
ATOM 2477 O O . PRO A 1 333 ? 5.792 2.931 -20.793 1.00 85.81 333 PRO A O 1
ATOM 2480 N N . SER A 1 334 ? 6.475 2.687 -18.666 1.00 89.56 334 SER A N 1
ATOM 2481 C CA . SER A 1 334 ? 7.581 3.649 -18.737 1.00 89.56 334 SER A CA 1
ATOM 2482 C C . SER A 1 334 ? 8.660 3.268 -19.745 1.00 89.56 334 SER A C 1
ATOM 2484 O O . SER A 1 334 ? 9.076 4.121 -20.531 1.00 89.56 334 SER A O 1
ATOM 2486 N N . SER A 1 335 ? 9.102 2.007 -19.745 1.00 89.56 335 SER A N 1
ATOM 2487 C CA . SER A 1 335 ? 10.169 1.554 -20.642 1.00 89.56 335 SER A CA 1
ATOM 2488 C C . SER A 1 335 ? 9.701 1.501 -22.098 1.00 89.56 335 SER A C 1
ATOM 2490 O O . SER A 1 335 ? 10.424 1.944 -22.988 1.00 89.56 335 SER A O 1
ATOM 2492 N N . LEU A 1 336 ? 8.479 1.020 -22.352 1.00 88.94 336 LEU A N 1
ATOM 2493 C CA . LEU A 1 336 ? 7.899 0.967 -23.697 1.00 88.94 336 LEU A CA 1
ATOM 2494 C C . LEU A 1 336 ? 7.635 2.369 -24.257 1.00 88.94 336 LEU A C 1
ATOM 2496 O O . LEU A 1 336 ? 7.963 2.635 -25.412 1.00 88.94 336 LEU A O 1
ATOM 2500 N N . ARG A 1 337 ? 7.105 3.286 -23.434 1.00 91.06 337 ARG A N 1
ATOM 2501 C CA . ARG A 1 337 ? 6.944 4.701 -23.797 1.00 91.06 337 ARG A CA 1
ATOM 2502 C C . ARG A 1 337 ? 8.279 5.304 -24.226 1.00 91.06 337 ARG A C 1
ATOM 2504 O O . ARG A 1 337 ? 8.371 5.884 -25.305 1.00 91.06 337 ARG A O 1
ATOM 2511 N N . ALA A 1 338 ? 9.311 5.154 -23.396 1.00 90.31 338 ALA A N 1
ATOM 2512 C CA . ALA A 1 338 ? 10.628 5.711 -23.676 1.00 90.31 338 ALA A CA 1
ATOM 2513 C C . ALA A 1 338 ? 11.266 5.102 -24.934 1.00 90.31 338 ALA A C 1
ATOM 2515 O O . ALA A 1 338 ? 11.856 5.842 -25.717 1.00 90.31 338 ALA A O 1
ATOM 2516 N N . ALA A 1 339 ? 11.084 3.801 -25.188 1.00 88.75 339 ALA A N 1
ATOM 2517 C CA . ALA A 1 339 ? 11.562 3.165 -26.415 1.00 88.75 339 ALA A CA 1
ATOM 2518 C C . ALA A 1 339 ? 10.890 3.760 -27.660 1.00 88.75 339 ALA A C 1
ATOM 2520 O O . ALA A 1 339 ? 11.580 4.134 -28.605 1.00 88.75 339 ALA A O 1
ATOM 2521 N N . ILE A 1 340 ? 9.562 3.927 -27.646 1.00 86.19 340 ILE A N 1
ATOM 2522 C CA . ILE A 1 340 ? 8.821 4.547 -28.758 1.00 86.19 340 ILE A CA 1
ATOM 2523 C C . ILE A 1 340 ? 9.304 5.984 -28.990 1.00 86.19 340 ILE A C 1
ATOM 2525 O O . ILE A 1 340 ? 9.600 6.361 -30.124 1.00 86.19 340 ILE A O 1
ATOM 2529 N N . MET A 1 341 ? 9.449 6.773 -27.923 1.00 86.94 341 MET A N 1
ATOM 2530 C CA . MET A 1 341 ? 9.933 8.152 -28.024 1.00 86.94 341 MET A CA 1
ATOM 2531 C C . MET A 1 341 ? 11.377 8.229 -28.548 1.00 86.94 341 MET A C 1
ATOM 2533 O O . MET A 1 341 ? 11.661 9.064 -29.404 1.00 86.94 341 MET A O 1
ATOM 2537 N N . ALA A 1 342 ? 12.275 7.342 -28.106 1.00 84.38 342 ALA A N 1
ATOM 2538 C CA . ALA A 1 342 ? 13.659 7.280 -28.584 1.00 84.38 342 ALA A CA 1
ATOM 2539 C C . ALA A 1 342 ? 13.746 6.920 -30.079 1.00 84.38 342 ALA A C 1
ATOM 2541 O O . ALA A 1 342 ? 14.531 7.511 -30.825 1.00 84.38 342 ALA A O 1
ATOM 2542 N N . ILE A 1 343 ? 12.897 5.996 -30.539 1.00 79.44 343 ILE A N 1
ATOM 2543 C CA . ILE A 1 343 ? 12.777 5.636 -31.959 1.00 79.44 343 ILE A CA 1
ATOM 2544 C C . ILE A 1 343 ? 12.321 6.845 -32.779 1.00 79.44 343 ILE A C 1
ATOM 2546 O O . ILE A 1 343 ? 12.898 7.141 -33.827 1.00 79.44 343 ILE A O 1
ATOM 2550 N N . MET A 1 344 ? 11.314 7.574 -32.296 1.00 76.88 344 MET A N 1
ATOM 2551 C CA . MET A 1 344 ? 10.795 8.763 -32.977 1.00 76.88 344 MET A CA 1
ATOM 2552 C C . MET A 1 344 ? 11.799 9.917 -33.005 1.00 76.88 344 MET A C 1
ATOM 2554 O O . MET A 1 344 ? 11.886 10.617 -34.015 1.00 76.88 344 MET A O 1
ATOM 2558 N N . ALA A 1 345 ? 12.605 10.074 -31.953 1.00 77.56 345 ALA A N 1
ATOM 2559 C CA . ALA A 1 345 ? 13.668 11.075 -31.883 1.00 77.56 345 ALA A CA 1
ATOM 2560 C C . ALA A 1 345 ? 14.776 10.853 -32.932 1.00 77.56 345 ALA A C 1
ATOM 2562 O O . ALA A 1 345 ? 15.434 11.804 -33.345 1.00 77.56 345 ALA A O 1
ATOM 2563 N N . CYS A 1 346 ? 14.963 9.621 -33.422 1.00 71.44 346 CYS A N 1
ATOM 2564 C CA . CYS A 1 346 ? 15.896 9.336 -34.518 1.00 71.44 346 CYS A CA 1
ATOM 2565 C C . CYS A 1 346 ? 15.381 9.805 -35.895 1.00 71.44 346 CYS A C 1
ATOM 2567 O O . CYS A 1 346 ? 16.143 9.814 -36.868 1.00 71.44 346 CYS A O 1
ATOM 2569 N N . GLY A 1 347 ? 14.095 10.161 -36.000 1.00 67.88 347 GLY A N 1
ATOM 2570 C CA . GLY A 1 347 ? 13.454 10.634 -37.222 1.00 67.88 347 GLY A CA 1
ATOM 2571 C C . GLY A 1 347 ? 13.564 12.156 -37.424 1.00 67.88 347 GLY A C 1
ATOM 2572 O O . GLY A 1 347 ? 13.680 12.913 -36.467 1.00 67.88 347 GLY A O 1
ATOM 2573 N N . PRO A 1 348 ? 13.454 12.652 -38.670 1.00 53.97 348 PRO A N 1
ATOM 2574 C CA . PRO A 1 348 ? 13.656 14.069 -39.008 1.00 53.97 348 PRO A CA 1
ATOM 2575 C C . PRO A 1 348 ? 12.559 15.039 -38.512 1.00 53.97 348 PRO A C 1
ATOM 2577 O O . PRO A 1 348 ? 12.628 16.225 -38.816 1.00 53.97 348 PRO A O 1
ATOM 2580 N N . ARG A 1 349 ? 11.518 14.560 -37.810 1.00 59.72 349 ARG A N 1
ATOM 2581 C CA . ARG A 1 349 ? 10.369 15.357 -37.319 1.00 59.72 349 ARG A CA 1
ATOM 2582 C C . ARG A 1 349 ? 9.886 14.910 -35.928 1.00 59.72 349 ARG A C 1
ATOM 2584 O O . ARG A 1 349 ? 8.685 14.891 -35.673 1.00 59.72 349 ARG A O 1
ATOM 2591 N N . GLY A 1 350 ? 10.801 14.482 -35.058 1.00 62.91 350 GLY A N 1
ATOM 2592 C CA . GLY A 1 350 ? 10.464 14.000 -33.716 1.00 62.91 350 GLY A CA 1
ATOM 2593 C C . GLY A 1 350 ? 9.980 15.123 -32.797 1.00 62.91 350 GLY A C 1
ATOM 2594 O O . GLY A 1 350 ? 10.779 15.718 -32.085 1.00 62.91 350 GLY A O 1
ATOM 2595 N N . ASP A 1 351 ? 8.680 15.411 -32.810 1.00 75.75 351 ASP A N 1
ATOM 2596 C CA . ASP A 1 351 ? 8.058 16.270 -31.803 1.00 75.75 351 ASP A CA 1
ATOM 2597 C C . ASP A 1 351 ? 7.820 15.465 -30.502 1.00 75.75 351 ASP A C 1
ATOM 2599 O O . ASP A 1 351 ? 7.211 14.385 -30.563 1.00 75.75 351 ASP A O 1
ATOM 2603 N N . PRO A 1 352 ? 8.304 15.922 -29.330 1.00 81.12 352 PRO A N 1
ATOM 2604 C CA . PRO A 1 352 ? 8.196 15.169 -28.079 1.00 81.12 352 PRO A CA 1
ATOM 2605 C C . PRO A 1 352 ? 6.755 14.899 -27.630 1.00 81.12 352 PRO A C 1
ATOM 2607 O O . PRO A 1 352 ? 6.485 13.822 -27.097 1.00 81.12 352 PRO A O 1
ATOM 2610 N N . LEU A 1 353 ? 5.823 15.831 -27.859 1.00 79.50 353 LEU A N 1
ATOM 2611 C CA . LEU A 1 353 ? 4.422 15.697 -27.445 1.00 79.50 353 LEU A CA 1
ATOM 2612 C C . LEU A 1 353 ? 3.670 14.718 -28.342 1.00 79.50 353 LEU A C 1
ATOM 2614 O O . LEU A 1 353 ? 2.948 13.849 -27.851 1.00 79.50 353 LEU A O 1
ATOM 2618 N N . ASN A 1 354 ? 3.907 14.783 -29.648 1.00 76.69 354 ASN A N 1
ATOM 2619 C CA . ASN A 1 354 ? 3.393 13.804 -30.598 1.00 76.69 354 ASN A CA 1
ATOM 2620 C C . ASN A 1 354 ? 3.955 12.408 -30.321 1.00 76.69 354 ASN A C 1
ATOM 2622 O O . ASN A 1 354 ? 3.224 11.420 -30.384 1.00 76.69 354 ASN A O 1
ATOM 2626 N N . SER A 1 355 ? 5.235 12.321 -29.958 1.00 83.31 355 SER A N 1
ATOM 2627 C CA . SER A 1 355 ? 5.856 11.052 -29.573 1.00 83.31 355 SER A CA 1
ATOM 2628 C C . SER A 1 355 ? 5.243 10.486 -28.294 1.00 83.31 355 SER A C 1
ATOM 2630 O O . SER A 1 355 ? 4.962 9.288 -28.211 1.00 83.31 355 SER A O 1
ATOM 2632 N N . LEU A 1 356 ? 4.958 11.358 -27.321 1.00 85.69 356 LEU A N 1
ATOM 2633 C CA . LEU A 1 356 ? 4.254 10.994 -26.100 1.00 85.69 356 LEU A CA 1
ATOM 2634 C C . LEU A 1 356 ? 2.840 10.484 -26.414 1.00 85.69 356 LEU A C 1
ATOM 2636 O O . LEU A 1 356 ? 2.509 9.366 -26.036 1.00 85.69 356 LEU A O 1
ATOM 2640 N N . GLY A 1 357 ? 2.021 11.221 -27.164 1.00 80.56 357 GLY A N 1
ATOM 2641 C CA . GLY A 1 357 ? 0.658 10.778 -27.467 1.00 80.56 357 GLY A CA 1
ATOM 2642 C C . GLY A 1 357 ? 0.593 9.539 -28.375 1.00 80.56 357 GLY A C 1
ATOM 2643 O O . GLY A 1 357 ? -0.260 8.683 -28.154 1.00 80.56 357 GLY A O 1
ATOM 2644 N N . LEU A 1 358 ? 1.529 9.358 -29.319 1.00 80.06 358 LEU A N 1
ATOM 2645 C CA . LEU A 1 358 ? 1.608 8.124 -30.116 1.00 80.06 358 LEU A CA 1
ATOM 2646 C C . LEU A 1 358 ? 1.960 6.916 -29.244 1.00 80.06 358 LEU A C 1
ATOM 2648 O O . LEU A 1 358 ? 1.368 5.848 -29.397 1.00 80.06 358 LEU A O 1
ATOM 2652 N N . SER A 1 359 ? 2.894 7.082 -28.306 1.00 87.88 359 SER A N 1
ATOM 2653 C CA . SER A 1 359 ? 3.221 6.018 -27.357 1.00 87.88 359 SER A CA 1
ATOM 2654 C C . SER A 1 359 ? 2.048 5.691 -26.424 1.00 87.88 359 SER A C 1
ATOM 2656 O O . SER A 1 359 ? 1.794 4.513 -26.177 1.00 87.88 359 SER A O 1
ATOM 2658 N N . ALA A 1 360 ? 1.283 6.696 -25.972 1.00 85.25 360 ALA A N 1
ATOM 2659 C CA . ALA A 1 360 ? 0.057 6.492 -25.198 1.00 85.25 360 ALA A CA 1
ATOM 2660 C C . ALA A 1 360 ? -0.968 5.692 -26.004 1.00 85.25 360 ALA A C 1
ATOM 2662 O O . ALA A 1 360 ? -1.491 4.697 -25.510 1.00 85.25 360 ALA A O 1
ATOM 2663 N N . LEU A 1 361 ? -1.201 6.085 -27.260 1.00 79.56 361 LEU A N 1
ATOM 2664 C CA . LEU A 1 361 ? -2.123 5.399 -28.157 1.00 79.56 361 LEU A CA 1
ATOM 2665 C C . LEU A 1 361 ? -1.713 3.941 -28.358 1.00 79.56 361 LEU A C 1
ATOM 2667 O O . LEU A 1 361 ? -2.528 3.054 -28.148 1.00 79.56 361 LEU A O 1
ATOM 2671 N N . PHE A 1 362 ? -0.449 3.678 -28.699 1.00 81.94 362 PHE A N 1
ATOM 2672 C CA . PHE A 1 362 ? 0.048 2.315 -28.895 1.00 81.94 362 PHE A CA 1
ATOM 2673 C C . PHE A 1 362 ? -0.145 1.442 -27.646 1.00 81.94 362 PHE A C 1
ATOM 2675 O O . PHE A 1 362 ? -0.595 0.298 -27.742 1.00 81.94 362 PHE A O 1
ATOM 2682 N N . LEU A 1 363 ? 0.166 1.981 -26.463 1.00 83.94 363 LEU A N 1
ATOM 2683 C CA . LEU A 1 363 ? 0.017 1.257 -25.203 1.00 83.94 363 LEU A CA 1
ATOM 2684 C C . LEU A 1 363 ? -1.450 1.008 -24.837 1.00 83.94 363 LEU A C 1
ATOM 2686 O O . LEU A 1 363 ? -1.774 -0.112 -24.450 1.00 83.94 363 LEU A O 1
ATOM 2690 N N . LEU A 1 364 ? -2.330 2.001 -24.986 1.00 79.94 364 LEU A N 1
ATOM 2691 C CA . LEU A 1 364 ? -3.757 1.883 -24.663 1.00 79.94 364 LEU A CA 1
ATOM 2692 C C . LEU A 1 364 ? -4.508 0.996 -25.655 1.00 79.94 364 LEU A C 1
ATOM 2694 O O . LEU A 1 364 ? -5.384 0.238 -25.258 1.00 79.94 364 LEU A O 1
ATOM 2698 N N . VAL A 1 365 ? -4.122 1.027 -26.929 1.00 74.81 365 VAL A N 1
ATOM 2699 C CA . VAL A 1 365 ? -4.630 0.103 -27.945 1.00 74.81 365 VAL A CA 1
ATOM 2700 C C . VAL A 1 365 ? -4.245 -1.334 -27.574 1.00 74.81 365 VAL A C 1
ATOM 2702 O O . VAL A 1 365 ? -5.091 -2.223 -27.589 1.00 74.81 365 VAL A O 1
ATOM 2705 N N . ARG A 1 366 ? -2.999 -1.574 -27.141 1.00 76.88 366 ARG A N 1
ATOM 2706 C CA . ARG A 1 366 ? -2.547 -2.901 -26.687 1.00 76.88 366 ARG A CA 1
ATOM 2707 C C . ARG A 1 366 ? -3.208 -3.355 -25.382 1.00 76.88 366 ARG A C 1
ATOM 2709 O O . ARG A 1 366 ? -3.506 -4.541 -25.236 1.00 76.88 366 ARG A O 1
ATOM 2716 N N . ASN A 1 367 ? -3.333 -2.459 -24.409 1.00 75.38 367 ASN A N 1
ATOM 2717 C CA . ASN A 1 367 ? -3.944 -2.728 -23.115 1.00 75.38 367 ASN A CA 1
ATOM 2718 C C . ASN A 1 367 ? -4.641 -1.459 -22.579 1.00 75.38 367 ASN A C 1
ATOM 2720 O O . ASN A 1 367 ? -3.986 -0.620 -21.952 1.00 75.38 367 ASN A O 1
ATOM 2724 N N . PRO A 1 368 ? -5.964 -1.329 -22.756 1.00 78.44 368 PRO A N 1
ATOM 2725 C CA . PRO A 1 368 ? -6.685 -0.117 -22.374 1.00 78.44 368 PRO A CA 1
ATOM 2726 C C . PRO A 1 368 ? -6.808 0.055 -20.856 1.00 78.44 368 PRO A C 1
ATOM 2728 O O . PRO A 1 368 ? -6.955 1.173 -20.365 1.00 78.44 368 PRO A O 1
ATOM 2731 N N . TYR A 1 369 ? -6.643 -1.021 -20.081 1.00 77.19 369 TYR A N 1
ATOM 2732 C CA . TYR A 1 369 ? -6.596 -0.944 -18.620 1.00 77.19 369 TYR A CA 1
ATOM 2733 C C . TYR A 1 369 ? -5.413 -0.142 -18.082 1.00 77.19 369 TYR A C 1
ATOM 2735 O O . TYR A 1 369 ? -5.450 0.274 -16.921 1.00 77.19 369 TYR A O 1
ATOM 2743 N N . LEU A 1 370 ? -4.383 0.099 -18.905 1.00 81.62 370 LEU A N 1
ATOM 2744 C CA . LEU A 1 370 ? -3.259 0.956 -18.534 1.00 81.62 370 LEU A CA 1
ATOM 2745 C C . LEU A 1 370 ? -3.706 2.379 -18.184 1.00 81.62 370 LEU A C 1
ATOM 2747 O O . LEU A 1 370 ? -3.015 3.039 -17.419 1.00 81.62 370 LEU A O 1
ATOM 2751 N N . LEU A 1 371 ? -4.886 2.828 -18.630 1.00 81.06 371 LEU A N 1
ATOM 2752 C CA . LEU A 1 371 ? -5.457 4.112 -18.212 1.00 81.06 371 LEU A CA 1
ATOM 2753 C C . LEU A 1 371 ? -5.594 4.230 -16.682 1.00 81.06 371 LEU A C 1
ATOM 2755 O O . LEU A 1 371 ? -5.439 5.316 -16.126 1.00 81.06 371 LEU A O 1
ATOM 2759 N N . PHE A 1 372 ? -5.845 3.111 -15.999 1.00 80.62 372 PHE A N 1
ATOM 2760 C CA . PHE A 1 372 ? -5.980 3.030 -14.543 1.00 80.62 372 PHE A CA 1
ATOM 2761 C C . PHE A 1 372 ? -4.725 2.482 -13.856 1.00 80.62 372 PHE A C 1
ATOM 2763 O O . PHE A 1 372 ? -4.716 2.307 -12.637 1.00 80.62 372 PHE A O 1
ATOM 2770 N N . ASP A 1 373 ? -3.675 2.172 -14.616 1.00 83.75 373 ASP A N 1
ATOM 2771 C CA . ASP A 1 373 ? -2.395 1.755 -14.062 1.00 83.75 373 ASP A CA 1
ATOM 2772 C C . ASP A 1 373 ? -1.619 2.972 -13.550 1.00 83.75 373 ASP A C 1
ATOM 2774 O O . ASP A 1 373 ? -1.414 3.956 -14.262 1.00 83.75 373 ASP A O 1
ATOM 2778 N N . ILE A 1 374 ? -1.161 2.902 -12.302 1.00 85.06 374 ILE A N 1
ATOM 2779 C CA . ILE A 1 374 ? -0.444 4.014 -11.677 1.00 85.06 374 ILE A CA 1
ATOM 2780 C C . ILE A 1 374 ? 0.915 4.262 -12.343 1.00 85.06 374 ILE A C 1
ATOM 2782 O O . ILE A 1 374 ? 1.329 5.411 -12.475 1.00 85.06 374 ILE A O 1
ATOM 2786 N N . GLY A 1 375 ? 1.592 3.208 -12.814 1.00 86.81 375 GLY A N 1
ATOM 2787 C CA . GLY A 1 375 ? 2.873 3.318 -13.508 1.00 86.81 375 GLY A CA 1
ATOM 2788 C C . GLY A 1 375 ? 2.724 4.042 -14.842 1.00 86.81 375 GLY A C 1
ATOM 2789 O O . GLY A 1 375 ? 3.525 4.921 -15.154 1.00 86.81 375 GLY A O 1
ATOM 2790 N N . PHE A 1 376 ? 1.666 3.739 -15.598 1.00 88.50 376 PHE A N 1
ATOM 2791 C CA . PHE A 1 376 ? 1.282 4.502 -16.786 1.00 88.50 376 PHE A CA 1
ATOM 2792 C C . PHE A 1 376 ? 0.979 5.966 -16.432 1.00 88.50 376 PHE A C 1
ATOM 2794 O O . PHE A 1 376 ? 1.623 6.863 -16.977 1.00 88.50 376 PHE A O 1
ATOM 2801 N N . GLN A 1 377 ? 0.069 6.225 -15.485 1.00 90.50 377 GLN A N 1
ATOM 2802 C CA . GLN A 1 377 ? -0.332 7.588 -15.107 1.00 90.50 377 GLN A CA 1
ATOM 2803 C C . GLN A 1 377 ? 0.864 8.450 -14.682 1.00 90.50 377 GLN A C 1
ATOM 2805 O O . GLN A 1 377 ? 1.056 9.538 -15.225 1.00 90.50 377 GLN A O 1
ATOM 2810 N N . LEU A 1 378 ? 1.708 7.941 -13.778 1.00 90.06 378 LEU A N 1
ATOM 2811 C CA . LEU A 1 378 ? 2.913 8.632 -13.322 1.00 90.06 378 LEU A CA 1
ATOM 2812 C C . LEU A 1 378 ? 3.882 8.885 -14.482 1.00 90.06 378 LEU A C 1
ATOM 2814 O O . LEU A 1 378 ? 4.342 10.006 -14.660 1.00 90.06 378 LEU A O 1
ATOM 2818 N N . SER A 1 379 ? 4.155 7.883 -15.323 1.00 91.38 379 SER A N 1
ATOM 2819 C CA . SER A 1 379 ? 5.118 8.023 -16.423 1.00 91.38 379 SER A CA 1
ATOM 2820 C C . SER A 1 379 ? 4.719 9.101 -17.429 1.00 91.38 379 SER A C 1
ATOM 2822 O O . SER A 1 379 ? 5.554 9.920 -17.825 1.00 91.38 379 SER A O 1
ATOM 2824 N N . PHE A 1 380 ? 3.450 9.114 -17.844 1.00 91.12 380 PHE A N 1
ATOM 2825 C CA . PHE A 1 380 ? 2.942 10.074 -18.821 1.00 91.12 380 PHE A CA 1
ATOM 2826 C C . PHE A 1 380 ? 2.784 11.473 -18.219 1.00 91.12 380 PHE A C 1
ATOM 2828 O O . PHE A 1 380 ? 3.214 12.435 -18.855 1.00 91.12 380 PHE A O 1
ATOM 2835 N N . ALA A 1 381 ? 2.266 11.595 -16.991 1.00 90.94 381 ALA A N 1
ATOM 2836 C CA . ALA A 1 381 ? 2.126 12.884 -16.312 1.00 90.94 381 ALA A CA 1
ATOM 2837 C C . ALA A 1 381 ? 3.488 13.542 -16.036 1.00 90.94 381 ALA A C 1
ATOM 2839 O O . ALA A 1 381 ? 3.687 14.712 -16.363 1.00 90.94 381 ALA A O 1
ATOM 2840 N N . THR A 1 382 ? 4.459 12.780 -15.524 1.00 91.88 382 THR A N 1
ATOM 2841 C CA . THR A 1 382 ? 5.837 13.241 -15.298 1.00 91.88 382 THR A CA 1
ATOM 2842 C C . THR A 1 382 ? 6.520 13.631 -16.605 1.00 91.88 382 THR A C 1
ATOM 2844 O O . THR A 1 382 ? 7.119 14.699 -16.682 1.00 91.88 382 THR A O 1
ATOM 2847 N N . THR A 1 383 ? 6.411 12.816 -17.660 1.00 91.56 383 THR A N 1
ATOM 2848 C CA . THR A 1 383 ? 7.052 13.132 -18.951 1.00 91.56 383 THR A CA 1
ATOM 2849 C C . THR A 1 383 ? 6.439 14.371 -19.595 1.00 91.56 383 THR A C 1
ATOM 2851 O O . THR A 1 383 ? 7.173 15.225 -20.088 1.00 91.56 383 THR A O 1
ATOM 2854 N N . TYR A 1 384 ? 5.111 14.501 -19.559 1.00 88.56 384 TYR A N 1
ATOM 2855 C CA . TYR A 1 384 ? 4.414 15.692 -20.040 1.00 88.56 384 TYR A CA 1
ATOM 2856 C C . TYR A 1 384 ? 4.863 16.946 -19.274 1.00 88.56 384 TYR A C 1
ATOM 2858 O O . TYR A 1 384 ? 5.200 17.956 -19.891 1.00 88.56 384 TYR A O 1
ATOM 2866 N N . ALA A 1 385 ? 4.962 16.860 -17.943 1.00 89.62 385 ALA A N 1
ATOM 2867 C CA . ALA A 1 385 ? 5.445 17.960 -17.119 1.00 89.62 385 ALA A CA 1
ATOM 2868 C C . ALA A 1 385 ? 6.907 18.327 -17.414 1.00 89.62 385 ALA A C 1
ATOM 2870 O O . ALA A 1 385 ? 7.213 19.512 -17.501 1.00 89.62 385 ALA A O 1
ATOM 2871 N N . ILE A 1 386 ? 7.795 17.351 -17.642 1.00 89.38 386 ILE A N 1
ATOM 2872 C CA . ILE A 1 386 ? 9.197 17.595 -18.028 1.00 89.38 386 ILE A CA 1
ATOM 2873 C C . ILE A 1 386 ? 9.283 18.316 -19.376 1.00 89.38 386 ILE A C 1
ATOM 2875 O O . ILE A 1 386 ? 9.950 19.345 -19.466 1.00 89.38 386 ILE A O 1
ATOM 2879 N N . ILE A 1 387 ? 8.592 17.811 -20.407 1.00 85.75 387 ILE A N 1
ATOM 2880 C CA . ILE A 1 387 ? 8.595 18.410 -21.754 1.00 85.75 387 ILE A CA 1
ATOM 2881 C C . ILE A 1 387 ? 8.142 19.874 -21.695 1.00 85.75 387 ILE A C 1
ATOM 2883 O O . ILE A 1 387 ? 8.690 20.718 -22.401 1.00 85.75 387 ILE A O 1
ATOM 2887 N N . PHE A 1 388 ? 7.163 20.179 -20.841 1.00 81.25 388 PHE A N 1
ATOM 2888 C CA . PHE A 1 388 ? 6.594 21.516 -20.732 1.00 81.25 388 PHE A CA 1
ATOM 2889 C C . PHE A 1 388 ? 7.377 22.462 -19.813 1.00 81.25 388 PHE A C 1
ATOM 2891 O O . PHE A 1 388 ? 7.700 23.586 -20.192 1.00 81.25 388 PHE A O 1
ATOM 2898 N N . MET A 1 389 ? 7.638 22.043 -18.577 1.00 84.88 389 MET A N 1
ATOM 2899 C CA . MET A 1 389 ? 8.131 22.936 -17.533 1.00 84.88 389 MET A CA 1
ATOM 2900 C C . MET A 1 389 ? 9.634 23.159 -17.622 1.00 84.88 389 MET A C 1
ATOM 2902 O O . MET A 1 389 ? 10.079 24.248 -17.278 1.00 84.88 389 MET A O 1
ATOM 2906 N N . VAL A 1 390 ? 10.425 22.183 -18.084 1.00 87.25 390 VAL A N 1
ATOM 2907 C CA . VAL A 1 390 ? 11.888 22.347 -18.117 1.00 87.25 390 VAL A CA 1
ATOM 2908 C C . VAL A 1 390 ? 12.302 23.538 -18.987 1.00 87.25 390 VAL A C 1
ATOM 2910 O O . VAL A 1 390 ? 12.979 24.409 -18.444 1.00 87.25 390 VAL A O 1
ATOM 2913 N N . PRO A 1 391 ? 11.846 23.681 -20.252 1.00 82.81 391 PRO A N 1
ATOM 2914 C CA . PRO A 1 391 ? 12.183 24.852 -21.068 1.00 82.81 391 PRO A CA 1
ATOM 2915 C C . PRO A 1 391 ? 11.747 26.186 -20.445 1.00 82.81 391 PRO A C 1
ATOM 2917 O O . PRO A 1 391 ? 12.440 27.191 -20.584 1.00 82.81 391 PRO A O 1
ATOM 2920 N N . LEU A 1 392 ? 10.613 26.206 -19.734 1.00 78.19 392 LEU A N 1
ATOM 2921 C CA . LEU A 1 392 ? 10.112 27.401 -19.046 1.00 78.19 392 LEU A CA 1
ATOM 2922 C C . LEU A 1 392 ? 10.982 27.787 -17.846 1.00 78.19 392 LEU A C 1
ATOM 2924 O O . LEU A 1 392 ? 11.275 28.964 -17.645 1.00 78.19 392 LEU A O 1
ATOM 2928 N N . LEU A 1 393 ? 11.388 26.800 -17.049 1.00 81.06 393 LEU A N 1
ATOM 2929 C CA . LEU A 1 393 ? 12.197 27.002 -15.850 1.00 81.06 393 LEU A CA 1
ATOM 2930 C C . LEU A 1 393 ? 13.637 27.400 -16.200 1.00 81.06 393 LEU A C 1
ATOM 2932 O O . LEU A 1 393 ? 14.217 28.242 -15.519 1.00 81.06 393 LEU A O 1
ATOM 2936 N N . THR A 1 394 ? 14.208 26.838 -17.269 1.00 80.50 394 THR A N 1
ATOM 2937 C CA . THR A 1 394 ? 15.580 27.143 -17.706 1.00 80.50 394 THR A CA 1
ATOM 2938 C C . THR A 1 394 ? 15.658 28.396 -18.581 1.00 80.50 394 THR A C 1
ATOM 2940 O O . THR A 1 394 ? 16.655 29.115 -18.525 1.00 80.50 394 THR A O 1
ATOM 2943 N N . GLY A 1 395 ? 14.609 28.717 -19.348 1.00 67.81 395 GLY A N 1
ATOM 2944 C CA . GLY A 1 395 ? 14.538 29.938 -20.161 1.00 67.81 395 GLY A CA 1
ATOM 2945 C C . GLY A 1 395 ? 14.622 31.224 -19.330 1.00 67.81 395 GLY A C 1
ATOM 2946 O O . GLY A 1 395 ? 15.198 32.212 -19.778 1.00 67.81 395 GLY A O 1
ATOM 2947 N N . LEU A 1 396 ? 14.142 31.189 -18.082 1.00 56.19 396 LEU A N 1
ATOM 2948 C CA . LEU A 1 396 ? 14.274 32.287 -17.117 1.00 56.19 396 LEU A CA 1
ATOM 2949 C C . LEU A 1 396 ? 15.721 32.511 -16.646 1.00 56.19 396 LEU A C 1
ATOM 2951 O O . LEU A 1 396 ? 16.059 33.628 -16.269 1.00 56.19 396 LEU A O 1
ATOM 2955 N N . SER A 1 397 ? 16.578 31.482 -16.663 1.00 54.81 397 SER A N 1
ATOM 2956 C CA . SER A 1 397 ? 17.975 31.595 -16.216 1.00 54.81 397 SER A CA 1
ATOM 2957 C C . SER A 1 397 ? 18.959 31.860 -17.357 1.00 54.81 397 SER A C 1
ATOM 2959 O O . SER A 1 397 ? 20.016 32.443 -17.128 1.00 54.81 397 SER A O 1
ATOM 2961 N N . GLN A 1 398 ? 18.648 31.413 -18.580 1.00 52.31 398 GLN A N 1
ATOM 2962 C CA . GLN A 1 398 ? 19.517 31.591 -19.752 1.00 52.31 398 GLN A CA 1
ATOM 2963 C C . GLN A 1 398 ? 19.557 33.040 -20.260 1.00 52.31 398 GLN A C 1
ATOM 2965 O O . GLN A 1 398 ? 20.558 33.436 -20.844 1.00 52.31 398 GLN A O 1
ATOM 2970 N N . ALA A 1 399 ? 18.548 33.862 -19.954 1.00 50.72 399 ALA A N 1
ATOM 2971 C CA . ALA A 1 399 ? 18.572 35.301 -20.233 1.00 50.72 399 ALA A CA 1
ATOM 2972 C C . ALA A 1 399 ? 19.648 36.075 -19.434 1.00 50.72 399 ALA A C 1
ATOM 2974 O O . ALA A 1 399 ? 19.830 37.269 -19.650 1.00 50.72 399 ALA A O 1
ATOM 2975 N N . SER A 1 400 ? 20.356 35.422 -18.502 1.00 49.41 400 SER A N 1
ATOM 2976 C CA . SER A 1 400 ? 21.295 36.072 -17.579 1.00 49.41 400 SER A CA 1
ATOM 2977 C C . SER A 1 400 ? 22.675 35.400 -17.492 1.00 49.41 400 SER A C 1
ATOM 2979 O O . SER A 1 400 ? 23.421 35.699 -16.562 1.00 49.41 400 SER A O 1
ATOM 2981 N N . CYS A 1 401 ? 23.040 34.468 -18.386 1.00 47.56 401 CYS A N 1
ATOM 2982 C CA . CYS A 1 401 ? 24.319 33.739 -18.302 1.00 47.56 401 CYS A CA 1
ATOM 2983 C C . CYS A 1 401 ? 25.017 33.565 -19.667 1.00 47.56 401 CYS A C 1
ATOM 2985 O O . CYS A 1 401 ? 24.473 32.927 -20.563 1.00 47.56 401 CYS A O 1
ATOM 2987 N N . ASP A 1 402 ? 26.253 34.066 -19.777 1.00 48.56 402 ASP A N 1
ATOM 2988 C CA . ASP A 1 402 ? 27.172 33.871 -20.914 1.00 48.56 402 ASP A CA 1
ATOM 2989 C C . ASP A 1 402 ? 27.694 32.405 -20.974 1.00 48.56 402 ASP A C 1
ATOM 2991 O O . ASP A 1 402 ? 28.197 31.900 -19.958 1.00 48.56 402 ASP A O 1
ATOM 2995 N N . PRO A 1 403 ? 27.594 31.684 -22.113 1.00 50.56 403 PRO A N 1
ATOM 2996 C CA . PRO A 1 403 ? 27.962 30.264 -22.234 1.00 50.56 403 PRO A CA 1
ATOM 2997 C C . PRO A 1 403 ? 29.463 29.922 -22.147 1.00 50.56 403 PRO A C 1
ATOM 2999 O O . PRO A 1 403 ? 29.806 28.738 -22.115 1.00 50.56 403 PRO A O 1
ATOM 3002 N N . SER A 1 404 ? 30.370 30.901 -22.146 1.00 52.03 404 SER A N 1
ATOM 3003 C CA . SER A 1 404 ? 31.796 30.684 -22.455 1.00 52.03 404 SER A CA 1
ATOM 3004 C C . SER A 1 404 ? 32.692 30.192 -21.294 1.00 52.03 404 SER A C 1
ATOM 3006 O O . SER A 1 404 ? 33.779 29.671 -21.543 1.00 52.03 404 SER A O 1
ATOM 3008 N N . GLY A 1 405 ? 32.251 30.255 -20.028 1.00 57.81 405 GLY A N 1
ATOM 3009 C CA . GLY A 1 405 ? 33.057 29.859 -18.853 1.00 57.81 405 GLY A CA 1
ATOM 3010 C C . GLY A 1 405 ? 32.763 28.461 -18.272 1.00 57.81 405 GLY A C 1
ATOM 3011 O O . GLY A 1 405 ? 31.607 28.067 -18.114 1.00 57.81 405 GLY A O 1
ATOM 3012 N N . ALA A 1 406 ? 33.793 27.719 -17.830 1.00 58.66 406 ALA A N 1
ATOM 3013 C CA . ALA A 1 406 ? 33.645 26.399 -17.180 1.00 58.66 406 ALA A CA 1
ATOM 3014 C C . ALA A 1 406 ? 32.757 26.429 -15.912 1.00 58.66 406 ALA A C 1
ATOM 3016 O O . ALA A 1 406 ? 31.953 25.521 -15.687 1.00 58.66 406 ALA A O 1
ATOM 3017 N N . ARG A 1 407 ? 32.821 27.522 -15.135 1.00 58.97 407 ARG A N 1
ATOM 3018 C CA . ARG A 1 407 ? 31.944 27.787 -13.976 1.00 58.97 407 ARG A CA 1
ATOM 3019 C C . ARG A 1 407 ? 30.468 27.952 -14.377 1.00 58.97 407 ARG A C 1
ATOM 3021 O O . ARG A 1 407 ? 29.580 27.526 -13.639 1.00 58.97 407 ARG A O 1
ATOM 3028 N N . ASN A 1 408 ? 30.198 28.484 -15.571 1.00 68.00 408 ASN A N 1
ATOM 3029 C CA . ASN A 1 408 ? 28.841 28.650 -16.106 1.00 68.00 408 ASN A CA 1
ATOM 3030 C C . ASN A 1 408 ? 28.266 27.320 -16.618 1.00 68.00 408 ASN A C 1
ATOM 3032 O O . ASN A 1 408 ? 27.058 27.095 -16.523 1.00 68.00 408 ASN A O 1
ATOM 3036 N N . ARG A 1 409 ? 29.124 26.389 -17.062 1.00 72.12 409 ARG A N 1
ATOM 3037 C CA . ARG A 1 409 ? 28.719 25.035 -17.474 1.00 72.12 409 ARG A CA 1
ATOM 3038 C C . ARG A 1 409 ? 28.209 24.199 -16.297 1.00 72.12 409 ARG A C 1
ATOM 3040 O O . ARG A 1 409 ? 27.119 23.642 -16.390 1.00 72.12 409 ARG A O 1
ATOM 3047 N N . GLY A 1 410 ? 28.944 24.165 -15.180 1.00 78.06 410 GLY A N 1
ATOM 3048 C CA . GLY A 1 410 ? 28.516 23.451 -13.966 1.00 78.06 410 GLY A CA 1
ATOM 3049 C C . GLY A 1 410 ? 27.201 23.996 -13.397 1.00 78.06 410 GLY A C 1
ATOM 3050 O O . GLY A 1 410 ? 26.284 23.234 -13.092 1.00 78.06 410 GLY A O 1
ATOM 3051 N N . ARG A 1 411 ? 27.060 25.328 -13.359 1.00 79.75 411 ARG A N 1
ATOM 3052 C CA . ARG A 1 411 ? 25.816 26.001 -12.957 1.00 79.75 411 ARG A CA 1
ATOM 3053 C C . ARG A 1 411 ? 24.644 25.655 -13.879 1.00 79.75 411 ARG A C 1
ATOM 3055 O O . ARG A 1 411 ? 23.554 25.376 -13.389 1.00 79.75 411 ARG A O 1
ATOM 3062 N N . SER A 1 412 ? 24.860 25.645 -15.194 1.00 79.62 412 SER A N 1
ATOM 3063 C CA . SER A 1 412 ? 23.827 25.281 -16.169 1.00 79.62 412 SER A CA 1
ATOM 3064 C C . SER A 1 412 ? 23.342 23.843 -15.971 1.00 79.62 412 SER A C 1
ATOM 3066 O O . SER A 1 412 ? 22.134 23.613 -15.925 1.00 79.62 412 SER A O 1
ATOM 3068 N N . ILE A 1 413 ? 24.255 22.886 -15.769 1.00 83.50 413 ILE A N 1
ATOM 3069 C CA . ILE A 1 413 ? 23.902 21.482 -15.501 1.00 83.50 413 ILE A CA 1
ATOM 3070 C C . ILE A 1 413 ? 23.030 21.379 -14.245 1.00 83.50 413 ILE A C 1
ATOM 3072 O O . ILE A 1 413 ? 21.950 20.791 -14.302 1.00 83.50 413 ILE A O 1
ATOM 3076 N N . LEU A 1 414 ? 23.440 22.018 -13.145 1.00 85.62 414 LEU A N 1
ATOM 3077 C CA . LEU A 1 414 ? 22.680 22.002 -11.894 1.00 85.62 414 LEU A CA 1
ATOM 3078 C C . LEU A 1 414 ? 21.271 22.591 -12.064 1.00 85.62 414 LEU A C 1
ATOM 3080 O O . LEU A 1 414 ? 20.301 22.013 -11.577 1.00 85.62 414 LEU A O 1
ATOM 3084 N N . ILE A 1 415 ? 21.139 23.703 -12.796 1.00 86.38 415 ILE A N 1
ATOM 3085 C CA . ILE A 1 415 ? 19.837 24.319 -13.087 1.00 86.38 415 ILE A CA 1
ATOM 3086 C C . ILE A 1 415 ? 18.943 23.362 -13.885 1.00 86.38 415 ILE A C 1
ATOM 3088 O O . ILE A 1 415 ? 17.776 23.201 -13.537 1.00 86.38 415 ILE A O 1
ATOM 3092 N N . HIS A 1 416 ? 19.466 22.689 -14.915 1.00 86.94 416 HIS A N 1
ATOM 3093 C CA . HIS A 1 416 ? 18.677 21.733 -15.702 1.00 86.94 416 HIS A CA 1
ATOM 3094 C C . HIS A 1 416 ? 18.270 20.506 -14.876 1.00 86.94 416 HIS A C 1
ATOM 3096 O O . HIS A 1 416 ? 17.134 20.041 -14.995 1.00 86.94 416 HIS A O 1
ATOM 3102 N N . MET A 1 417 ? 19.149 20.003 -14.004 1.00 87.06 417 MET A N 1
ATOM 3103 C CA . MET A 1 417 ? 18.831 18.899 -13.091 1.00 87.06 417 MET A CA 1
ATOM 3104 C C . MET A 1 417 ? 17.740 19.292 -12.087 1.00 87.06 417 MET A C 1
ATOM 3106 O O . MET A 1 417 ? 16.790 18.534 -11.875 1.00 87.06 417 MET A O 1
ATOM 3110 N N . ALA A 1 418 ? 17.831 20.494 -11.512 1.00 90.00 418 ALA A N 1
ATOM 3111 C CA . ALA A 1 418 ? 16.836 21.016 -10.580 1.00 90.00 418 ALA A CA 1
ATOM 3112 C C . ALA A 1 418 ? 15.493 21.268 -11.278 1.00 90.00 418 ALA A C 1
ATOM 3114 O O . ALA A 1 418 ? 14.452 20.850 -10.774 1.00 90.00 418 ALA A O 1
ATOM 3115 N N . ALA A 1 419 ? 15.513 21.871 -12.471 1.00 90.38 419 ALA A N 1
ATOM 3116 C CA . ALA A 1 419 ? 14.322 22.106 -13.282 1.00 90.38 419 ALA A CA 1
ATOM 3117 C C . ALA A 1 419 ? 13.634 20.794 -13.676 1.00 90.38 419 ALA A C 1
ATOM 3119 O O . ALA A 1 419 ? 12.417 20.680 -13.546 1.00 90.38 419 ALA A O 1
ATOM 3120 N N . THR A 1 420 ? 14.403 19.784 -14.097 1.00 90.19 420 THR A N 1
ATOM 3121 C CA . THR A 1 420 ? 13.874 18.452 -14.434 1.00 90.19 420 THR A CA 1
ATOM 3122 C C . THR A 1 420 ? 13.265 17.781 -13.210 1.00 90.19 420 THR A C 1
ATOM 3124 O O . THR A 1 420 ? 12.160 17.252 -13.295 1.00 90.19 420 THR A O 1
ATOM 3127 N N . SER A 1 421 ? 13.934 17.857 -12.057 1.00 91.31 421 SER A N 1
ATOM 3128 C CA . SER A 1 421 ? 13.432 17.297 -10.798 1.00 91.31 421 SER A CA 1
ATOM 3129 C C . SER A 1 421 ? 12.140 17.980 -10.349 1.00 91.31 421 SER A C 1
ATOM 3131 O O . SER A 1 421 ? 11.181 17.301 -9.989 1.00 91.31 421 SER A O 1
ATOM 3133 N N . LEU A 1 422 ? 12.073 19.310 -10.421 1.00 91.38 422 LEU A N 1
ATOM 3134 C CA . LEU A 1 422 ? 10.881 20.078 -10.064 1.00 91.38 422 LEU A CA 1
ATOM 3135 C C . LEU A 1 422 ? 9.713 19.793 -11.017 1.00 91.38 422 LEU A C 1
ATOM 3137 O O . LEU A 1 422 ? 8.592 19.568 -10.565 1.00 91.38 422 LEU A O 1
ATOM 3141 N N . ALA A 1 423 ? 9.976 19.760 -12.325 1.00 90.81 423 ALA A N 1
ATOM 3142 C CA . ALA A 1 423 ? 8.986 19.412 -13.338 1.00 90.81 423 ALA A CA 1
ATOM 3143 C C . ALA A 1 423 ? 8.451 17.990 -13.136 1.00 90.81 423 ALA A C 1
ATOM 3145 O O . ALA A 1 423 ? 7.242 17.762 -13.176 1.00 90.81 423 ALA A O 1
ATOM 3146 N N . ALA A 1 424 ? 9.346 17.040 -12.858 1.00 90.75 424 ALA A N 1
ATOM 3147 C CA . ALA A 1 424 ? 8.971 15.666 -12.588 1.00 90.75 424 ALA A CA 1
ATOM 3148 C C . ALA A 1 424 ? 8.040 15.564 -11.373 1.00 90.75 424 ALA A C 1
ATOM 3150 O O . ALA A 1 424 ? 7.011 14.894 -11.469 1.00 90.75 424 ALA A O 1
ATOM 3151 N N . GLN A 1 425 ? 8.360 16.277 -10.283 1.00 90.62 425 GLN A N 1
ATOM 3152 C CA . GLN A 1 425 ? 7.543 16.306 -9.068 1.00 90.62 425 GLN A CA 1
ATOM 3153 C C . GLN A 1 425 ? 6.200 17.009 -9.262 1.00 90.62 425 GLN A C 1
ATOM 3155 O O . GLN A 1 425 ? 5.191 16.527 -8.758 1.00 90.62 425 GLN A O 1
ATOM 3160 N N . ALA A 1 426 ? 6.140 18.096 -10.032 1.00 90.06 426 ALA A N 1
ATOM 3161 C CA . ALA A 1 426 ? 4.863 18.710 -10.397 1.00 90.06 426 ALA A CA 1
ATOM 3162 C C . ALA A 1 426 ? 3.964 17.720 -11.162 1.00 90.06 426 ALA A C 1
ATOM 3164 O O . ALA A 1 426 ? 2.761 17.643 -10.921 1.00 90.06 426 ALA A O 1
ATOM 3165 N N . GLY A 1 427 ? 4.561 16.905 -12.038 1.00 90.06 427 GLY A N 1
ATOM 3166 C CA . GLY A 1 427 ? 3.853 15.862 -12.772 1.00 90.06 427 GLY A CA 1
ATOM 3167 C C . GLY A 1 427 ? 3.414 14.665 -11.923 1.00 90.06 427 GLY A C 1
ATOM 3168 O O . GLY A 1 427 ? 2.342 14.129 -12.190 1.00 90.06 427 GLY A O 1
ATOM 3169 N N . SER A 1 428 ? 4.189 14.229 -10.923 1.00 91.81 428 SER A N 1
ATOM 3170 C CA . SER A 1 428 ? 3.917 13.001 -10.150 1.00 91.81 428 SER A CA 1
ATOM 3171 C C . SER A 1 428 ? 3.259 13.223 -8.784 1.00 91.81 428 SER A C 1
ATOM 3173 O O . SER A 1 428 ? 2.425 12.409 -8.384 1.00 91.81 428 SER A O 1
ATOM 3175 N N . ALA A 1 429 ? 3.607 14.285 -8.051 1.00 89.69 429 ALA A N 1
ATOM 3176 C CA . ALA A 1 429 ? 3.243 14.451 -6.642 1.00 89.69 429 ALA A CA 1
ATOM 3177 C C . ALA A 1 429 ? 1.725 14.420 -6.365 1.00 89.69 429 ALA A C 1
ATOM 3179 O O . ALA A 1 429 ? 1.339 13.778 -5.390 1.00 89.69 429 ALA A O 1
ATOM 3180 N N . PRO A 1 430 ? 0.837 15.012 -7.193 1.00 90.31 430 PRO A N 1
ATOM 3181 C CA . PRO A 1 430 ? -0.610 14.919 -6.976 1.00 90.31 430 PRO A CA 1
ATOM 3182 C C . PRO A 1 430 ? -1.154 13.487 -7.077 1.00 90.31 430 PRO A C 1
ATOM 3184 O O . PRO A 1 430 ? -2.022 13.104 -6.294 1.00 90.31 430 PRO A O 1
ATOM 3187 N N . LEU A 1 431 ? -0.632 12.676 -8.006 1.00 90.25 431 LEU A N 1
ATOM 3188 C CA . LEU A 1 431 ? -0.988 11.255 -8.114 1.00 90.25 431 LEU A CA 1
ATOM 3189 C C . LEU A 1 431 ? -0.417 10.459 -6.940 1.00 90.25 431 LEU A C 1
ATOM 3191 O O . LEU A 1 431 ? -1.123 9.633 -6.368 1.00 90.25 431 LEU A O 1
ATOM 3195 N N . VAL A 1 432 ? 0.829 10.728 -6.540 1.00 88.50 432 VAL A N 1
ATOM 3196 C CA . VAL A 1 432 ? 1.433 10.076 -5.367 1.00 88.50 432 VAL A CA 1
ATOM 3197 C C . VAL A 1 432 ? 0.627 10.394 -4.102 1.00 88.50 432 VAL A C 1
ATOM 3199 O O . VAL A 1 432 ? 0.290 9.484 -3.347 1.00 88.50 432 VAL A O 1
ATOM 3202 N N . ALA A 1 433 ? 0.213 11.648 -3.921 1.00 86.44 433 ALA A N 1
ATOM 3203 C CA . ALA A 1 433 ? -0.651 12.075 -2.825 1.00 86.44 433 ALA A CA 1
ATOM 3204 C C . ALA A 1 433 ? -2.017 11.369 -2.841 1.00 86.44 433 ALA A C 1
ATOM 3206 O O . ALA A 1 433 ? -2.519 10.986 -1.788 1.00 86.44 433 ALA A O 1
ATOM 3207 N N . LEU A 1 434 ? -2.612 11.172 -4.023 1.00 84.31 434 LEU A N 1
ATOM 3208 C CA . LEU A 1 434 ? -3.903 10.496 -4.176 1.00 84.31 434 LEU A CA 1
ATOM 3209 C C . LEU A 1 434 ? -3.847 9.010 -3.813 1.00 84.31 434 LEU A C 1
ATOM 3211 O O . LEU A 1 434 ? -4.739 8.510 -3.130 1.00 84.31 434 LEU A O 1
ATOM 3215 N N . TYR A 1 435 ? -2.836 8.301 -4.321 1.00 82.38 435 TYR A N 1
ATOM 3216 C CA . TYR A 1 435 ? -2.755 6.844 -4.212 1.00 82.38 435 TYR A CA 1
ATOM 3217 C C . TYR A 1 435 ? -2.036 6.371 -2.953 1.00 82.38 435 TYR A C 1
ATOM 3219 O O . TYR A 1 435 ? -2.435 5.360 -2.381 1.00 82.38 435 TYR A O 1
ATOM 3227 N N . PHE A 1 436 ? -0.992 7.081 -2.525 1.00 80.38 436 PHE A N 1
ATOM 3228 C CA . PHE A 1 436 ? -0.151 6.679 -1.396 1.00 80.38 436 PHE A CA 1
ATOM 3229 C C . PHE A 1 436 ? -0.393 7.517 -0.139 1.00 80.38 436 PHE A C 1
ATOM 3231 O O . PHE A 1 436 ? 0.044 7.126 0.941 1.00 80.38 436 PHE A O 1
ATOM 3238 N N . GLY A 1 437 ? -1.121 8.635 -0.250 1.00 78.31 437 GLY A N 1
ATOM 3239 C CA . GLY A 1 437 ? -1.443 9.489 0.893 1.00 78.31 437 GLY A CA 1
ATOM 3240 C C . GLY A 1 437 ? -0.231 10.233 1.452 1.00 78.31 437 GLY A C 1
ATOM 3241 O O . GLY A 1 437 ? -0.222 10.597 2.624 1.00 78.31 437 GLY A O 1
ATOM 3242 N N . THR A 1 438 ? 0.812 10.432 0.644 1.00 83.69 438 THR A N 1
ATOM 3243 C CA . THR A 1 438 ? 2.089 11.017 1.073 1.00 83.69 438 THR A CA 1
ATOM 3244 C C . THR A 1 438 ? 2.627 11.991 0.037 1.00 83.69 438 THR A C 1
ATOM 3246 O O . THR A 1 438 ? 2.470 11.779 -1.164 1.00 83.69 438 THR A O 1
ATOM 3249 N N . VAL A 1 439 ? 3.327 13.025 0.492 1.00 88.25 439 VAL A N 1
ATOM 3250 C CA . VAL A 1 439 ? 4.170 13.892 -0.341 1.00 88.25 439 VAL A CA 1
ATOM 3251 C C . VAL A 1 439 ? 5.525 14.017 0.339 1.00 88.25 439 VAL A C 1
ATOM 3253 O O . VAL A 1 439 ? 5.584 14.127 1.561 1.00 88.25 439 VAL A O 1
ATOM 3256 N N . SER A 1 440 ? 6.598 14.015 -0.446 1.00 90.81 440 SER A N 1
ATOM 3257 C CA . SER A 1 440 ? 7.968 14.147 0.053 1.00 90.81 440 SER A CA 1
ATOM 3258 C C . SER A 1 440 ? 8.526 15.518 -0.339 1.00 90.81 440 SER A C 1
ATOM 3260 O O . SER A 1 440 ? 8.949 15.694 -1.484 1.00 90.81 440 SER A O 1
ATOM 3262 N N . PRO A 1 441 ? 8.529 16.519 0.564 1.00 88.69 441 PRO A N 1
ATOM 3263 C CA . PRO A 1 441 ? 9.030 17.862 0.255 1.00 88.69 441 PRO A CA 1
ATOM 3264 C C . PRO A 1 441 ? 10.501 17.864 -0.168 1.00 88.69 441 PRO A C 1
ATOM 3266 O O . PRO A 1 441 ? 10.911 18.653 -1.017 1.00 88.69 441 PRO A O 1
ATOM 3269 N N . LEU A 1 442 ? 11.287 16.937 0.386 1.00 90.38 442 LEU A N 1
ATOM 3270 C CA . LEU A 1 442 ? 12.709 16.791 0.084 1.00 90.38 442 LEU A CA 1
ATOM 3271 C C . LEU A 1 442 ? 12.987 16.139 -1.274 1.00 90.38 442 LEU A C 1
ATOM 3273 O O . LEU A 1 442 ? 14.148 16.045 -1.659 1.00 90.38 442 LEU A O 1
ATOM 3277 N N . ALA A 1 443 ? 11.971 15.720 -2.033 1.00 90.69 443 ALA A N 1
ATOM 3278 C CA . ALA A 1 443 ? 12.187 14.903 -3.223 1.00 90.69 443 ALA A CA 1
ATOM 3279 C C . ALA A 1 443 ? 12.990 15.602 -4.330 1.00 90.69 443 ALA A C 1
ATOM 3281 O O . ALA A 1 443 ? 13.709 14.939 -5.071 1.00 90.69 443 ALA A O 1
ATOM 3282 N N . VAL A 1 444 ? 12.928 16.935 -4.438 1.00 90.25 444 VAL A N 1
ATOM 3283 C CA . VAL A 1 444 ? 13.767 17.685 -5.393 1.00 90.25 444 VAL A CA 1
ATOM 3284 C C . VAL A 1 444 ? 15.242 17.623 -4.987 1.00 90.25 444 VAL A C 1
ATOM 3286 O O . VAL A 1 444 ? 16.092 17.335 -5.824 1.00 90.25 444 VAL A O 1
ATOM 3289 N N . VAL A 1 445 ? 15.544 17.841 -3.704 1.00 91.75 445 VAL A N 1
ATOM 3290 C CA . VAL A 1 445 ? 16.914 17.775 -3.164 1.00 91.75 445 VAL A CA 1
ATOM 3291 C C . VAL A 1 445 ? 17.442 16.342 -3.220 1.00 91.75 445 VAL A C 1
ATOM 3293 O O . VAL A 1 445 ? 18.562 16.109 -3.667 1.00 91.75 445 VAL A O 1
ATOM 3296 N N . ALA A 1 446 ? 16.609 15.374 -2.841 1.00 92.75 446 ALA A N 1
ATOM 3297 C CA . ALA A 1 446 ? 16.935 13.960 -2.911 1.00 92.75 446 ALA A CA 1
ATOM 3298 C C . ALA A 1 446 ? 17.226 13.524 -4.353 1.00 92.75 446 ALA A C 1
ATOM 3300 O O . ALA A 1 446 ? 18.223 12.849 -4.585 1.00 92.75 446 ALA A O 1
ATOM 3301 N N . ASN A 1 447 ? 16.436 13.967 -5.337 1.00 91.44 447 ASN A N 1
ATOM 3302 C CA . ASN A 1 447 ? 16.694 13.670 -6.747 1.00 91.44 447 ASN A CA 1
ATOM 3303 C C . ASN A 1 447 ? 18.042 14.226 -7.229 1.00 91.44 447 ASN A C 1
ATOM 3305 O O . ASN A 1 447 ? 18.731 13.552 -7.988 1.00 91.44 447 ASN A O 1
ATOM 3309 N N . LEU A 1 448 ? 18.449 15.415 -6.772 1.00 91.25 448 LEU A N 1
ATOM 3310 C CA . LEU A 1 448 ? 19.741 16.003 -7.141 1.00 91.25 448 LEU A CA 1
ATOM 3311 C C . LEU A 1 448 ? 20.941 15.197 -6.625 1.00 91.25 448 LEU A C 1
ATOM 3313 O O . LEU A 1 448 ? 21.976 15.186 -7.286 1.00 91.25 448 LEU A O 1
ATOM 3317 N N . ALA A 1 449 ? 20.808 14.529 -5.477 1.00 91.75 449 ALA A N 1
ATOM 3318 C CA . ALA A 1 449 ? 21.884 13.741 -4.875 1.00 91.75 449 ALA A CA 1
ATOM 3319 C C . ALA A 1 449 ? 21.840 12.257 -5.279 1.00 91.75 449 ALA A C 1
ATOM 3321 O O . ALA A 1 449 ? 22.859 11.676 -5.643 1.00 91.75 449 ALA A O 1
ATOM 3322 N N . ILE A 1 450 ? 20.658 11.641 -5.228 1.00 92.69 450 ILE A N 1
ATOM 3323 C CA . ILE A 1 450 ? 20.478 10.193 -5.375 1.00 92.69 450 ILE A CA 1
ATOM 3324 C C . ILE A 1 450 ? 20.451 9.766 -6.840 1.00 92.69 450 ILE A C 1
ATOM 3326 O O . ILE A 1 450 ? 21.092 8.775 -7.181 1.00 92.69 450 ILE A O 1
ATOM 3330 N N . VAL A 1 451 ? 19.745 10.490 -7.717 1.00 90.25 451 VAL A N 1
ATOM 3331 C CA . VAL A 1 451 ? 19.602 10.074 -9.125 1.00 90.25 451 VAL A CA 1
ATOM 3332 C C . VAL A 1 451 ? 20.965 9.958 -9.819 1.00 90.25 451 VAL A C 1
ATOM 3334 O O . VAL A 1 451 ? 21.193 8.927 -10.440 1.00 90.25 451 VAL A O 1
ATOM 3337 N N . PRO A 1 452 ? 21.922 10.901 -9.678 1.00 90.25 452 PRO A N 1
ATOM 3338 C CA . PRO A 1 452 ? 23.247 10.739 -10.280 1.00 90.25 452 PRO A CA 1
ATOM 3339 C C . PRO A 1 452 ? 24.001 9.496 -9.800 1.00 90.25 452 PRO A C 1
ATOM 3341 O O . PRO A 1 452 ? 24.634 8.824 -10.610 1.00 90.25 452 PRO A O 1
ATOM 3344 N N . LEU A 1 453 ? 23.921 9.171 -8.504 1.00 93.56 453 LEU A N 1
ATOM 3345 C CA . LEU A 1 453 ? 24.558 7.976 -7.942 1.00 93.56 453 LEU A CA 1
ATOM 3346 C C . LEU A 1 453 ? 23.912 6.701 -8.487 1.00 93.56 453 LEU A C 1
ATOM 3348 O O . LEU A 1 453 ? 24.609 5.785 -8.911 1.00 93.56 453 LEU A O 1
ATOM 3352 N N . VAL A 1 454 ? 22.581 6.658 -8.522 1.00 92.19 454 VAL A N 1
ATOM 3353 C CA . VAL A 1 454 ? 21.833 5.511 -9.044 1.00 92.19 454 VAL A CA 1
ATOM 3354 C C . VAL A 1 454 ? 22.096 5.308 -10.535 1.00 92.19 454 VAL A C 1
ATOM 3356 O O . VAL A 1 454 ? 22.351 4.185 -10.958 1.00 92.19 454 VAL A O 1
ATOM 3359 N N . GLU A 1 455 ? 22.099 6.373 -11.334 1.00 90.38 455 GLU A N 1
ATOM 3360 C CA . GLU A 1 455 ? 22.385 6.285 -12.771 1.00 90.38 455 GLU A CA 1
ATOM 3361 C C . GLU A 1 455 ? 23.848 5.905 -13.038 1.00 90.38 455 GLU A C 1
ATOM 3363 O O . GLU A 1 455 ? 24.129 5.138 -13.960 1.00 90.38 455 GLU A O 1
ATOM 3368 N N . ALA A 1 456 ? 24.788 6.361 -12.200 1.00 92.44 456 ALA A N 1
ATOM 3369 C CA . ALA A 1 456 ? 26.168 5.885 -12.242 1.00 92.44 456 ALA A CA 1
ATOM 3370 C C . ALA A 1 456 ? 26.246 4.381 -11.939 1.00 92.44 456 ALA A C 1
ATOM 3372 O O . ALA A 1 456 ? 26.921 3.660 -12.673 1.00 92.44 456 ALA A O 1
ATOM 3373 N N . ALA A 1 457 ? 25.515 3.902 -10.927 1.00 93.62 457 ALA A N 1
ATOM 3374 C CA . ALA A 1 457 ? 25.459 2.486 -10.575 1.00 93.62 457 ALA A CA 1
ATOM 3375 C C . ALA A 1 457 ? 24.841 1.624 -11.687 1.00 93.62 457 ALA A C 1
ATOM 3377 O O . ALA A 1 457 ? 25.347 0.552 -12.013 1.00 93.62 457 ALA A O 1
ATOM 3378 N N . VAL A 1 458 ? 23.765 2.104 -12.317 1.00 91.62 458 VAL A N 1
ATOM 3379 C CA . VAL A 1 458 ? 23.144 1.456 -13.482 1.00 91.62 458 VAL A CA 1
ATOM 3380 C C . VAL A 1 458 ? 24.146 1.369 -14.632 1.00 91.62 458 VAL A C 1
ATOM 3382 O O . VAL A 1 458 ? 24.316 0.301 -15.216 1.00 91.62 458 VAL A O 1
ATOM 3385 N N . MET A 1 459 ? 24.864 2.453 -14.931 1.00 89.94 459 MET A N 1
ATOM 3386 C CA . MET A 1 459 ? 25.841 2.482 -16.020 1.00 89.94 459 MET A CA 1
ATOM 3387 C C . MET A 1 459 ? 27.023 1.548 -15.803 1.00 89.94 459 MET A C 1
ATOM 3389 O O . MET A 1 459 ? 27.349 0.754 -16.691 1.00 89.94 459 MET A O 1
ATOM 3393 N N . THR A 1 460 ? 27.663 1.617 -14.636 1.00 92.31 460 THR A N 1
ATOM 3394 C CA . THR A 1 460 ? 28.793 0.741 -14.304 1.00 92.31 460 THR A CA 1
ATOM 3395 C C . THR A 1 460 ? 28.356 -0.716 -14.285 1.00 92.31 460 THR A C 1
ATOM 3397 O O . THR A 1 460 ? 29.088 -1.570 -14.778 1.00 92.31 460 THR A O 1
ATOM 3400 N N . ALA A 1 461 ? 27.139 -1.011 -13.829 1.00 92.88 461 ALA A N 1
ATOM 3401 C CA . ALA A 1 461 ? 26.599 -2.361 -13.836 1.00 92.88 461 ALA A CA 1
ATOM 3402 C C . ALA A 1 461 ? 26.242 -2.877 -15.232 1.00 92.88 461 ALA A C 1
ATOM 3404 O O . ALA A 1 461 ? 26.466 -4.054 -15.508 1.00 92.88 461 ALA A O 1
ATOM 3405 N N . MET A 1 462 ? 25.747 -2.033 -16.144 1.00 90.00 462 MET A N 1
ATOM 3406 C CA . MET A 1 462 ? 25.568 -2.434 -17.544 1.00 90.00 462 MET A CA 1
ATOM 3407 C C . MET A 1 462 ? 26.917 -2.787 -18.177 1.00 90.00 462 MET A C 1
ATOM 3409 O O . MET A 1 462 ? 27.048 -3.858 -18.769 1.00 90.00 462 MET A O 1
ATOM 3413 N N . VAL A 1 463 ? 27.932 -1.934 -18.004 1.00 91.31 463 VAL A N 1
ATOM 3414 C CA . VAL A 1 463 ? 29.297 -2.182 -18.501 1.00 91.31 463 VAL A CA 1
ATOM 3415 C C . VAL A 1 463 ? 29.880 -3.455 -17.887 1.00 91.31 463 VAL A C 1
ATOM 3417 O O . VAL A 1 463 ? 30.360 -4.322 -18.614 1.00 91.31 463 VAL A O 1
ATOM 3420 N N . SER A 1 464 ? 29.777 -3.600 -16.567 1.00 93.75 464 SER A N 1
ATOM 3421 C CA . SER A 1 464 ? 30.226 -4.774 -15.824 1.00 93.75 464 SER A CA 1
ATOM 3422 C C . SER A 1 464 ? 29.535 -6.057 -16.283 1.00 93.75 464 SER A C 1
ATOM 3424 O O . SER A 1 464 ? 30.196 -7.064 -16.525 1.00 93.75 464 SER A O 1
ATOM 3426 N N . GLY A 1 465 ? 28.215 -6.021 -16.480 1.00 92.19 465 GLY A N 1
ATOM 3427 C CA . GLY A 1 465 ? 27.443 -7.157 -16.967 1.00 92.19 465 GLY A CA 1
ATOM 3428 C C . GLY A 1 465 ? 27.921 -7.623 -18.342 1.00 92.19 465 GLY A C 1
ATOM 3429 O O . GLY A 1 465 ? 28.133 -8.818 -18.545 1.00 92.19 465 GLY A O 1
ATOM 3430 N N . PHE A 1 466 ? 28.141 -6.696 -19.280 1.00 90.56 466 PHE A N 1
ATOM 3431 C CA . PHE A 1 466 ? 28.677 -7.036 -20.602 1.00 90.56 466 PHE A CA 1
ATOM 3432 C C . PHE A 1 466 ? 30.119 -7.552 -20.527 1.00 90.56 466 PHE A C 1
ATOM 3434 O O . PHE A 1 466 ? 30.420 -8.585 -21.126 1.00 90.56 466 PHE A O 1
ATOM 3441 N N . LEU A 1 467 ? 30.996 -6.886 -19.768 1.00 91.94 467 LEU A N 1
ATOM 3442 C CA . LEU A 1 467 ? 32.387 -7.312 -19.595 1.00 91.94 467 LEU A CA 1
ATOM 3443 C C . LEU A 1 467 ? 32.484 -8.683 -18.931 1.00 91.94 467 LEU A C 1
ATOM 3445 O O . LEU A 1 467 ? 33.258 -9.506 -19.392 1.00 91.94 467 LEU A O 1
ATOM 3449 N N . GLY A 1 468 ? 31.666 -8.973 -17.922 1.00 91.00 468 GLY A N 1
ATOM 3450 C CA . GLY A 1 468 ? 31.667 -10.270 -17.246 1.00 91.00 468 GLY A CA 1
ATOM 3451 C C . GLY A 1 468 ? 31.168 -11.420 -18.123 1.00 91.00 468 GLY A C 1
ATOM 3452 O O . GLY A 1 468 ? 31.513 -12.568 -17.862 1.00 91.00 468 GLY A O 1
ATOM 3453 N N . ILE A 1 469 ? 30.400 -11.134 -19.182 1.00 91.31 469 ILE A N 1
ATOM 3454 C CA . ILE A 1 469 ? 30.028 -12.134 -20.196 1.00 91.31 469 ILE A CA 1
ATOM 3455 C C . ILE A 1 469 ? 31.179 -12.380 -21.180 1.00 91.31 469 ILE A C 1
ATOM 3457 O O . ILE A 1 469 ? 31.397 -13.523 -21.574 1.00 91.31 469 ILE A O 1
ATOM 3461 N N . VAL A 1 470 ? 31.883 -11.326 -21.607 1.00 91.38 470 VAL A N 1
ATOM 3462 C CA . VAL A 1 470 ? 32.931 -11.414 -22.643 1.00 91.38 470 VAL A CA 1
ATOM 3463 C C . VAL A 1 470 ? 34.282 -11.852 -22.064 1.00 91.38 470 VAL A C 1
ATOM 3465 O O . VAL A 1 470 ? 34.989 -12.638 -22.683 1.00 91.38 470 VAL A O 1
ATOM 3468 N N . ALA A 1 471 ? 34.629 -11.357 -20.879 1.00 89.75 471 ALA A N 1
ATOM 3469 C CA . ALA A 1 471 ? 35.884 -11.586 -20.172 1.00 89.75 471 ALA A CA 1
ATOM 3470 C C . ALA A 1 471 ? 35.617 -11.714 -18.654 1.00 89.75 471 ALA A C 1
ATOM 3472 O O . ALA A 1 471 ? 35.749 -10.734 -17.908 1.00 89.75 471 ALA A O 1
ATOM 3473 N N . PRO A 1 472 ? 35.214 -12.912 -18.183 1.00 86.94 472 PRO A N 1
ATOM 3474 C CA . PRO A 1 472 ? 34.946 -13.162 -16.768 1.00 86.94 472 PRO A CA 1
ATOM 3475 C C . PRO A 1 472 ? 36.136 -12.764 -15.882 1.00 86.94 472 PRO A C 1
ATOM 3477 O O . PRO A 1 472 ? 37.276 -13.108 -16.182 1.00 86.94 472 PRO A O 1
ATOM 3480 N N . GLY A 1 473 ? 35.880 -12.034 -14.793 1.00 85.62 473 GLY A N 1
ATOM 3481 C CA . GLY A 1 473 ? 36.901 -11.560 -13.850 1.00 85.62 473 GLY A CA 1
ATOM 3482 C C . GLY A 1 473 ? 37.223 -10.068 -13.984 1.00 85.62 473 GLY A C 1
ATOM 3483 O O . GLY A 1 473 ? 37.387 -9.396 -12.967 1.00 85.62 473 GLY A O 1
ATOM 3484 N N . LEU A 1 474 ? 37.201 -9.503 -15.201 1.00 89.81 474 LEU A N 1
ATOM 3485 C CA . LEU A 1 474 ? 37.422 -8.058 -15.417 1.00 89.81 474 LEU A CA 1
ATOM 3486 C C . LEU A 1 474 ? 36.272 -7.181 -14.896 1.00 89.81 474 LEU A C 1
ATOM 3488 O O . LEU A 1 474 ? 36.427 -5.978 -14.703 1.00 89.81 474 LEU A O 1
ATOM 3492 N N . ASN A 1 475 ? 35.112 -7.784 -14.655 1.00 92.94 475 ASN A N 1
ATOM 3493 C CA . ASN A 1 475 ? 33.937 -7.143 -14.081 1.00 92.94 475 ASN A CA 1
ATOM 3494 C C . ASN A 1 475 ? 34.038 -6.932 -12.557 1.00 92.94 475 ASN A C 1
ATOM 3496 O O . ASN A 1 475 ? 33.354 -6.061 -12.021 1.00 92.94 475 ASN A O 1
ATOM 3500 N N . LEU A 1 476 ? 34.894 -7.684 -11.852 1.00 92.94 476 LEU A N 1
ATOM 3501 C CA . LEU A 1 476 ? 34.963 -7.656 -10.384 1.00 92.94 476 LEU A CA 1
ATOM 3502 C C . LEU A 1 476 ? 35.400 -6.294 -9.811 1.00 92.94 476 LEU A C 1
ATOM 3504 O O . LEU A 1 476 ? 34.721 -5.815 -8.902 1.00 92.94 476 LEU A O 1
ATOM 3508 N N . PRO A 1 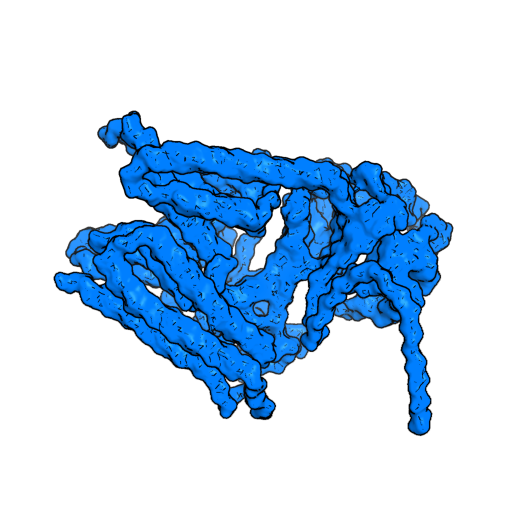477 ? 36.436 -5.603 -10.337 1.00 94.56 477 PRO A N 1
ATOM 3509 C CA . PRO A 1 477 ? 36.791 -4.267 -9.850 1.00 94.56 477 PRO A CA 1
ATOM 3510 C C . PRO A 1 477 ? 35.674 -3.240 -10.076 1.00 94.56 477 PRO A C 1
ATOM 3512 O O . PRO A 1 477 ? 35.454 -2.360 -9.245 1.00 94.56 477 PRO A O 1
ATOM 3515 N N . ILE A 1 478 ? 34.930 -3.374 -11.181 1.00 94.88 478 ILE A N 1
ATOM 3516 C CA . ILE A 1 478 ? 33.793 -2.498 -11.496 1.00 94.88 478 ILE A CA 1
ATOM 3517 C C . ILE A 1 478 ? 32.647 -2.755 -10.516 1.00 94.88 478 ILE A C 1
ATOM 3519 O O . ILE A 1 478 ? 32.058 -1.801 -10.012 1.00 94.88 478 ILE A O 1
ATOM 3523 N N . ASN A 1 479 ? 32.359 -4.021 -10.198 1.00 94.88 479 ASN A N 1
ATOM 3524 C CA . ASN A 1 479 ? 31.351 -4.383 -9.200 1.00 94.88 479 ASN A CA 1
ATOM 3525 C C . ASN A 1 479 ? 31.733 -3.897 -7.804 1.00 94.88 479 ASN A C 1
ATOM 3527 O O . ASN A 1 479 ? 30.877 -3.377 -7.096 1.00 94.88 479 ASN A O 1
ATOM 3531 N N . LEU A 1 480 ? 33.011 -3.977 -7.430 1.00 94.19 480 LEU A N 1
ATOM 3532 C CA . LEU A 1 480 ? 33.494 -3.411 -6.173 1.00 94.19 480 LEU A CA 1
ATOM 3533 C C . LEU A 1 480 ? 33.265 -1.892 -6.126 1.00 94.19 480 LEU A C 1
ATOM 3535 O O . LEU A 1 480 ? 32.698 -1.386 -5.161 1.00 94.19 480 LEU A O 1
ATOM 3539 N N . GLY A 1 481 ? 33.614 -1.170 -7.196 1.00 94.94 481 GLY A N 1
ATOM 3540 C CA . GLY A 1 481 ? 33.293 0.254 -7.333 1.00 94.94 481 GLY A CA 1
ATOM 3541 C C . GLY A 1 481 ? 31.790 0.530 -7.230 1.00 94.94 481 GLY A C 1
ATOM 3542 O O . GLY A 1 481 ? 31.364 1.462 -6.549 1.00 94.94 481 GLY A O 1
ATOM 3543 N N . ASN A 1 482 ? 30.971 -0.321 -7.847 1.00 94.88 482 ASN A N 1
ATOM 3544 C CA . ASN A 1 482 ? 29.520 -0.217 -7.796 1.00 94.88 482 ASN A CA 1
ATOM 3545 C C . ASN A 1 482 ? 28.957 -0.438 -6.381 1.00 94.88 482 ASN A C 1
ATOM 3547 O O . ASN A 1 482 ? 28.016 0.248 -5.987 1.00 94.88 482 ASN A O 1
ATOM 3551 N N . SER A 1 483 ? 29.564 -1.328 -5.589 1.00 94.88 483 SER A N 1
ATOM 3552 C CA . SER A 1 483 ? 29.220 -1.522 -4.176 1.00 94.88 483 SER A CA 1
ATOM 3553 C C . SER A 1 483 ? 29.340 -0.211 -3.391 1.00 94.88 483 SER A C 1
ATOM 3555 O O . SER A 1 483 ? 28.399 0.175 -2.697 1.00 94.88 483 SER A O 1
ATOM 3557 N N . PHE A 1 484 ? 30.434 0.539 -3.573 1.00 95.56 484 PHE A N 1
ATOM 3558 C CA . PHE A 1 484 ? 30.615 1.843 -2.923 1.00 95.56 484 PHE A CA 1
ATOM 3559 C C . PHE A 1 484 ? 29.578 2.881 -3.369 1.00 95.56 484 PHE A C 1
ATOM 3561 O O . PHE A 1 484 ? 29.061 3.628 -2.537 1.00 95.56 484 PHE A O 1
ATOM 3568 N N . ILE A 1 485 ? 29.233 2.917 -4.662 1.00 95.44 485 ILE A N 1
ATOM 3569 C CA . ILE A 1 485 ? 28.205 3.831 -5.186 1.00 95.44 485 ILE A CA 1
ATOM 3570 C C . ILE A 1 485 ? 26.840 3.515 -4.561 1.00 95.44 485 ILE A C 1
ATOM 3572 O O . ILE A 1 485 ? 26.156 4.422 -4.080 1.00 95.44 485 ILE A O 1
ATOM 3576 N N . LEU A 1 486 ? 26.457 2.235 -4.523 1.00 93.62 486 LEU A N 1
ATOM 3577 C CA . LEU A 1 486 ? 25.198 1.786 -3.927 1.00 93.62 486 LEU A CA 1
ATOM 3578 C C . LEU A 1 486 ? 25.148 2.086 -2.424 1.00 93.62 486 LEU A C 1
ATOM 3580 O O . LEU A 1 486 ? 24.140 2.607 -1.951 1.00 93.62 486 LEU A O 1
ATOM 3584 N N . GLN A 1 487 ? 26.231 1.837 -1.680 1.00 93.25 487 GLN A N 1
ATOM 3585 C CA . GLN A 1 487 ? 26.318 2.204 -0.259 1.00 93.25 487 GLN A CA 1
ATOM 3586 C C . GLN A 1 487 ? 26.184 3.710 -0.051 1.00 93.25 487 GLN A C 1
ATOM 3588 O O . GLN A 1 487 ? 25.470 4.139 0.854 1.00 93.25 487 GLN A O 1
ATOM 3593 N N . GLY A 1 488 ? 26.823 4.517 -0.902 1.00 94.31 488 GLY A N 1
ATOM 3594 C CA . GLY A 1 488 ? 26.678 5.969 -0.889 1.00 94.31 488 GLY A CA 1
ATOM 3595 C C . GLY A 1 488 ? 25.223 6.395 -1.081 1.00 94.31 488 GLY A C 1
ATOM 3596 O O . GLY A 1 488 ? 24.701 7.167 -0.278 1.00 94.31 488 GLY A O 1
ATOM 3597 N N . ALA A 1 489 ? 24.538 5.842 -2.086 1.00 93.94 489 ALA A N 1
ATOM 3598 C CA . ALA A 1 489 ? 23.125 6.123 -2.334 1.00 93.94 489 ALA A CA 1
ATOM 3599 C C . ALA A 1 489 ? 22.239 5.720 -1.142 1.00 93.94 489 ALA A C 1
ATOM 3601 O O . ALA A 1 489 ? 21.404 6.515 -0.710 1.00 93.94 489 ALA A O 1
ATOM 3602 N N . ILE A 1 490 ? 22.457 4.533 -0.565 1.00 92.31 490 ILE A N 1
ATOM 3603 C CA . ILE A 1 490 ? 21.719 4.052 0.612 1.00 92.31 490 ILE A CA 1
ATOM 3604 C C . ILE A 1 490 ? 21.945 4.986 1.808 1.00 92.31 490 ILE A C 1
ATOM 3606 O O . ILE A 1 490 ? 20.977 5.456 2.402 1.00 92.31 490 ILE A O 1
ATOM 3610 N N . LYS A 1 491 ? 23.198 5.329 2.125 1.00 93.69 491 LYS A N 1
ATOM 3611 C CA . LYS A 1 491 ? 23.545 6.176 3.277 1.00 93.69 491 LYS A CA 1
ATOM 3612 C C . LYS A 1 491 ? 23.022 7.607 3.143 1.00 93.69 491 LYS A C 1
ATOM 3614 O O . LYS A 1 491 ? 22.551 8.186 4.118 1.00 93.69 491 LYS A O 1
ATOM 3619 N N . VAL A 1 492 ? 23.079 8.186 1.943 1.00 94.62 492 VAL A N 1
ATOM 3620 C CA . VAL A 1 492 ? 22.478 9.505 1.685 1.00 94.62 492 VAL A CA 1
ATOM 3621 C C . VAL A 1 492 ? 20.957 9.423 1.804 1.00 94.62 492 VAL A C 1
ATOM 3623 O O . VAL A 1 492 ? 20.342 10.320 2.379 1.00 94.62 492 VAL A O 1
ATOM 3626 N N . SER A 1 493 ? 20.340 8.345 1.308 1.00 93.69 493 SER A N 1
ATOM 3627 C CA . SER A 1 493 ? 18.889 8.174 1.394 1.00 93.69 493 SER A CA 1
ATOM 3628 C C . SER A 1 493 ? 18.403 8.049 2.840 1.00 93.69 493 SER A C 1
ATOM 3630 O O . SER A 1 493 ? 17.423 8.701 3.193 1.00 93.69 493 SER A O 1
ATOM 3632 N N . SER A 1 494 ? 19.112 7.299 3.691 1.00 92.25 494 SER A N 1
ATOM 3633 C CA . SER A 1 494 ? 18.755 7.134 5.103 1.00 92.25 494 SER A CA 1
ATOM 3634 C C . SER A 1 494 ? 18.939 8.429 5.895 1.00 92.25 494 SER A C 1
ATOM 3636 O O . SER A 1 494 ? 18.054 8.802 6.662 1.00 92.25 494 SER A O 1
ATOM 3638 N N . LEU A 1 495 ? 20.019 9.178 5.639 1.00 93.56 495 LEU A N 1
ATOM 3639 C CA . LEU A 1 495 ? 20.254 10.491 6.251 1.00 93.56 495 LEU A CA 1
ATOM 3640 C C . LEU A 1 495 ? 19.141 11.494 5.910 1.00 93.56 495 LEU A C 1
ATOM 3642 O O . LEU A 1 495 ? 18.641 12.199 6.785 1.00 93.56 495 LEU A O 1
ATOM 3646 N N . LEU A 1 496 ? 18.731 11.557 4.640 1.00 93.81 496 LEU A N 1
ATOM 3647 C CA . LEU A 1 496 ? 17.641 12.439 4.216 1.00 93.81 496 LEU A CA 1
ATOM 3648 C C . LEU A 1 496 ? 16.284 11.968 4.753 1.00 93.81 496 LEU A C 1
ATOM 3650 O O . LEU A 1 496 ? 15.447 12.804 5.088 1.00 93.81 496 LEU A O 1
ATOM 3654 N N . ALA A 1 497 ? 16.066 10.655 4.858 1.00 91.06 497 ALA A N 1
ATOM 3655 C CA . ALA A 1 497 ? 14.838 10.083 5.403 1.00 91.06 497 ALA A CA 1
ATOM 3656 C C . ALA A 1 497 ? 14.683 10.340 6.909 1.00 91.06 497 ALA A C 1
ATOM 3658 O O . ALA A 1 497 ? 13.554 10.486 7.372 1.00 91.06 497 ALA A O 1
ATOM 3659 N N . SER A 1 498 ? 15.787 10.453 7.660 1.00 89.75 498 SER A N 1
ATOM 3660 C CA . SER A 1 498 ? 15.749 10.779 9.093 1.00 89.75 498 SER A CA 1
ATOM 3661 C C . SER A 1 498 ? 15.405 12.241 9.398 1.00 89.75 498 SER A C 1
ATOM 3663 O O . SER A 1 498 ? 15.160 12.581 10.553 1.00 89.75 498 SER A O 1
ATOM 3665 N N . LEU A 1 499 ? 15.382 13.125 8.392 1.00 90.25 499 LEU A N 1
ATOM 3666 C CA . LEU A 1 499 ? 15.046 14.530 8.608 1.00 90.25 499 LEU A CA 1
ATOM 3667 C C . LEU A 1 499 ? 13.548 14.704 8.919 1.00 90.25 499 LEU A C 1
ATOM 3669 O O . LEU A 1 499 ? 12.694 14.138 8.224 1.00 90.25 499 LEU A O 1
ATOM 3673 N N . PRO A 1 500 ? 13.190 15.539 9.913 1.00 83.88 500 PRO A N 1
ATOM 3674 C CA . PRO A 1 500 ? 11.795 15.795 10.239 1.00 83.88 500 PRO A CA 1
ATOM 3675 C C . PRO A 1 500 ? 11.077 16.424 9.040 1.00 83.88 500 PRO A C 1
ATOM 3677 O O . PRO A 1 500 ? 11.535 17.404 8.454 1.00 83.88 500 PRO A O 1
ATOM 3680 N N . GLY A 1 501 ? 9.934 15.848 8.663 1.00 82.38 501 GLY A N 1
ATOM 3681 C CA . GLY A 1 501 ? 9.160 16.304 7.507 1.00 82.38 501 GLY A CA 1
ATOM 3682 C C . GLY A 1 501 ? 9.676 15.820 6.146 1.00 82.38 501 GLY A C 1
ATOM 3683 O O . GLY A 1 501 ? 9.173 16.296 5.128 1.00 82.38 501 GLY A O 1
ATOM 3684 N N . ALA A 1 502 ? 10.614 14.861 6.097 1.00 87.00 502 ALA A N 1
ATOM 3685 C CA . ALA A 1 502 ? 11.045 14.217 4.849 1.00 87.00 502 ALA A CA 1
ATOM 3686 C C . ALA A 1 502 ? 9.865 13.648 4.040 1.00 87.00 502 ALA A C 1
ATOM 3688 O O . ALA A 1 502 ? 9.835 13.763 2.812 1.00 87.00 502 ALA A O 1
ATOM 3689 N N . GLN A 1 503 ? 8.863 13.122 4.747 1.00 86.94 503 GLN A N 1
ATOM 3690 C CA . GLN A 1 503 ? 7.573 12.715 4.212 1.00 86.94 503 GLN A CA 1
ATOM 3691 C C . GLN A 1 503 ? 6.443 13.324 5.043 1.00 86.94 503 GLN A C 1
ATOM 3693 O O . GLN A 1 503 ? 6.490 13.348 6.273 1.00 86.94 503 GLN A O 1
ATOM 3698 N N . ILE A 1 504 ? 5.401 13.801 4.367 1.00 83.75 504 ILE A N 1
ATOM 3699 C CA . ILE A 1 504 ? 4.198 14.348 4.990 1.00 83.75 504 ILE A CA 1
ATOM 3700 C C . ILE A 1 504 ? 2.993 13.559 4.489 1.00 83.75 504 ILE A C 1
ATOM 3702 O O . ILE A 1 504 ? 2.734 13.494 3.287 1.00 83.75 504 ILE A O 1
ATOM 3706 N N . ASN A 1 505 ? 2.216 13.006 5.419 1.00 78.88 505 ASN A N 1
ATOM 3707 C CA . ASN A 1 505 ? 0.969 12.317 5.094 1.00 78.88 505 ASN A CA 1
ATOM 3708 C C . ASN A 1 505 ? -0.111 13.338 4.708 1.00 78.88 505 ASN A C 1
ATOM 3710 O O . ASN A 1 505 ? -0.439 14.227 5.499 1.00 78.88 505 ASN A O 1
ATOM 3714 N N . VAL A 1 506 ? -0.692 13.215 3.520 1.00 78.75 506 VAL A N 1
ATOM 3715 C CA . VAL A 1 506 ? -1.748 14.092 3.000 1.00 78.75 506 VAL A CA 1
ATOM 3716 C C . VAL A 1 506 ? -2.932 13.262 2.517 1.00 78.75 506 VAL A C 1
ATOM 3718 O O . VAL A 1 506 ? -2.769 12.145 2.044 1.00 78.75 506 VAL A O 1
ATOM 3721 N N . SER A 1 507 ? -4.138 13.818 2.605 1.00 72.12 507 SER A N 1
ATOM 3722 C CA . SER A 1 507 ? -5.336 13.214 2.020 1.00 72.12 507 SER A CA 1
ATOM 3723 C C . SER A 1 507 ? -5.902 14.182 0.995 1.00 72.12 507 SER A C 1
ATOM 3725 O O . SER A 1 507 ? -6.359 15.270 1.350 1.00 72.12 507 SER A O 1
ATOM 3727 N N . VAL A 1 508 ? -5.814 13.814 -0.283 1.00 74.44 508 VAL A N 1
ATOM 3728 C CA . VAL A 1 508 ? -6.262 14.655 -1.397 1.00 74.44 508 VAL A CA 1
ATOM 3729 C C . VAL A 1 508 ? -7.425 13.956 -2.102 1.00 74.44 508 VAL A C 1
ATOM 3731 O O . VAL A 1 508 ? -7.278 12.808 -2.523 1.00 74.44 508 VAL A O 1
ATOM 3734 N N . PRO A 1 509 ? -8.598 14.600 -2.242 1.00 73.56 509 PRO A N 1
ATOM 3735 C CA . PRO A 1 509 ? -9.706 14.005 -2.974 1.00 73.56 509 PRO A CA 1
ATOM 3736 C C . PRO A 1 509 ? -9.372 13.913 -4.469 1.00 73.56 509 PRO A C 1
ATOM 3738 O O . PRO A 1 509 ? -8.784 14.832 -5.040 1.00 73.56 509 PRO A O 1
ATOM 3741 N N . ALA A 1 510 ? -9.822 12.840 -5.126 1.00 74.12 510 ALA A N 1
ATOM 3742 C CA . ALA A 1 510 ? -9.582 12.606 -6.555 1.00 74.12 510 ALA A CA 1
ATOM 3743 C C . ALA A 1 510 ? -10.023 13.785 -7.441 1.00 74.12 510 ALA A C 1
ATOM 3745 O O . ALA A 1 510 ? -9.358 14.100 -8.423 1.00 74.12 510 ALA A O 1
ATOM 3746 N N . VAL A 1 511 ? -11.101 14.483 -7.058 1.00 71.12 511 VAL A N 1
ATOM 3747 C CA . VAL A 1 511 ? -11.593 15.674 -7.768 1.00 71.12 511 VAL A CA 1
ATOM 3748 C C . VAL A 1 511 ? -10.557 16.800 -7.770 1.00 71.12 511 VAL A C 1
ATOM 3750 O O . VAL A 1 511 ? -10.339 17.410 -8.809 1.00 71.12 511 VAL A O 1
ATOM 3753 N N . ALA A 1 512 ? -9.867 17.051 -6.653 1.00 76.62 512 ALA A N 1
ATOM 3754 C CA . ALA A 1 512 ? -8.837 18.091 -6.599 1.00 76.62 512 ALA A CA 1
ATOM 3755 C C . ALA A 1 512 ? -7.651 17.758 -7.517 1.00 76.62 512 ALA A C 1
ATOM 3757 O O . ALA A 1 512 ? -7.132 18.635 -8.203 1.00 76.62 512 ALA A O 1
ATOM 3758 N N . VAL A 1 513 ? -7.270 16.481 -7.588 1.00 80.88 513 VAL A N 1
ATOM 3759 C CA . VAL A 1 513 ? -6.215 15.998 -8.492 1.00 80.88 513 VAL A CA 1
ATOM 3760 C C . VAL A 1 513 ? -6.647 16.104 -9.953 1.00 80.88 513 VAL A C 1
ATOM 3762 O O . VAL A 1 513 ? -5.876 16.570 -10.789 1.00 80.88 513 VAL A O 1
ATOM 3765 N N . ALA A 1 514 ? -7.894 15.747 -10.268 1.00 74.12 514 ALA A N 1
ATOM 3766 C CA . ALA A 1 514 ? -8.446 15.917 -11.607 1.00 74.12 514 ALA A CA 1
ATOM 3767 C C . ALA A 1 514 ? -8.436 17.394 -12.023 1.00 74.12 514 ALA A C 1
ATOM 3769 O O . ALA A 1 514 ? -7.926 17.721 -13.091 1.00 74.12 514 ALA A O 1
ATOM 3770 N N . VAL A 1 515 ? -8.922 18.292 -11.162 1.00 75.62 515 VAL A N 1
ATOM 3771 C CA . VAL A 1 515 ? -8.902 19.741 -11.405 1.00 75.62 515 VAL A CA 1
ATOM 3772 C C . VAL A 1 515 ? -7.471 20.250 -11.590 1.00 75.62 515 VAL A C 1
ATOM 3774 O O . VAL A 1 515 ? -7.234 21.033 -12.506 1.00 75.62 515 VAL A O 1
ATOM 3777 N N . TYR A 1 516 ? -6.508 19.774 -10.793 1.00 83.69 516 TYR A N 1
ATOM 3778 C CA . TYR A 1 516 ? -5.091 20.109 -10.957 1.00 83.69 516 TYR A CA 1
ATOM 3779 C C . TYR A 1 516 ? -4.574 19.738 -12.353 1.00 83.69 516 TYR A C 1
ATOM 3781 O O . TYR A 1 516 ? -4.003 20.589 -13.031 1.00 83.69 516 TYR A O 1
ATOM 3789 N N . TYR A 1 517 ? -4.799 18.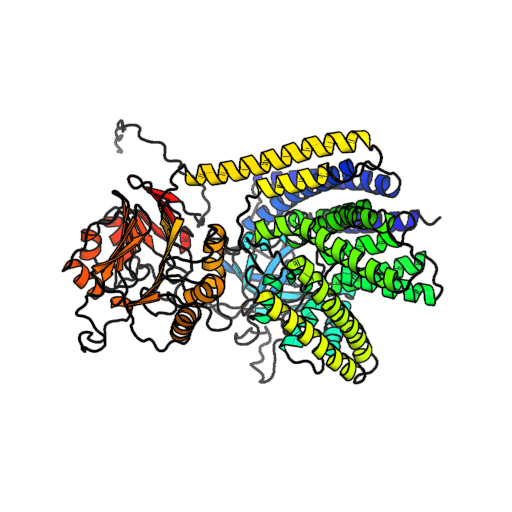506 -12.821 1.00 81.88 517 TYR A N 1
ATOM 3790 C CA . TYR A 1 517 ? -4.324 18.088 -14.145 1.00 81.88 517 TYR A CA 1
ATOM 3791 C C . TYR A 1 517 ? -5.088 18.752 -15.289 1.00 81.88 517 TYR A C 1
ATOM 3793 O O . TYR A 1 517 ? -4.476 19.078 -16.303 1.00 81.88 517 TYR A O 1
ATOM 3801 N N . TRP A 1 518 ? -6.389 19.016 -15.134 1.00 71.94 518 TRP A N 1
ATOM 3802 C CA . TRP A 1 518 ? -7.162 19.802 -16.100 1.00 71.94 518 TRP A CA 1
ATOM 3803 C C . TRP A 1 518 ? -6.620 21.225 -16.215 1.00 71.94 518 TRP A C 1
ATOM 3805 O O . TRP A 1 518 ? -6.365 21.699 -17.321 1.00 71.94 518 TRP A O 1
ATOM 3815 N N . ALA A 1 519 ? -6.374 21.881 -15.081 1.00 70.31 519 ALA A N 1
ATOM 3816 C CA . ALA A 1 519 ? -5.716 23.177 -15.028 1.00 70.31 519 ALA A CA 1
ATOM 3817 C C . ALA A 1 519 ? -4.337 23.117 -15.696 1.00 70.31 519 ALA A C 1
ATOM 3819 O O . ALA A 1 519 ? -4.069 23.922 -16.581 1.00 70.31 519 ALA A O 1
ATOM 3820 N N . PHE A 1 520 ? -3.500 22.140 -15.336 1.00 75.50 520 PHE A N 1
ATOM 3821 C CA . PHE A 1 520 ? -2.159 21.939 -15.890 1.00 75.50 520 PHE A CA 1
ATOM 3822 C C . PHE A 1 520 ? -2.174 21.715 -17.409 1.00 75.50 520 PHE A C 1
ATOM 3824 O O . PHE A 1 520 ? -1.369 22.298 -18.133 1.00 75.50 520 PHE A O 1
ATOM 3831 N N . PHE A 1 521 ? -3.125 20.929 -17.917 1.00 69.94 521 PHE A N 1
ATOM 3832 C CA . PHE A 1 521 ? -3.287 20.651 -19.343 1.00 69.94 521 PHE A CA 1
ATOM 3833 C C . PHE A 1 521 ? -3.805 21.869 -20.123 1.00 69.94 521 PHE A C 1
ATOM 3835 O O . PHE A 1 521 ? -3.274 22.192 -21.185 1.00 69.94 521 PHE A O 1
ATOM 3842 N N . ILE A 1 522 ? -4.797 22.594 -19.589 1.00 64.50 522 ILE A N 1
ATOM 3843 C CA . ILE A 1 522 ? -5.346 23.815 -20.207 1.00 64.50 522 ILE A CA 1
ATOM 3844 C C . ILE A 1 522 ? -4.308 24.951 -20.211 1.00 64.50 522 ILE A C 1
ATOM 3846 O O . ILE A 1 522 ? -4.233 25.707 -21.189 1.00 64.50 522 ILE A O 1
ATOM 3850 N N . LEU A 1 523 ? -3.515 25.052 -19.138 1.00 63.41 523 LEU A N 1
ATOM 3851 C CA . LEU A 1 523 ? -2.420 26.010 -18.955 1.00 63.41 523 LEU A CA 1
ATOM 3852 C C . LEU A 1 523 ? -1.152 25.666 -19.745 1.00 63.41 523 LEU A C 1
ATOM 3854 O O . LEU A 1 523 ? -0.364 26.575 -20.013 1.00 63.41 523 LEU A O 1
ATOM 3858 N N . GLY A 1 524 ? -0.962 24.396 -20.120 1.00 63.81 524 GLY A N 1
ATOM 3859 C CA . GLY A 1 524 ? 0.106 23.941 -21.015 1.00 63.81 524 GLY A CA 1
ATOM 3860 C C . GLY A 1 524 ? 0.103 24.717 -22.339 1.00 63.81 524 GLY A C 1
ATOM 3861 O O . GLY A 1 524 ? -0.952 25.196 -22.782 1.00 63.81 524 GLY A O 1
ATOM 3862 N N . PRO A 1 525 ? 1.272 24.904 -22.973 1.00 59.78 525 PRO A N 1
ATOM 3863 C CA . PRO A 1 525 ? 1.520 26.041 -23.839 1.00 59.78 525 PRO A CA 1
ATOM 3864 C C . PRO A 1 525 ? 0.616 25.994 -25.070 1.00 59.78 525 PRO A C 1
ATOM 3866 O O . PRO A 1 525 ? 0.679 25.085 -25.890 1.00 59.78 525 PRO A O 1
ATOM 3869 N N . ALA A 1 526 ? -0.184 27.045 -25.236 1.00 48.72 526 ALA A N 1
ATOM 3870 C CA . ALA A 1 526 ? -0.483 27.546 -26.565 1.00 48.72 526 ALA A CA 1
ATOM 3871 C C . ALA A 1 526 ? 0.741 28.366 -26.990 1.00 48.72 526 ALA A C 1
ATOM 3873 O O . ALA A 1 526 ? 0.922 29.496 -26.530 1.00 48.72 526 ALA A O 1
ATOM 3874 N N . HIS A 1 527 ? 1.616 27.779 -27.802 1.00 51.41 527 HIS A N 1
ATOM 3875 C CA . HIS A 1 527 ? 2.692 28.517 -28.453 1.00 51.41 527 HIS A CA 1
ATOM 3876 C C . HIS A 1 527 ? 2.066 29.653 -29.286 1.00 51.41 527 HIS A C 1
ATOM 3878 O O . HIS A 1 527 ? 1.336 29.374 -30.233 1.00 51.41 527 HIS A O 1
ATOM 3884 N N . GLY A 1 528 ? 2.310 30.923 -28.926 1.00 47.25 528 GLY A N 1
ATOM 3885 C CA . GLY A 1 528 ? 2.173 32.034 -29.883 1.00 47.25 528 GLY A CA 1
ATOM 3886 C C . GLY A 1 528 ? 1.502 33.348 -29.456 1.00 47.25 528 GLY A C 1
ATOM 3887 O O . GLY A 1 528 ? 1.740 34.340 -30.131 1.00 47.25 528 GLY A O 1
ATOM 3888 N N . HIS A 1 529 ? 0.719 33.448 -28.368 1.00 49.44 529 HIS A N 1
ATOM 3889 C CA . HIS A 1 529 ? 0.007 34.713 -28.062 1.00 49.44 529 HIS A CA 1
ATOM 3890 C C . HIS A 1 529 ? 0.201 35.223 -26.622 1.00 49.44 529 HIS A C 1
ATOM 3892 O O . HIS A 1 529 ? -0.542 34.875 -25.701 1.00 49.44 529 HIS A O 1
ATOM 3898 N N . LEU A 1 530 ? 1.173 36.129 -26.449 1.00 53.47 530 LEU A N 1
ATOM 3899 C CA . LEU A 1 530 ? 1.537 36.793 -25.183 1.00 53.47 530 LEU A CA 1
ATOM 3900 C C . LEU A 1 530 ? 0.370 37.533 -24.489 1.00 53.47 530 LEU A C 1
ATOM 3902 O O . LEU A 1 530 ? 0.332 37.609 -23.261 1.00 53.47 530 LEU A O 1
ATOM 3906 N N . ALA A 1 531 ? -0.599 38.065 -25.242 1.00 52.22 531 ALA A N 1
ATOM 3907 C CA . ALA A 1 531 ? -1.745 38.792 -24.682 1.00 52.22 531 ALA A CA 1
ATOM 3908 C C . ALA A 1 531 ? -2.772 37.853 -24.017 1.00 52.22 531 ALA A C 1
ATOM 3910 O O . ALA A 1 531 ? -3.183 38.074 -22.875 1.00 52.22 531 ALA A O 1
ATOM 3911 N N . MET A 1 532 ? -3.105 36.738 -24.680 1.00 50.66 532 MET A N 1
ATOM 3912 C CA . MET A 1 532 ? -3.954 35.677 -24.118 1.00 50.66 532 MET A CA 1
ATOM 3913 C C . MET A 1 532 ? -3.301 35.006 -22.901 1.00 50.66 532 MET A C 1
ATOM 3915 O O . MET A 1 532 ? -3.996 34.547 -21.995 1.00 50.66 532 MET A O 1
ATOM 3919 N N . PHE A 1 533 ? -1.966 34.994 -22.848 1.00 54.41 533 PHE A N 1
ATOM 3920 C CA . PHE A 1 533 ? -1.188 34.454 -21.735 1.00 54.41 533 PHE A CA 1
ATOM 3921 C C . PHE A 1 533 ? -1.402 35.236 -20.424 1.00 54.41 533 PHE A C 1
ATOM 3923 O O . PHE A 1 533 ? -1.553 34.620 -19.370 1.00 54.41 533 PHE A O 1
ATOM 3930 N N . ARG A 1 534 ? -1.505 36.578 -20.459 1.00 56.59 534 ARG A N 1
ATOM 3931 C CA . ARG A 1 534 ? -1.758 37.402 -19.252 1.00 56.59 534 ARG A CA 1
ATOM 3932 C C . ARG A 1 534 ? -3.177 37.234 -18.699 1.00 56.59 534 ARG A C 1
ATOM 3934 O O . ARG A 1 534 ? -3.337 37.107 -17.486 1.00 56.59 534 ARG A O 1
ATOM 3941 N N . VAL A 1 535 ? -4.191 37.195 -19.567 1.00 59.22 535 VAL A N 1
ATOM 3942 C CA . VAL A 1 535 ? -5.601 37.000 -19.167 1.00 59.22 535 VAL A CA 1
ATOM 3943 C C . VAL A 1 535 ? -5.818 35.592 -18.609 1.00 59.22 535 VAL A C 1
ATOM 3945 O O . VAL A 1 535 ? -6.392 35.443 -17.531 1.00 59.22 535 VAL A O 1
ATOM 3948 N N . ARG A 1 536 ? -5.262 34.562 -19.266 1.00 58.06 536 ARG A N 1
ATOM 3949 C CA . ARG A 1 536 ? -5.281 33.177 -18.766 1.00 58.06 536 ARG A CA 1
ATOM 3950 C C . ARG A 1 536 ? -4.565 33.033 -17.424 1.00 58.06 536 ARG A C 1
ATOM 3952 O O . ARG A 1 536 ? -5.069 32.335 -16.555 1.00 58.06 536 ARG A O 1
ATOM 3959 N N . ARG A 1 537 ? -3.440 33.724 -17.206 1.00 56.94 537 ARG A N 1
ATOM 3960 C CA . ARG A 1 537 ? -2.710 33.693 -15.926 1.00 56.94 537 ARG A CA 1
ATOM 3961 C C . ARG A 1 537 ? -3.509 34.320 -14.777 1.00 56.94 537 ARG A C 1
ATOM 3963 O O . ARG A 1 537 ? -3.488 33.773 -13.681 1.00 56.94 537 ARG A O 1
ATOM 3970 N N . ARG A 1 538 ? -4.246 35.413 -15.024 1.00 61.72 538 ARG A N 1
ATOM 3971 C CA . ARG A 1 538 ? -5.153 36.023 -14.030 1.00 61.72 538 ARG A CA 1
ATOM 3972 C C . ARG A 1 538 ? -6.350 35.125 -13.727 1.00 61.72 538 ARG A C 1
ATOM 3974 O O . ARG A 1 538 ? -6.559 34.810 -12.566 1.00 61.72 538 ARG A O 1
ATOM 3981 N N . ALA A 1 539 ? -7.046 34.628 -14.751 1.00 61.28 539 ALA A N 1
ATOM 3982 C CA . ALA A 1 539 ? -8.168 33.702 -14.577 1.00 61.28 539 ALA A CA 1
ATOM 3983 C C . ALA A 1 539 ? -7.766 32.428 -13.811 1.00 61.28 539 ALA A C 1
ATOM 3985 O O . ALA A 1 539 ? -8.539 31.905 -13.017 1.00 61.28 539 ALA A O 1
ATOM 3986 N N . MET A 1 540 ? -6.531 31.958 -14.000 1.00 53.53 540 MET A N 1
ATOM 3987 C CA . MET A 1 540 ? -6.013 30.765 -13.333 1.00 53.53 540 MET A CA 1
ATOM 3988 C C . MET A 1 540 ? -5.453 31.035 -11.937 1.00 53.53 540 MET A C 1
ATOM 3990 O O . MET A 1 540 ? -5.553 30.158 -11.088 1.00 53.53 540 MET A O 1
ATOM 3994 N N . ALA A 1 541 ? -4.945 32.238 -11.655 1.00 57.97 541 ALA A N 1
ATOM 3995 C CA . ALA A 1 541 ? -4.705 32.676 -10.280 1.00 57.97 541 ALA A CA 1
ATOM 3996 C C . ALA A 1 541 ? -6.030 32.771 -9.507 1.00 57.97 541 ALA A C 1
ATOM 3998 O O . ALA A 1 541 ? -6.111 32.314 -8.371 1.00 57.97 541 ALA A O 1
ATOM 3999 N N . THR A 1 542 ? -7.089 33.269 -10.151 1.00 64.75 542 THR A N 1
ATOM 4000 C CA . THR A 1 542 ? -8.445 33.288 -9.593 1.00 64.75 542 THR A CA 1
ATOM 4001 C C . THR A 1 542 ? -8.988 31.875 -9.394 1.00 64.75 542 THR A C 1
ATOM 4003 O O . THR A 1 542 ? -9.511 31.586 -8.328 1.00 64.75 542 THR A O 1
ATOM 4006 N N . LEU A 1 543 ? -8.817 30.960 -10.353 1.00 64.50 543 LEU A N 1
ATOM 4007 C CA . LEU A 1 543 ? -9.256 29.570 -10.200 1.00 64.50 543 LEU A CA 1
ATOM 4008 C C . LEU A 1 543 ? -8.454 28.825 -9.123 1.00 64.50 543 LEU A C 1
ATOM 4010 O O . LEU A 1 543 ? -9.042 28.102 -8.329 1.00 64.50 543 LEU A O 1
ATOM 4014 N N . ALA A 1 544 ? -7.135 29.019 -9.051 1.00 59.00 544 ALA A N 1
ATOM 4015 C CA . ALA A 1 544 ? -6.300 28.462 -7.988 1.00 59.00 544 ALA A CA 1
ATOM 4016 C C . ALA A 1 544 ? -6.692 29.020 -6.612 1.00 59.00 544 ALA A C 1
ATOM 4018 O O . ALA A 1 544 ? -6.737 28.262 -5.645 1.00 59.00 544 ALA A O 1
ATOM 4019 N N . LEU A 1 545 ? -7.037 30.310 -6.525 1.00 70.06 545 LEU A N 1
ATOM 4020 C CA . LEU A 1 545 ? -7.600 30.923 -5.323 1.00 70.06 545 LEU A CA 1
ATOM 4021 C C . LEU A 1 545 ? -8.966 30.318 -4.986 1.00 70.06 545 LEU A C 1
ATOM 4023 O O . LEU A 1 545 ? -9.168 29.939 -3.843 1.00 70.06 545 LEU A O 1
ATOM 4027 N N . ILE A 1 546 ? -9.866 30.144 -5.958 1.00 68.94 546 ILE A N 1
ATOM 4028 C CA . ILE A 1 546 ? -11.172 29.498 -5.759 1.00 68.94 546 ILE A CA 1
ATOM 4029 C C . ILE A 1 546 ? -10.987 28.065 -5.265 1.00 68.94 546 ILE A C 1
ATOM 4031 O O . ILE A 1 546 ? -11.622 27.683 -4.295 1.00 68.94 546 ILE A O 1
ATOM 4035 N N . ILE A 1 547 ? -10.092 27.278 -5.865 1.00 63.00 547 ILE A N 1
ATOM 4036 C CA . ILE A 1 547 ? -9.789 25.916 -5.407 1.00 63.00 547 ILE A CA 1
ATOM 4037 C C . ILE A 1 547 ? -9.212 25.956 -3.992 1.00 63.00 547 ILE A C 1
ATOM 4039 O O . ILE A 1 547 ? -9.643 25.179 -3.151 1.00 63.00 547 ILE A O 1
ATOM 4043 N N . SER A 1 548 ? -8.287 26.873 -3.702 1.00 58.78 548 SER A N 1
ATOM 4044 C CA . SER A 1 548 ? -7.699 27.024 -2.365 1.00 58.78 548 SER A CA 1
ATOM 4045 C C . SER A 1 548 ? -8.750 27.422 -1.329 1.00 58.78 548 SER A C 1
ATOM 4047 O O . SER A 1 548 ? -8.757 26.872 -0.234 1.00 58.78 548 SER A O 1
ATOM 4049 N N . VAL A 1 549 ? -9.684 28.306 -1.689 1.00 67.88 549 VAL A N 1
ATOM 4050 C CA . VAL A 1 549 ? -10.816 28.735 -0.859 1.00 67.88 549 VAL A CA 1
ATOM 4051 C C . VAL A 1 549 ? -11.837 27.615 -0.702 1.00 67.88 549 VAL A C 1
ATOM 4053 O O . VAL A 1 549 ? -12.306 27.412 0.403 1.00 67.88 549 VAL A O 1
ATOM 4056 N N . VAL A 1 550 ? -12.151 26.839 -1.740 1.00 69.31 550 VAL A N 1
ATOM 4057 C CA . VAL A 1 550 ? -13.059 25.681 -1.660 1.00 69.31 550 VAL A CA 1
ATOM 4058 C C . VAL A 1 550 ? -12.432 24.563 -0.829 1.00 69.31 550 VAL A C 1
ATOM 4060 O O . VAL A 1 550 ? -13.117 23.953 -0.016 1.00 69.31 550 VAL A O 1
ATOM 4063 N N . VAL A 1 551 ? -11.130 24.311 -0.969 1.00 60.97 551 VAL A N 1
ATOM 4064 C CA . VAL A 1 551 ? -10.392 23.345 -0.145 1.00 60.97 551 VAL A CA 1
ATOM 4065 C C . VAL A 1 551 ? -10.351 23.821 1.307 1.00 60.97 551 VAL A C 1
ATOM 4067 O O . VAL A 1 551 ? -10.725 23.053 2.192 1.00 60.97 551 VAL A O 1
ATOM 4070 N N . ALA A 1 552 ? -9.995 25.084 1.557 1.00 59.91 552 ALA A N 1
ATOM 4071 C CA . ALA A 1 552 ? -10.010 25.678 2.892 1.00 59.91 552 ALA A CA 1
ATOM 4072 C C . ALA A 1 552 ? -11.421 25.662 3.498 1.00 59.91 552 ALA A C 1
ATOM 4074 O O . ALA A 1 552 ? -11.594 25.183 4.611 1.00 59.91 552 ALA A O 1
ATOM 4075 N N . ALA A 1 553 ? -12.445 26.072 2.750 1.00 61.47 553 ALA A N 1
ATOM 4076 C CA . ALA A 1 553 ? -13.842 26.048 3.168 1.00 61.47 553 ALA A CA 1
ATOM 4077 C C . ALA A 1 553 ? -14.344 24.623 3.399 1.00 61.47 553 ALA A C 1
ATOM 4079 O O . ALA A 1 553 ? -15.080 24.405 4.347 1.00 61.47 553 ALA A O 1
ATOM 4080 N N . SER A 1 554 ? -13.919 23.629 2.615 1.00 58.34 554 SER A N 1
ATOM 4081 C CA . SER A 1 554 ? -14.256 22.221 2.862 1.00 58.34 554 SER A CA 1
ATOM 4082 C C . SER A 1 554 ? -13.589 21.686 4.132 1.00 58.34 554 SER A C 1
ATOM 4084 O O . SER A 1 554 ? -14.186 20.889 4.852 1.00 58.34 554 SER A O 1
ATOM 4086 N N . PHE A 1 555 ? -12.377 22.152 4.445 1.00 55.22 555 PHE A N 1
ATOM 4087 C CA . PHE A 1 555 ? -11.666 21.811 5.672 1.00 55.22 555 PHE A CA 1
ATOM 4088 C C . PHE A 1 555 ? -12.317 22.475 6.892 1.00 55.22 555 PHE A C 1
ATOM 4090 O O . PHE A 1 555 ? -12.521 21.817 7.909 1.00 55.22 555 PHE A O 1
ATOM 4097 N N . THR A 1 556 ? -12.723 23.740 6.769 1.00 55.34 556 THR A N 1
ATOM 4098 C CA . THR A 1 556 ? -13.453 24.480 7.805 1.00 55.34 556 THR A CA 1
ATOM 4099 C C . THR A 1 556 ? -14.876 23.945 7.982 1.00 55.34 556 THR A C 1
ATOM 4101 O O . THR A 1 556 ? -15.298 23.725 9.108 1.00 55.34 556 THR A O 1
ATOM 4104 N N . ALA A 1 557 ? -15.597 23.625 6.906 1.00 54.91 557 ALA A N 1
ATOM 4105 C CA . ALA A 1 557 ? -16.934 23.029 6.956 1.00 54.91 557 ALA A CA 1
ATOM 4106 C C . ALA A 1 557 ? -16.919 21.635 7.596 1.00 54.91 557 ALA A C 1
ATOM 4108 O O . ALA A 1 557 ? -17.808 21.323 8.376 1.00 54.91 557 ALA A O 1
ATOM 4109 N N . ARG A 1 558 ? -15.881 20.822 7.349 1.00 56.19 558 ARG A N 1
ATOM 4110 C CA . ARG A 1 558 ? -15.660 19.548 8.063 1.00 56.19 558 ARG A CA 1
ATOM 4111 C C . ARG A 1 558 ? -15.336 19.719 9.548 1.00 56.19 558 ARG A C 1
ATOM 4113 O O . ARG A 1 558 ? -15.481 18.760 10.290 1.00 56.19 558 ARG A O 1
ATOM 4120 N N . ARG A 1 559 ? -14.849 20.893 9.962 1.00 54.41 559 ARG A N 1
ATOM 4121 C CA . ARG A 1 559 ? -14.630 21.238 11.376 1.00 54.41 559 ARG A CA 1
ATOM 4122 C C . ARG A 1 559 ? -15.861 21.868 12.032 1.00 54.41 559 ARG A C 1
ATOM 4124 O O . ARG A 1 559 ? -15.965 21.814 13.247 1.00 54.41 559 ARG A O 1
ATOM 4131 N N . LEU A 1 560 ? -16.742 22.494 11.248 1.00 56.06 560 LEU A N 1
ATOM 4132 C CA . LEU A 1 560 ? -17.974 23.142 11.715 1.00 56.06 560 LEU A CA 1
ATOM 4133 C C . LEU A 1 560 ? -19.170 22.179 11.760 1.00 56.06 560 LEU A C 1
ATOM 4135 O O . LEU A 1 560 ? -20.056 22.343 12.589 1.00 56.06 560 LEU A O 1
ATOM 4139 N N . LEU A 1 561 ? -19.199 21.180 10.877 1.00 62.25 561 LEU A N 1
ATOM 4140 C CA . LEU A 1 561 ? -20.087 20.027 10.979 1.00 62.25 561 LEU A CA 1
ATOM 4141 C C . LEU A 1 561 ? -19.371 19.003 11.857 1.00 62.25 561 LEU A C 1
ATOM 4143 O O . LEU A 1 561 ? -18.465 18.352 11.347 1.00 62.25 561 LEU A O 1
ATOM 4147 N N . ASP A 1 562 ? -19.728 18.878 13.140 1.00 64.75 562 ASP A N 1
ATOM 4148 C CA . ASP A 1 562 ? -19.178 17.829 14.014 1.00 64.75 562 ASP A CA 1
ATOM 4149 C C . ASP A 1 562 ? -19.324 16.468 13.306 1.00 64.75 562 ASP A C 1
ATOM 4151 O O . ASP A 1 562 ? -20.452 15.989 13.119 1.00 64.75 562 ASP A O 1
ATOM 4155 N N . PRO A 1 563 ? -18.227 15.845 12.831 1.00 78.38 563 PRO A N 1
ATOM 4156 C CA . PRO A 1 563 ? -18.332 14.553 12.184 1.00 78.38 563 PRO A CA 1
ATOM 4157 C C . PRO A 1 563 ? -18.791 13.520 13.223 1.00 78.38 563 PRO A C 1
ATOM 4159 O O . PRO A 1 563 ? -18.454 13.637 14.401 1.00 78.38 563 PRO A O 1
ATOM 4162 N N . PRO A 1 564 ? -19.560 12.497 12.822 1.00 90.19 564 PRO A N 1
ATOM 4163 C CA . PRO A 1 564 ? -20.025 11.491 13.766 1.00 90.19 564 PRO A CA 1
ATOM 4164 C C . PRO A 1 564 ? -18.842 10.733 14.381 1.00 90.19 564 PRO A C 1
ATOM 4166 O O . PRO A 1 564 ? -17.807 10.552 13.730 1.00 90.19 564 PRO A O 1
ATOM 4169 N N . LEU A 1 565 ? -19.025 10.215 15.600 1.00 95.12 565 LEU A N 1
ATOM 4170 C CA . LEU A 1 565 ? -18.161 9.168 16.142 1.00 95.12 565 LEU A CA 1
ATOM 4171 C C . LEU A 1 565 ? -18.123 8.028 15.125 1.00 95.12 565 LEU A C 1
ATOM 4173 O O . LEU A 1 565 ? -19.175 7.506 14.755 1.00 95.12 565 LEU A O 1
ATOM 4177 N N . ARG A 1 566 ? -16.930 7.617 14.704 1.00 96.62 566 ARG A N 1
ATOM 4178 C CA . ARG A 1 566 ? -16.746 6.498 13.780 1.00 96.62 566 ARG A CA 1
ATOM 4179 C C . ARG A 1 566 ? -16.012 5.360 14.471 1.00 96.62 566 ARG A C 1
ATOM 4181 O O . ARG A 1 566 ? -14.933 5.568 15.010 1.00 96.62 566 ARG A O 1
ATOM 4188 N N . VAL A 1 567 ? -16.569 4.158 14.394 1.00 98.31 567 VAL A N 1
ATOM 4189 C CA . VAL A 1 567 ? -15.940 2.908 14.832 1.00 98.31 567 VAL A CA 1
ATOM 4190 C C . VAL A 1 567 ? -15.815 1.996 13.618 1.00 98.31 567 VAL A C 1
ATOM 4192 O O . VAL A 1 567 ? -16.815 1.679 12.976 1.00 98.31 567 VAL A O 1
ATOM 4195 N N . VAL A 1 568 ? -14.591 1.612 13.267 1.00 98.19 568 VAL A N 1
ATOM 4196 C CA . VAL A 1 568 ? -14.284 0.744 12.126 1.00 98.19 568 VAL A CA 1
ATOM 4197 C C . VAL A 1 568 ? -13.730 -0.570 12.648 1.00 98.19 568 VAL A C 1
ATOM 4199 O O . VAL A 1 568 ? -12.610 -0.603 13.145 1.00 98.19 568 VAL A O 1
ATOM 4202 N N . PHE A 1 569 ? -14.495 -1.645 12.495 1.00 98.25 569 PHE A N 1
ATOM 4203 C CA . PHE A 1 569 ? -14.027 -3.008 12.721 1.00 98.25 569 PHE A CA 1
ATOM 4204 C C . PHE A 1 569 ? -13.350 -3.485 11.437 1.00 98.25 569 PHE A C 1
ATOM 4206 O O . PHE A 1 569 ? -14.030 -3.770 10.448 1.00 98.25 569 PHE A O 1
ATOM 4213 N N . ALA A 1 570 ? -12.019 -3.484 11.411 1.00 96.88 570 ALA A N 1
ATOM 4214 C CA . ALA A 1 570 ? -11.255 -3.815 10.218 1.00 96.88 570 ALA A CA 1
ATOM 4215 C C . ALA A 1 570 ? -11.272 -5.329 9.948 1.00 96.88 570 ALA A C 1
ATOM 4217 O O . ALA A 1 570 ? -11.154 -6.157 10.849 1.00 96.88 570 ALA A O 1
ATOM 4218 N N . ALA A 1 571 ? -11.380 -5.704 8.677 1.00 94.19 571 ALA A N 1
ATOM 4219 C CA . ALA A 1 571 ? -11.234 -7.075 8.212 1.00 94.19 571 ALA A CA 1
ATOM 4220 C C . ALA A 1 571 ? -9.746 -7.440 8.108 1.00 94.19 571 ALA A C 1
ATOM 4222 O O . ALA A 1 571 ? -9.166 -7.432 7.020 1.00 94.19 571 ALA A O 1
ATOM 4223 N N . VAL A 1 572 ? -9.140 -7.761 9.252 1.00 92.06 572 VAL A N 1
ATOM 4224 C CA . VAL A 1 572 ? -7.731 -8.169 9.395 1.00 92.06 572 VAL A CA 1
ATOM 4225 C C . VAL A 1 572 ? -7.527 -9.687 9.324 1.00 92.06 572 VAL A C 1
ATOM 4227 O O . VAL A 1 572 ? -6.488 -10.197 9.714 1.00 92.06 572 VAL A O 1
ATOM 4230 N N . GLY A 1 573 ? -8.494 -10.437 8.794 1.00 88.19 573 GLY A N 1
ATOM 4231 C CA . GLY A 1 573 ? -8.430 -11.897 8.834 1.00 88.19 573 GLY A CA 1
ATOM 4232 C C . GLY A 1 573 ? -8.756 -12.413 10.233 1.00 88.19 573 GLY A C 1
ATOM 4233 O O . GLY A 1 573 ? -9.727 -11.953 10.825 1.00 88.19 573 GLY A O 1
ATOM 4234 N N . GLN A 1 574 ? -7.998 -13.397 10.715 1.00 85.50 574 GLN A N 1
ATOM 4235 C CA . GLN A 1 574 ? -8.118 -13.852 12.099 1.00 85.50 574 GLN A CA 1
ATOM 4236 C C . GLN A 1 574 ? -7.450 -12.819 13.016 1.00 85.50 574 GLN A C 1
ATOM 4238 O O . GLN A 1 574 ? -6.317 -12.424 12.739 1.00 85.50 574 GLN A O 1
ATOM 4243 N N . GLY A 1 575 ? -8.160 -12.373 14.052 1.00 90.44 575 GLY A N 1
ATOM 4244 C CA . GLY A 1 575 ? -7.704 -11.321 14.960 1.00 90.44 575 GLY A CA 1
ATOM 4245 C C . GLY A 1 575 ? -8.608 -10.092 14.991 1.00 90.44 575 GLY A C 1
ATOM 4246 O O . GLY A 1 575 ? -9.625 -10.012 14.291 1.00 90.44 575 GLY A O 1
ATOM 4247 N N . ASP A 1 576 ? -8.215 -9.118 15.809 1.00 94.81 576 ASP A N 1
ATOM 4248 C CA . ASP A 1 576 ? -8.923 -7.852 15.992 1.00 94.81 576 ASP A CA 1
ATOM 4249 C C . ASP A 1 576 ? -8.107 -6.655 15.520 1.00 94.81 576 ASP A C 1
ATOM 4251 O O . ASP A 1 576 ? -6.917 -6.534 15.792 1.00 94.81 576 ASP A O 1
ATOM 4255 N N . SER A 1 577 ? -8.782 -5.707 14.873 1.00 97.50 577 SER A N 1
ATOM 4256 C CA . SER A 1 577 ? -8.301 -4.332 14.804 1.00 97.50 577 SER A CA 1
ATOM 4257 C C . SER A 1 577 ? -9.478 -3.380 14.655 1.00 97.50 577 SER A C 1
ATOM 4259 O O . SER A 1 577 ? -10.258 -3.466 13.699 1.00 97.50 577 SER A O 1
ATOM 4261 N N . ILE A 1 578 ? -9.642 -2.490 15.629 1.00 98.69 578 ILE A N 1
ATOM 4262 C CA . ILE A 1 578 ? -10.806 -1.614 15.739 1.00 98.69 578 ILE A CA 1
ATOM 4263 C C . ILE A 1 578 ? -10.331 -0.175 15.879 1.00 98.69 578 ILE A C 1
ATOM 4265 O O . ILE A 1 578 ? -9.712 0.204 16.871 1.00 98.69 578 ILE A O 1
ATOM 4269 N N . LEU A 1 579 ? -10.652 0.648 14.885 1.00 98.56 579 LEU A N 1
ATOM 4270 C CA . LEU A 1 579 ? -10.317 2.066 14.877 1.00 98.56 579 LEU A CA 1
ATOM 4271 C C . LEU A 1 579 ? -11.516 2.901 15.328 1.00 98.56 579 LEU A C 1
ATOM 4273 O O . LEU A 1 579 ? -12.554 2.917 14.668 1.00 98.56 579 LEU A O 1
ATOM 4277 N N . VAL A 1 580 ? -11.346 3.654 16.409 1.00 98.38 580 VAL A N 1
ATOM 4278 C CA . VAL A 1 580 ? -12.303 4.636 16.921 1.00 98.38 580 VAL A CA 1
ATOM 4279 C C . VAL A 1 580 ? -11.798 6.041 16.598 1.00 98.38 580 VAL A C 1
ATOM 4281 O O . VAL A 1 580 ? -10.671 6.399 16.936 1.00 98.38 580 VAL A O 1
ATOM 4284 N N . ILE A 1 581 ? -12.640 6.853 15.962 1.00 96.44 581 ILE A N 1
ATOM 4285 C CA . ILE A 1 581 ? -12.384 8.262 15.649 1.00 96.44 581 ILE A CA 1
ATOM 4286 C C . ILE A 1 581 ? -13.504 9.086 16.284 1.00 96.44 581 ILE A C 1
ATOM 4288 O O . ILE A 1 581 ? -14.656 9.012 15.850 1.00 96.44 581 ILE A O 1
ATOM 4292 N N . ALA A 1 582 ? -13.171 9.852 17.318 1.00 94.81 582 ALA A N 1
ATOM 4293 C CA . ALA A 1 582 ? -14.090 10.780 17.964 1.00 94.81 582 ALA A CA 1
ATOM 4294 C C . ALA A 1 582 ? -14.429 11.970 17.041 1.00 94.81 582 ALA A C 1
ATOM 4296 O O . ALA A 1 582 ? -13.643 12.287 16.142 1.00 94.81 582 ALA A O 1
ATOM 4297 N N . PRO A 1 583 ? -15.557 12.672 17.272 1.00 90.50 583 PRO A N 1
ATOM 4298 C CA . PRO A 1 583 ? -15.955 13.840 16.477 1.00 90.50 583 PRO A CA 1
ATOM 4299 C C . PRO A 1 583 ? -14.889 14.938 16.351 1.00 90.50 583 PRO A C 1
ATOM 4301 O O . PRO A 1 583 ? -14.744 15.565 15.308 1.00 90.50 583 PRO A O 1
ATOM 4304 N N . ASP A 1 584 ? -14.072 15.144 17.383 1.00 87.81 584 ASP A N 1
ATOM 4305 C CA . ASP A 1 584 ? -12.983 16.128 17.368 1.00 87.81 584 ASP A CA 1
ATOM 4306 C C . ASP A 1 584 ? -11.674 15.603 16.746 1.00 87.81 584 ASP A C 1
ATOM 4308 O O . ASP A 1 584 ? -10.644 16.281 16.774 1.00 87.81 584 ASP A O 1
ATOM 4312 N N . GLY A 1 585 ? -11.709 14.402 16.165 1.00 89.31 585 GLY A N 1
ATOM 4313 C CA . GLY A 1 585 ? -10.587 13.762 15.490 1.00 89.31 585 GLY A CA 1
ATOM 4314 C C . GLY A 1 585 ? -9.639 12.999 16.411 1.00 89.31 585 GLY A C 1
ATOM 4315 O O . GLY A 1 585 ? -8.630 12.501 15.915 1.00 89.31 585 GLY A O 1
ATOM 4316 N N . LYS A 1 586 ? -9.929 12.882 17.717 1.00 94.25 586 LYS A N 1
ATOM 4317 C CA . LYS A 1 586 ? -9.156 12.019 18.623 1.00 94.25 586 LYS A CA 1
ATOM 4318 C C . LYS A 1 586 ? -9.332 10.549 18.273 1.00 94.25 586 LYS A C 1
ATOM 4320 O O . LYS A 1 586 ? -10.434 10.109 17.953 1.00 94.25 586 LYS A O 1
ATOM 4325 N N . THR A 1 587 ? -8.242 9.794 18.332 1.00 97.31 587 THR A N 1
ATOM 4326 C CA . THR A 1 587 ? -8.195 8.428 17.798 1.00 97.31 587 THR A CA 1
ATOM 4327 C C . THR A 1 587 ? -7.805 7.395 18.842 1.00 97.31 587 THR A C 1
ATOM 4329 O O . THR A 1 587 ? -6.900 7.608 19.645 1.00 97.31 587 THR A O 1
ATOM 4332 N N . MET A 1 588 ? -8.472 6.247 18.802 1.00 98.50 588 MET A N 1
ATOM 4333 C CA . MET A 1 588 ? -8.087 5.061 19.554 1.00 98.50 588 MET A CA 1
ATOM 4334 C C . MET A 1 588 ? -8.036 3.865 18.606 1.00 98.50 588 MET A C 1
ATOM 4336 O O . MET A 1 588 ? -8.977 3.650 17.847 1.00 98.50 588 MET A O 1
ATOM 4340 N N . LEU A 1 589 ? -6.950 3.100 18.638 1.00 98.69 589 LEU A N 1
ATOM 4341 C CA . LEU A 1 589 ? -6.819 1.837 17.918 1.00 98.69 589 LEU A CA 1
ATOM 4342 C C . LEU A 1 589 ? -6.770 0.704 18.940 1.00 98.69 589 LEU A C 1
ATOM 4344 O O . LEU A 1 589 ? -5.887 0.699 19.790 1.00 98.69 589 LEU A O 1
ATOM 4348 N N . ILE A 1 590 ? -7.713 -0.226 18.858 1.00 98.62 590 ILE A N 1
ATOM 4349 C CA . ILE A 1 590 ? -7.770 -1.419 19.704 1.00 98.62 590 ILE A CA 1
ATOM 4350 C C . ILE A 1 590 ? -7.296 -2.591 18.849 1.00 98.62 590 ILE A C 1
ATOM 4352 O O . ILE A 1 590 ? -7.971 -2.932 17.878 1.00 98.62 590 ILE A O 1
ATOM 4356 N N . ASP A 1 591 ? -6.151 -3.165 19.211 1.00 97.81 591 ASP A N 1
ATOM 4357 C CA . ASP A 1 591 ? -5.460 -4.260 18.526 1.00 97.81 591 ASP A CA 1
ATOM 4358 C C . ASP A 1 591 ? -5.069 -3.984 17.054 1.00 97.81 591 ASP A C 1
ATOM 4360 O O . ASP A 1 591 ? -5.500 -3.020 16.403 1.00 97.81 591 ASP A O 1
ATOM 4364 N N . GLY A 1 592 ? -4.159 -4.805 16.526 1.00 94.81 592 GLY A N 1
ATOM 4365 C CA . GLY A 1 592 ? -3.544 -4.634 15.206 1.00 94.81 592 GLY A CA 1
ATOM 4366 C C . GLY A 1 592 ? -3.759 -5.790 14.229 1.00 94.81 592 GLY A C 1
ATOM 4367 O O . GLY A 1 592 ? -3.328 -5.684 13.080 1.00 94.81 592 GLY A O 1
ATOM 4368 N N . GLY A 1 593 ? -4.419 -6.870 14.641 1.00 92.75 593 GLY A N 1
ATOM 4369 C CA . GLY A 1 593 ? -4.508 -8.115 13.883 1.00 92.75 593 GLY A CA 1
ATOM 4370 C C . GLY A 1 593 ? -3.206 -8.921 13.920 1.00 92.75 593 GLY A C 1
ATOM 4371 O O . GLY A 1 593 ? -2.238 -8.553 14.592 1.00 92.75 593 GLY A O 1
ATOM 4372 N N . SER A 1 594 ? -3.155 -10.005 13.141 1.00 88.00 594 SER A N 1
ATOM 4373 C CA . SER A 1 594 ? -1.966 -10.860 13.039 1.00 88.00 594 SER A CA 1
ATOM 4374 C C . SER A 1 594 ? -0.760 -10.145 12.430 1.00 88.00 594 SER A C 1
ATOM 4376 O O . SER A 1 594 ? -0.873 -9.483 11.396 1.00 88.00 594 SER A O 1
ATOM 4378 N N . GLY A 1 595 ? 0.408 -10.337 13.033 1.00 75.38 595 GLY A N 1
ATOM 4379 C CA . GLY A 1 595 ? 1.686 -9.819 12.543 1.00 75.38 595 GLY A CA 1
ATOM 4380 C C . GLY A 1 595 ? 2.389 -10.784 11.596 1.00 75.38 595 GLY A C 1
ATOM 4381 O O . GLY A 1 595 ? 2.147 -11.987 11.608 1.00 75.38 595 GLY A O 1
ATOM 4382 N N . GLY A 1 596 ? 3.290 -10.249 10.775 1.00 58.19 596 GLY A N 1
ATOM 4383 C CA . GLY A 1 596 ? 4.122 -11.050 9.883 1.00 58.19 596 GLY A CA 1
ATOM 4384 C C . GLY A 1 596 ? 5.399 -11.531 10.571 1.00 58.19 596 GLY A C 1
ATOM 4385 O O . GLY A 1 596 ? 6.445 -10.907 10.416 1.00 58.19 596 GLY A O 1
ATOM 4386 N N . GLY A 1 597 ? 5.353 -12.642 11.308 1.00 43.75 597 GLY A N 1
ATOM 4387 C CA . GLY A 1 597 ? 6.574 -13.388 11.630 1.00 43.75 597 GLY A CA 1
ATOM 4388 C C . GLY A 1 597 ? 7.125 -14.064 10.363 1.00 43.75 597 GLY A C 1
ATOM 4389 O O . GLY A 1 597 ? 6.548 -15.046 9.890 1.00 43.75 597 GLY A O 1
ATOM 4390 N N . GLY A 1 598 ? 8.203 -13.537 9.768 1.00 45.16 598 GLY A N 1
ATOM 4391 C CA . GLY A 1 598 ? 8.813 -14.060 8.529 1.00 45.16 598 GLY A CA 1
ATOM 4392 C C . GLY A 1 598 ? 8.084 -13.667 7.228 1.00 45.16 598 GLY A C 1
ATOM 4393 O O . GLY A 1 598 ? 7.471 -12.610 7.149 1.00 45.16 598 GLY A O 1
ATOM 4394 N N . ASP A 1 599 ? 8.126 -14.524 6.193 1.00 41.75 599 ASP A N 1
ATOM 4395 C CA . ASP A 1 599 ? 7.471 -14.339 4.869 1.00 41.75 599 ASP A CA 1
ATOM 4396 C C . ASP A 1 599 ? 5.914 -14.335 4.910 1.00 41.75 599 ASP A C 1
ATOM 4398 O O . ASP A 1 599 ? 5.239 -14.481 3.879 1.00 41.75 599 ASP A O 1
ATOM 4402 N N . SER A 1 600 ? 5.321 -14.212 6.099 1.00 59.53 600 SER A N 1
ATOM 4403 C CA . SER A 1 600 ? 3.887 -14.319 6.370 1.00 59.53 600 SER A CA 1
ATOM 4404 C C . SER A 1 600 ? 3.134 -12.989 6.171 1.00 59.53 600 SER A C 1
ATOM 4406 O O . SER A 1 600 ? 3.689 -11.946 5.820 1.00 59.53 600 SER A O 1
ATOM 4408 N N . TRP A 1 601 ? 1.804 -13.054 6.241 1.00 75.31 601 TRP A N 1
ATOM 4409 C CA . TRP A 1 601 ? 0.915 -11.923 5.984 1.00 75.31 601 TRP A CA 1
ATOM 4410 C C . TRP A 1 601 ? 0.805 -11.042 7.237 1.00 75.31 601 TRP A C 1
ATOM 4412 O O . TRP A 1 601 ? 0.281 -11.492 8.244 1.00 75.31 601 TRP A O 1
ATOM 4422 N N . ASP A 1 602 ? 1.274 -9.795 7.154 1.00 86.62 602 ASP A N 1
ATOM 4423 C CA . ASP A 1 602 ? 1.138 -8.792 8.219 1.00 86.62 602 ASP A CA 1
ATOM 4424 C C . ASP A 1 602 ? -0.117 -7.923 8.013 1.00 86.62 602 ASP A C 1
ATOM 4426 O O . ASP A 1 602 ? -0.223 -7.189 7.018 1.00 86.62 602 ASP A O 1
ATOM 4430 N N . ALA A 1 603 ? -1.060 -7.992 8.956 1.00 90.44 603 ALA A N 1
ATOM 4431 C CA . ALA A 1 603 ? -2.267 -7.173 8.982 1.00 90.44 603 ALA A CA 1
ATOM 4432 C C . ALA A 1 603 ? -1.956 -5.685 9.185 1.00 90.44 603 ALA A C 1
ATOM 4434 O O . ALA A 1 603 ? -2.602 -4.830 8.569 1.00 90.44 603 ALA A O 1
ATOM 4435 N N . GLY A 1 604 ? -0.951 -5.370 10.005 1.00 92.19 604 GLY A N 1
ATOM 4436 C CA . GLY A 1 604 ? -0.551 -4.006 10.328 1.00 92.19 604 GLY A CA 1
ATOM 4437 C C . GLY A 1 604 ? -0.156 -3.241 9.072 1.00 92.19 604 GLY A C 1
ATOM 4438 O O . GLY A 1 604 ? -0.756 -2.218 8.738 1.00 92.19 604 GLY A O 1
ATOM 4439 N N . ASP A 1 605 ? 0.786 -3.791 8.309 1.00 87.19 605 ASP A N 1
ATOM 4440 C CA . ASP A 1 605 ? 1.281 -3.176 7.077 1.00 87.19 605 ASP A CA 1
ATOM 4441 C C . ASP A 1 605 ? 0.266 -3.163 5.929 1.00 87.19 605 ASP A C 1
ATOM 4443 O O . ASP A 1 605 ? 0.228 -2.212 5.141 1.00 87.19 605 ASP A O 1
ATOM 4447 N N . ARG A 1 606 ? -0.545 -4.218 5.792 1.00 86.69 606 ARG A N 1
ATOM 4448 C CA . ARG A 1 606 ? -1.420 -4.392 4.619 1.00 86.69 606 ARG A CA 1
ATOM 4449 C C . ARG A 1 606 ? -2.817 -3.816 4.792 1.00 86.69 606 ARG A C 1
ATOM 4451 O O . ARG A 1 606 ? -3.449 -3.494 3.785 1.00 86.69 606 ARG A O 1
ATOM 4458 N N . VAL A 1 607 ? -3.295 -3.700 6.030 1.00 92.31 607 VAL A N 1
ATOM 4459 C CA . VAL A 1 607 ? -4.665 -3.283 6.348 1.00 92.31 607 VAL A CA 1
ATOM 4460 C C . VAL A 1 607 ? -4.669 -2.062 7.259 1.00 92.31 607 VAL A C 1
ATOM 4462 O O . VAL A 1 607 ? -5.203 -1.024 6.867 1.00 92.31 607 VAL A O 1
ATOM 4465 N N . VAL A 1 608 ? -4.056 -2.150 8.441 1.00 95.88 608 VAL A N 1
ATOM 4466 C CA . VAL A 1 608 ? -4.237 -1.142 9.499 1.00 95.88 608 VAL A CA 1
ATOM 4467 C C . VAL A 1 608 ? -3.546 0.181 9.159 1.00 95.88 608 VAL A C 1
ATOM 4469 O O . VAL A 1 608 ? -4.178 1.234 9.206 1.00 95.88 608 VAL A O 1
ATOM 4472 N N . VAL A 1 609 ? -2.281 0.168 8.733 1.00 93.06 609 VAL A N 1
ATOM 4473 C CA . VAL A 1 609 ? -1.558 1.387 8.329 1.00 93.06 609 VAL A CA 1
ATOM 4474 C C . VAL A 1 609 ? -2.234 2.078 7.129 1.00 93.06 609 VAL A C 1
ATOM 4476 O O . VAL A 1 609 ? -2.468 3.291 7.204 1.00 93.06 609 VAL A O 1
ATOM 4479 N N . PRO A 1 610 ? -2.623 1.374 6.043 1.00 89.94 610 PRO A N 1
ATOM 4480 C CA . PRO A 1 610 ? -3.418 1.972 4.969 1.00 89.94 610 PRO A CA 1
ATOM 4481 C C . PRO A 1 610 ? -4.762 2.549 5.434 1.00 89.94 610 PRO A C 1
ATOM 4483 O O . PRO A 1 610 ? -5.148 3.624 4.967 1.00 89.94 610 PRO A O 1
ATOM 4486 N N . LEU A 1 611 ? -5.448 1.892 6.375 1.00 92.88 611 LEU A N 1
ATOM 4487 C CA . LEU A 1 611 ? -6.699 2.376 6.967 1.00 92.88 611 LEU A CA 1
ATOM 4488 C C . LEU A 1 611 ? -6.492 3.691 7.733 1.00 92.88 611 LEU A C 1
ATOM 4490 O O . LEU A 1 611 ? -7.223 4.660 7.516 1.00 92.88 611 LEU A O 1
ATOM 4494 N N . LEU A 1 612 ? -5.461 3.762 8.578 1.00 93.12 612 LEU A N 1
ATOM 4495 C CA . LEU A 1 612 ? -5.094 4.975 9.316 1.00 93.12 612 LEU A CA 1
ATOM 4496 C C . LEU A 1 612 ? -4.772 6.128 8.351 1.00 93.12 612 LEU A C 1
ATOM 4498 O O . LEU A 1 612 ? -5.311 7.231 8.488 1.00 93.12 612 LEU A O 1
ATOM 4502 N N . ARG A 1 613 ? -3.983 5.859 7.302 1.00 86.69 613 ARG A N 1
ATOM 4503 C CA . ARG A 1 613 ? -3.656 6.840 6.250 1.00 86.69 613 ARG A CA 1
ATOM 4504 C C . ARG A 1 613 ? -4.890 7.300 5.480 1.00 86.69 613 ARG A C 1
ATOM 4506 O O . ARG A 1 613 ? -5.025 8.492 5.204 1.00 86.69 613 ARG A O 1
ATOM 4513 N N . ARG A 1 614 ? -5.827 6.393 5.177 1.00 84.88 614 ARG A N 1
ATOM 4514 C CA . ARG A 1 614 ? -7.094 6.716 4.502 1.00 84.88 614 ARG A CA 1
ATOM 4515 C C . ARG A 1 614 ? -7.912 7.743 5.283 1.00 84.88 614 ARG A C 1
ATOM 4517 O O . ARG A 1 614 ? -8.524 8.613 4.661 1.00 84.88 614 ARG A O 1
ATOM 4524 N N . TYR A 1 615 ? -7.893 7.670 6.612 1.00 86.12 615 TYR A N 1
ATOM 4525 C CA . TYR A 1 615 ? -8.540 8.645 7.494 1.00 86.12 615 TYR A CA 1
ATOM 4526 C C . TYR A 1 615 ? -7.650 9.844 7.864 1.00 86.12 615 TYR A C 1
ATOM 4528 O O . TYR A 1 615 ? -8.088 10.717 8.607 1.00 86.12 615 TYR A O 1
ATOM 4536 N N . GLY A 1 616 ? -6.437 9.945 7.309 1.00 81.88 616 GLY A N 1
ATOM 4537 C CA . GLY A 1 616 ? -5.519 11.062 7.546 1.00 81.88 616 GLY A CA 1
ATOM 4538 C C . GLY A 1 616 ? -4.859 11.050 8.928 1.00 81.88 616 GLY A C 1
ATOM 4539 O O . GLY A 1 616 ? -4.364 12.086 9.372 1.00 81.88 616 GLY A O 1
ATOM 4540 N N . ILE A 1 617 ? -4.849 9.902 9.608 1.00 87.88 617 ILE A N 1
ATOM 4541 C CA . ILE A 1 617 ? -4.281 9.737 10.947 1.00 87.88 617 ILE A CA 1
ATOM 4542 C C . ILE A 1 617 ? -2.763 9.603 10.816 1.00 87.88 617 ILE A C 1
ATOM 4544 O O . ILE A 1 617 ? -2.264 8.722 10.117 1.00 87.88 617 ILE A O 1
ATOM 4548 N N . ARG A 1 618 ? -2.029 10.514 11.463 1.00 83.94 618 ARG A N 1
ATOM 4549 C CA . ARG A 1 618 ? -0.555 10.562 11.422 1.00 83.94 618 ARG A CA 1
ATOM 4550 C C . ARG A 1 618 ? 0.114 9.960 12.651 1.00 83.94 618 ARG A C 1
ATOM 4552 O O . ARG A 1 618 ? 1.240 9.506 12.544 1.00 83.94 618 ARG A O 1
ATOM 4559 N N . THR A 1 619 ? -0.587 9.989 13.775 1.00 92.44 619 THR A N 1
ATOM 4560 C CA . THR A 1 619 ? -0.197 9.409 15.059 1.00 92.44 619 THR A CA 1
ATOM 4561 C C . THR A 1 619 ? -1.492 9.030 15.752 1.00 92.44 619 THR A C 1
ATOM 4563 O O . THR A 1 619 ? -2.444 9.815 15.709 1.00 92.44 619 THR A O 1
ATOM 4566 N N . VAL A 1 620 ? -1.547 7.851 16.360 1.00 97.56 620 VAL A N 1
ATOM 4567 C CA . VAL A 1 620 ? -2.727 7.420 17.116 1.00 97.56 620 VAL A CA 1
ATOM 4568 C C . VAL A 1 620 ? -2.677 8.060 18.507 1.00 97.56 620 VAL A C 1
ATOM 4570 O O . VAL A 1 620 ? -1.623 8.077 19.143 1.00 97.56 620 VAL A O 1
ATOM 4573 N N . ASP A 1 621 ? -3.777 8.627 19.010 1.00 97.81 621 ASP A N 1
ATOM 4574 C CA . ASP A 1 621 ? -3.750 9.187 20.370 1.00 97.81 621 ASP A CA 1
ATOM 4575 C C . ASP A 1 621 ? -3.633 8.063 21.406 1.00 97.81 621 ASP A C 1
ATOM 4577 O O . ASP A 1 621 ? -2.802 8.155 22.305 1.00 97.81 621 ASP A O 1
ATOM 4581 N N . VAL A 1 622 ? -4.411 6.987 21.259 1.00 98.25 622 VAL A N 1
ATOM 4582 C CA . VAL A 1 622 ? -4.372 5.833 22.165 1.00 98.25 622 VAL A CA 1
ATOM 4583 C C . VAL A 1 622 ? -4.304 4.522 21.386 1.00 98.25 622 VAL A C 1
ATOM 4585 O O . VAL A 1 622 ? -5.212 4.210 20.624 1.00 98.25 622 VAL A O 1
ATOM 4588 N N . VAL A 1 623 ? -3.265 3.724 21.602 1.00 98.62 623 VAL A N 1
ATOM 4589 C CA . VAL A 1 623 ? -3.247 2.314 21.189 1.00 98.62 623 VAL A CA 1
ATOM 4590 C C . VAL A 1 623 ? -3.628 1.459 22.390 1.00 98.62 623 VAL A C 1
ATOM 4592 O O . VAL A 1 623 ? -3.145 1.693 23.495 1.00 98.62 623 VAL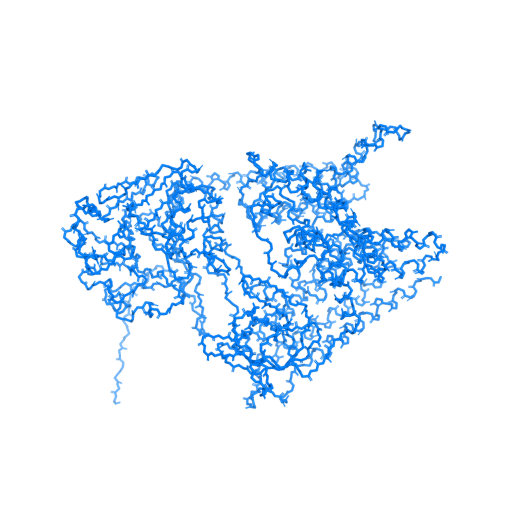 A O 1
ATOM 4595 N N . VAL A 1 624 ? -4.509 0.487 22.191 1.00 98.56 624 VAL A N 1
ATOM 4596 C CA . VAL A 1 624 ? -4.890 -0.493 23.205 1.00 98.56 624 VAL A CA 1
ATOM 4597 C C . VAL A 1 624 ? -4.510 -1.875 22.700 1.00 98.56 624 VAL A C 1
ATOM 4599 O O . VAL A 1 624 ? -4.945 -2.261 21.620 1.00 98.56 624 VAL A O 1
ATOM 4602 N N . LEU A 1 625 ? -3.716 -2.596 23.482 1.00 97.38 625 LEU A N 1
ATOM 4603 C CA . LEU A 1 625 ? -3.467 -4.021 23.318 1.00 97.38 625 LEU A CA 1
ATOM 4604 C C . LEU A 1 625 ? -4.363 -4.765 24.308 1.00 97.38 625 LEU A C 1
ATOM 4606 O O . LEU A 1 625 ? -4.193 -4.614 25.518 1.00 97.38 625 LEU A O 1
ATOM 4610 N N . THR A 1 626 ? -5.333 -5.534 23.818 1.00 95.38 626 THR A N 1
ATOM 4611 C CA . THR A 1 626 ? -6.252 -6.264 24.700 1.00 95.38 626 THR A CA 1
ATOM 4612 C C . THR A 1 626 ? -5.529 -7.372 25.451 1.00 95.38 626 THR A C 1
ATOM 4614 O O . THR A 1 626 ? -5.707 -7.468 26.662 1.00 95.38 626 THR A O 1
ATOM 4617 N N . HIS A 1 627 ? -4.705 -8.158 24.755 1.00 91.50 627 HIS A N 1
ATOM 4618 C CA . HIS A 1 627 ? -3.845 -9.213 25.295 1.00 91.50 627 HIS A CA 1
ATOM 4619 C C . HIS A 1 627 ? -2.731 -9.568 24.278 1.00 91.50 627 HIS A C 1
ATOM 4621 O O . HIS A 1 627 ? -2.848 -9.225 23.103 1.00 91.50 627 HIS A O 1
ATOM 4627 N N . PRO A 1 628 ? -1.632 -10.233 24.685 1.00 88.75 628 PRO A N 1
ATOM 4628 C CA . PRO A 1 628 ? -0.400 -10.293 23.886 1.00 88.75 628 PRO A CA 1
ATOM 4629 C C . PRO A 1 628 ? -0.348 -11.400 22.811 1.00 88.75 628 PRO A C 1
ATOM 4631 O O . PRO A 1 628 ? 0.740 -11.702 22.307 1.00 88.75 628 PRO A O 1
ATOM 4634 N N . HIS A 1 629 ? -1.477 -12.018 22.448 1.00 88.12 629 HIS A N 1
ATOM 4635 C CA . HIS A 1 629 ? -1.502 -13.010 21.368 1.00 88.12 629 HIS A CA 1
ATOM 4636 C C . HIS A 1 629 ? -1.202 -12.385 20.000 1.00 88.12 629 HIS A C 1
ATOM 4638 O O . HIS A 1 629 ? -1.394 -11.188 19.764 1.00 88.12 629 HIS A O 1
ATOM 4644 N N . GLU A 1 630 ? -0.674 -13.207 19.091 1.00 85.12 630 GLU A N 1
ATOM 4645 C CA . GLU A 1 630 ? -0.122 -12.758 17.808 1.00 85.12 630 GLU A CA 1
ATOM 4646 C C . GLU A 1 630 ? -1.160 -12.083 16.907 1.00 85.12 630 GLU A C 1
ATOM 4648 O O . GLU A 1 630 ? -0.829 -11.112 16.227 1.00 85.12 630 GLU A O 1
ATOM 4653 N N . ASP A 1 631 ? -2.407 -12.545 16.936 1.00 81.69 631 ASP A N 1
ATOM 4654 C CA . ASP A 1 631 ? -3.554 -11.999 16.211 1.00 81.69 631 ASP A CA 1
ATOM 4655 C C . ASP A 1 631 ? -4.114 -10.691 16.796 1.00 81.69 631 ASP A C 1
ATOM 4657 O O . ASP A 1 631 ? -5.039 -10.107 16.231 1.00 81.69 631 ASP A O 1
ATOM 4661 N N . HIS A 1 632 ? -3.479 -10.167 17.848 1.00 90.06 632 HIS A N 1
ATOM 4662 C CA . HIS A 1 632 ? -3.778 -8.867 18.451 1.00 90.06 632 HIS A CA 1
ATOM 4663 C C . HIS A 1 632 ? -2.563 -7.932 18.420 1.00 90.06 632 HIS A C 1
ATOM 4665 O O . HIS A 1 632 ? -2.643 -6.827 17.874 1.00 90.06 632 HIS A O 1
ATOM 4671 N N . VAL A 1 633 ? -1.416 -8.367 18.961 1.00 93.31 633 VAL A N 1
ATOM 4672 C CA . VAL A 1 633 ? -0.197 -7.538 19.039 1.00 93.31 633 VAL A CA 1
ATOM 4673 C C . VAL A 1 633 ? 0.535 -7.435 17.705 1.00 93.31 633 VAL A C 1
ATOM 4675 O O . VAL A 1 633 ? 1.229 -6.451 17.451 1.00 93.31 633 VAL A O 1
ATOM 4678 N N . GLY A 1 634 ? 0.412 -8.441 16.841 1.00 90.31 634 GLY A N 1
ATOM 4679 C CA . GLY A 1 634 ? 1.331 -8.608 15.728 1.00 90.31 634 GLY A CA 1
ATOM 4680 C C . GLY A 1 634 ? 1.317 -7.427 14.755 1.00 90.31 634 GLY A C 1
ATOM 4681 O O . GLY A 1 634 ? 2.369 -6.855 14.475 1.00 90.31 634 GLY A O 1
ATOM 4682 N N . GLY A 1 635 ? 0.143 -6.989 14.299 1.00 92.69 635 GLY A N 1
ATOM 4683 C CA . GLY A 1 635 ? 0.035 -5.817 13.428 1.00 92.69 635 GLY A CA 1
ATOM 4684 C C . GLY A 1 635 ? 0.318 -4.485 14.137 1.00 92.69 635 GLY A C 1
ATOM 4685 O O . GLY A 1 635 ? 0.640 -3.498 13.468 1.00 92.69 635 GLY A O 1
ATOM 4686 N N . LEU A 1 636 ? 0.264 -4.430 15.477 1.00 96.00 636 LEU A N 1
ATOM 4687 C CA . LEU A 1 636 ? 0.617 -3.220 16.231 1.00 96.00 636 LEU A CA 1
ATOM 4688 C C . LEU A 1 636 ? 2.105 -2.890 16.122 1.00 96.00 636 LEU A C 1
ATOM 4690 O O . LEU A 1 636 ? 2.444 -1.711 16.140 1.00 96.00 636 LEU A O 1
ATOM 4694 N N . VAL A 1 637 ? 2.983 -3.880 15.936 1.00 93.94 637 VAL A N 1
ATOM 4695 C CA . VAL A 1 637 ? 4.417 -3.653 15.674 1.00 93.94 637 VAL A CA 1
ATOM 4696 C C . VAL A 1 637 ? 4.594 -2.721 14.470 1.00 93.94 637 VAL A C 1
ATOM 4698 O O . VAL A 1 637 ? 5.249 -1.680 14.551 1.00 93.94 637 VAL A O 1
ATOM 4701 N N . SER A 1 638 ? 3.927 -3.035 13.360 1.00 91.81 638 SER A N 1
ATOM 4702 C CA . SER A 1 638 ? 3.977 -2.233 12.135 1.00 91.81 638 SER A CA 1
ATOM 4703 C C . SER A 1 638 ? 3.316 -0.861 12.293 1.00 91.81 638 SER A C 1
ATOM 4705 O O . SER A 1 638 ? 3.820 0.136 11.767 1.00 91.81 638 SER A O 1
ATOM 4707 N N . VAL A 1 639 ? 2.233 -0.768 13.073 1.00 95.06 639 VAL A N 1
ATOM 4708 C CA . VAL A 1 639 ? 1.595 0.517 13.411 1.00 95.06 639 VAL A CA 1
ATOM 4709 C C . VAL A 1 639 ? 2.528 1.402 14.238 1.00 95.06 639 VAL A C 1
ATOM 4711 O O . VAL A 1 639 ? 2.711 2.572 13.897 1.00 95.06 639 VAL A O 1
ATOM 4714 N N . MET A 1 640 ? 3.152 0.869 15.289 1.00 95.19 640 MET A N 1
ATOM 4715 C CA . MET A 1 640 ? 4.068 1.624 16.146 1.00 95.19 640 MET A CA 1
ATOM 4716 C C . MET A 1 640 ? 5.293 2.101 15.365 1.00 95.19 640 MET A C 1
ATOM 4718 O O . MET A 1 640 ? 5.679 3.259 15.500 1.00 95.19 640 MET A O 1
ATOM 4722 N N . ARG A 1 641 ? 5.829 1.266 14.466 1.00 89.81 641 ARG A N 1
ATOM 4723 C CA . ARG A 1 641 ? 6.974 1.617 13.613 1.00 89.81 641 ARG A CA 1
ATOM 4724 C C . ARG A 1 641 ? 6.665 2.737 12.610 1.00 89.81 641 ARG A C 1
ATOM 4726 O O . ARG A 1 641 ? 7.523 3.578 12.362 1.00 89.81 641 ARG A O 1
ATOM 4733 N N . LYS A 1 642 ? 5.469 2.747 12.003 1.00 87.31 642 LYS A N 1
ATOM 4734 C CA . LYS A 1 642 ? 5.137 3.637 10.863 1.00 87.31 642 LYS A CA 1
ATOM 4735 C C . LYS A 1 642 ? 4.235 4.825 11.196 1.00 87.31 642 LYS A C 1
ATOM 4737 O O . LYS A 1 642 ? 4.182 5.777 10.417 1.00 87.31 642 LYS A O 1
ATOM 4742 N N . VAL A 1 643 ? 3.478 4.757 12.288 1.00 91.25 643 VAL A N 1
ATOM 4743 C CA . VAL A 1 643 ? 2.480 5.769 12.685 1.00 91.25 643 VAL A CA 1
ATOM 4744 C C . VAL A 1 643 ? 2.734 6.262 14.110 1.00 91.25 643 VAL A C 1
ATOM 4746 O O . VAL A 1 643 ? 2.632 7.461 14.374 1.00 91.25 643 VAL A O 1
ATOM 4749 N N . GLY A 1 644 ? 3.085 5.354 15.022 1.00 94.06 644 GLY A N 1
ATOM 4750 C CA . GLY A 1 644 ? 3.323 5.665 16.430 1.00 94.06 644 GLY A CA 1
ATOM 4751 C C . GLY A 1 644 ? 2.050 6.010 17.213 1.00 94.06 644 GLY A C 1
ATOM 4752 O O . GLY A 1 644 ? 0.954 6.169 16.657 1.00 94.06 644 GLY A O 1
ATOM 4753 N N . ALA A 1 645 ? 2.208 6.142 18.530 1.00 97.19 645 ALA A N 1
ATOM 4754 C CA . ALA A 1 645 ? 1.123 6.422 19.466 1.00 97.19 645 ALA A CA 1
ATOM 4755 C C . ALA A 1 645 ? 1.539 7.432 20.544 1.00 97.19 645 ALA A C 1
ATOM 4757 O O . ALA A 1 645 ? 2.723 7.572 20.839 1.00 97.19 645 ALA A O 1
ATOM 4758 N N . ARG A 1 646 ? 0.573 8.128 21.160 1.00 97.31 646 ARG A N 1
ATOM 4759 C CA . ARG A 1 646 ? 0.839 8.992 22.332 1.00 97.31 646 ARG A CA 1
ATOM 4760 C C . ARG A 1 646 ? 0.717 8.235 23.650 1.00 97.31 646 ARG A C 1
ATOM 4762 O O . ARG A 1 646 ? 1.522 8.443 24.554 1.00 97.31 646 ARG A O 1
ATOM 4769 N N . TYR A 1 647 ? -0.288 7.371 23.752 1.00 97.94 647 TYR A N 1
ATOM 4770 C CA . TYR A 1 647 ? -0.537 6.515 24.905 1.00 97.94 647 TYR A CA 1
ATOM 4771 C C . TYR A 1 647 ? -0.706 5.071 24.450 1.00 97.94 647 TYR A C 1
ATOM 4773 O O . TYR A 1 647 ? -1.292 4.819 23.394 1.00 97.94 647 TYR A O 1
ATOM 4781 N N . VAL A 1 648 ? -0.239 4.141 25.275 1.00 98.19 648 VAL A N 1
ATOM 4782 C CA . VAL A 1 648 ? -0.441 2.704 25.083 1.00 98.19 648 VAL A CA 1
ATOM 4783 C C . VAL A 1 648 ? -1.087 2.124 26.327 1.00 98.19 648 VAL A C 1
ATOM 4785 O O . VAL A 1 648 ? -0.576 2.317 27.427 1.00 98.19 648 VAL A O 1
ATOM 4788 N N . LEU A 1 649 ? -2.213 1.440 26.154 1.00 97.38 649 LEU A N 1
ATOM 4789 C CA . LEU A 1 649 ? -2.890 0.687 27.203 1.00 97.38 649 LEU A CA 1
ATOM 4790 C C . LEU A 1 649 ? -2.688 -0.804 26.973 1.00 97.38 649 LEU A C 1
ATOM 4792 O O . LEU A 1 649 ? -2.931 -1.299 25.878 1.00 97.38 649 LEU A O 1
ATOM 4796 N N . ASP A 1 650 ? -2.294 -1.504 28.025 1.00 94.19 650 ASP A N 1
ATOM 4797 C CA . ASP A 1 650 ? -1.974 -2.931 27.998 1.00 94.19 650 ASP A CA 1
ATOM 4798 C C . ASP A 1 650 ? -2.325 -3.533 29.371 1.00 94.19 650 ASP A C 1
ATOM 4800 O O . ASP A 1 650 ? -2.112 -2.866 30.396 1.00 94.19 650 ASP A O 1
ATOM 4804 N N . PRO A 1 651 ? -2.872 -4.762 29.465 1.00 89.75 651 PRO A N 1
ATOM 4805 C CA . PRO A 1 651 ? -2.989 -5.444 30.751 1.00 89.75 651 PRO A CA 1
ATOM 4806 C C . PRO A 1 651 ? -1.616 -5.687 31.416 1.00 89.75 651 PRO A C 1
ATOM 4808 O O . PRO A 1 651 ? -1.552 -5.960 32.615 1.00 89.75 651 PRO A O 1
ATOM 4811 N N . GLY A 1 652 ? -0.498 -5.546 30.711 1.00 84.50 652 GLY A N 1
ATOM 4812 C CA . GLY A 1 652 ? 0.850 -5.633 31.264 1.00 84.50 652 GLY A CA 1
ATOM 4813 C C . GLY A 1 652 ? 1.196 -7.034 31.741 1.00 84.50 652 GLY A C 1
ATOM 4814 O O . GLY A 1 652 ? 1.844 -7.193 32.778 1.00 84.50 652 GLY A O 1
ATOM 4815 N N . LEU A 1 653 ? 0.720 -8.033 30.999 1.00 78.62 653 LEU A N 1
ATOM 4816 C CA . LEU A 1 653 ? 1.034 -9.440 31.208 1.00 78.62 653 LEU A CA 1
ATOM 4817 C C . LEU A 1 653 ? 2.265 -9.792 30.373 1.00 78.62 653 LEU A C 1
ATOM 4819 O O . LEU A 1 653 ? 2.281 -9.515 29.173 1.00 78.62 653 LEU A O 1
ATOM 4823 N N . PRO A 1 654 ? 3.319 -10.363 30.973 1.00 78.19 654 PRO A N 1
ATOM 4824 C CA . PRO A 1 654 ? 4.490 -10.764 30.212 1.00 78.19 654 PRO A CA 1
ATOM 4825 C C . PRO A 1 654 ? 4.128 -11.892 29.240 1.00 78.19 654 PRO A C 1
ATOM 4827 O O . PRO A 1 654 ? 3.413 -12.826 29.597 1.00 78.19 654 PRO A O 1
ATOM 4830 N N . HIS A 1 655 ? 4.657 -11.820 28.021 1.00 82.81 655 HIS A N 1
ATOM 4831 C CA . HIS A 1 655 ? 4.495 -12.854 27.007 1.00 82.81 655 HIS A CA 1
ATOM 4832 C C . HIS A 1 655 ? 5.826 -13.075 26.274 1.00 82.81 655 HIS A C 1
ATOM 4834 O O . HIS A 1 655 ? 6.492 -12.099 25.926 1.00 82.81 655 HIS A O 1
ATOM 4840 N N . PRO A 1 656 ? 6.254 -14.326 26.033 1.00 82.50 656 PRO A N 1
ATOM 4841 C CA . PRO A 1 656 ? 7.586 -14.605 25.494 1.00 82.50 656 PRO A CA 1
ATOM 4842 C C . PRO A 1 656 ? 7.722 -14.346 23.981 1.00 82.50 656 PRO A C 1
ATOM 4844 O O . PRO A 1 656 ? 8.824 -14.476 23.440 1.00 82.50 656 PRO A O 1
ATOM 4847 N N . SER A 1 657 ? 6.635 -13.999 23.278 1.00 84.69 657 SER A N 1
ATOM 4848 C CA . SER A 1 657 ? 6.673 -13.801 21.822 1.00 84.69 657 SER A CA 1
ATOM 4849 C C . SER A 1 657 ? 7.623 -12.675 21.407 1.00 84.69 657 SER A C 1
ATOM 4851 O O . SER A 1 657 ? 7.793 -11.666 22.095 1.00 84.69 657 SER A O 1
ATOM 4853 N N . GLN A 1 658 ? 8.255 -12.849 20.244 1.00 87.06 658 GLN A N 1
ATOM 4854 C CA . GLN A 1 658 ? 9.124 -11.831 19.655 1.00 87.06 658 GLN A CA 1
ATOM 4855 C C . GLN A 1 658 ? 8.341 -10.551 19.341 1.00 87.06 658 GLN A C 1
ATOM 4857 O O . GLN A 1 658 ? 8.820 -9.464 19.643 1.00 87.06 658 GLN A O 1
ATOM 4862 N N . GLN A 1 659 ? 7.125 -10.685 18.806 1.00 87.19 659 GLN A N 1
ATOM 4863 C CA . GLN A 1 659 ? 6.270 -9.558 18.436 1.00 87.19 659 GLN A CA 1
ATOM 4864 C C . GLN A 1 659 ? 5.905 -8.695 19.651 1.00 87.19 659 GLN A C 1
ATOM 4866 O O . GLN A 1 659 ? 5.884 -7.475 19.543 1.00 87.19 659 GLN A O 1
ATOM 4871 N N . TYR A 1 660 ? 5.646 -9.303 20.815 1.00 91.12 660 TYR A N 1
ATOM 4872 C CA . TYR A 1 660 ? 5.330 -8.544 22.027 1.00 91.12 660 TYR A CA 1
ATOM 4873 C C . TYR A 1 660 ? 6.553 -7.794 22.571 1.00 91.12 660 TYR A C 1
ATOM 4875 O O . TYR A 1 660 ? 6.440 -6.628 22.940 1.00 91.12 660 TYR A O 1
ATOM 4883 N N . ARG A 1 661 ? 7.739 -8.419 22.556 1.00 92.00 661 ARG A N 1
ATOM 4884 C CA . ARG A 1 661 ? 8.993 -7.741 22.931 1.00 92.00 661 ARG A CA 1
ATOM 4885 C C . ARG A 1 661 ? 9.290 -6.555 22.020 1.00 92.00 661 ARG A C 1
ATOM 4887 O O . ARG A 1 661 ? 9.509 -5.454 22.510 1.00 92.00 661 ARG A O 1
ATOM 4894 N N . GLU A 1 662 ? 9.208 -6.767 20.711 1.00 92.56 662 GLU A N 1
ATOM 4895 C CA . GLU A 1 662 ? 9.420 -5.708 19.725 1.00 92.56 662 GLU A CA 1
ATOM 4896 C C . GLU A 1 662 ? 8.386 -4.580 19.860 1.00 92.56 662 GLU A C 1
ATOM 4898 O O . GLU A 1 662 ? 8.724 -3.403 19.748 1.00 92.56 662 GLU A O 1
ATOM 4903 N N . PHE A 1 663 ? 7.124 -4.914 20.150 1.00 95.00 663 PHE A N 1
ATOM 4904 C CA . PHE A 1 663 ? 6.103 -3.916 20.449 1.00 95.00 663 PHE A CA 1
ATOM 4905 C C . PHE A 1 663 ? 6.517 -3.031 21.631 1.00 95.00 663 PHE A C 1
ATOM 4907 O O . PHE A 1 663 ? 6.488 -1.811 21.491 1.00 95.00 663 PHE A O 1
ATOM 4914 N N . LEU A 1 664 ? 6.960 -3.608 22.754 1.00 95.00 664 LEU A N 1
ATOM 4915 C CA . LEU A 1 664 ? 7.412 -2.839 23.921 1.00 95.00 664 LEU A CA 1
ATOM 4916 C C . LEU A 1 664 ? 8.640 -1.964 23.615 1.00 95.00 664 LEU A C 1
ATOM 4918 O O . LEU A 1 664 ? 8.656 -0.796 24.002 1.00 95.00 664 LEU A O 1
ATOM 4922 N N . GLU A 1 665 ? 9.617 -2.481 22.866 1.00 95.44 665 GLU A N 1
ATOM 4923 C CA . GLU A 1 665 ? 10.788 -1.711 22.413 1.00 95.44 665 GLU A CA 1
ATOM 4924 C C . GLU A 1 665 ? 10.375 -0.499 21.562 1.00 95.44 665 GLU A C 1
ATOM 4926 O O . GLU A 1 665 ? 10.891 0.604 21.743 1.00 95.44 665 GLU A O 1
ATOM 4931 N N . LEU A 1 666 ? 9.397 -0.665 20.665 1.00 95.12 666 LEU A N 1
ATOM 4932 C CA . LEU A 1 666 ? 8.866 0.425 19.841 1.00 95.12 666 LEU A CA 1
ATOM 4933 C C . LEU A 1 666 ? 8.043 1.438 20.648 1.00 95.12 666 LEU A C 1
ATOM 4935 O O . LEU A 1 666 ? 8.036 2.624 20.309 1.00 95.12 666 LEU A O 1
ATOM 4939 N N . VAL A 1 667 ? 7.348 1.002 21.703 1.00 96.25 667 VAL A N 1
ATOM 4940 C CA . VAL A 1 667 ? 6.652 1.901 22.638 1.00 96.25 667 VAL A CA 1
ATOM 4941 C C . VAL A 1 667 ? 7.656 2.805 23.349 1.00 96.25 667 VAL A C 1
ATOM 4943 O O . VAL A 1 667 ? 7.455 4.022 23.386 1.00 96.25 667 VAL A O 1
ATOM 4946 N N . GLU A 1 668 ? 8.741 2.225 23.862 1.00 95.06 668 GLU A N 1
ATOM 4947 C CA . GLU A 1 668 ? 9.812 2.954 24.543 1.00 95.06 668 GLU A CA 1
ATOM 4948 C C . GLU A 1 668 ? 10.547 3.897 23.581 1.00 95.06 668 GLU A C 1
ATOM 4950 O O . GLU A 1 668 ? 10.622 5.101 23.832 1.00 95.06 668 GLU A O 1
ATOM 4955 N N . ALA A 1 669 ? 10.996 3.388 22.430 1.00 93.44 669 ALA A N 1
ATOM 4956 C CA . ALA A 1 669 ? 11.702 4.175 21.420 1.00 93.44 669 ALA A CA 1
ATOM 4957 C C . ALA A 1 669 ? 10.848 5.318 20.843 1.00 93.44 669 ALA A C 1
ATOM 4959 O O . ALA A 1 669 ? 11.371 6.379 20.503 1.00 93.44 669 ALA A O 1
ATOM 4960 N N . GLY A 1 670 ? 9.530 5.119 20.736 1.00 90.88 670 GLY A N 1
ATOM 4961 C CA . GLY A 1 670 ? 8.582 6.127 20.259 1.00 90.88 670 GLY A CA 1
ATOM 4962 C C . GLY A 1 670 ? 8.196 7.186 21.298 1.00 90.88 670 GLY A C 1
ATOM 4963 O O . GLY A 1 670 ? 7.505 8.144 20.946 1.00 90.88 670 GLY A O 1
ATOM 4964 N N . GLY A 1 671 ? 8.602 7.030 22.564 1.00 94.25 671 GLY A N 1
ATOM 4965 C CA . GLY A 1 671 ? 8.254 7.944 23.657 1.00 94.25 671 GLY A CA 1
ATOM 4966 C C . GLY A 1 671 ? 6.769 7.926 24.043 1.00 94.25 671 GLY A C 1
ATOM 4967 O O . GLY A 1 671 ? 6.266 8.896 24.617 1.00 94.25 671 GLY A O 1
ATOM 4968 N N . ALA A 1 672 ? 6.043 6.856 23.708 1.00 96.44 672 ALA A N 1
ATOM 4969 C CA . ALA A 1 672 ? 4.631 6.727 24.045 1.00 96.44 672 ALA A CA 1
ATOM 4970 C C . ALA A 1 672 ? 4.463 6.438 25.545 1.00 96.44 672 ALA A C 1
ATOM 4972 O O . ALA A 1 672 ? 5.181 5.624 26.126 1.00 96.44 672 ALA A O 1
ATOM 4973 N N . LYS A 1 673 ? 3.477 7.066 26.197 1.00 97.38 673 LYS A N 1
ATOM 4974 C CA . LYS A 1 673 ? 3.209 6.801 27.616 1.00 97.38 673 LYS A CA 1
ATOM 4975 C C . LYS A 1 673 ? 2.509 5.451 27.773 1.00 97.38 673 LYS A C 1
ATOM 4977 O O . LYS A 1 673 ? 1.320 5.330 27.472 1.00 97.38 673 LYS A O 1
ATOM 4982 N N . TYR A 1 674 ? 3.239 4.468 28.287 1.00 96.62 674 TYR A N 1
ATOM 4983 C CA . TYR A 1 674 ? 2.709 3.151 28.625 1.00 96.62 674 TYR A CA 1
ATOM 4984 C C . TYR A 1 674 ? 1.873 3.197 29.914 1.00 96.62 674 TYR A C 1
ATOM 4986 O O . TYR A 1 674 ? 2.289 3.762 30.928 1.00 96.62 674 TYR A O 1
ATOM 4994 N N . ILE A 1 675 ? 0.676 2.614 29.876 1.00 95.25 675 ILE A N 1
ATOM 4995 C CA . ILE A 1 675 ? -0.283 2.562 30.979 1.00 95.25 675 ILE A CA 1
ATOM 4996 C C . ILE A 1 675 ? -0.735 1.115 31.150 1.00 95.25 675 ILE A C 1
ATOM 4998 O O . ILE A 1 675 ? -1.394 0.545 30.280 1.00 95.25 675 ILE A O 1
ATOM 5002 N N . ARG A 1 676 ? -0.452 0.544 32.324 1.00 93.44 676 ARG A N 1
ATOM 5003 C CA . ARG A 1 676 ? -1.018 -0.747 32.710 1.00 93.44 676 ARG A CA 1
ATOM 5004 C C . ARG A 1 676 ? -2.495 -0.562 33.059 1.00 93.44 676 ARG A C 1
ATOM 5006 O O . ARG A 1 676 ? -2.824 -0.020 34.111 1.00 93.44 676 ARG A O 1
ATOM 5013 N N . ALA A 1 677 ? -3.377 -0.982 32.163 1.00 93.56 677 ALA A N 1
ATOM 5014 C CA . ALA A 1 677 ? -4.809 -0.740 32.267 1.00 93.56 677 ALA A CA 1
ATOM 5015 C C . ALA A 1 677 ? -5.514 -1.833 33.085 1.00 93.56 677 ALA A C 1
ATOM 5017 O O . ALA A 1 677 ? -5.265 -3.026 32.919 1.00 93.56 677 ALA A O 1
ATOM 5018 N N . ARG A 1 678 ? -6.416 -1.421 33.976 1.00 91.50 678 ARG A N 1
ATOM 5019 C CA . ARG A 1 678 ? -7.272 -2.293 34.804 1.00 91.50 678 ARG A CA 1
ATOM 5020 C C . ARG A 1 678 ? -8.680 -1.723 34.889 1.00 91.50 678 ARG A C 1
ATOM 5022 O O . ARG A 1 678 ? -8.885 -0.550 34.565 1.00 91.50 678 ARG A O 1
ATOM 5029 N N . ARG A 1 679 ? -9.640 -2.528 35.348 1.00 92.06 679 ARG A N 1
ATOM 5030 C CA . ARG A 1 679 ? -11.012 -2.097 35.645 1.00 92.06 679 ARG A CA 1
ATOM 5031 C C . ARG A 1 679 ? -10.999 -0.759 36.395 1.00 92.06 679 ARG A C 1
ATOM 5033 O O . ARG A 1 679 ? -10.279 -0.605 37.375 1.00 92.06 679 ARG A O 1
ATOM 5040 N N . GLY A 1 680 ? -11.777 0.204 35.909 1.00 91.62 680 GLY A N 1
ATOM 5041 C CA . GLY A 1 680 ? -11.839 1.569 36.448 1.00 91.62 680 GLY A CA 1
ATOM 5042 C C . GLY A 1 680 ? -10.909 2.574 35.760 1.00 91.62 680 GLY A C 1
ATOM 5043 O O . GLY A 1 680 ? -11.136 3.778 35.870 1.00 91.62 680 GLY A O 1
ATOM 5044 N N . THR A 1 681 ? -9.924 2.118 34.977 1.00 94.81 681 THR A N 1
ATOM 5045 C CA . THR A 1 681 ? -9.154 3.007 34.092 1.00 94.81 681 THR A CA 1
ATOM 5046 C C . THR A 1 681 ? -10.115 3.670 33.108 1.00 94.81 681 THR A C 1
ATOM 5048 O O . THR A 1 681 ? -10.861 2.980 32.412 1.00 94.81 681 THR A O 1
ATOM 5051 N N . SER A 1 682 ? -10.109 5.001 33.044 1.00 94.31 682 SER A N 1
ATOM 5052 C CA . SER A 1 682 ? -10.985 5.763 32.154 1.00 94.31 682 SER A CA 1
ATOM 5053 C C . SER A 1 682 ? -10.195 6.738 31.290 1.00 94.31 682 SER A C 1
ATOM 5055 O O . SER A 1 682 ? -9.206 7.334 31.715 1.00 94.31 682 SER A O 1
ATOM 5057 N N . ILE A 1 683 ? -10.636 6.881 30.044 1.00 94.19 683 ILE A N 1
ATOM 5058 C CA . ILE A 1 683 ? -10.071 7.781 29.047 1.00 94.19 683 ILE A CA 1
ATOM 5059 C C . ILE A 1 683 ? -11.201 8.636 28.501 1.00 94.19 683 ILE A C 1
ATOM 5061 O O . ILE A 1 683 ? -12.197 8.137 27.979 1.00 94.19 683 ILE A O 1
ATOM 5065 N N . ARG A 1 684 ? -11.011 9.950 28.544 1.00 93.94 684 ARG A N 1
ATOM 5066 C CA . ARG A 1 684 ? -11.858 10.877 27.804 1.00 93.94 684 ARG A CA 1
ATOM 5067 C C . ARG A 1 684 ? -11.339 10.978 26.367 1.00 93.94 684 ARG A C 1
ATOM 5069 O O . ARG A 1 684 ? -10.330 11.636 26.115 1.00 93.94 684 ARG A O 1
ATOM 5076 N N . LEU A 1 685 ? -11.992 10.283 25.435 1.00 92.31 685 LEU A N 1
ATOM 5077 C CA . LEU A 1 685 ? -11.603 10.255 24.026 1.00 92.31 685 LEU A CA 1
ATOM 5078 C C . LEU A 1 685 ? -12.258 11.431 23.296 1.00 92.31 685 LEU A C 1
ATOM 5080 O O . LEU A 1 685 ? -13.355 11.334 22.753 1.00 92.31 685 LEU A O 1
ATOM 5084 N N . GLY A 1 686 ? -11.574 12.569 23.323 1.00 87.56 686 GLY A N 1
ATOM 5085 C CA . GLY A 1 686 ? -12.107 13.808 22.774 1.00 87.56 686 GLY A CA 1
ATOM 5086 C C . GLY A 1 686 ? -13.192 14.440 23.649 1.00 87.56 686 GLY A C 1
ATOM 5087 O O . GLY A 1 686 ? -13.268 14.204 24.854 1.00 87.56 686 GLY A O 1
ATOM 5088 N N . ARG A 1 687 ? -14.033 15.303 23.078 1.00 85.94 687 ARG A N 1
ATOM 5089 C CA . ARG A 1 687 ? -15.009 16.084 23.868 1.00 85.94 687 ARG A CA 1
ATOM 5090 C C . ARG A 1 687 ? -16.222 15.289 24.348 1.00 85.94 687 ARG A C 1
ATOM 5092 O O . ARG A 1 687 ? -16.686 15.543 25.463 1.00 85.94 687 ARG A O 1
ATOM 5099 N N . SER A 1 688 ? -16.720 14.372 23.520 1.00 85.75 688 SER A N 1
ATOM 5100 C CA . SER A 1 688 ? -18.056 13.767 23.641 1.00 85.75 688 SER A CA 1
ATOM 5101 C C . SER A 1 688 ? -18.063 12.241 23.775 1.00 85.75 688 SER A C 1
ATOM 5103 O O . SER A 1 688 ? -19.146 11.660 23.852 1.00 85.75 688 SER A O 1
ATOM 5105 N N . ALA A 1 689 ? -16.896 11.592 23.794 1.00 93.94 689 ALA A N 1
ATOM 5106 C CA . ALA A 1 689 ? -16.775 10.151 23.977 1.00 93.94 689 ALA A CA 1
ATOM 5107 C C . ALA A 1 689 ? -15.918 9.807 25.205 1.00 93.94 689 ALA A C 1
ATOM 5109 O O . ALA A 1 689 ? -14.882 10.425 25.463 1.00 93.94 689 ALA A O 1
ATOM 5110 N N . SER A 1 690 ? -16.348 8.803 25.966 1.00 95.75 690 SER A N 1
ATOM 5111 C CA . SER A 1 690 ? -15.624 8.272 27.125 1.00 95.75 690 SER A CA 1
ATOM 5112 C C . SER A 1 690 ? -15.420 6.774 26.981 1.00 95.75 690 SER A C 1
ATOM 5114 O O . SER A 1 690 ? -16.347 6.054 26.616 1.00 95.75 690 SER A O 1
ATOM 5116 N N . VAL A 1 691 ? -14.213 6.309 27.282 1.00 97.38 691 VAL A N 1
ATOM 5117 C CA . VAL A 1 691 ? -13.849 4.893 27.283 1.00 97.38 691 VAL A CA 1
ATOM 5118 C C . VAL A 1 691 ? -13.497 4.478 28.702 1.00 97.38 691 VAL A C 1
ATOM 5120 O O . VAL A 1 691 ? -12.659 5.112 29.336 1.00 97.38 691 VAL A O 1
ATOM 5123 N N . THR A 1 692 ? -14.103 3.400 29.185 1.00 97.12 692 THR A N 1
ATOM 5124 C CA . THR A 1 692 ? -13.831 2.830 30.507 1.00 97.12 692 THR A CA 1
ATOM 5125 C C . THR A 1 692 ? -13.415 1.376 30.358 1.00 97.12 692 THR A C 1
ATOM 5127 O O . THR A 1 692 ? -14.069 0.601 29.661 1.00 97.12 692 THR A O 1
ATOM 5130 N N . VAL A 1 693 ? -12.336 0.997 31.031 1.00 96.62 693 VAL A N 1
ATOM 5131 C CA . VAL A 1 693 ? -11.878 -0.388 31.135 1.00 96.62 693 VAL A CA 1
ATOM 5132 C C . VAL A 1 693 ? -12.727 -1.099 32.190 1.00 96.62 693 VAL A C 1
ATOM 5134 O O . VAL A 1 693 ? -12.837 -0.629 33.324 1.00 96.62 693 VAL A O 1
ATOM 5137 N N . LEU A 1 694 ? -13.337 -2.225 31.825 1.00 95.31 694 LEU A N 1
ATOM 5138 C CA . LEU A 1 694 ? -14.193 -3.047 32.690 1.00 95.31 694 LEU A CA 1
ATOM 5139 C C . LEU A 1 694 ? -13.496 -4.320 33.194 1.00 95.31 694 LEU A C 1
ATOM 5141 O O . LEU A 1 694 ? -13.920 -4.902 34.191 1.00 95.31 694 LEU A O 1
ATOM 5145 N N . HIS A 1 695 ? -12.429 -4.753 32.529 1.00 92.69 695 HIS A N 1
ATOM 5146 C CA . HIS A 1 695 ? -11.688 -5.981 32.824 1.00 92.69 695 HIS A CA 1
ATOM 5147 C C . HIS A 1 695 ? -10.216 -5.799 32.399 1.00 92.69 695 HIS A C 1
ATOM 5149 O O . HIS A 1 695 ? -10.002 -5.057 31.436 1.00 92.69 695 HIS A O 1
ATOM 5155 N N . PRO A 1 696 ? -9.217 -6.417 33.068 1.00 90.06 696 PRO A N 1
ATOM 5156 C CA . PRO A 1 696 ? -9.319 -7.264 34.265 1.00 90.06 696 PRO A CA 1
ATOM 5157 C C . PRO A 1 696 ? -9.497 -6.479 35.577 1.00 90.06 696 PRO A C 1
ATOM 5159 O O . PRO A 1 696 ? -9.203 -5.278 35.607 1.00 90.06 696 PRO A O 1
ATOM 5162 N N . PRO A 1 697 ? -9.997 -7.113 36.660 1.00 84.06 697 PRO A N 1
ATOM 5163 C CA . PRO A 1 697 ? -10.102 -6.490 37.982 1.00 84.06 697 PRO A CA 1
ATOM 5164 C C . PRO A 1 697 ? -8.724 -6.096 38.550 1.00 84.06 697 PRO A C 1
ATOM 5166 O O . PRO A 1 697 ? -7.718 -6.695 38.165 1.00 84.06 697 PRO A O 1
ATOM 5169 N N . PRO A 1 698 ? -8.639 -5.116 39.470 1.00 77.69 698 PRO A N 1
ATOM 5170 C CA . PRO A 1 698 ? -7.369 -4.697 40.066 1.00 77.69 698 PRO A CA 1
ATOM 5171 C C . PRO A 1 698 ? -6.716 -5.776 40.939 1.00 77.69 698 PRO A C 1
ATOM 5173 O O . PRO A 1 698 ? -5.490 -5.842 40.991 1.00 77.69 698 PRO A O 1
ATOM 5176 N N . GLU A 1 699 ? -7.512 -6.627 41.602 1.00 67.38 699 GLU A N 1
ATOM 5177 C CA . GLU A 1 699 ? -7.019 -7.681 42.506 1.00 67.38 699 GLU A CA 1
ATOM 5178 C C . GLU A 1 699 ? -6.290 -8.809 41.761 1.00 67.38 699 GLU A C 1
ATOM 5180 O O . GLU A 1 699 ? -5.559 -9.611 42.349 1.00 67.38 699 GLU A O 1
ATOM 5185 N N . VAL A 1 700 ? -6.479 -8.856 40.446 1.00 62.28 700 VAL A N 1
ATOM 5186 C CA . VAL A 1 700 ? -6.002 -9.918 39.583 1.00 62.28 700 VAL A CA 1
ATOM 5187 C C . VAL A 1 700 ? -4.647 -9.507 38.988 1.00 62.28 700 VAL A C 1
ATOM 5189 O O . VAL A 1 700 ? -4.538 -8.720 38.040 1.00 62.28 700 VAL A O 1
ATOM 5192 N N . SER A 1 701 ? -3.582 -10.023 39.608 1.00 53.06 701 SER A N 1
ATOM 5193 C CA . SER A 1 701 ? -2.181 -9.821 39.225 1.00 53.06 701 SER A CA 1
ATOM 5194 C C . SER A 1 701 ? -1.518 -11.169 38.927 1.00 53.06 701 SER A C 1
ATOM 5196 O O . SER A 1 701 ? -1.704 -12.101 39.714 1.00 53.06 701 SER A O 1
ATOM 5198 N N . PRO A 1 702 ? -0.679 -11.282 37.876 1.00 51.44 702 PRO A N 1
ATOM 5199 C CA . PRO A 1 702 ? 0.119 -12.490 37.636 1.00 51.44 702 PRO A CA 1
ATOM 5200 C C . PRO A 1 702 ? 1.034 -12.850 38.822 1.00 51.44 702 PRO A C 1
ATOM 5202 O O . PRO A 1 702 ? 1.423 -14.002 38.960 1.00 51.44 702 PRO A O 1
ATOM 5205 N N . ALA A 1 703 ? 1.341 -11.892 39.707 1.00 44.50 703 ALA A N 1
ATOM 5206 C CA . ALA A 1 703 ? 2.158 -12.114 40.901 1.00 44.50 703 ALA A CA 1
ATOM 5207 C C . ALA A 1 703 ? 1.415 -12.801 42.065 1.00 44.50 703 ALA A C 1
ATOM 5209 O O . ALA A 1 703 ? 2.065 -13.343 42.952 1.00 44.50 703 ALA A O 1
ATOM 5210 N N . ASN A 1 704 ? 0.076 -12.796 42.080 1.00 44.50 704 ASN A N 1
ATOM 5211 C CA . ASN A 1 704 ? -0.697 -13.245 43.247 1.00 44.50 704 ASN A CA 1
ATOM 5212 C C . ASN A 1 704 ? -1.121 -14.719 43.172 1.00 44.50 704 ASN A C 1
ATOM 5214 O O . ASN A 1 704 ? -1.809 -15.192 44.070 1.00 44.50 704 ASN A O 1
ATOM 5218 N N . GLY A 1 705 ? -0.796 -15.446 42.096 1.00 41.53 705 GLY A N 1
ATOM 5219 C CA . GLY A 1 705 ? -1.245 -16.835 41.912 1.00 41.53 705 GLY A CA 1
ATOM 5220 C C . GLY A 1 705 ? -2.768 -17.005 41.762 1.00 41.53 705 GLY A C 1
ATOM 5221 O O . GLY A 1 705 ? -3.232 -18.110 41.502 1.00 41.53 705 GLY A O 1
ATOM 5222 N N . ILE A 1 706 ? -3.551 -15.918 41.843 1.00 44.53 706 ILE A N 1
ATOM 5223 C CA . ILE A 1 706 ? -5.005 -15.860 41.597 1.00 44.53 706 ILE A CA 1
ATOM 5224 C C . ILE A 1 706 ? -5.283 -15.807 40.084 1.00 44.53 706 ILE A C 1
ATOM 5226 O O . ILE A 1 706 ? -6.060 -15.005 39.579 1.00 44.53 706 ILE A O 1
ATOM 5230 N N . TYR A 1 707 ? -4.596 -16.665 39.343 1.00 49.19 707 TYR A N 1
ATOM 5231 C CA . TYR A 1 707 ? -5.024 -17.138 38.041 1.00 49.19 707 TYR A CA 1
ATOM 5232 C C . TYR A 1 707 ? -4.731 -18.637 38.045 1.00 49.19 707 TYR A C 1
ATOM 5234 O O . TYR A 1 707 ? -3.583 -19.029 37.823 1.00 49.19 707 TYR A O 1
ATOM 5242 N N . PRO A 1 708 ? -5.719 -19.497 38.340 1.00 41.94 708 PRO A N 1
ATOM 5243 C CA . PRO A 1 708 ? -5.550 -20.927 38.143 1.00 41.94 708 PRO A CA 1
ATOM 5244 C C . PRO A 1 708 ? -5.449 -21.160 36.638 1.00 41.94 708 PRO A C 1
ATOM 5246 O O . PRO A 1 708 ? -6.477 -21.237 35.985 1.00 41.94 708 PRO A O 1
ATOM 5249 N N . ALA A 1 709 ? -4.237 -21.170 36.074 1.00 42.47 709 ALA A N 1
ATOM 5250 C CA . ALA A 1 709 ? -3.994 -21.438 34.652 1.00 42.47 709 ALA A CA 1
ATOM 5251 C C . ALA A 1 709 ? -5.029 -20.783 33.701 1.00 42.47 709 ALA A C 1
ATOM 5253 O O . ALA A 1 709 ? -5.502 -21.423 32.764 1.00 42.47 709 ALA A O 1
ATOM 5254 N N . ALA A 1 710 ? -5.440 -19.538 33.978 1.00 49.97 710 ALA A N 1
ATOM 5255 C CA . ALA A 1 710 ? -6.438 -18.866 33.157 1.00 49.97 710 ALA A CA 1
ATOM 5256 C C . ALA A 1 710 ? -5.812 -18.546 31.803 1.00 49.97 710 ALA A C 1
ATOM 5258 O O . ALA A 1 710 ? -4.658 -18.109 31.732 1.00 49.97 710 ALA A O 1
ATOM 5259 N N . SER A 1 711 ? -6.561 -18.791 30.731 1.00 68.88 711 SER A N 1
ATOM 5260 C CA . SER A 1 711 ? -6.119 -18.465 29.383 1.00 68.88 711 SER A CA 1
ATOM 5261 C C . SER A 1 711 ? -5.747 -16.973 29.329 1.00 68.88 711 SER A C 1
ATOM 5263 O O . SER A 1 711 ? -6.410 -16.127 29.928 1.00 68.88 711 SER A O 1
ATOM 5265 N N . LEU A 1 712 ? -4.659 -16.618 28.633 1.00 80.25 712 LEU A N 1
ATOM 5266 C CA . LEU A 1 712 ? -4.264 -15.211 28.418 1.00 80.25 712 LEU A CA 1
ATOM 5267 C C . LEU A 1 712 ? -5.435 -14.369 27.867 1.00 80.25 712 LEU A C 1
ATOM 5269 O O . LEU A 1 712 ? -5.562 -13.185 28.175 1.00 80.25 712 LEU A O 1
ATOM 5273 N N . ASN A 1 713 ? -6.320 -15.034 27.128 1.00 86.25 713 ASN A N 1
ATOM 5274 C CA . ASN A 1 713 ? -7.628 -14.587 26.665 1.00 86.25 713 ASN A CA 1
ATOM 5275 C C . ASN A 1 713 ? -8.518 -14.012 27.778 1.00 86.25 713 ASN A C 1
ATOM 5277 O O . ASN A 1 713 ? -8.968 -12.869 27.672 1.00 86.25 713 ASN A O 1
ATOM 5281 N N . ASP A 1 714 ? -8.699 -14.734 28.886 1.00 87.94 714 ASP A N 1
ATOM 5282 C CA . ASP A 1 714 ? -9.459 -14.291 30.063 1.00 87.94 714 ASP A CA 1
ATOM 5283 C C . ASP A 1 714 ? -8.787 -13.155 30.832 1.00 87.94 714 ASP A C 1
ATOM 5285 O O . ASP A 1 714 ? -9.309 -12.700 31.842 1.00 87.94 714 ASP A O 1
ATOM 5289 N N . SER A 1 715 ? -7.645 -12.657 30.361 1.00 86.25 715 SER A N 1
ATOM 5290 C CA . SER A 1 715 ? -7.012 -11.446 30.876 1.00 86.25 715 SER A CA 1
ATOM 5291 C C . SER A 1 715 ? -7.154 -10.241 29.940 1.00 86.25 715 SER A C 1
ATOM 5293 O O . SER A 1 715 ? -6.591 -9.178 30.215 1.00 86.25 715 SER A O 1
ATOM 5295 N N . SER A 1 716 ? -7.925 -10.389 28.857 1.00 91.94 716 SER A N 1
ATOM 5296 C CA . SER A 1 716 ? -8.166 -9.342 27.866 1.00 91.94 716 SER A CA 1
ATOM 5297 C C . SER A 1 716 ? -8.715 -8.062 28.493 1.00 91.94 716 SER A C 1
ATOM 5299 O O . SER A 1 716 ? -9.589 -8.098 29.369 1.00 91.94 716 SER A O 1
ATOM 5301 N N . LEU A 1 717 ? -8.271 -6.908 27.993 1.00 95.38 717 LEU A N 1
ATOM 5302 C CA . LEU A 1 717 ? -8.952 -5.648 28.278 1.00 95.38 717 LEU A CA 1
ATOM 5303 C C . LEU A 1 717 ? -10.342 -5.648 27.650 1.00 95.38 717 LEU A C 1
ATOM 5305 O O . LEU A 1 717 ? -10.489 -5.745 26.433 1.00 95.38 717 LEU A O 1
ATOM 5309 N N . VAL A 1 718 ? -11.355 -5.455 28.490 1.00 97.00 718 VAL A N 1
ATOM 5310 C CA . VAL A 1 718 ? -12.730 -5.222 28.039 1.00 97.00 718 VAL A CA 1
ATOM 5311 C C . VAL A 1 718 ? -13.014 -3.740 28.163 1.00 97.00 718 VAL A C 1
ATOM 5313 O O . VAL A 1 718 ? -12.902 -3.171 29.250 1.00 97.00 718 VAL A O 1
ATOM 5316 N N . LEU A 1 719 ? -13.382 -3.106 27.055 1.00 97.88 719 LEU A N 1
ATOM 5317 C CA . LEU A 1 719 ? -13.561 -1.660 26.979 1.00 97.88 719 LEU A CA 1
ATOM 5318 C C . LEU A 1 719 ? -15.023 -1.323 26.711 1.00 97.88 719 LEU A C 1
ATOM 5320 O O . LEU A 1 719 ? -15.651 -1.895 25.820 1.00 97.88 719 LEU A O 1
ATOM 5324 N N . ARG A 1 720 ? -15.549 -0.333 27.427 1.00 97.81 720 ARG A N 1
ATOM 5325 C CA . ARG A 1 720 ? -16.844 0.278 27.136 1.00 97.81 720 ARG A CA 1
ATOM 5326 C C . ARG A 1 720 ? -16.637 1.695 26.630 1.00 97.81 720 ARG A C 1
ATOM 5328 O O . ARG A 1 720 ? -16.109 2.526 27.360 1.00 97.81 720 ARG A O 1
ATOM 5335 N N . LEU A 1 721 ? -17.082 1.968 25.410 1.00 98.00 721 LEU A N 1
ATOM 5336 C CA . LEU A 1 721 ? -17.110 3.302 24.814 1.00 98.00 721 LEU A CA 1
ATOM 5337 C C . LEU A 1 721 ? -18.539 3.846 24.868 1.00 98.00 721 LEU A C 1
ATOM 5339 O O . LEU A 1 721 ? -19.466 3.184 24.406 1.00 98.00 721 LEU A O 1
ATOM 5343 N N . GLU A 1 722 ? -18.714 5.054 25.390 1.00 97.12 722 GLU A N 1
ATOM 5344 C CA . GLU A 1 722 ? -20.003 5.744 25.479 1.00 97.12 722 GLU A CA 1
ATOM 5345 C C . GLU A 1 722 ? -19.944 7.080 24.736 1.00 97.12 722 GLU A C 1
ATOM 5347 O O . GLU A 1 722 ? -18.997 7.853 24.892 1.00 97.12 722 GLU A O 1
ATOM 5352 N N . HIS A 1 723 ? -20.961 7.341 23.914 1.00 95.50 723 HIS A N 1
ATOM 5353 C CA . HIS A 1 723 ? -21.146 8.588 23.182 1.00 95.50 723 HIS A CA 1
ATOM 5354 C C . HIS A 1 723 ? -22.642 8.900 23.084 1.00 95.50 723 HIS A C 1
ATOM 5356 O O . HIS A 1 723 ? -23.378 8.268 22.321 1.00 95.50 723 HIS A O 1
ATOM 5362 N N . GLY A 1 724 ? -23.103 9.856 23.894 1.00 93.81 724 GLY A N 1
ATOM 5363 C CA . GLY A 1 724 ? -24.532 10.110 24.079 1.00 93.81 724 GLY A CA 1
ATOM 5364 C C . GLY A 1 724 ? -25.265 8.853 24.563 1.00 93.81 724 GLY A C 1
ATOM 5365 O O . GLY A 1 724 ? -24.865 8.234 25.544 1.00 93.81 724 GLY A O 1
ATOM 5366 N N . ASN A 1 725 ? -26.310 8.454 23.844 1.00 94.44 725 ASN A N 1
ATOM 5367 C CA . ASN A 1 725 ? -27.121 7.266 24.121 1.00 94.44 725 ASN A CA 1
ATOM 5368 C C . ASN A 1 725 ? -26.592 5.994 23.434 1.00 94.44 725 ASN A C 1
ATOM 5370 O O . ASN A 1 725 ? -27.219 4.941 23.538 1.00 94.44 725 ASN A O 1
ATOM 5374 N N . VAL A 1 726 ? -25.484 6.083 22.692 1.00 96.81 726 VAL A N 1
ATOM 5375 C CA . VAL A 1 726 ? -24.895 4.951 21.969 1.00 96.81 726 VAL A CA 1
ATOM 5376 C C . VAL A 1 726 ? -23.679 4.439 22.728 1.00 96.81 726 VAL A C 1
ATOM 5378 O O . VAL A 1 726 ? -22.801 5.210 23.118 1.00 96.81 726 VAL A O 1
ATOM 5381 N N . SER A 1 727 ? -23.614 3.123 22.912 1.00 97.69 727 SER A N 1
ATOM 5382 C CA . SER A 1 727 ? -22.524 2.458 23.624 1.00 97.69 727 SER A CA 1
ATOM 5383 C C . SER A 1 727 ? -21.972 1.261 22.857 1.00 97.69 727 SER A C 1
ATOM 5385 O O . SER A 1 727 ? -22.714 0.519 22.211 1.00 97.69 727 SER A O 1
ATOM 5387 N N . PHE A 1 728 ? -20.662 1.063 22.950 1.00 98.56 728 PHE A N 1
ATOM 5388 C CA . PHE A 1 728 ? -19.9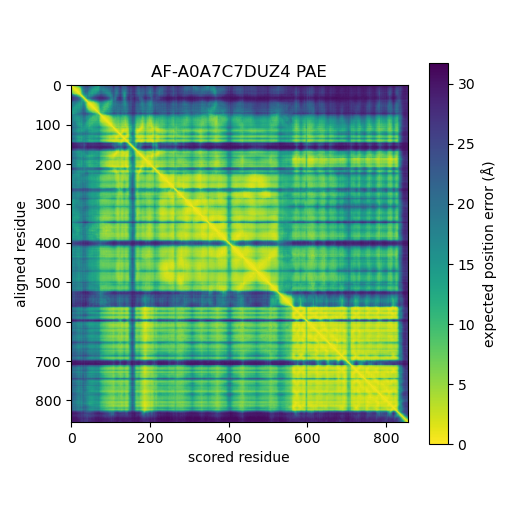46 -0.071 22.379 1.00 98.56 728 PHE A CA 1
ATOM 5389 C C . PHE A 1 728 ? -19.277 -0.847 23.510 1.00 98.56 728 PHE A C 1
ATOM 5391 O O . PHE A 1 728 ? -18.690 -0.241 24.408 1.00 98.56 728 PHE A O 1
ATOM 5398 N N . LEU A 1 729 ? -19.349 -2.173 23.452 1.00 98.56 729 LEU A N 1
ATOM 5399 C CA . LEU A 1 729 ? -18.592 -3.074 24.309 1.00 98.56 729 LEU A CA 1
ATOM 5400 C C . LEU A 1 729 ? -17.598 -3.851 23.446 1.00 98.56 729 LEU A C 1
ATOM 5402 O O . LEU A 1 729 ? -17.996 -4.616 22.567 1.00 98.56 729 LEU A O 1
ATOM 5406 N N . PHE A 1 730 ? -16.310 -3.643 23.694 1.00 98.38 730 PHE A N 1
ATOM 5407 C CA . PHE A 1 730 ? -15.226 -4.367 23.047 1.00 98.38 730 PHE A CA 1
ATOM 5408 C C . PHE A 1 730 ? -14.762 -5.473 23.990 1.00 98.38 730 PHE A C 1
ATOM 5410 O O . PHE A 1 730 ? -14.060 -5.192 24.957 1.00 98.38 730 PHE A O 1
ATOM 5417 N N . ALA A 1 731 ? -15.218 -6.705 23.755 1.00 96.75 731 ALA A N 1
ATOM 5418 C CA . ALA A 1 731 ? -15.041 -7.802 24.707 1.00 96.75 731 ALA A CA 1
ATOM 5419 C C . ALA A 1 731 ? -13.647 -8.458 24.673 1.00 96.75 731 ALA A C 1
ATOM 5421 O O . ALA A 1 731 ? -13.378 -9.321 25.500 1.00 96.75 731 ALA A O 1
ATOM 5422 N N . GLY A 1 732 ? -12.769 -8.070 23.737 1.00 93.75 732 GLY A N 1
ATOM 5423 C CA . GLY A 1 732 ? -11.511 -8.786 23.510 1.00 93.75 732 GLY A CA 1
ATOM 5424 C C . GLY A 1 732 ? -11.781 -10.278 23.322 1.00 93.75 732 GLY A C 1
ATOM 5425 O O . GLY A 1 732 ? -12.789 -10.649 22.705 1.00 93.75 732 GLY A O 1
ATOM 5426 N N . ASP A 1 733 ? -10.931 -11.113 23.903 1.00 94.69 733 ASP A N 1
ATOM 5427 C CA . ASP A 1 733 ? -11.013 -12.564 23.758 1.00 94.69 733 ASP A CA 1
ATOM 5428 C C . ASP A 1 733 ? -11.385 -13.280 25.053 1.00 94.69 733 ASP A C 1
ATOM 5430 O O . ASP A 1 733 ? -11.142 -14.471 25.188 1.00 94.69 733 ASP A O 1
ATOM 5434 N N . ILE A 1 734 ? -12.040 -12.576 25.984 1.00 94.19 734 ILE A N 1
ATOM 5435 C CA . ILE A 1 734 ? -12.529 -13.203 27.217 1.00 94.19 734 ILE A CA 1
ATOM 5436 C C . ILE A 1 734 ? -13.391 -14.437 26.916 1.00 94.19 734 ILE A C 1
ATOM 5438 O O . ILE A 1 734 ? -14.158 -14.490 25.946 1.00 94.19 734 ILE A O 1
ATOM 5442 N N . GLU A 1 735 ? -13.278 -15.429 27.779 1.00 93.12 735 GLU A N 1
ATOM 5443 C CA . GLU A 1 735 ? -14.065 -16.651 27.757 1.00 93.12 735 GLU A CA 1
ATOM 5444 C C . GLU A 1 735 ? -15.101 -16.606 28.884 1.00 93.12 735 GLU A C 1
ATOM 5446 O O . GLU A 1 735 ? -15.282 -15.591 29.565 1.00 93.12 735 GLU A O 1
ATOM 5451 N N . ALA A 1 736 ? -15.841 -17.698 29.073 1.00 91.31 736 ALA A N 1
ATOM 5452 C CA . ALA A 1 736 ? -16.919 -17.754 30.057 1.00 91.31 736 ALA A CA 1
ATOM 5453 C C . ALA A 1 736 ? -16.489 -17.337 31.484 1.00 91.31 736 ALA A C 1
ATOM 5455 O O . ALA A 1 736 ? -17.305 -16.779 32.224 1.00 91.31 736 ALA A O 1
ATOM 5456 N N . ALA A 1 737 ? -15.229 -17.563 31.880 1.00 88.56 737 ALA A N 1
ATOM 5457 C CA . ALA A 1 737 ? -14.741 -17.155 33.197 1.00 88.56 737 ALA A CA 1
ATOM 5458 C C . ALA A 1 737 ? -14.559 -15.629 33.299 1.00 88.56 737 ALA A C 1
ATOM 5460 O O . ALA A 1 737 ? -15.063 -15.022 34.249 1.00 88.56 737 ALA A O 1
ATOM 5461 N N . GLY A 1 738 ? -13.936 -14.981 32.307 1.00 89.50 738 GLY A N 1
ATOM 5462 C CA . GLY A 1 738 ? -13.855 -13.519 32.231 1.00 89.50 738 GLY A CA 1
ATOM 5463 C C . GLY A 1 738 ? -15.233 -12.854 32.121 1.00 89.50 738 GLY A C 1
ATOM 5464 O O . GLY A 1 738 ? -15.490 -11.824 32.751 1.00 89.50 738 GLY A O 1
ATOM 5465 N N . GLU A 1 739 ? -16.170 -13.474 31.399 1.00 93.81 739 GLU A N 1
ATOM 5466 C CA . GLU A 1 739 ? -17.569 -13.032 31.331 1.00 93.81 739 GLU A CA 1
ATOM 5467 C C . GLU A 1 739 ? -18.270 -13.088 32.690 1.00 93.81 739 GLU A C 1
ATOM 5469 O O . GLU A 1 739 ? -18.986 -12.152 33.053 1.00 93.81 739 GLU A O 1
ATOM 5474 N N . CYS A 1 740 ? -18.039 -14.146 33.470 1.00 90.81 740 CYS A N 1
ATOM 5475 C CA . CYS A 1 740 ? -18.581 -14.273 34.820 1.00 90.81 740 CYS A CA 1
ATOM 5476 C C . CYS A 1 740 ? -18.100 -13.125 35.726 1.00 90.81 740 CYS A C 1
ATOM 5478 O O . CYS A 1 740 ? -18.905 -12.501 36.420 1.00 90.81 740 CYS A O 1
ATOM 5480 N N . LEU A 1 741 ? -16.814 -12.762 35.645 1.00 88.56 741 LEU A N 1
ATOM 5481 C CA . LEU A 1 741 ? -16.247 -11.631 36.391 1.00 88.56 741 LEU A CA 1
ATOM 5482 C C . LEU A 1 741 ? -16.817 -10.270 35.965 1.00 88.56 741 LEU A C 1
ATOM 5484 O O . LEU A 1 741 ? -16.830 -9.326 36.762 1.00 88.56 741 LEU A O 1
ATOM 5488 N N . LEU A 1 742 ? -17.258 -10.129 34.712 1.00 90.50 742 LEU A N 1
ATOM 5489 C CA . LEU A 1 742 ? -17.972 -8.937 34.247 1.00 90.50 742 LEU A CA 1
ATOM 5490 C C . LEU A 1 742 ? -19.405 -8.891 34.781 1.00 90.50 742 LEU A C 1
ATOM 5492 O O . LEU A 1 742 ? -19.844 -7.825 35.212 1.00 90.50 742 LEU A O 1
ATOM 5496 N N . LEU A 1 743 ? -20.111 -10.026 34.771 1.00 90.69 743 LEU A N 1
ATOM 5497 C CA . LEU A 1 743 ? -21.491 -10.152 35.257 1.00 90.69 743 LEU A CA 1
ATOM 5498 C C . LEU A 1 743 ? -21.616 -9.858 36.757 1.00 90.69 743 LEU A C 1
ATOM 5500 O O . LEU A 1 743 ? -22.612 -9.284 37.182 1.00 90.69 743 LEU A O 1
ATOM 5504 N N . GLN A 1 744 ? -20.592 -10.191 37.543 1.00 85.31 744 GLN A N 1
ATOM 5505 C CA . GLN A 1 744 ? -20.501 -9.827 38.964 1.00 85.31 744 GLN A CA 1
ATOM 5506 C C . GLN A 1 744 ? -20.182 -8.337 39.193 1.00 85.31 744 GLN A C 1
ATOM 5508 O O . GLN A 1 744 ? -20.267 -7.848 40.318 1.00 85.31 744 GLN A O 1
ATOM 5513 N N . GLY A 1 745 ? -19.756 -7.625 38.147 1.00 75.50 745 GLY A N 1
ATOM 5514 C CA . GLY A 1 745 ? -19.310 -6.238 38.205 1.00 75.50 745 GLY A CA 1
ATOM 5515 C C . GLY A 1 745 ? -20.337 -5.240 37.666 1.00 75.50 745 GLY A C 1
ATOM 5516 O O . GLY A 1 745 ? -21.536 -5.332 37.898 1.00 75.50 745 GLY A O 1
ATOM 5517 N N . THR A 1 746 ? -19.849 -4.232 36.940 1.00 73.56 746 THR A N 1
ATOM 5518 C CA . THR A 1 746 ? -20.637 -3.091 36.442 1.00 73.56 746 THR A CA 1
ATOM 5519 C C . THR A 1 746 ? -21.076 -3.249 34.982 1.00 73.56 746 THR A C 1
ATOM 5521 O O . THR A 1 746 ? -21.181 -2.256 34.251 1.00 73.56 746 THR A O 1
ATOM 5524 N N . LEU A 1 747 ? -21.311 -4.484 34.521 1.00 89.19 747 LEU A N 1
ATOM 5525 C CA . LEU A 1 747 ? -21.720 -4.738 33.141 1.00 89.19 747 LEU A CA 1
ATOM 5526 C C . LEU A 1 747 ? -23.094 -4.108 32.865 1.00 89.19 747 LEU A C 1
ATOM 5528 O O . LEU A 1 747 ? -24.090 -4.407 33.515 1.00 89.19 747 LEU A O 1
ATOM 5532 N N . LYS A 1 748 ? -23.134 -3.210 31.880 1.00 91.62 748 LYS A N 1
ATOM 5533 C CA . LYS A 1 748 ? -24.349 -2.538 31.407 1.00 91.62 748 LYS A CA 1
ATOM 5534 C C . LYS A 1 748 ? -24.665 -2.986 29.987 1.00 91.62 748 LYS A C 1
ATOM 5536 O O . LYS A 1 748 ? -23.744 -3.300 29.228 1.00 91.62 748 LYS A O 1
ATOM 5541 N N . LYS A 1 749 ? -25.933 -2.847 29.590 1.00 95.81 749 LYS A N 1
ATOM 5542 C CA . LYS A 1 749 ? -26.357 -3.002 28.192 1.00 95.81 749 LYS A CA 1
ATOM 5543 C C . LYS A 1 749 ? -25.485 -2.182 27.237 1.00 95.81 749 LYS A C 1
ATOM 5545 O O . LYS A 1 749 ? -25.070 -1.059 27.569 1.00 95.81 749 LYS A O 1
ATOM 5550 N N . ALA A 1 750 ? -25.215 -2.718 26.053 1.00 97.12 750 ALA A N 1
ATOM 5551 C CA . ALA A 1 750 ? -24.433 -2.056 25.012 1.00 97.12 750 ALA A CA 1
ATOM 5552 C C . ALA A 1 750 ? -25.220 -1.987 23.701 1.00 97.12 750 ALA A C 1
ATOM 5554 O O . ALA A 1 750 ? -25.892 -2.934 23.329 1.00 97.12 750 ALA A O 1
ATOM 5555 N N . THR A 1 751 ? -25.130 -0.883 22.958 1.00 98.12 751 THR A N 1
ATOM 5556 C CA . THR A 1 751 ? -25.766 -0.809 21.627 1.00 98.12 751 THR A CA 1
ATOM 5557 C C . THR A 1 751 ? -25.081 -1.743 20.628 1.00 98.12 751 THR A C 1
ATOM 5559 O O . THR A 1 751 ? -25.744 -2.343 19.780 1.00 98.12 751 THR A O 1
ATOM 5562 N N . VAL A 1 752 ? -23.755 -1.845 20.722 1.00 98.56 752 VAL A N 1
ATOM 5563 C CA . VAL A 1 752 ? -22.905 -2.641 19.836 1.00 98.56 752 VAL A CA 1
ATOM 5564 C C . VAL A 1 752 ? -21.975 -3.516 20.666 1.00 98.56 752 VAL A C 1
ATOM 5566 O O . VAL A 1 752 ? -21.335 -3.027 21.596 1.00 98.56 752 VAL A O 1
ATOM 5569 N N . LEU A 1 753 ? -21.851 -4.785 20.290 1.00 98.62 753 LEU A N 1
ATOM 5570 C CA . LEU A 1 753 ? -20.913 -5.739 20.877 1.00 98.62 753 LEU A CA 1
ATOM 5571 C C . LEU A 1 753 ? -19.866 -6.161 19.834 1.00 98.62 753 LEU A C 1
ATOM 5573 O O . LEU A 1 753 ? -20.238 -6.716 18.798 1.00 98.62 753 LEU A O 1
ATOM 5577 N N . LYS A 1 754 ? -18.568 -5.973 20.120 1.00 98.25 754 LYS A N 1
ATOM 5578 C CA . LYS A 1 754 ? -17.537 -6.840 19.524 1.00 98.25 754 LYS A CA 1
ATOM 5579 C C . LYS A 1 754 ? -17.652 -8.188 20.209 1.00 98.25 754 LYS A C 1
ATOM 5581 O O . LYS A 1 754 ? -17.424 -8.277 21.414 1.00 98.25 754 LYS A O 1
ATOM 5586 N N . VAL A 1 755 ? -18.038 -9.201 19.450 1.00 97.94 755 VAL A N 1
ATOM 5587 C CA . VAL A 1 755 ? -18.262 -10.553 19.965 1.00 97.94 755 VAL A CA 1
ATOM 5588 C C . VAL A 1 755 ? -16.943 -11.117 20.473 1.00 97.94 755 VAL A C 1
ATOM 5590 O O . VAL A 1 755 ? -15.934 -11.025 19.779 1.00 97.94 755 VAL A O 1
ATOM 5593 N N . ALA A 1 756 ? -16.950 -11.676 21.679 1.00 95.81 756 ALA A N 1
ATOM 5594 C CA . ALA A 1 756 ? -15.738 -12.162 22.319 1.00 95.81 756 ALA A CA 1
ATOM 5595 C C . ALA A 1 756 ? -15.084 -13.304 21.518 1.00 95.81 756 ALA A C 1
ATOM 5597 O O . ALA A 1 756 ? -15.784 -14.127 20.916 1.00 95.81 756 ALA A O 1
ATOM 5598 N N . HIS A 1 757 ? -13.749 -13.335 21.508 1.00 94.19 757 HIS A N 1
ATOM 5599 C CA . HIS A 1 757 ? -12.929 -14.454 21.021 1.00 94.19 757 HIS A CA 1
ATOM 5600 C C . HIS A 1 757 ? -13.319 -14.942 19.618 1.00 94.19 757 HIS A C 1
ATOM 5602 O O . HIS A 1 757 ? -13.518 -16.130 19.364 1.00 94.19 757 HIS A O 1
ATOM 5608 N N . HIS A 1 758 ? -13.527 -13.989 18.705 1.00 94.81 758 HIS A N 1
ATOM 5609 C CA . HIS A 1 758 ? -13.903 -14.230 17.304 1.00 94.81 758 HIS A CA 1
ATOM 5610 C C . HIS A 1 758 ? -15.176 -15.081 17.116 1.00 94.81 758 HIS A C 1
ATOM 5612 O O . HIS A 1 758 ? -15.407 -15.648 16.045 1.00 94.81 758 HIS A O 1
ATOM 5618 N N . GLY A 1 759 ? -16.030 -15.166 18.142 1.00 95.12 759 GLY A N 1
ATOM 5619 C CA . GLY A 1 759 ? -17.218 -16.016 18.147 1.00 95.12 759 GLY A CA 1
ATOM 5620 C C . GLY A 1 759 ? -16.953 -17.476 18.530 1.00 95.12 759 GLY A C 1
ATOM 5621 O O . GLY A 1 759 ? -17.722 -18.346 18.112 1.00 95.12 759 GLY A O 1
ATOM 5622 N N . SER A 1 760 ? -15.898 -17.753 19.302 1.00 94.56 760 SER A N 1
ATOM 5623 C CA . SER A 1 760 ? -15.621 -19.066 19.903 1.00 94.56 760 SER A CA 1
ATOM 5624 C C . SER A 1 760 ? -16.847 -19.652 20.612 1.00 94.56 760 SER A C 1
ATOM 5626 O O . SER A 1 760 ? -17.714 -18.927 21.108 1.00 94.56 760 SER A O 1
ATOM 5628 N N . ALA A 1 761 ? -16.917 -20.983 20.682 1.00 93.81 761 ALA A N 1
ATOM 5629 C CA . ALA A 1 761 ? -17.917 -21.685 21.484 1.00 93.81 761 ALA A CA 1
ATOM 5630 C C . ALA A 1 761 ? -17.698 -21.510 23.002 1.00 93.81 761 ALA A C 1
ATOM 5632 O O . ALA A 1 761 ? -18.669 -21.626 23.749 1.00 93.81 761 ALA A O 1
ATOM 5633 N N . SER A 1 762 ? -16.463 -21.210 23.440 1.00 91.81 762 SER A N 1
ATOM 5634 C CA . SER A 1 762 ? -16.088 -20.962 24.847 1.00 91.81 762 SER A CA 1
ATOM 5635 C C . SER A 1 762 ? -16.478 -19.573 25.366 1.00 91.81 762 SER A C 1
ATOM 5637 O O . SER A 1 762 ? -16.398 -19.324 26.569 1.00 91.81 762 SER A O 1
ATOM 5639 N N . SER A 1 763 ? -16.933 -18.689 24.476 1.00 93.75 763 SER A N 1
ATOM 5640 C CA . SER A 1 763 ? -17.275 -17.301 24.785 1.00 93.75 763 SER A CA 1
ATOM 5641 C C . SER A 1 763 ? -18.697 -16.955 24.338 1.00 93.75 763 SER A C 1
ATOM 5643 O O . SER A 1 763 ? -19.424 -17.732 23.710 1.00 93.75 763 SER A O 1
ATOM 5645 N N . THR A 1 764 ? -19.101 -15.731 24.648 1.00 95.19 764 THR A N 1
ATOM 5646 C CA . THR A 1 764 ? -20.440 -15.180 24.459 1.00 95.19 764 THR A CA 1
ATOM 5647 C C . THR A 1 764 ? -21.487 -16.112 25.065 1.00 95.19 764 THR A C 1
ATOM 5649 O O . THR A 1 764 ? -22.355 -16.637 24.361 1.00 95.19 764 THR A O 1
ATOM 5652 N N . SER A 1 765 ? -21.363 -16.394 26.363 1.00 96.25 765 SER A N 1
ATOM 5653 C CA . SER A 1 765 ? -22.297 -17.250 27.099 1.00 96.25 765 SER A CA 1
ATOM 5654 C C . SER A 1 765 ? -23.726 -16.675 27.090 1.00 96.25 765 SER A C 1
ATOM 5656 O O . SER A 1 765 ? -23.904 -15.465 26.917 1.00 96.25 765 SER A O 1
ATOM 5658 N N . PRO A 1 766 ? -24.770 -17.508 27.280 1.00 95.75 766 PRO A N 1
ATOM 5659 C CA . PRO A 1 766 ? -26.157 -17.037 27.342 1.00 95.75 766 PRO A CA 1
ATOM 5660 C C . PRO A 1 766 ? -26.376 -15.898 28.349 1.00 95.75 766 PRO A C 1
ATOM 5662 O O . PRO A 1 766 ? -26.948 -14.873 27.993 1.00 95.75 766 PRO A O 1
ATOM 5665 N N . ALA A 1 767 ? -25.847 -16.034 29.570 1.00 95.62 767 ALA A 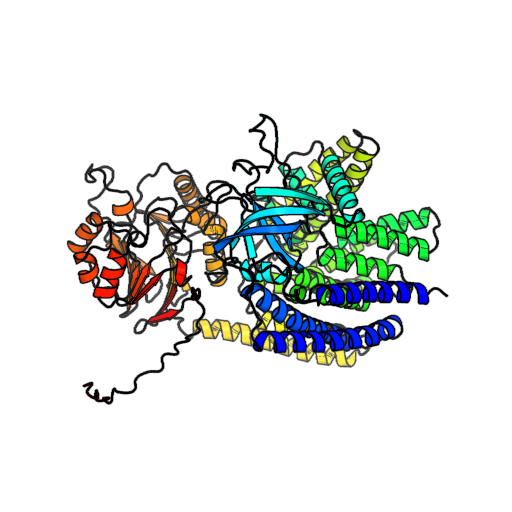N 1
ATOM 5666 C CA . ALA A 1 767 ? -25.985 -15.012 30.608 1.00 95.62 767 ALA A CA 1
ATOM 5667 C C . ALA A 1 767 ? -25.292 -13.694 30.221 1.00 95.62 767 ALA A C 1
ATOM 5669 O O . ALA A 1 767 ? -25.839 -12.614 30.441 1.00 95.62 767 ALA A O 1
ATOM 5670 N N . PHE A 1 768 ? -24.109 -13.774 29.601 1.00 96.88 768 PHE A N 1
ATOM 5671 C CA . PHE A 1 768 ? -23.388 -12.594 29.135 1.00 96.88 768 PHE A CA 1
ATOM 5672 C C . PHE A 1 768 ? -24.160 -11.851 28.044 1.00 96.88 768 PHE A C 1
ATOM 5674 O O . PHE A 1 768 ? -24.364 -10.642 28.148 1.00 96.88 768 PHE A O 1
ATOM 5681 N N . ILE A 1 769 ? -24.627 -12.557 27.009 1.00 96.62 769 ILE A N 1
ATOM 5682 C CA . ILE A 1 769 ? -25.310 -11.900 25.891 1.00 96.62 769 ILE A CA 1
ATOM 5683 C C . ILE A 1 769 ? -26.669 -11.318 26.297 1.00 96.62 769 ILE A C 1
ATOM 5685 O O . ILE A 1 769 ? -27.024 -10.239 25.827 1.00 96.62 769 ILE A O 1
ATOM 5689 N N . GLU A 1 770 ? -27.391 -11.972 27.211 1.00 95.31 770 GLU A N 1
ATOM 5690 C CA . GLU A 1 770 ? -28.655 -11.469 27.766 1.00 95.31 770 GLU A CA 1
ATOM 5691 C C . GLU A 1 770 ? -28.446 -10.206 28.618 1.00 95.31 770 GLU A C 1
ATOM 5693 O O . GLU A 1 770 ? -29.249 -9.277 28.547 1.00 95.31 770 GLU A O 1
ATOM 5698 N N . ALA A 1 771 ? -27.339 -10.116 29.365 1.00 96.31 771 ALA A N 1
ATOM 5699 C CA . ALA A 1 771 ? -26.991 -8.913 30.124 1.00 96.31 771 ALA A CA 1
ATOM 5700 C C . ALA A 1 771 ? -26.543 -7.744 29.226 1.00 96.31 771 ALA A C 1
ATOM 5702 O O . ALA A 1 771 ? -26.851 -6.581 29.509 1.00 96.31 771 ALA A O 1
ATOM 5703 N N . VAL A 1 772 ? -25.812 -8.033 28.143 1.00 97.19 772 VAL A N 1
ATOM 5704 C CA . VAL A 1 772 ? -25.344 -7.015 27.188 1.00 97.19 772 VAL A CA 1
ATOM 5705 C C . VAL A 1 772 ? -26.479 -6.511 26.291 1.00 97.19 772 VAL A C 1
ATOM 5707 O O . VAL A 1 772 ? -26.488 -5.322 25.968 1.00 97.19 772 VAL A O 1
ATOM 5710 N N . ASP A 1 773 ? -27.420 -7.381 25.909 1.00 97.00 773 ASP A N 1
ATOM 5711 C CA . ASP A 1 773 ? -28.598 -7.081 25.076 1.00 97.00 773 ASP A CA 1
ATOM 5712 C C . ASP A 1 773 ? -28.279 -6.205 23.836 1.00 97.00 773 ASP A C 1
ATOM 5714 O O . ASP A 1 773 ? -28.802 -5.091 23.695 1.00 97.00 773 ASP A O 1
ATOM 5718 N N . PRO A 1 774 ? -27.346 -6.629 22.952 1.00 97.81 774 PRO A N 1
ATOM 5719 C CA . PRO A 1 774 ? -26.848 -5.767 21.892 1.00 97.81 774 PRO A CA 1
ATOM 5720 C C . PRO A 1 774 ? -27.773 -5.712 20.683 1.00 97.81 774 PRO A C 1
ATOM 5722 O O . PRO A 1 774 ? -28.170 -6.732 20.123 1.00 97.81 774 PRO A O 1
ATOM 5725 N N . LYS A 1 775 ? -27.980 -4.506 20.149 1.00 97.62 775 LYS A N 1
ATOM 5726 C CA . LYS A 1 775 ? -28.681 -4.317 18.869 1.00 97.62 775 LYS A CA 1
ATOM 5727 C C . LYS A 1 775 ? -27.860 -4.806 17.671 1.00 97.62 775 LYS A C 1
ATOM 5729 O O . LYS A 1 775 ? -28.422 -5.289 16.687 1.00 97.62 775 LYS A O 1
ATOM 5734 N N . TYR A 1 776 ? -26.542 -4.637 17.736 1.00 98.38 776 TYR A N 1
ATOM 5735 C CA . TYR A 1 776 ? -25.614 -5.074 16.699 1.00 98.38 776 TYR A CA 1
ATOM 5736 C C . TYR A 1 776 ? -24.460 -5.860 17.308 1.00 98.38 776 TYR A C 1
ATOM 5738 O O . TYR A 1 776 ? -23.877 -5.437 18.307 1.00 98.38 776 TYR A O 1
ATOM 5746 N N . SER A 1 777 ? -24.068 -6.937 16.641 1.00 98.50 777 SER A N 1
ATOM 5747 C CA . SER A 1 777 ? -22.913 -7.740 17.021 1.00 98.50 777 SER A CA 1
ATOM 5748 C C . SER A 1 777 ? -21.957 -7.852 15.850 1.00 98.50 777 SER A C 1
ATOM 5750 O O . SER A 1 777 ? -22.356 -8.224 14.749 1.00 98.50 777 SER A O 1
ATOM 5752 N N . VAL A 1 778 ? -20.693 -7.509 16.081 1.00 98.38 778 VAL A N 1
ATOM 5753 C CA . VAL A 1 778 ? -19.636 -7.604 15.074 1.00 98.38 778 VAL A CA 1
ATOM 5754 C C . VAL A 1 778 ? -18.664 -8.694 15.486 1.00 98.38 778 VAL A C 1
ATOM 5756 O O . VAL A 1 778 ? -18.096 -8.655 16.577 1.00 98.38 778 VAL A O 1
ATOM 5759 N N . ILE A 1 779 ? -18.486 -9.667 14.602 1.00 97.94 779 ILE A N 1
ATOM 5760 C CA . ILE A 1 779 ? -17.527 -10.753 14.746 1.00 97.94 779 ILE A CA 1
ATOM 5761 C C . ILE A 1 779 ? -16.329 -10.421 13.851 1.00 97.94 779 ILE A C 1
ATOM 5763 O O . ILE A 1 779 ? -16.416 -10.535 12.624 1.00 97.94 779 ILE A O 1
ATOM 5767 N N . SER A 1 780 ? -15.218 -9.997 14.455 1.00 95.44 780 SER A N 1
ATOM 5768 C CA . SER A 1 780 ? -13.938 -9.909 13.748 1.00 95.44 780 SER A CA 1
ATOM 5769 C C . SER A 1 780 ? -13.418 -11.326 13.539 1.00 95.44 780 SER A C 1
ATOM 5771 O O . SER A 1 780 ? -13.087 -12.000 14.510 1.00 95.44 780 SER A O 1
ATOM 5773 N N . VAL A 1 781 ? -13.413 -11.819 12.306 1.00 93.00 781 VAL A N 1
ATOM 5774 C CA . VAL A 1 781 ? -13.004 -13.194 12.004 1.00 93.00 781 VAL A CA 1
ATOM 5775 C C . VAL A 1 781 ? -12.513 -13.298 10.566 1.00 93.00 781 VAL A C 1
ATOM 5777 O O . VAL A 1 781 ? -12.892 -12.515 9.694 1.00 93.00 781 VAL A O 1
ATOM 5780 N N . GLY A 1 782 ? -11.660 -14.285 10.314 1.00 87.38 782 GLY A N 1
ATOM 5781 C CA . GLY A 1 782 ? -11.164 -14.638 8.991 1.00 87.38 782 GLY A CA 1
ATOM 5782 C C . GLY A 1 782 ? -11.212 -16.141 8.768 1.00 87.38 782 GLY A C 1
ATOM 5783 O O . GLY A 1 782 ? -11.701 -16.896 9.600 1.00 87.38 782 GLY A O 1
ATOM 5784 N N . SER A 1 783 ? -10.647 -16.596 7.648 1.00 82.38 783 SER A N 1
ATOM 5785 C CA . SER A 1 783 ? -10.399 -18.027 7.451 1.00 82.38 783 SER A CA 1
ATOM 5786 C C . SER A 1 783 ? -9.492 -18.539 8.569 1.00 82.38 783 SER A C 1
ATOM 5788 O O . SER A 1 783 ? -8.358 -18.081 8.689 1.00 82.38 783 SER A O 1
ATOM 5790 N N . ASN A 1 784 ? -9.976 -19.498 9.351 1.00 84.44 784 ASN A N 1
ATOM 5791 C CA . ASN A 1 784 ? -9.280 -20.028 10.517 1.00 84.44 784 ASN A CA 1
ATOM 5792 C C . ASN A 1 784 ? -9.503 -21.548 10.643 1.00 84.44 784 ASN A C 1
ATOM 5794 O O . ASN A 1 784 ? -10.496 -22.060 10.123 1.00 84.44 784 ASN A O 1
ATOM 5798 N N . PRO A 1 785 ? -8.590 -22.278 11.307 1.00 78.62 785 PRO A N 1
ATOM 5799 C CA . PRO A 1 785 ? -8.740 -23.712 11.551 1.00 78.62 785 PRO A CA 1
ATOM 5800 C C . PRO A 1 785 ? -9.602 -24.039 12.784 1.00 78.62 785 PRO A C 1
ATOM 5802 O O . PRO A 1 785 ? -9.957 -25.196 12.971 1.00 78.62 785 PRO A O 1
ATOM 5805 N N . PHE A 1 786 ? -9.931 -23.047 13.619 1.00 83.38 786 PHE A N 1
ATOM 5806 C CA . PHE A 1 786 ? -10.620 -23.228 14.905 1.00 83.38 786 PHE A CA 1
ATOM 5807 C C . PHE A 1 786 ? -12.132 -23.459 14.765 1.00 83.38 786 PHE A C 1
ATOM 5809 O O . PHE A 1 786 ? -12.799 -23.824 15.727 1.00 83.38 786 PHE A O 1
ATOM 5816 N N . GLY A 1 787 ? -12.689 -23.234 13.571 1.00 86.50 787 GLY A N 1
ATOM 5817 C CA . GLY A 1 787 ? -14.132 -23.303 13.338 1.00 86.50 787 GLY A CA 1
ATOM 5818 C C . GLY A 1 787 ? -14.882 -22.069 13.845 1.00 86.50 787 GLY A C 1
ATOM 5819 O O . GLY A 1 787 ? -16.083 -22.143 14.096 1.00 86.50 787 GLY A O 1
ATOM 5820 N N . HIS A 1 788 ? -14.188 -20.939 14.008 1.00 91.06 788 HIS A N 1
ATOM 5821 C CA . HIS A 1 788 ? -14.804 -19.671 14.390 1.00 91.06 788 HIS A CA 1
ATOM 5822 C C . HIS A 1 788 ? -15.436 -18.978 13.164 1.00 91.06 788 HIS A C 1
ATOM 5824 O O . HIS A 1 788 ? -14.882 -19.057 12.064 1.00 91.06 788 HIS A O 1
ATOM 5830 N N . PRO A 1 789 ? -16.553 -18.252 13.325 1.00 94.88 789 PRO A N 1
ATOM 5831 C CA . PRO A 1 789 ? -17.406 -18.246 14.510 1.00 94.88 789 PRO A CA 1
ATOM 5832 C C . PRO A 1 789 ? -18.162 -19.571 14.654 1.00 94.88 789 PRO A C 1
ATOM 5834 O O . PRO A 1 789 ? -18.592 -20.159 13.660 1.00 94.88 789 PRO A O 1
ATOM 5837 N N . SER A 1 790 ? -18.375 -20.013 15.894 1.00 96.25 790 SER A N 1
ATOM 5838 C CA . SER A 1 790 ? -19.142 -21.230 16.142 1.00 96.25 790 SER A CA 1
ATOM 5839 C C . SER A 1 790 ? -20.625 -21.020 15.781 1.00 96.25 790 SER A C 1
ATOM 5841 O O . SER A 1 790 ? -21.187 -19.956 16.085 1.00 96.25 790 SER A O 1
ATOM 5843 N N . PRO A 1 791 ? -21.309 -22.019 15.187 1.00 95.56 791 PRO A N 1
ATOM 5844 C CA . PRO A 1 791 ? -22.742 -21.923 14.899 1.00 95.56 791 PRO A CA 1
ATOM 5845 C C . PRO A 1 791 ? -23.585 -21.630 16.148 1.00 95.56 791 PRO A C 1
ATOM 5847 O O . PRO A 1 791 ? -24.532 -20.849 16.096 1.00 95.56 791 PRO A O 1
ATOM 5850 N N . GLY A 1 792 ? -23.203 -22.203 17.297 1.00 96.12 792 GLY A N 1
ATOM 5851 C CA . GLY A 1 792 ? -23.879 -21.965 18.572 1.00 96.12 792 GLY A CA 1
ATOM 5852 C C . GLY A 1 792 ? -23.799 -20.505 19.022 1.00 96.12 792 GLY A C 1
ATOM 5853 O O . GLY A 1 792 ? -24.794 -19.959 19.494 1.00 96.12 792 GLY A O 1
ATOM 5854 N N . THR A 1 793 ? -22.650 -19.850 18.839 1.00 96.50 793 THR A N 1
ATOM 5855 C CA . THR A 1 793 ? -22.487 -18.426 19.162 1.00 96.50 793 THR A CA 1
ATOM 5856 C C . THR A 1 793 ? -23.340 -17.550 18.249 1.00 96.50 793 THR A C 1
ATOM 5858 O O . THR A 1 793 ? -24.029 -16.663 18.747 1.00 96.50 793 THR A O 1
ATOM 5861 N N . ILE A 1 794 ? -23.377 -17.831 16.940 1.00 96.94 794 ILE A N 1
ATOM 5862 C CA . ILE A 1 794 ? -24.247 -17.104 15.997 1.00 96.94 794 ILE A CA 1
ATOM 5863 C C . ILE A 1 794 ? -25.715 -17.212 16.423 1.00 96.94 794 ILE A C 1
ATOM 5865 O O . ILE A 1 794 ? -26.379 -16.188 16.576 1.00 96.94 794 ILE A O 1
ATOM 5869 N N . HIS A 1 795 ? -26.201 -18.423 16.706 1.00 96.75 795 HIS A N 1
ATOM 5870 C CA . HIS A 1 795 ? -27.585 -18.621 17.135 1.00 96.75 795 HIS A CA 1
ATOM 5871 C C . HIS A 1 795 ? -27.924 -17.883 18.434 1.00 96.75 795 HIS A C 1
ATOM 5873 O O . HIS A 1 795 ? -29.022 -17.342 18.556 1.00 96.75 795 HIS A O 1
ATOM 5879 N N . ARG A 1 796 ? -26.999 -17.809 19.403 1.00 96.56 796 ARG A N 1
ATOM 5880 C CA . ARG A 1 796 ? -27.214 -17.029 20.635 1.00 96.56 796 ARG A CA 1
ATOM 5881 C C . ARG A 1 796 ? -27.384 -15.536 20.348 1.00 96.56 796 ARG A C 1
ATOM 5883 O O . ARG A 1 796 ? -28.268 -14.914 20.931 1.00 96.56 796 ARG A O 1
ATOM 5890 N N . LEU A 1 797 ? -26.582 -14.980 19.438 1.00 97.56 797 LEU A N 1
ATOM 5891 C CA . LEU A 1 797 ? -26.674 -13.575 19.024 1.00 97.56 797 LEU A CA 1
ATOM 5892 C C . LEU A 1 797 ? -27.988 -13.280 18.286 1.00 97.56 797 LEU A C 1
ATOM 5894 O O . LEU A 1 797 ? -28.646 -12.278 18.561 1.00 97.56 797 LEU A O 1
ATOM 5898 N N . GLU A 1 798 ? -28.399 -14.167 17.380 1.00 95.75 798 GLU A N 1
ATOM 5899 C CA . GLU A 1 798 ? -29.658 -14.034 16.637 1.00 95.75 798 GLU A CA 1
ATOM 5900 C C . GLU A 1 798 ? -30.880 -14.154 17.557 1.00 95.75 798 GLU A C 1
ATOM 5902 O O . GLU A 1 798 ? -31.850 -13.412 17.395 1.00 95.75 798 GLU A O 1
ATOM 5907 N N . ARG A 1 799 ? -30.825 -15.037 18.565 1.00 96.44 799 ARG A N 1
ATOM 5908 C CA . ARG A 1 799 ? -31.917 -15.265 19.526 1.00 96.44 799 ARG A CA 1
ATOM 5909 C C . ARG A 1 799 ? -32.258 -14.025 20.350 1.00 96.44 799 ARG A C 1
ATOM 5911 O O . ARG A 1 799 ? -33.429 -13.807 20.639 1.00 96.44 799 ARG A O 1
ATOM 5918 N N . VAL A 1 800 ? -31.267 -13.206 20.704 1.00 96.25 800 VAL A N 1
ATOM 5919 C CA . VAL A 1 800 ? -31.498 -11.925 21.402 1.00 96.25 800 VAL A CA 1
ATOM 5920 C C . VAL A 1 800 ? -31.902 -10.792 20.444 1.00 96.25 800 VAL A C 1
ATOM 5922 O O . VAL A 1 800 ? -31.988 -9.636 20.840 1.00 96.25 800 VAL A O 1
ATOM 5925 N N . GLY A 1 801 ? -32.146 -11.099 19.165 1.00 96.25 801 GLY A N 1
ATOM 5926 C CA . GLY A 1 801 ? -32.530 -10.122 18.147 1.00 96.25 801 GLY A CA 1
ATOM 5927 C C . GLY A 1 801 ? -31.372 -9.255 17.649 1.00 96.25 801 GLY A C 1
ATOM 5928 O O . GLY A 1 801 ? -31.616 -8.228 17.007 1.00 96.25 801 GLY A O 1
ATOM 5929 N N . SER A 1 802 ? -30.120 -9.641 17.923 1.00 97.62 802 SER A N 1
ATOM 5930 C CA . SER A 1 802 ? -28.959 -8.875 17.483 1.00 97.62 802 SER A CA 1
ATOM 5931 C C . SER A 1 802 ? -28.703 -9.065 15.996 1.00 97.62 802 SER A C 1
ATOM 5933 O O . SER A 1 802 ? -28.688 -10.184 15.478 1.00 97.62 802 SER A O 1
ATOM 5935 N N . LYS A 1 803 ? -28.440 -7.967 15.284 1.00 97.19 803 LYS A N 1
ATOM 5936 C CA . LYS A 1 803 ? -28.005 -8.047 13.890 1.00 97.19 803 LYS A CA 1
ATOM 5937 C C . LYS A 1 803 ? -26.506 -8.335 13.831 1.00 97.19 803 LYS A C 1
ATOM 5939 O O . LYS A 1 803 ? -25.695 -7.480 14.195 1.00 97.19 803 LYS A O 1
ATOM 5944 N N . VAL A 1 804 ? -26.164 -9.519 13.329 1.00 97.38 804 VAL A N 1
ATOM 5945 C CA . VAL A 1 804 ? -24.787 -10.016 13.234 1.00 97.38 804 VAL A CA 1
ATOM 5946 C C . VAL A 1 804 ? -24.109 -9.524 11.952 1.00 97.38 804 VAL A C 1
ATOM 5948 O O . VAL A 1 804 ? -24.676 -9.615 10.863 1.00 97.38 804 VAL A O 1
ATOM 5951 N N . PHE A 1 805 ? -22.883 -9.027 12.089 1.00 97.38 805 PHE A N 1
ATOM 5952 C CA . PHE A 1 805 ? -21.957 -8.738 10.996 1.00 97.38 805 PHE A CA 1
ATOM 5953 C C . PHE A 1 805 ? -20.668 -9.530 11.197 1.00 97.38 805 PHE A C 1
ATOM 5955 O O . PHE A 1 805 ? -20.195 -9.659 12.329 1.00 97.38 805 PHE A O 1
ATOM 5962 N N . ARG A 1 806 ? -20.070 -10.023 10.113 1.00 95.50 806 ARG A N 1
ATOM 5963 C CA . ARG A 1 806 ? -18.804 -10.766 10.158 1.00 95.50 806 ARG A CA 1
ATOM 5964 C C . ARG A 1 806 ? -17.790 -10.154 9.209 1.00 95.50 806 ARG A C 1
ATOM 5966 O O . ARG A 1 806 ? -18.089 -9.975 8.033 1.00 95.50 806 ARG A O 1
ATOM 5973 N N . THR A 1 807 ? -16.578 -9.864 9.672 1.00 94.00 807 THR A N 1
ATOM 5974 C CA . THR A 1 807 ? -15.593 -9.156 8.834 1.00 94.00 807 THR A CA 1
ATOM 5975 C C . THR A 1 807 ? -15.052 -9.992 7.663 1.00 94.00 807 THR A C 1
ATOM 5977 O O . THR A 1 807 ? -14.594 -9.428 6.666 1.00 94.00 807 THR A O 1
ATOM 5980 N N . ASP A 1 808 ? -15.160 -11.324 7.712 1.00 89.50 808 ASP A N 1
ATOM 5981 C CA . ASP A 1 808 ? -14.830 -12.220 6.597 1.00 89.50 808 ASP A CA 1
ATOM 5982 C C . ASP A 1 808 ? -15.849 -12.192 5.449 1.00 89.50 808 ASP A C 1
ATOM 5984 O O . ASP A 1 808 ? -15.466 -12.488 4.315 1.00 89.50 808 ASP A O 1
ATOM 5988 N N . LEU A 1 809 ? -17.104 -11.815 5.724 1.00 90.38 809 LEU A N 1
ATOM 5989 C CA . LEU A 1 809 ? -18.204 -11.742 4.752 1.00 90.38 809 LEU A CA 1
ATOM 5990 C C . LEU A 1 809 ? -18.588 -10.299 4.403 1.00 90.38 809 LEU A C 1
ATOM 5992 O O . LEU A 1 809 ? -18.805 -9.963 3.242 1.00 90.38 809 LEU A O 1
ATOM 5996 N N . ASP A 1 810 ? -18.658 -9.424 5.396 1.00 93.00 810 ASP A N 1
ATOM 5997 C CA . ASP A 1 810 ? -19.103 -8.040 5.246 1.00 93.00 810 ASP A CA 1
ATOM 5998 C C . ASP A 1 810 ? -17.941 -7.068 4.981 1.00 93.00 810 ASP A C 1
ATOM 6000 O O . ASP A 1 810 ? -18.176 -5.902 4.667 1.00 93.00 810 ASP A O 1
ATOM 6004 N N . GLY A 1 811 ? -16.690 -7.533 5.085 1.00 92.88 811 GLY A N 1
ATOM 6005 C CA . GLY A 1 811 ? -15.505 -6.677 5.058 1.00 92.88 811 GLY A CA 1
ATOM 6006 C C . GLY A 1 811 ? -15.431 -5.774 6.292 1.00 92.88 811 GLY A C 1
ATOM 6007 O O . GLY A 1 811 ? -15.903 -6.138 7.368 1.00 92.88 811 GLY A O 1
ATOM 6008 N N . ALA A 1 812 ? -14.821 -4.595 6.165 1.00 95.38 812 ALA A N 1
ATOM 6009 C CA . ALA A 1 812 ? -14.759 -3.647 7.272 1.00 95.38 812 ALA A CA 1
ATOM 6010 C C . ALA A 1 812 ? -16.159 -3.130 7.637 1.00 95.38 812 ALA A C 1
ATOM 6012 O O . ALA A 1 812 ? -16.831 -2.499 6.816 1.00 95.38 812 ALA A O 1
ATOM 6013 N N . VAL A 1 813 ? -16.575 -3.336 8.886 1.00 97.62 813 VAL A N 1
ATOM 6014 C CA . VAL A 1 813 ? -17.859 -2.837 9.390 1.00 97.62 813 VAL A CA 1
ATOM 6015 C C . VAL A 1 813 ? -17.633 -1.449 9.975 1.00 97.62 813 VAL A C 1
ATOM 6017 O O . VAL A 1 813 ? -16.935 -1.285 10.973 1.00 97.62 813 VAL A O 1
ATOM 6020 N N . ILE A 1 814 ? -18.209 -0.431 9.343 1.00 97.44 814 ILE A N 1
ATOM 6021 C CA . ILE A 1 814 ? -18.066 0.973 9.729 1.00 97.44 814 ILE A CA 1
ATOM 6022 C C . ILE A 1 814 ? -19.369 1.429 10.375 1.00 97.44 814 ILE A C 1
ATOM 6024 O O . ILE A 1 814 ? -20.424 1.441 9.733 1.00 97.44 814 ILE A O 1
ATOM 6028 N N . MET A 1 815 ? -19.283 1.838 11.634 1.00 97.25 815 MET A N 1
ATOM 6029 C CA . MET A 1 815 ? -20.396 2.357 12.414 1.00 97.25 815 MET A CA 1
ATOM 6030 C C . MET A 1 815 ? -20.184 3.834 12.728 1.00 97.25 815 MET A C 1
ATOM 6032 O O . MET A 1 815 ? -19.175 4.208 13.317 1.00 97.25 815 MET A O 1
ATOM 6036 N N . GLU A 1 816 ? -21.139 4.671 12.338 1.00 95.88 816 GLU A N 1
ATOM 6037 C CA . GLU A 1 816 ? -21.106 6.120 12.543 1.00 95.88 816 GLU A CA 1
ATOM 6038 C C . GLU A 1 816 ? -22.263 6.554 13.442 1.00 95.88 816 GLU A C 1
ATOM 6040 O O . GLU A 1 816 ? -23.407 6.168 13.196 1.00 95.88 816 GLU A O 1
ATOM 6045 N N . SER A 1 817 ? -21.987 7.353 14.473 1.00 94.69 817 SER A N 1
ATOM 6046 C CA . SER A 1 817 ? -22.980 7.803 15.449 1.00 94.69 817 SER A CA 1
ATOM 6047 C C . SER A 1 817 ? -22.882 9.299 15.740 1.00 94.69 817 SER A C 1
ATOM 6049 O O . SER A 1 817 ? -21.794 9.825 15.941 1.00 94.69 817 SER A O 1
ATOM 6051 N N . ASP A 1 818 ? -24.032 9.966 15.808 1.00 91.75 818 ASP A N 1
ATOM 6052 C CA . ASP A 1 818 ? -24.185 11.347 16.301 1.00 91.75 818 ASP A CA 1
ATOM 6053 C C . ASP A 1 818 ? -24.480 11.405 17.816 1.00 91.75 818 ASP A C 1
ATOM 6055 O O . ASP A 1 818 ? -24.854 12.445 18.358 1.00 91.75 818 ASP A O 1
ATOM 6059 N N . GLY A 1 819 ? -24.390 10.259 18.495 1.00 91.44 819 GLY A N 1
ATOM 6060 C CA . GLY A 1 819 ? -24.722 10.093 19.906 1.00 91.44 819 GLY A CA 1
ATOM 6061 C C . GLY A 1 819 ? -26.195 9.779 20.172 1.00 91.44 819 GLY A C 1
ATOM 6062 O O . GLY A 1 819 ? -26.569 9.533 21.315 1.00 91.44 819 GLY A O 1
ATOM 6063 N N . ARG A 1 820 ? -27.057 9.741 19.150 1.00 91.69 820 ARG A N 1
ATOM 6064 C CA . ARG A 1 820 ? -28.469 9.330 19.273 1.00 91.69 820 ARG A CA 1
ATOM 6065 C C . ARG A 1 820 ? -28.815 8.180 18.339 1.00 91.69 820 ARG A C 1
ATOM 6067 O O . ARG A 1 820 ? -29.549 7.271 18.720 1.00 91.69 820 ARG A O 1
ATOM 6074 N N . LYS A 1 821 ? -28.316 8.227 17.107 1.00 92.12 821 LYS A N 1
ATOM 6075 C CA . LYS A 1 821 ? -28.543 7.233 16.059 1.00 92.12 821 LYS A CA 1
ATOM 6076 C C . LYS A 1 821 ? -27.213 6.660 15.608 1.00 92.12 821 LYS A C 1
ATOM 6078 O O . LYS A 1 821 ? -26.204 7.349 15.590 1.00 92.12 821 LYS A O 1
ATOM 6083 N N . ILE A 1 822 ? -27.251 5.405 15.176 1.00 94.56 822 ILE A N 1
ATOM 6084 C CA . ILE A 1 822 ? -26.103 4.712 14.600 1.00 94.56 822 ILE A CA 1
ATOM 6085 C C . ILE A 1 822 ? -26.422 4.290 13.166 1.00 94.56 822 ILE A C 1
ATOM 6087 O O . ILE A 1 822 ? -27.484 3.721 12.888 1.00 94.56 822 ILE A O 1
ATOM 6091 N N . ARG A 1 823 ? -25.505 4.589 12.249 1.00 94.75 823 ARG A N 1
ATOM 6092 C CA . ARG A 1 823 ? -25.512 4.157 10.853 1.00 94.75 823 ARG A CA 1
ATOM 6093 C C . ARG A 1 823 ? -24.437 3.097 10.680 1.00 94.75 823 ARG A C 1
ATOM 6095 O O . ARG A 1 823 ? -23.309 3.304 11.106 1.00 94.75 823 ARG A O 1
ATOM 6102 N N . VAL A 1 824 ? -24.779 1.991 10.030 1.00 94.44 824 VAL A N 1
ATOM 6103 C CA . VAL A 1 824 ? -23.831 0.910 9.736 1.00 94.44 824 VAL A CA 1
ATOM 6104 C C . VAL A 1 824 ? -23.618 0.830 8.228 1.00 94.44 824 VAL A C 1
ATOM 6106 O O . VAL A 1 824 ? -24.582 0.890 7.463 1.00 94.44 824 VAL A O 1
ATOM 6109 N N . SER A 1 825 ? -22.368 0.695 7.799 1.00 92.25 825 SER A N 1
ATOM 6110 C CA . SER A 1 825 ? -21.979 0.463 6.407 1.00 92.25 825 SER A CA 1
ATOM 6111 C C . SER A 1 825 ? -20.896 -0.610 6.345 1.00 92.25 825 SER A C 1
ATOM 6113 O O . SER A 1 825 ? -20.018 -0.643 7.201 1.00 92.25 825 SER A O 1
ATOM 6115 N N . ALA A 1 826 ? -20.977 -1.500 5.358 1.00 87.62 826 ALA A N 1
ATOM 6116 C CA . ALA A 1 826 ? -20.011 -2.575 5.169 1.00 87.62 826 ALA A CA 1
ATOM 6117 C C . ALA A 1 826 ? -19.929 -2.947 3.673 1.00 87.62 826 ALA A C 1
ATOM 6119 O O . ALA A 1 826 ? -20.977 -3.028 3.015 1.00 87.62 826 ALA A O 1
ATOM 6120 N N . PRO A 1 827 ? -18.727 -3.127 3.097 1.00 73.31 827 PRO A N 1
ATOM 6121 C CA . PRO A 1 827 ? -18.552 -3.579 1.723 1.00 73.31 827 PRO A CA 1
ATOM 6122 C C . PRO A 1 827 ? -18.859 -5.082 1.623 1.00 73.31 827 PRO A C 1
ATOM 6124 O O . PRO A 1 827 ? -17.956 -5.911 1.610 1.00 73.31 827 PRO A O 1
ATOM 6127 N N . ARG A 1 828 ? -20.146 -5.444 1.548 1.00 63.34 828 ARG A N 1
ATOM 6128 C CA . ARG A 1 828 ? -20.584 -6.847 1.444 1.00 63.34 828 ARG A CA 1
ATOM 6129 C C . ARG A 1 828 ? -19.839 -7.607 0.342 1.00 63.34 828 ARG A C 1
ATOM 6131 O O . ARG A 1 828 ? -19.907 -7.238 -0.835 1.00 63.34 828 ARG A O 1
ATOM 6138 N N . LEU A 1 829 ? -19.212 -8.725 0.702 1.00 57.44 829 LEU A N 1
ATOM 6139 C CA . LEU A 1 829 ? -18.792 -9.740 -0.254 1.00 57.44 829 LEU A CA 1
ATOM 6140 C C . LEU A 1 829 ? -20.033 -10.527 -0.658 1.00 57.44 829 LEU A C 1
ATOM 6142 O O . LEU A 1 829 ? -20.592 -11.278 0.135 1.00 57.44 829 LEU A O 1
ATOM 6146 N N . LYS A 1 830 ? -20.482 -10.358 -1.902 1.00 50.72 830 LYS A N 1
ATOM 6147 C CA . LYS A 1 830 ? -21.512 -11.230 -2.473 1.00 50.72 830 LYS A CA 1
ATOM 6148 C C . LYS A 1 830 ? -20.972 -12.659 -2.530 1.00 50.72 830 LYS A C 1
ATOM 6150 O O . LYS A 1 830 ? -20.152 -12.971 -3.395 1.00 50.72 830 LYS A O 1
ATOM 6155 N N . VAL A 1 831 ? -21.418 -13.510 -1.615 1.00 37.34 831 VAL A N 1
ATOM 6156 C CA . VAL A 1 831 ? -21.283 -14.962 -1.731 1.00 37.34 831 VAL A CA 1
ATOM 6157 C C . VAL A 1 831 ? -22.600 -15.458 -2.321 1.00 37.34 831 VAL A C 1
ATOM 6159 O O . VAL A 1 831 ? -23.628 -15.405 -1.658 1.00 37.34 831 VAL A O 1
ATOM 6162 N N . GLY A 1 832 ? -22.578 -15.864 -3.593 1.00 37.22 832 GLY A N 1
ATOM 6163 C CA . GLY A 1 832 ? -23.786 -16.201 -4.355 1.00 37.22 832 GLY A CA 1
ATOM 6164 C C . GLY A 1 832 ? -24.411 -14.973 -5.024 1.00 37.22 832 GLY A C 1
ATOM 6165 O O . GLY A 1 832 ? -24.623 -13.934 -4.404 1.00 37.22 832 GLY A O 1
ATOM 6166 N N . GLY A 1 833 ? -24.623 -15.049 -6.338 1.00 27.45 833 GLY A N 1
ATOM 6167 C CA . GLY A 1 833 ? -25.096 -13.917 -7.128 1.00 27.45 833 GLY A CA 1
ATOM 6168 C C . GLY A 1 833 ? -26.563 -13.598 -6.866 1.00 27.45 833 GLY A C 1
ATOM 6169 O O . GLY A 1 833 ? -27.411 -14.288 -7.405 1.00 27.45 833 GLY A O 1
ATOM 6170 N N . MET A 1 834 ? -26.850 -12.534 -6.116 1.00 26.38 834 MET A N 1
ATOM 6171 C CA . MET A 1 834 ? -28.061 -11.709 -6.235 1.00 26.38 834 MET A CA 1
ATOM 6172 C C . MET A 1 834 ? -27.800 -10.334 -5.592 1.00 26.38 834 MET A C 1
ATOM 6174 O O . MET A 1 834 ? -27.177 -10.227 -4.536 1.00 26.38 834 MET A O 1
ATOM 6178 N N . ASP A 1 835 ? -28.198 -9.271 -6.292 1.00 28.27 835 ASP A N 1
ATOM 6179 C CA . ASP A 1 835 ? -28.081 -7.873 -5.870 1.00 28.27 835 ASP A CA 1
ATOM 6180 C C . ASP A 1 835 ? -29.341 -7.451 -5.108 1.00 28.27 835 ASP A C 1
ATOM 6182 O O . ASP A 1 835 ? -30.389 -7.271 -5.719 1.00 28.27 835 ASP A O 1
ATOM 6186 N N . GLU A 1 836 ? -29.237 -7.223 -3.798 1.00 25.17 836 GLU A N 1
ATOM 6187 C CA . GLU A 1 836 ? -30.253 -6.474 -3.053 1.00 25.17 836 GLU A CA 1
ATOM 6188 C C . GLU A 1 836 ? -29.602 -5.331 -2.266 1.00 25.17 836 GLU A C 1
ATOM 6190 O O . GLU A 1 836 ? -29.057 -5.493 -1.169 1.00 25.17 836 GLU A O 1
ATOM 6195 N N . THR A 1 837 ? -29.653 -4.134 -2.846 1.00 26.33 837 THR A N 1
ATOM 6196 C CA . THR A 1 837 ? -29.450 -2.865 -2.142 1.00 26.33 837 THR A CA 1
ATOM 6197 C C . THR A 1 837 ? -30.709 -2.511 -1.354 1.00 26.33 837 THR A C 1
ATOM 6199 O O . THR A 1 837 ? -31.714 -2.124 -1.942 1.00 26.33 837 THR A O 1
ATOM 6202 N N . TYR A 1 838 ? -30.648 -2.566 -0.022 1.00 29.89 838 TYR A N 1
ATOM 6203 C CA . TYR A 1 838 ? -31.688 -1.990 0.834 1.00 29.89 838 TYR A CA 1
ATOM 6204 C C . TYR A 1 838 ? -31.346 -0.534 1.160 1.00 29.89 838 TYR A C 1
ATOM 6206 O O . TYR A 1 838 ? -30.491 -0.253 2.001 1.00 29.89 838 TYR A O 1
ATOM 6214 N N . SER A 1 839 ? -32.040 0.405 0.521 1.00 24.36 839 SER A N 1
ATOM 6215 C CA . SER A 1 839 ? -32.163 1.773 1.022 1.00 24.36 839 SER A CA 1
ATOM 6216 C C . SER A 1 839 ? -33.269 1.809 2.081 1.00 24.36 839 SER A C 1
ATOM 6218 O O . SER A 1 839 ? -34.443 1.637 1.761 1.00 24.36 839 SER A O 1
ATOM 6220 N N . LEU A 1 840 ? -32.923 2.028 3.348 1.00 30.72 840 LEU A N 1
ATOM 6221 C CA . LEU A 1 840 ? -33.918 2.256 4.398 1.00 30.72 840 LEU A CA 1
ATOM 6222 C C . LEU A 1 840 ? -34.408 3.714 4.343 1.00 30.72 840 LEU A C 1
ATOM 6224 O O . LEU A 1 840 ? -33.697 4.621 4.774 1.00 30.72 840 LEU A O 1
ATOM 6228 N N . SER A 1 841 ? -35.628 3.938 3.846 1.00 24.62 841 SER A N 1
ATOM 6229 C CA . SER A 1 841 ? -36.414 5.149 4.130 1.00 24.62 841 SER A CA 1
ATOM 6230 C C . SER A 1 841 ? -37.218 4.973 5.432 1.00 24.62 841 SER A C 1
ATOM 6232 O O . SER A 1 841 ? -37.591 3.844 5.759 1.00 24.62 841 SER A O 1
ATOM 6234 N N . PRO A 1 842 ? -37.536 6.043 6.184 1.00 28.80 842 PRO A N 1
ATOM 6235 C CA . PRO A 1 842 ? -38.246 5.918 7.450 1.00 28.80 842 PRO A CA 1
ATOM 6236 C C . PRO A 1 842 ? -39.745 5.642 7.248 1.00 28.80 842 PRO A C 1
ATOM 6238 O O . PRO A 1 842 ? -40.421 6.348 6.509 1.00 28.80 842 PRO A O 1
ATOM 6241 N N . SER A 1 843 ? -40.236 4.621 7.959 1.00 30.72 843 SER A N 1
ATOM 6242 C CA . SER A 1 843 ? -41.623 4.399 8.406 1.00 30.72 843 SER A CA 1
ATOM 6243 C C . SER A 1 843 ? -42.778 4.705 7.432 1.00 30.72 843 SER A C 1
ATOM 6245 O O . SER A 1 843 ? -43.235 5.843 7.330 1.00 30.72 843 SER A O 1
ATOM 6247 N N . ARG A 1 844 ? -43.409 3.652 6.895 1.00 28.16 844 ARG A N 1
ATOM 6248 C CA . ARG A 1 844 ? -44.866 3.638 6.680 1.00 28.16 844 ARG A CA 1
ATOM 6249 C C . ARG A 1 844 ? -45.488 2.474 7.446 1.00 28.16 844 ARG A C 1
ATOM 6251 O O . ARG A 1 844 ? -44.933 1.380 7.495 1.00 28.16 844 ARG A O 1
ATOM 6258 N N . ARG A 1 845 ? -46.593 2.790 8.123 1.00 30.19 845 ARG A N 1
ATOM 6259 C CA . ARG A 1 845 ? -47.380 1.919 9.000 1.00 30.19 845 ARG A CA 1
ATOM 6260 C C . ARG A 1 845 ? -47.809 0.642 8.269 1.00 30.19 845 ARG A C 1
ATOM 6262 O O . ARG A 1 845 ? -48.139 0.687 7.089 1.00 30.19 845 ARG A O 1
ATOM 6269 N N . ARG A 1 846 ? -47.816 -0.472 9.006 1.00 30.83 846 ARG A N 1
ATOM 6270 C CA . ARG A 1 846 ? -48.454 -1.735 8.619 1.00 30.83 846 ARG A CA 1
ATOM 6271 C C . ARG A 1 846 ? -49.952 -1.497 8.405 1.00 30.83 846 ARG A C 1
ATOM 6273 O O . ARG A 1 846 ? -50.630 -1.111 9.350 1.00 30.83 846 ARG A O 1
ATOM 6280 N N . GLU A 1 847 ? -50.451 -1.812 7.217 1.00 29.45 847 GLU A N 1
ATOM 6281 C CA . GLU A 1 847 ? -51.841 -2.226 7.010 1.00 29.45 847 GLU A CA 1
ATOM 6282 C C . GLU A 1 847 ? -51.840 -3.702 6.610 1.00 29.45 847 GLU A C 1
ATOM 6284 O O . GLU A 1 847 ? -50.991 -4.158 5.839 1.00 29.45 847 GLU A O 1
ATOM 6289 N N . GLY A 1 848 ? -52.726 -4.464 7.251 1.00 32.62 848 GLY A N 1
ATOM 6290 C CA . GLY A 1 848 ? -52.739 -5.919 7.227 1.00 32.62 848 GLY A CA 1
ATOM 6291 C C . GLY A 1 848 ? -53.108 -6.504 5.867 1.00 32.62 848 GLY A C 1
ATOM 6292 O O . GLY A 1 848 ? -53.983 -6.003 5.165 1.00 32.62 848 GLY A O 1
ATOM 6293 N N . ARG A 1 849 ? -52.482 -7.635 5.532 1.00 30.67 849 ARG A N 1
ATOM 6294 C CA . ARG A 1 849 ? -52.967 -8.540 4.491 1.00 30.67 849 ARG A CA 1
ATOM 6295 C C . ARG A 1 849 ? -53.430 -9.841 5.130 1.00 30.67 849 ARG A C 1
ATOM 6297 O O . ARG A 1 849 ? -52.674 -10.501 5.835 1.00 30.67 849 ARG A O 1
ATOM 6304 N N . ARG A 1 850 ? -54.709 -10.129 4.883 1.00 30.97 850 ARG A N 1
ATOM 6305 C CA . ARG A 1 850 ? -55.427 -11.356 5.224 1.00 30.97 850 ARG A CA 1
ATOM 6306 C C . ARG A 1 850 ? -54.789 -12.557 4.525 1.00 30.97 850 ARG A C 1
ATOM 6308 O O . ARG A 1 850 ? -54.385 -12.460 3.369 1.00 30.97 850 ARG A O 1
ATOM 6315 N N . ILE A 1 851 ? -54.747 -13.668 5.247 1.00 34.50 851 ILE A N 1
ATOM 6316 C CA . ILE A 1 851 ? -54.417 -15.010 4.763 1.00 34.50 851 ILE A CA 1
ATOM 6317 C C . ILE A 1 851 ? -55.652 -15.551 4.013 1.00 34.50 851 ILE A C 1
ATOM 6319 O O . ILE A 1 851 ? -56.745 -15.456 4.576 1.00 34.50 851 ILE A O 1
ATOM 6323 N N . PRO A 1 852 ? -55.539 -16.094 2.787 1.00 30.38 852 PRO A N 1
ATOM 6324 C CA . PRO A 1 852 ? -56.584 -16.933 2.208 1.00 30.38 852 PRO A CA 1
ATOM 6325 C C . PRO A 1 852 ? -56.385 -18.404 2.634 1.00 30.38 852 PRO A C 1
ATOM 6327 O O . PRO A 1 852 ? -55.240 -18.816 2.842 1.00 30.38 852 PRO A O 1
ATOM 6330 N N . PRO A 1 853 ? -57.464 -19.189 2.797 1.00 33.09 853 PRO A N 1
ATOM 6331 C CA . PRO A 1 853 ? -57.369 -20.567 3.261 1.00 33.09 853 PRO A CA 1
ATOM 6332 C C . PRO A 1 853 ? -56.866 -21.473 2.131 1.00 33.09 853 PRO A C 1
ATOM 6334 O O . PRO A 1 853 ? -57.144 -21.214 0.960 1.00 33.09 853 PRO A O 1
ATOM 6337 N N . MET A 1 854 ? -56.129 -22.522 2.492 1.00 34.56 854 MET A N 1
ATOM 6338 C CA . MET A 1 854 ? -55.929 -23.675 1.620 1.00 34.56 854 MET A CA 1
ATOM 6339 C C . MET A 1 854 ? -56.776 -24.827 2.149 1.00 34.56 854 MET A C 1
ATOM 6341 O O . MET A 1 854 ? -56.654 -25.176 3.327 1.00 34.56 854 MET A O 1
ATOM 6345 N N . ASP A 1 855 ? -57.625 -25.334 1.257 1.00 37.47 855 ASP A N 1
ATOM 6346 C CA . ASP A 1 855 ? -58.107 -26.716 1.230 1.00 37.47 855 ASP A CA 1
ATOM 6347 C C . ASP A 1 855 ? -56.948 -27.696 0.983 1.00 37.47 855 ASP A C 1
ATOM 6349 O O . ASP A 1 855 ? -55.988 -27.308 0.266 1.00 37.47 855 ASP A O 1
#